Protein AF-A0A7Y8M3U6-F1 (afdb_monomer)

Foldseek 3Di:
DVVVVVVVVVVVVPPPPLFDFQQDDADALQQEAEEFEPPDPQRVVLSVLLCVLRVRPPLSYDYFYDDQDCDQQWHQDLQLAEIEGAALRSVVCLCVGPQVRVLCSQQPTDDPRDGNLQRHAEYEYEPNHHFFYAHPPDDPPAQPFGGGFTSQLLSQQGPQPPPDHLSVQRVDPDDRRPFAFQLLACSPVLLLVRRFTGAPRRDDPSTGRGHQYAYQFAQDNVLSSLLSVLLSVFAAPLAAEAEAFQQCPFDLNVLLPLCVLVVLLPVQYHYDYDVVDPDLQDGPQDDPPDAAQEYEEQWCSSVHFQACLQPRRPHHHTRNREYDHVDFALPLDRNRDRDSHHHPNSNSVVSGHWYKGFNGGDPSLFDFNCSQLVSSQSLWQFNRSSRSNRGRGGRGRIHIYHDRSGGRHDDDAAEDPAADEDAADEACHEHAAAAPHEYEDEAPGEYEHGSLYEDAFQYEYEYYALYEAEDGRSYEYAYDPNYHYAYDHNYAYHYYRAYYYHYDDADDDDPPHRDDHHAAYEYEAAHEAEDEHADEDPHAEYAHCEAYEYEYPDEHEYAYQEYEAQYEYEYEALYEYEYEANAEYEYQEYYEAYANYEYAYEHQYEYEANYEYEYEALYEYEYYHNYAYEYLEEYYYEFQYEYYYPDAAAHRAEYANYEYYYHYDPVGAYEHDDDADYPHAENEYYLYAEAEAERHEYADYEHEPEDPPPHDHYAYYEHELYEYHEAHEHDHDDDDDDDFHAYAYENYEFEYADQQGERYEDEGHAEYHAYQYEGEYPYDAAYEPYEYYNYQEYEHENYEQEAYQERHEYDDDDDDDDDDAHHAEYYHYQYEQYYPAAVRQYESEEEADPAHNHAEYAAENYEAEGYQEYEEYEHQDEHEAEHENYEQEQHQAEPYAYYHYAEYEAEQYEFEHQDQRSAQHEYYEAANYAAYHAYQYEFYYPNYPHYHEPYEYANYEYEHENYEAEAHQEPYEYHNYHYHYDHYHFDHHPHYPYHD

Structure (mmCIF, N/CA/C/O backbone):
data_AF-A0A7Y8M3U6-F1
#
_entry.id   AF-A0A7Y8M3U6-F1
#
loop_
_atom_site.group_PDB
_atom_site.id
_atom_site.type_symbol
_atom_site.label_atom_id
_atom_site.label_alt_id
_atom_site.label_comp_id
_atom_site.label_asym_id
_atom_site.label_entity_id
_atom_site.label_seq_id
_atom_site.pdbx_PDB_ins_code
_atom_site.Cartn_x
_atom_site.Cartn_y
_atom_site.Cartn_z
_atom_site.occupancy
_atom_site.B_iso_or_equiv
_atom_site.auth_seq_id
_atom_site.auth_comp_id
_atom_site.auth_asym_id
_atom_site.auth_atom_id
_atom_site.pdbx_PDB_model_num
ATOM 1 N N . MET A 1 1 ? 11.222 24.320 -4.705 1.00 46.03 1 MET A N 1
ATOM 2 C CA . MET A 1 1 ? 10.775 25.024 -3.478 1.00 46.03 1 MET A CA 1
ATOM 3 C C . MET A 1 1 ? 9.264 25.284 -3.459 1.00 46.03 1 MET A C 1
ATOM 5 O O . MET A 1 1 ? 8.612 24.709 -2.606 1.00 46.03 1 MET A O 1
ATOM 9 N N . LYS A 1 2 ? 8.662 26.026 -4.411 1.00 33.84 2 LYS A N 1
ATOM 10 C CA . LYS A 1 2 ? 7.184 26.174 -4.485 1.00 33.84 2 LYS A CA 1
ATOM 11 C C . LYS A 1 2 ? 6.443 24.841 -4.673 1.00 33.84 2 LYS A C 1
ATOM 13 O O . LYS A 1 2 ? 5.460 24.603 -3.989 1.00 33.84 2 LYS A O 1
ATOM 18 N N . THR A 1 3 ? 6.953 23.941 -5.511 1.00 48.31 3 THR A N 1
ATOM 19 C CA . THR A 1 3 ? 6.348 22.613 -5.733 1.00 48.31 3 THR A CA 1
ATOM 20 C C . THR A 1 3 ? 6.445 21.713 -4.496 1.00 48.31 3 THR A C 1
ATOM 22 O O . THR A 1 3 ? 5.488 21.029 -4.166 1.00 48.31 3 THR A O 1
ATOM 25 N N . PHE A 1 4 ? 7.551 21.801 -3.750 1.00 57.81 4 PHE A N 1
ATOM 26 C CA . PHE A 1 4 ? 7.762 21.074 -2.491 1.00 57.81 4 PHE A CA 1
ATOM 27 C C . PHE A 1 4 ? 6.852 21.598 -1.369 1.00 57.81 4 PHE A C 1
ATOM 29 O O . PHE A 1 4 ? 6.241 20.819 -0.652 1.00 57.81 4 PHE A O 1
ATOM 36 N N . PHE A 1 5 ? 6.669 22.921 -1.289 1.00 59.12 5 PHE A N 1
ATOM 37 C CA . PHE A 1 5 ? 5.709 23.536 -0.369 1.00 59.12 5 PHE A CA 1
ATOM 38 C C . PHE A 1 5 ? 4.263 23.157 -0.719 1.00 59.12 5 PHE A C 1
ATOM 40 O O . PHE A 1 5 ? 3.448 22.987 0.174 1.00 59.12 5 PHE A O 1
ATOM 47 N N . THR A 1 6 ? 3.958 22.977 -2.010 1.00 60.31 6 THR A N 1
ATOM 48 C CA . THR A 1 6 ? 2.624 22.560 -2.478 1.00 60.31 6 THR A CA 1
ATOM 49 C C . THR A 1 6 ? 2.359 21.085 -2.162 1.00 60.31 6 THR A C 1
ATOM 51 O O . THR A 1 6 ? 1.259 20.756 -1.741 1.00 60.31 6 THR A O 1
ATOM 54 N N . LEU A 1 7 ? 3.365 20.211 -2.295 1.00 50.88 7 LEU A N 1
ATOM 55 C CA . LEU A 1 7 ? 3.257 18.784 -1.966 1.00 50.88 7 LEU A CA 1
ATOM 56 C C . LEU A 1 7 ? 3.192 18.544 -0.448 1.00 50.88 7 LEU A C 1
ATOM 58 O O . LEU A 1 7 ? 2.396 17.731 0.003 1.00 50.88 7 LEU A O 1
ATOM 62 N N . ALA A 1 8 ? 3.962 19.300 0.344 1.00 53.16 8 ALA A N 1
ATOM 63 C CA . ALA A 1 8 ? 3.887 19.272 1.805 1.00 53.16 8 ALA A CA 1
ATOM 64 C C . ALA A 1 8 ? 2.530 19.783 2.316 1.00 53.16 8 ALA A C 1
ATOM 66 O O . ALA A 1 8 ? 1.955 19.177 3.217 1.00 53.16 8 ALA A O 1
ATOM 67 N N . LEU A 1 9 ? 1.973 20.836 1.696 1.00 50.66 9 LEU A N 1
ATOM 68 C CA . LEU A 1 9 ? 0.597 21.261 1.965 1.00 50.66 9 LEU A CA 1
ATOM 69 C C . LEU A 1 9 ? -0.397 20.157 1.583 1.00 50.66 9 LEU A C 1
ATOM 71 O O . LEU A 1 9 ? -1.299 19.872 2.355 1.00 50.66 9 LEU A O 1
ATOM 75 N N . PHE A 1 10 ? -0.218 19.502 0.430 1.00 48.12 10 PHE A N 1
ATOM 76 C CA . PHE A 1 10 ? -1.108 18.435 -0.036 1.00 48.12 10 PHE A CA 1
ATOM 77 C C . PHE A 1 10 ? -1.084 17.203 0.884 1.00 48.12 10 PHE A C 1
ATOM 79 O O . PHE A 1 10 ? -2.138 16.653 1.176 1.00 48.12 10 PHE A O 1
ATOM 86 N N . CYS A 1 11 ? 0.076 16.816 1.426 1.00 42.03 11 CYS A N 1
ATOM 87 C CA . CYS A 1 11 ? 0.176 15.749 2.430 1.00 42.03 11 CYS A CA 1
ATOM 88 C C . CYS A 1 11 ? -0.441 16.148 3.783 1.00 42.03 11 CYS A C 1
ATOM 90 O O . CYS A 1 11 ? -1.073 15.312 4.420 1.00 42.03 11 CYS A O 1
ATOM 92 N N . LEU A 1 12 ? -0.341 17.422 4.185 1.00 44.06 12 LEU A N 1
ATOM 93 C CA . LEU A 1 12 ? -1.067 17.976 5.341 1.00 44.06 12 LEU A CA 1
ATOM 94 C C . LEU A 1 12 ? -2.590 18.050 5.115 1.00 44.06 12 LEU A C 1
ATOM 96 O O . LEU A 1 12 ? -3.346 18.031 6.079 1.00 44.06 12 LEU A O 1
ATOM 100 N N . PHE A 1 13 ? -3.050 18.099 3.859 1.00 44.06 13 PHE A N 1
ATOM 101 C CA . PHE A 1 13 ? -4.472 18.033 3.497 1.00 44.06 13 PHE A CA 1
ATOM 102 C C . PHE A 1 13 ? -5.002 16.598 3.315 1.00 44.06 13 PHE A C 1
ATOM 104 O O . PHE A 1 13 ? -6.216 16.417 3.262 1.00 44.06 13 PHE A O 1
ATOM 111 N N . LEU A 1 14 ? -4.131 15.582 3.234 1.00 34.09 14 LEU A N 1
ATOM 112 C CA . LEU A 1 14 ? -4.512 14.169 3.072 1.00 34.09 14 LEU A CA 1
ATOM 113 C C . LEU A 1 14 ? -4.554 13.378 4.386 1.00 34.09 14 LEU A C 1
ATOM 115 O O . LEU A 1 14 ? -5.048 12.250 4.399 1.00 34.09 14 LEU A O 1
ATOM 119 N N . THR A 1 15 ? -4.096 13.944 5.504 1.00 38.88 15 THR A N 1
ATOM 120 C CA . THR A 1 15 ? -4.469 13.409 6.813 1.00 38.88 15 THR A CA 1
ATOM 121 C C . THR A 1 15 ? -5.924 13.792 7.048 1.00 38.88 15 THR A C 1
ATOM 123 O O . THR A 1 15 ? -6.203 14.945 7.380 1.00 38.88 15 THR A O 1
ATOM 126 N N . ASN A 1 16 ? -6.859 12.851 6.864 1.00 42.19 16 ASN A N 1
ATOM 127 C CA . ASN A 1 16 ? -8.171 12.961 7.504 1.00 42.19 16 ASN A CA 1
ATOM 128 C C . ASN A 1 16 ? -7.894 13.396 8.941 1.00 42.19 16 ASN A C 1
ATOM 130 O O . ASN A 1 16 ? -7.129 12.724 9.632 1.00 42.19 16 ASN A O 1
ATOM 134 N N . SER A 1 17 ? -8.401 14.559 9.346 1.00 48.41 17 SER A N 1
ATOM 135 C CA . SER A 1 17 ? -8.204 15.074 10.693 1.00 48.41 17 SER A CA 1
ATOM 136 C C . SER A 1 17 ? -8.783 14.044 11.654 1.00 48.41 17 SER A C 1
ATOM 138 O O . SER A 1 17 ? -10.000 13.995 11.834 1.00 48.41 17 SER A O 1
ATOM 140 N N . ILE A 1 18 ? -7.927 13.177 12.198 1.00 60.69 18 ILE A N 1
ATOM 141 C CA . ILE A 1 18 ? -8.301 12.235 13.246 1.00 60.69 18 ILE A CA 1
ATOM 142 C C . ILE A 1 18 ? -8.859 13.119 14.351 1.00 60.69 18 ILE A C 1
ATOM 144 O O . ILE A 1 18 ? -8.148 13.981 14.875 1.00 60.69 18 ILE A O 1
ATOM 148 N N . GLN A 1 19 ? -10.159 12.998 14.616 1.00 75.88 19 GLN A N 1
ATOM 149 C CA . GLN A 1 19 ? -10.757 13.785 15.680 1.00 75.88 19 GLN A CA 1
ATOM 150 C C . GLN A 1 19 ? -10.090 13.373 16.991 1.00 75.88 19 GLN A C 1
ATOM 152 O O . GLN A 1 19 ? -9.712 12.214 17.177 1.00 75.88 19 GLN A O 1
ATOM 157 N N . ALA A 1 20 ? -9.871 14.347 17.869 1.00 81.25 20 ALA A N 1
ATOM 158 C CA . ALA A 1 20 ? -9.211 14.082 19.134 1.00 81.25 20 ALA A CA 1
ATOM 159 C C . ALA A 1 20 ? -10.030 13.078 19.962 1.00 81.25 20 ALA A C 1
ATOM 161 O O . ALA A 1 20 ? -11.256 13.041 19.886 1.00 81.25 20 ALA A O 1
ATOM 162 N N . GLN A 1 21 ? -9.347 12.267 20.760 1.00 84.69 21 GLN A N 1
ATOM 163 C CA . GLN A 1 21 ? -9.998 11.428 21.761 1.00 84.69 21 GLN A CA 1
ATOM 164 C C . GLN A 1 21 ? -10.698 12.318 22.793 1.00 84.69 21 GLN A C 1
ATOM 166 O O . GLN A 1 21 ? -10.170 13.365 23.175 1.00 84.69 21 GLN A O 1
ATOM 171 N N . THR A 1 22 ? -11.888 11.917 23.237 1.00 88.38 22 THR A N 1
ATOM 172 C CA . THR A 1 22 ? -12.649 12.678 24.238 1.00 88.38 22 THR A CA 1
ATOM 173 C C . THR A 1 22 ? -12.206 12.347 25.652 1.00 88.38 22 THR A C 1
ATOM 175 O O . THR A 1 22 ? -12.307 13.200 26.530 1.00 88.38 22 THR A O 1
ATOM 178 N N . PHE A 1 23 ? -11.741 11.110 25.875 1.00 85.62 23 PHE A N 1
ATOM 179 C CA . PHE A 1 23 ? -11.489 10.542 27.204 1.00 85.62 23 PHE A CA 1
ATOM 180 C C . PHE A 1 23 ? -12.684 10.699 28.152 1.00 85.62 23 PHE A C 1
ATOM 182 O O . PHE A 1 23 ? -12.517 10.772 29.367 1.00 85.62 23 PHE A O 1
ATOM 189 N N . ALA A 1 24 ? -13.894 10.799 27.599 1.00 88.69 24 ALA A N 1
ATOM 190 C CA . ALA A 1 24 ? -15.075 11.023 28.402 1.00 88.69 24 ALA A CA 1
ATOM 191 C C . ALA A 1 24 ? -15.404 9.770 29.221 1.00 88.69 24 ALA A C 1
ATOM 193 O O . ALA A 1 24 ? -15.373 8.639 28.718 1.00 88.69 24 ALA A O 1
ATOM 194 N N . GLU A 1 25 ? -15.756 9.998 30.484 1.00 89.56 25 GLU A N 1
ATOM 195 C CA . GLU A 1 25 ? -16.308 8.961 31.349 1.00 89.56 25 GLU A CA 1
ATOM 196 C C . GLU A 1 25 ? -17.619 8.412 30.770 1.00 89.56 25 GLU A C 1
ATOM 198 O O . GLU A 1 25 ? -18.310 9.131 30.020 1.00 89.56 25 GLU A O 1
ATOM 203 N N . PRO A 1 26 ? -17.977 7.160 31.111 1.00 90.81 26 PRO A N 1
ATOM 204 C CA . PRO A 1 26 ? -19.283 6.616 30.789 1.00 90.81 26 PRO A CA 1
ATOM 205 C C . PRO A 1 26 ? -20.411 7.582 31.205 1.00 90.81 26 PRO A C 1
ATOM 207 O O . PRO A 1 26 ? -20.362 8.145 32.298 1.00 90.81 26 PRO A O 1
ATOM 210 N N . PRO A 1 27 ? -21.406 7.805 30.336 1.00 95.06 27 PRO A N 1
ATOM 211 C CA . PRO A 1 27 ? -22.560 8.664 30.602 1.00 95.06 27 PRO A CA 1
ATOM 212 C C . PRO A 1 27 ? -23.406 8.145 31.778 1.00 95.06 27 PRO A C 1
ATOM 214 O O . PRO A 1 27 ? -23.587 6.934 31.937 1.00 95.06 27 PRO A O 1
ATOM 217 N N . GLY A 1 28 ? -23.968 9.067 32.560 1.00 96.69 28 GLY A N 1
ATOM 218 C CA . GLY A 1 28 ? -24.940 8.783 33.621 1.00 96.69 28 GLY A CA 1
ATOM 219 C C . GLY A 1 28 ? -26.346 9.334 33.328 1.00 96.69 28 GLY A C 1
ATOM 220 O O . GLY A 1 28 ? -26.565 9.952 32.277 1.00 96.69 28 GLY A O 1
ATOM 221 N N . PRO A 1 29 ? -27.311 9.148 34.253 1.00 98.06 29 PRO A N 1
ATOM 222 C CA . PRO A 1 29 ? -28.660 9.732 34.186 1.00 98.06 29 PRO A CA 1
ATOM 223 C C . PRO A 1 29 ? -28.670 11.247 33.938 1.00 98.06 29 PRO A C 1
ATOM 225 O O . PRO A 1 29 ? -29.543 11.788 33.259 1.00 98.06 29 PRO A O 1
ATOM 228 N N . GLU A 1 30 ? -27.663 11.955 34.443 1.00 98.06 30 GLU A N 1
ATOM 229 C CA . GLU A 1 30 ? -27.479 13.388 34.250 1.00 98.06 30 GLU A CA 1
ATOM 230 C C . GLU A 1 30 ? -27.155 13.782 32.800 1.00 98.06 30 GLU A C 1
ATOM 232 O O . GLU A 1 30 ? -27.274 14.951 32.444 1.00 98.06 30 GLU A O 1
ATOM 237 N N . ASN A 1 31 ? -26.765 12.838 31.942 1.00 98.50 31 ASN A N 1
ATOM 238 C CA . ASN A 1 31 ? -26.454 13.104 30.538 1.00 98.50 31 ASN A CA 1
ATOM 239 C C . ASN A 1 31 ? -27.618 12.792 29.586 1.00 98.50 31 ASN A C 1
ATOM 241 O O . ASN A 1 31 ? -27.441 12.894 28.369 1.00 98.50 31 ASN A O 1
ATOM 245 N N . VAL A 1 32 ? -28.790 12.425 30.108 1.00 98.75 32 VAL A N 1
ATOM 246 C CA . VAL A 1 32 ? -29.951 11.993 29.320 1.00 98.75 32 VAL A CA 1
ATOM 247 C C . VAL A 1 32 ? -31.093 12.993 29.442 1.00 98.75 32 VAL A C 1
ATOM 249 O O . VAL A 1 32 ? -31.480 13.341 30.552 1.00 98.75 32 VAL A O 1
ATOM 252 N N . LEU A 1 33 ? -31.654 13.424 28.308 1.00 98.81 33 LEU A N 1
ATOM 253 C CA . LEU A 1 33 ? -32.905 14.178 28.222 1.00 98.81 33 LEU A CA 1
ATOM 254 C C . LEU A 1 33 ? -34.031 13.253 27.754 1.00 98.81 33 LEU A C 1
ATOM 256 O O . LEU A 1 33 ? -33.953 12.692 26.664 1.00 98.81 33 LEU A O 1
ATOM 260 N N . VAL A 1 34 ? -35.107 13.151 28.530 1.00 98.88 34 VAL A N 1
ATOM 261 C CA . VAL A 1 34 ? -36.298 12.365 28.180 1.00 98.88 34 VAL A CA 1
ATOM 262 C C . VAL A 1 34 ? -37.369 13.278 27.591 1.00 98.88 34 VAL A C 1
ATOM 264 O O . VAL A 1 34 ? -37.754 14.281 28.199 1.00 98.88 34 VAL A O 1
ATOM 267 N N . VAL A 1 35 ? -37.874 12.919 26.413 1.00 98.81 35 VAL A N 1
ATOM 268 C CA . VAL A 1 35 ? -38.903 13.661 25.683 1.00 98.81 35 VAL A CA 1
ATOM 269 C C . VAL A 1 35 ? -40.118 12.768 25.476 1.00 98.81 35 VAL A C 1
ATOM 271 O O . VAL A 1 35 ? -40.023 11.696 24.881 1.00 98.81 35 VAL A O 1
ATOM 274 N N . TYR A 1 36 ? -41.283 13.228 25.928 1.00 98.62 36 TYR A N 1
ATOM 275 C CA . TYR A 1 36 ? -42.548 12.511 25.749 1.00 98.62 36 TYR A CA 1
ATOM 276 C C . TYR A 1 36 ? -43.593 13.363 25.024 1.00 98.62 36 TYR A C 1
ATOM 278 O O . TYR A 1 36 ? -43.543 14.596 25.028 1.00 98.62 36 TYR A O 1
ATOM 286 N N . ARG A 1 37 ? -44.580 12.711 24.406 1.00 97.56 37 ARG A N 1
ATOM 287 C CA . ARG A 1 37 ? -45.733 13.395 23.812 1.00 97.56 37 ARG A CA 1
ATOM 288 C C . ARG A 1 37 ? -46.795 13.640 24.870 1.00 97.56 37 ARG A C 1
ATOM 290 O O . ARG A 1 37 ? -47.386 12.702 25.411 1.00 97.56 37 ARG A O 1
ATOM 297 N N . ASN A 1 38 ? -47.085 14.909 25.124 1.00 97.00 38 ASN A N 1
ATOM 298 C CA . ASN A 1 38 ? -48.180 15.279 26.003 1.00 97.00 38 ASN A CA 1
ATOM 299 C C . ASN A 1 38 ? -49.527 14.877 25.376 1.00 97.00 38 ASN A C 1
ATOM 301 O O . ASN A 1 38 ? -49.775 15.142 24.201 1.00 97.00 38 ASN A O 1
ATOM 305 N N . GLY A 1 39 ? -50.392 14.233 26.160 1.00 92.94 39 GLY A N 1
ATOM 306 C CA . GLY A 1 39 ? -51.709 13.764 25.716 1.00 92.94 39 GLY A CA 1
ATOM 307 C C . GLY A 1 39 ? -51.743 12.393 25.024 1.00 92.94 39 GLY A C 1
ATOM 308 O O . GLY A 1 39 ? -52.836 11.873 24.827 1.00 92.94 39 GLY A O 1
ATOM 309 N N . HIS A 1 40 ? -50.599 11.770 24.712 1.00 94.94 40 HIS A N 1
ATOM 310 C CA . HIS A 1 40 ? -50.569 10.401 24.173 1.00 94.94 40 HIS A CA 1
ATOM 311 C C . HIS A 1 40 ? -50.758 9.355 25.282 1.00 94.94 40 HIS A C 1
ATOM 313 O O . HIS A 1 40 ? -50.174 9.478 26.361 1.00 94.94 40 HIS A O 1
ATOM 319 N N . THR A 1 41 ? -51.531 8.298 25.005 1.00 94.19 41 THR A N 1
ATOM 320 C CA . THR A 1 41 ? -51.969 7.300 25.999 1.00 94.19 41 THR A CA 1
ATOM 321 C C . THR A 1 41 ? -50.815 6.627 26.743 1.00 94.19 41 THR A C 1
ATOM 323 O O . THR A 1 41 ? -50.919 6.403 27.947 1.00 94.19 41 THR A O 1
ATOM 326 N N . TYR A 1 42 ? -49.714 6.327 26.049 1.00 95.81 42 TYR A N 1
ATOM 327 C CA . TYR A 1 42 ? -48.594 5.573 26.626 1.00 95.81 42 TYR A CA 1
ATOM 328 C C . TYR A 1 42 ? -47.345 6.411 26.901 1.00 95.81 42 TYR A C 1
ATOM 330 O O . TYR A 1 42 ? -46.540 6.028 27.745 1.00 95.81 42 TYR A O 1
ATOM 338 N N . SER A 1 43 ? -47.178 7.560 26.236 1.00 97.56 43 SER A N 1
ATOM 339 C CA . SER A 1 43 ? -45.896 8.289 26.243 1.00 97.56 43 SER A CA 1
ATOM 340 C C . SER A 1 43 ? -45.522 8.768 27.648 1.00 97.56 43 SER A C 1
ATOM 342 O O . SER A 1 43 ? -44.393 8.587 28.093 1.00 97.56 43 SER A O 1
ATOM 344 N N . GLY A 1 44 ? -46.503 9.307 28.384 1.00 98.12 44 GLY A N 1
ATOM 345 C CA . GLY A 1 44 ? -46.315 9.726 29.772 1.00 98.12 44 GLY A CA 1
ATOM 346 C C . GLY A 1 44 ? -45.996 8.559 30.711 1.00 98.12 44 GLY A C 1
ATOM 347 O O . GLY A 1 44 ? -45.086 8.678 31.519 1.00 98.12 44 GLY A O 1
ATOM 348 N N . LEU A 1 45 ? -46.680 7.420 30.559 1.00 98.44 45 LEU A N 1
ATOM 349 C CA . LEU A 1 45 ? -46.459 6.237 31.401 1.00 98.44 45 LEU A CA 1
ATOM 350 C C . LEU A 1 45 ? -45.065 5.632 31.190 1.00 98.44 45 LEU A C 1
ATOM 352 O O . LEU A 1 45 ? -44.415 5.237 32.151 1.00 98.44 45 LEU A O 1
ATOM 356 N N . ILE A 1 46 ? -44.604 5.581 29.939 1.00 98.62 46 ILE A N 1
ATOM 357 C CA . ILE A 1 46 ? -43.259 5.105 29.588 1.00 98.62 46 ILE A CA 1
ATOM 358 C C . ILE A 1 46 ? -42.199 6.048 30.153 1.00 98.62 46 ILE A C 1
ATOM 360 O O . ILE A 1 46 ? -41.235 5.587 30.757 1.00 98.62 46 ILE A O 1
ATOM 364 N N . LYS A 1 47 ? -42.395 7.366 30.004 1.00 98.44 47 LYS A N 1
ATOM 365 C CA . LYS A 1 47 ? -41.502 8.368 30.594 1.00 98.44 47 LYS A CA 1
ATOM 366 C C . LYS A 1 47 ? -41.425 8.230 32.110 1.00 98.44 47 LYS A C 1
ATOM 368 O O . LYS A 1 47 ? -40.322 8.280 32.630 1.00 98.44 47 LYS A O 1
ATOM 373 N N . ASP A 1 48 ? -42.550 8.053 32.805 1.00 98.56 48 ASP A N 1
ATOM 374 C CA . ASP A 1 48 ? -42.549 7.894 34.268 1.00 98.56 48 ASP A CA 1
ATOM 375 C C . ASP A 1 48 ? -41.755 6.653 34.684 1.00 98.56 48 ASP A C 1
ATOM 377 O O . ASP A 1 48 ? -40.840 6.764 35.493 1.00 98.56 48 ASP A O 1
ATOM 381 N N . HIS A 1 49 ? -42.010 5.507 34.045 1.00 98.62 49 HIS A N 1
ATOM 382 C CA . HIS A 1 49 ? -41.257 4.280 34.321 1.00 98.62 49 HIS A CA 1
ATOM 383 C C . HIS A 1 49 ? -39.755 4.442 34.069 1.00 98.62 49 HIS A C 1
ATOM 385 O O . HIS A 1 49 ? -38.944 4.098 34.921 1.00 98.62 49 HIS A O 1
ATOM 391 N N . TYR A 1 50 ? -39.370 5.003 32.920 1.00 98.62 50 TYR A N 1
ATOM 392 C CA . TYR A 1 50 ? -37.960 5.185 32.575 1.00 98.62 50 TYR A CA 1
ATOM 393 C C . TYR A 1 50 ? -37.242 6.155 33.521 1.00 98.62 50 TYR A C 1
ATOM 395 O O . TYR A 1 50 ? -36.128 5.878 33.962 1.00 98.62 50 TYR A O 1
ATOM 403 N N . VAL A 1 51 ? -37.885 7.280 33.853 1.00 98.62 51 VAL A N 1
ATOM 404 C CA . VAL A 1 51 ? -37.356 8.277 34.793 1.00 98.62 51 VAL A CA 1
ATOM 405 C C . VAL A 1 51 ? -37.155 7.666 36.175 1.00 98.62 51 VAL A C 1
ATOM 407 O O . VAL A 1 51 ? -36.109 7.898 36.778 1.00 98.62 51 VAL A O 1
ATOM 410 N N . ASP A 1 52 ? -38.112 6.865 36.644 1.00 98.38 52 ASP A N 1
ATOM 411 C CA . ASP A 1 52 ? -38.042 6.207 37.947 1.00 98.38 52 ASP A CA 1
ATOM 412 C C . ASP A 1 52 ? -36.939 5.137 37.982 1.00 98.38 52 ASP A C 1
ATOM 414 O O . ASP A 1 52 ? -36.141 5.114 38.917 1.00 98.38 52 ASP A O 1
ATOM 418 N N . VAL A 1 53 ? -36.848 4.286 36.953 1.00 97.81 53 VAL A N 1
ATOM 419 C CA . VAL A 1 53 ? -35.845 3.208 36.870 1.00 97.81 53 VAL A CA 1
ATOM 420 C C . VAL A 1 53 ? -34.421 3.757 36.756 1.00 97.81 53 VAL A C 1
ATOM 422 O O . VAL A 1 53 ? -33.510 3.257 37.411 1.00 97.81 53 VAL A O 1
ATOM 425 N N . ARG A 1 54 ? -34.204 4.789 35.932 1.00 97.81 54 ARG A N 1
ATOM 426 C CA . ARG A 1 54 ? -32.869 5.368 35.699 1.00 97.81 54 ARG A CA 1
ATOM 427 C C . ARG A 1 54 ? -32.522 6.535 36.611 1.00 97.81 54 ARG A C 1
ATOM 429 O O . ARG A 1 54 ? -31.424 7.066 36.482 1.00 97.81 54 ARG A O 1
ATOM 436 N N . GLU A 1 55 ? -33.423 6.940 37.499 1.00 98.19 55 GLU A N 1
ATOM 437 C CA . GLU A 1 55 ? -33.258 8.122 38.352 1.00 98.19 55 GLU A CA 1
ATOM 438 C C . GLU A 1 55 ? -32.944 9.394 37.536 1.00 98.19 55 GLU A C 1
ATOM 440 O O . GLU A 1 55 ? -32.102 10.217 37.907 1.00 98.19 55 GLU A O 1
ATOM 445 N N . ILE A 1 56 ? -33.616 9.563 36.390 1.00 98.56 56 ILE A N 1
ATOM 446 C CA . ILE A 1 56 ? -33.405 10.728 35.522 1.00 98.56 56 ILE A CA 1
ATOM 447 C C . ILE A 1 56 ? -33.820 12.000 36.280 1.00 98.56 56 ILE A C 1
ATOM 449 O O . ILE A 1 56 ? -34.942 12.074 36.795 1.00 98.56 56 ILE A O 1
ATOM 453 N N . PRO A 1 57 ? -32.976 13.048 36.333 1.00 98.56 57 PRO A N 1
ATOM 454 C CA . PRO A 1 57 ? -33.355 14.299 36.974 1.00 98.56 57 PRO A CA 1
ATOM 455 C C . PRO A 1 57 ? -34.637 14.875 36.367 1.00 98.56 57 PRO A C 1
ATOM 457 O O . PRO A 1 57 ? -34.774 14.963 35.150 1.00 98.56 57 PRO A O 1
ATOM 460 N N . SER A 1 58 ? -35.560 15.360 37.199 1.00 98.00 58 SER A N 1
ATOM 461 C CA . SER A 1 58 ? -36.828 15.932 36.716 1.00 98.00 58 SER A CA 1
ATOM 462 C C . SER A 1 58 ? -36.642 17.160 35.814 1.00 98.00 58 SER A C 1
ATOM 464 O O . SER A 1 58 ? -37.489 17.442 34.970 1.00 98.00 58 SER A O 1
ATOM 466 N N . THR A 1 59 ? -35.517 17.870 35.944 1.00 98.25 59 THR A N 1
ATOM 467 C CA . THR A 1 59 ? -35.106 18.948 35.030 1.00 98.25 59 THR A CA 1
ATOM 468 C C . THR A 1 59 ? -34.758 18.439 33.632 1.00 98.25 59 THR A C 1
ATOM 470 O O . THR A 1 59 ? -34.799 19.212 32.679 1.00 98.25 59 THR A O 1
ATOM 473 N N . HIS A 1 60 ? -34.422 17.157 33.486 1.00 98.50 60 HIS A N 1
ATOM 474 C CA . HIS A 1 60 ? -34.064 16.510 32.223 1.00 98.50 60 HIS A CA 1
ATOM 475 C C . HIS A 1 60 ? -35.262 15.802 31.581 1.00 98.50 60 HIS A C 1
ATOM 477 O O . HIS A 1 60 ? -35.106 14.868 30.799 1.00 98.50 60 HIS A O 1
ATOM 483 N N . VAL A 1 61 ? -36.472 16.253 31.897 1.00 98.75 61 VAL A N 1
ATOM 484 C CA . VAL A 1 61 ? -37.704 15.756 31.297 1.00 98.75 61 VAL A CA 1
ATOM 485 C C . VAL A 1 61 ? -38.419 16.927 30.642 1.00 98.75 61 VAL A C 1
ATOM 487 O O . VAL A 1 61 ? -38.670 17.948 31.282 1.00 98.75 61 VAL A O 1
ATOM 490 N N . THR A 1 62 ? -38.770 16.778 29.370 1.00 98.62 62 THR A N 1
ATOM 491 C CA . THR A 1 62 ? -39.568 17.763 28.634 1.00 98.62 62 THR A CA 1
ATOM 492 C C . THR A 1 62 ? -40.637 17.077 27.791 1.00 98.62 62 THR A C 1
ATOM 494 O O . THR A 1 62 ? -40.666 15.851 27.666 1.00 98.62 62 THR A O 1
ATOM 497 N N . PHE A 1 63 ? -41.563 17.858 27.245 1.00 98.38 63 PHE A N 1
ATOM 498 C CA . PHE A 1 63 ? -42.651 17.345 26.428 1.00 98.38 63 PHE A CA 1
ATOM 499 C C . PHE A 1 63 ? -42.817 18.123 25.134 1.00 98.38 63 PHE A C 1
ATOM 501 O O . PHE A 1 63 ? -42.550 19.321 25.060 1.00 98.38 63 PHE A O 1
ATOM 508 N N . VAL A 1 64 ? -43.359 17.436 24.135 1.00 97.88 64 VAL A N 1
ATOM 509 C CA . VAL A 1 64 ? -43.843 18.041 22.894 1.00 97.88 64 VAL A CA 1
ATOM 510 C C . VAL A 1 64 ? -45.362 17.928 22.829 1.00 97.88 64 VAL A C 1
ATOM 512 O O . VAL A 1 64 ? -45.963 17.006 23.388 1.00 97.88 64 VAL A O 1
ATOM 515 N N . THR A 1 65 ? -46.005 18.889 22.167 1.00 95.31 65 THR A N 1
ATOM 516 C CA . THR A 1 65 ? -47.454 18.869 21.926 1.00 95.31 65 THR A CA 1
ATOM 517 C C . THR A 1 65 ? -47.696 18.795 20.429 1.00 95.31 65 THR A C 1
ATOM 519 O O . THR A 1 65 ? -47.429 19.756 19.705 1.00 95.31 65 THR A O 1
ATOM 522 N N . LEU A 1 66 ? -48.207 17.652 19.982 1.00 92.88 66 LEU A N 1
ATOM 523 C CA . LEU A 1 66 ? -48.528 17.398 18.584 1.00 92.88 66 LEU A CA 1
ATOM 524 C C . LEU A 1 66 ? -50.045 17.439 18.428 1.00 92.88 66 LEU A C 1
ATOM 526 O O . LEU A 1 66 ? -50.758 16.661 19.059 1.00 92.88 66 LEU A O 1
ATOM 530 N N . ASN A 1 67 ? -50.536 18.384 17.629 1.00 83.00 67 ASN A N 1
ATOM 531 C CA . ASN A 1 67 ? -51.957 18.476 17.310 1.00 83.00 67 ASN A CA 1
ATOM 532 C C . ASN A 1 67 ? -52.231 17.631 16.061 1.00 83.00 67 ASN A C 1
ATOM 534 O O . ASN A 1 67 ? -51.536 17.798 15.062 1.00 83.00 67 ASN A O 1
ATOM 538 N N . GLU A 1 68 ? -53.275 16.804 16.104 1.00 69.00 68 GLU A N 1
ATOM 539 C CA . GLU A 1 68 ? -53.714 15.942 14.988 1.00 69.00 68 GLU A CA 1
ATOM 540 C C . GLU A 1 68 ? -54.388 16.726 13.844 1.00 69.00 68 GLU A C 1
ATOM 542 O O . GLU A 1 68 ? -54.679 16.186 12.784 1.00 69.00 68 GLU A O 1
ATOM 547 N N . THR A 1 69 ? -54.688 18.013 14.044 1.00 63.34 69 THR A N 1
ATOM 548 C CA . THR A 1 69 ? -55.351 18.833 13.022 1.00 63.34 69 THR A CA 1
ATOM 549 C C . THR A 1 69 ? -54.345 19.314 11.982 1.00 63.34 69 THR A C 1
ATOM 551 O O . THR A 1 69 ? -53.327 19.889 12.366 1.00 63.34 69 THR A O 1
ATOM 554 N N . ILE A 1 70 ? -54.687 19.165 10.693 1.00 63.28 70 ILE A N 1
ATOM 555 C CA . ILE A 1 70 ? -53.911 19.629 9.531 1.00 63.28 70 ILE A CA 1
ATOM 556 C C . ILE A 1 70 ? -53.569 21.114 9.697 1.00 63.28 70 ILE A C 1
ATOM 558 O O . ILE A 1 70 ? -54.350 22.010 9.366 1.00 63.28 70 ILE A O 1
ATOM 562 N N . GLN A 1 71 ? -52.389 21.386 10.238 1.00 62.09 71 GLN A N 1
ATOM 563 C CA . GLN A 1 71 ? -51.796 22.708 10.290 1.00 62.09 71 GLN A CA 1
ATOM 564 C C . GLN A 1 71 ? -50.667 22.667 9.264 1.00 62.09 71 GLN A C 1
ATOM 566 O O . GLN A 1 71 ? -49.804 21.803 9.351 1.00 62.09 71 GLN A O 1
ATOM 571 N N . TYR A 1 72 ? -50.691 23.571 8.280 1.00 64.81 72 TYR A N 1
ATOM 572 C CA . TYR A 1 72 ? -49.706 23.632 7.186 1.00 64.81 72 TYR A CA 1
ATOM 573 C C . TYR A 1 72 ? -49.789 22.517 6.130 1.00 64.81 72 TYR A C 1
ATOM 575 O O . TYR A 1 72 ? -48.802 22.292 5.451 1.00 64.81 72 TYR A O 1
ATOM 583 N N . GLY A 1 73 ? -50.923 21.825 5.965 1.00 82.62 73 GLY A N 1
ATOM 584 C CA . GLY A 1 73 ? -50.994 20.716 4.995 1.00 82.62 73 GLY A CA 1
ATOM 585 C C . GLY A 1 73 ? -50.178 19.487 5.414 1.00 82.62 73 GLY A C 1
ATOM 586 O O . GLY A 1 73 ? -49.846 18.666 4.569 1.00 82.62 73 GLY A O 1
ATOM 587 N N . VAL A 1 74 ? -49.852 19.387 6.708 1.00 90.75 74 VAL A N 1
ATOM 588 C CA . VAL A 1 74 ? -49.140 18.262 7.322 1.00 90.75 74 VAL A CA 1
ATOM 589 C C . VAL A 1 74 ? -50.117 17.435 8.155 1.00 90.75 74 VAL A C 1
ATOM 591 O O . VAL A 1 74 ? -50.933 18.003 8.886 1.00 90.75 74 VAL A O 1
ATOM 594 N N . GLU A 1 75 ? -50.019 16.113 8.070 1.00 92.62 75 GLU A N 1
ATOM 595 C CA . GLU A 1 75 ? -50.811 15.142 8.826 1.00 92.62 75 GLU A CA 1
ATOM 596 C C . GLU A 1 75 ? -49.889 14.185 9.597 1.00 92.62 75 GLU A C 1
ATOM 598 O O . GLU A 1 75 ? -48.790 13.863 9.149 1.00 92.62 75 GLU A O 1
ATOM 603 N N . ILE A 1 76 ? -50.335 13.739 10.773 1.00 92.06 76 ILE A N 1
ATOM 604 C CA . ILE A 1 76 ? -49.716 12.624 11.492 1.00 92.06 76 ILE A CA 1
ATOM 605 C C . ILE A 1 76 ? -50.570 11.387 11.211 1.00 92.06 76 ILE A C 1
ATOM 607 O O . ILE A 1 76 ? -51.738 11.345 11.593 1.00 92.06 76 ILE A O 1
ATOM 611 N N . VAL A 1 77 ? -49.991 10.401 10.534 1.00 90.94 77 VAL A N 1
ATOM 612 C CA . VAL A 1 77 ? -50.663 9.186 10.057 1.00 90.94 77 VAL A CA 1
ATOM 613 C C . VAL A 1 77 ? -50.030 7.936 10.671 1.00 90.94 77 VAL A C 1
ATOM 615 O O . VAL A 1 77 ? -49.107 8.018 11.483 1.00 90.94 77 VAL A O 1
ATOM 618 N N . ASP A 1 78 ? -50.543 6.767 10.284 1.00 86.25 78 ASP A N 1
ATOM 619 C CA . ASP A 1 78 ? -49.996 5.461 10.661 1.00 86.25 78 ASP A CA 1
ATOM 620 C C . ASP A 1 78 ? -49.925 5.249 12.179 1.00 86.25 78 ASP A C 1
ATOM 622 O O . ASP A 1 78 ? -48.915 4.813 12.720 1.00 86.25 78 ASP A O 1
ATOM 626 N N . ASN A 1 79 ? -51.015 5.599 12.874 1.00 85.81 79 ASN A N 1
ATOM 627 C CA . ASN A 1 79 ? -51.127 5.514 14.334 1.00 85.81 79 ASN A CA 1
ATOM 628 C C . ASN A 1 79 ? -49.984 6.246 15.057 1.00 85.81 79 ASN A C 1
ATOM 630 O O . ASN A 1 79 ? -49.313 5.687 15.921 1.00 85.81 79 ASN A O 1
ATOM 634 N N . ASP A 1 80 ? -49.793 7.514 14.688 1.00 89.12 80 ASP A N 1
ATOM 635 C CA . ASP A 1 80 ? -48.794 8.413 15.263 1.00 89.12 80 ASP A CA 1
ATOM 636 C C . ASP A 1 80 ? -47.328 8.097 14.915 1.00 89.12 80 ASP A C 1
ATOM 638 O O . ASP A 1 80 ? -46.429 8.630 15.561 1.00 89.12 80 ASP A O 1
ATOM 642 N N . GLU A 1 81 ? -47.055 7.282 13.892 1.00 92.00 81 GLU A N 1
ATOM 643 C CA . GLU A 1 81 ? -45.682 6.904 13.520 1.00 92.00 81 GLU A CA 1
ATOM 644 C C . GLU A 1 81 ? -45.072 7.772 12.409 1.00 92.00 81 GLU A C 1
ATOM 646 O O . GLU A 1 81 ? -43.847 7.931 12.360 1.00 92.00 81 GLU A O 1
ATOM 651 N N . ARG A 1 82 ? -45.890 8.369 11.531 1.00 93.25 82 ARG A N 1
ATOM 652 C CA . ARG A 1 82 ? -45.397 9.094 10.347 1.00 93.25 82 ARG A CA 1
ATOM 653 C C . ARG A 1 82 ? -46.001 10.492 10.216 1.00 93.25 82 ARG A C 1
ATOM 655 O O . ARG A 1 82 ? -47.198 10.678 10.396 1.00 93.25 82 ARG A O 1
ATOM 662 N N . ILE A 1 83 ? -45.164 11.472 9.885 1.00 94.50 83 ILE A N 1
ATOM 663 C CA . ILE A 1 83 ? -45.532 12.858 9.574 1.00 94.50 83 ILE A CA 1
ATOM 664 C C . ILE A 1 83 ? -45.461 13.023 8.057 1.00 94.50 83 ILE A C 1
ATOM 666 O O . ILE A 1 83 ? -44.382 12.890 7.489 1.00 94.50 83 ILE A O 1
ATOM 670 N N . VAL A 1 84 ? -46.584 13.326 7.410 1.00 92.56 84 VAL A N 1
ATOM 671 C CA . VAL A 1 84 ? -46.680 13.464 5.947 1.00 92.56 84 VAL A CA 1
ATOM 672 C C . VAL A 1 84 ? -47.123 14.869 5.559 1.00 92.56 84 VAL A C 1
ATOM 674 O O . VAL A 1 84 ? -47.924 15.477 6.266 1.00 92.56 84 VAL A O 1
ATOM 677 N N . GLY A 1 85 ? -46.640 15.398 4.440 1.00 90.69 85 GLY A N 1
ATOM 678 C CA . GLY A 1 85 ? -47.144 16.644 3.856 1.00 90.69 85 GLY A CA 1
ATOM 679 C C . GLY A 1 85 ? -46.432 17.014 2.558 1.00 90.69 85 GLY A C 1
ATOM 680 O O . GLY A 1 85 ? -45.439 16.392 2.211 1.00 90.69 85 GLY A O 1
ATOM 681 N N . GLU A 1 86 ? -46.923 18.039 1.863 1.00 87.38 86 GLU A N 1
ATOM 682 C CA . GLU A 1 86 ? -46.372 18.485 0.573 1.00 87.38 86 GLU A CA 1
ATOM 683 C C . GLU A 1 86 ? -45.036 19.240 0.746 1.00 87.38 86 GLU A C 1
ATOM 685 O O . GLU A 1 86 ? -44.929 20.226 1.492 1.00 87.38 86 GLU A O 1
ATOM 690 N N . GLY A 1 87 ? -44.001 18.803 0.028 1.00 85.31 87 GLY A N 1
ATOM 691 C CA . GLY A 1 87 ? -42.701 19.458 -0.038 1.00 85.31 87 GLY A CA 1
ATOM 692 C C . GLY A 1 87 ? -41.979 19.517 1.312 1.00 85.31 87 GLY A C 1
ATOM 693 O O . GLY A 1 87 ? -41.868 18.548 2.047 1.00 85.31 87 GLY A O 1
ATOM 694 N N . ILE A 1 88 ? -41.461 20.697 1.677 1.00 87.56 88 ILE A N 1
ATOM 695 C CA . ILE A 1 88 ? -40.668 20.903 2.909 1.00 87.56 88 ILE A CA 1
ATOM 696 C C . ILE A 1 88 ? -41.522 21.030 4.190 1.00 87.56 88 ILE A C 1
ATOM 698 O O . ILE A 1 88 ? -40.991 21.105 5.301 1.00 87.56 88 ILE A O 1
ATOM 702 N N . LEU A 1 89 ? -42.848 21.101 4.058 1.00 90.75 89 LEU A N 1
ATOM 703 C CA . LEU A 1 89 ? -43.773 21.373 5.163 1.00 90.75 89 LEU A CA 1
ATOM 704 C C . LEU A 1 89 ? -43.668 20.378 6.337 1.00 90.75 89 LEU A C 1
ATOM 706 O O . LEU A 1 89 ? -43.620 20.854 7.477 1.00 90.75 89 LEU A O 1
ATOM 710 N N . PRO A 1 90 ? -43.568 19.049 6.137 1.00 92.12 90 PRO A N 1
ATOM 711 C CA . PRO A 1 90 ? -43.431 18.111 7.252 1.00 92.12 90 PRO A CA 1
ATOM 712 C C . PRO A 1 90 ? -42.104 18.279 8.021 1.00 92.12 90 PRO A C 1
ATOM 714 O O . PRO A 1 90 ? -42.102 18.193 9.249 1.00 92.12 90 PRO A O 1
ATOM 717 N N . TRP A 1 91 ? -40.997 18.661 7.372 1.00 92.62 91 TRP A N 1
ATOM 718 C CA . TRP A 1 91 ? -39.748 19.016 8.073 1.00 92.62 91 TRP A CA 1
ATOM 719 C C . TRP A 1 91 ? -39.877 20.302 8.889 1.00 92.62 91 TRP A C 1
ATOM 721 O O . TRP A 1 91 ? -39.392 20.364 10.020 1.00 92.62 91 TRP A O 1
ATOM 731 N N . ILE A 1 92 ? -40.553 21.324 8.352 1.00 92.50 92 ILE A N 1
ATOM 732 C CA . ILE A 1 92 ? -40.851 22.556 9.100 1.00 92.50 92 ILE A CA 1
ATOM 733 C C . ILE A 1 92 ? -41.715 22.231 10.320 1.00 92.50 92 ILE A C 1
ATOM 735 O O . ILE A 1 92 ? -41.476 22.768 11.402 1.00 92.50 92 ILE A O 1
ATOM 739 N N . TYR A 1 93 ? -42.694 21.335 10.172 1.00 94.25 93 TYR A N 1
ATOM 740 C CA . TYR A 1 93 ? -43.504 20.868 11.292 1.00 94.25 93 TYR A CA 1
ATOM 741 C C . TYR A 1 93 ? -42.629 20.221 12.368 1.00 94.25 93 TYR A C 1
ATOM 743 O O . TYR A 1 93 ? -42.736 20.598 13.532 1.00 94.25 93 TYR A O 1
ATOM 751 N N . VAL A 1 94 ? -41.719 19.315 11.995 1.00 95.19 94 VAL A N 1
ATOM 752 C CA . VAL A 1 94 ? -40.770 18.696 12.936 1.00 95.19 94 VAL A CA 1
ATOM 753 C C . VAL A 1 94 ? -39.896 19.743 13.617 1.00 95.19 94 VAL A C 1
ATOM 755 O O . VAL A 1 94 ? -39.762 19.707 14.840 1.00 95.19 94 VAL A O 1
ATOM 758 N N . LYS A 1 95 ? -39.363 20.720 12.873 1.00 95.31 95 LYS A N 1
ATOM 759 C CA . LYS A 1 95 ? -38.570 21.813 13.451 1.00 95.31 95 LYS A CA 1
ATOM 760 C C . LYS A 1 95 ? -39.371 22.575 14.506 1.00 95.31 95 LYS A C 1
ATOM 762 O O . LYS A 1 95 ? -38.972 22.615 15.660 1.00 95.31 95 LYS A O 1
ATOM 767 N N . VAL A 1 96 ? -40.551 23.070 14.148 1.00 94.75 96 VAL A N 1
ATOM 768 C CA . VAL A 1 96 ? -41.350 23.954 15.012 1.00 94.75 96 VAL A CA 1
ATOM 769 C C . VAL A 1 96 ? -42.025 23.218 16.173 1.00 94.75 96 VAL A C 1
ATOM 771 O O . VAL A 1 96 ? -42.210 23.786 17.248 1.00 94.75 96 VAL A O 1
ATOM 774 N N . LYS A 1 97 ? -42.479 21.978 15.966 1.00 95.69 97 LYS A N 1
ATOM 775 C CA . LYS A 1 97 ? -43.311 21.247 16.940 1.00 95.69 97 LYS A CA 1
ATOM 776 C C . LYS A 1 97 ? -42.538 20.253 17.790 1.00 95.69 97 LYS A C 1
ATOM 778 O O . LYS A 1 97 ? -43.036 19.886 18.854 1.00 95.69 97 LYS A O 1
ATOM 783 N N . ILE A 1 98 ? -41.362 19.826 17.337 1.00 97.50 98 ILE A N 1
ATOM 784 C CA . ILE A 1 98 ? -40.543 18.833 18.033 1.00 97.50 98 ILE A CA 1
ATOM 785 C C . ILE A 1 98 ? -39.188 19.431 18.402 1.00 97.50 98 ILE A C 1
ATOM 787 O O . ILE A 1 98 ? -38.881 19.521 19.586 1.00 97.50 98 ILE A O 1
ATOM 791 N N . ALA A 1 99 ? -38.394 19.871 17.425 1.00 98.00 99 ALA A N 1
ATOM 792 C CA . ALA A 1 99 ? -37.016 20.286 17.678 1.00 98.00 99 ALA A CA 1
ATOM 793 C C . ALA A 1 99 ? -36.908 21.596 18.476 1.00 98.00 99 ALA A C 1
ATOM 795 O O . ALA A 1 99 ? -36.190 21.619 19.468 1.00 98.00 99 ALA A O 1
ATOM 796 N N . ASP A 1 100 ? -37.635 22.655 18.107 1.00 97.25 100 ASP A N 1
ATOM 797 C CA . ASP A 1 100 ? -37.574 23.963 18.780 1.00 97.25 100 ASP A CA 1
ATOM 798 C C . ASP A 1 100 ? -37.949 23.872 20.270 1.00 97.25 100 ASP A C 1
ATOM 800 O O . ASP A 1 100 ? -37.175 24.354 21.094 1.00 97.25 100 ASP A O 1
ATOM 804 N N . PRO A 1 101 ? -39.044 23.192 20.682 1.00 98.44 101 PRO A N 1
ATOM 805 C CA . PRO A 1 101 ? -39.333 22.994 22.105 1.00 98.44 101 PRO A CA 1
ATOM 806 C C . PRO A 1 101 ? -38.220 22.265 22.872 1.00 98.44 101 PRO A C 1
ATOM 808 O O . PRO A 1 101 ? -37.974 22.561 24.044 1.00 98.44 101 PRO A O 1
ATOM 811 N N . ILE A 1 102 ? -37.544 21.310 22.225 1.00 98.62 102 ILE A N 1
ATOM 812 C CA . ILE A 1 102 ? -36.420 20.575 22.816 1.00 98.62 102 ILE A CA 1
ATOM 813 C C . ILE A 1 102 ? -35.188 21.485 22.923 1.00 98.62 102 ILE A C 1
ATOM 815 O O . ILE A 1 102 ? -34.570 21.546 23.987 1.00 98.62 102 ILE A O 1
ATOM 819 N N . GLU A 1 103 ? -34.844 22.219 21.860 1.00 97.94 103 GLU A N 1
ATOM 820 C CA . GLU A 1 103 ? -33.753 23.202 21.847 1.00 97.94 103 GLU A CA 1
ATOM 821 C C . GLU A 1 103 ? -33.966 24.277 22.915 1.00 97.94 103 GLU A C 1
ATOM 823 O O . GLU A 1 103 ? -33.051 24.564 23.686 1.00 97.94 103 GLU A O 1
ATOM 828 N N . ASP A 1 104 ? -35.171 24.837 23.008 1.00 98.25 104 ASP A N 1
ATOM 829 C CA . ASP A 1 104 ? -35.530 25.839 24.008 1.00 98.25 104 ASP A CA 1
ATOM 830 C C . ASP A 1 104 ? -35.323 25.294 25.422 1.00 98.25 104 ASP A C 1
ATOM 832 O O . ASP A 1 104 ? -34.690 25.953 26.254 1.00 98.25 104 ASP A O 1
ATOM 836 N N . HIS A 1 105 ? -35.773 24.066 25.699 1.00 98.62 105 HIS A N 1
ATOM 837 C CA . HIS A 1 105 ? -35.562 23.425 26.999 1.00 98.62 105 HIS A CA 1
ATOM 838 C C . HIS A 1 105 ? -34.074 23.228 27.309 1.00 98.62 105 HIS A C 1
ATOM 840 O O . HIS A 1 105 ? -33.623 23.568 28.406 1.00 98.62 105 HIS A O 1
ATOM 846 N N . LEU A 1 106 ? -33.295 22.745 26.336 1.00 98.50 106 LEU A N 1
ATOM 847 C CA . LEU A 1 106 ? -31.845 22.550 26.454 1.00 98.50 106 LEU A CA 1
ATOM 848 C C . LEU A 1 106 ? -31.094 23.870 26.702 1.00 98.50 106 LEU A C 1
ATOM 850 O O . LEU A 1 106 ? -30.126 23.908 27.465 1.00 98.50 106 LEU A O 1
ATOM 854 N N . ASN A 1 107 ? -31.534 24.952 26.059 1.00 97.88 107 ASN A N 1
ATOM 855 C CA . ASN A 1 107 ? -30.884 26.262 26.096 1.00 97.88 107 ASN A CA 1
ATOM 856 C C . ASN A 1 107 ? -31.279 27.125 27.299 1.00 97.88 107 ASN A C 1
ATOM 858 O O . ASN A 1 107 ? -30.580 28.098 27.588 1.00 97.88 107 ASN A O 1
ATOM 862 N N . THR A 1 108 ? -32.380 26.806 27.982 1.00 98.38 108 THR A N 1
ATOM 863 C CA . THR A 1 108 ? -32.924 27.642 29.068 1.00 98.38 108 THR A CA 1
ATOM 864 C C . THR A 1 108 ? -32.955 26.958 30.432 1.00 98.38 108 THR A C 1
ATOM 866 O O . THR A 1 108 ? -33.063 27.644 31.451 1.00 98.38 108 THR A O 1
ATOM 869 N N . THR A 1 109 ? -32.808 25.633 30.483 1.00 98.50 109 THR A N 1
ATOM 870 C CA . THR A 1 109 ? -32.829 24.866 31.733 1.00 98.50 109 THR A CA 1
ATOM 871 C C . THR A 1 109 ? -31.421 24.648 32.277 1.00 98.50 109 THR A C 1
ATOM 873 O O . THR A 1 109 ? -30.485 24.349 31.534 1.00 98.50 109 THR A O 1
ATOM 876 N N . TYR A 1 110 ? -31.277 24.776 33.599 1.00 98.12 110 TYR A N 1
ATOM 877 C CA . TYR A 1 110 ? -30.022 24.563 34.313 1.00 98.12 110 TYR A CA 1
ATOM 878 C C . TYR A 1 110 ? -30.092 23.325 35.207 1.00 98.12 110 TYR A C 1
ATOM 880 O O . TYR A 1 110 ? -31.086 23.113 35.902 1.00 98.12 110 TYR A O 1
ATOM 888 N N . TYR A 1 111 ? -28.992 22.580 35.270 1.00 97.69 111 TYR A N 1
ATOM 889 C CA . TYR A 1 111 ? -28.755 21.521 36.247 1.00 97.69 111 TYR A CA 1
ATOM 890 C C . TYR A 1 111 ? -27.373 21.728 36.870 1.00 97.69 111 TYR A C 1
ATOM 892 O O . TYR A 1 111 ? -26.388 21.938 36.168 1.00 97.69 111 TYR A O 1
ATOM 900 N N . ASN A 1 112 ? -27.307 21.779 38.204 1.00 96.50 112 ASN A N 1
ATOM 901 C CA . ASN A 1 112 ? -26.075 22.051 38.960 1.00 96.50 112 ASN A CA 1
ATOM 902 C C . ASN A 1 112 ? -25.267 23.278 38.471 1.00 96.50 112 ASN A C 1
ATOM 904 O O . ASN A 1 112 ? -24.041 23.300 38.525 1.00 96.50 112 ASN A O 1
ATOM 908 N N . GLY A 1 113 ? -25.962 24.329 38.018 1.00 96.25 113 GLY A N 1
ATOM 909 C CA . GLY A 1 113 ? -25.351 25.586 37.568 1.00 96.25 113 GLY A CA 1
ATOM 910 C C . GLY A 1 113 ? -24.840 25.589 36.121 1.00 96.25 113 GLY A C 1
ATOM 911 O O . GLY A 1 113 ? -24.330 26.615 35.676 1.00 96.25 113 GLY A O 1
ATOM 912 N N . GLN A 1 114 ? -25.009 24.494 35.378 1.00 97.50 114 GLN A N 1
ATOM 913 C CA . GLN A 1 114 ? -24.682 24.381 33.954 1.00 97.50 114 GLN A CA 1
ATOM 914 C C . GLN A 1 114 ? -25.964 24.279 33.117 1.00 97.50 114 GLN A C 1
ATOM 916 O O . GLN A 1 114 ? -26.983 23.792 33.606 1.00 97.50 114 GLN A O 1
ATOM 921 N N . LEU A 1 115 ? -25.936 24.773 31.876 1.00 97.75 115 LEU A N 1
ATOM 922 C CA . LEU A 1 115 ? -27.062 24.630 30.948 1.00 97.75 115 LEU A CA 1
ATOM 923 C C . LEU A 1 115 ? -27.154 23.189 30.455 1.00 97.75 115 LEU A C 1
ATOM 925 O O . LEU A 1 115 ? -26.129 22.568 30.180 1.00 97.75 115 LEU A O 1
ATOM 929 N N . LEU A 1 116 ? -28.371 22.681 30.260 1.00 98.19 116 LEU A N 1
ATOM 930 C CA . LEU A 1 116 ? -28.560 21.309 29.784 1.00 98.19 116 LEU A CA 1
ATOM 931 C C . LEU A 1 116 ? -27.878 21.048 28.440 1.00 98.19 116 LEU A C 1
ATOM 933 O O . LEU A 1 116 ? -27.312 19.977 28.259 1.00 98.19 116 LEU A O 1
ATOM 937 N N . LYS A 1 117 ? -27.843 22.020 27.523 1.00 97.00 117 LYS A N 1
ATOM 938 C CA . LYS A 1 117 ? -27.142 21.867 26.237 1.00 97.00 117 LYS A CA 1
ATOM 939 C C . LYS A 1 117 ? -25.658 21.477 26.365 1.00 97.00 117 LYS A C 1
ATOM 941 O O . LYS A 1 117 ? -25.126 20.897 25.423 1.00 97.00 117 LYS A O 1
ATOM 946 N N . ASP A 1 118 ? -25.027 21.804 27.499 1.00 95.62 118 ASP A N 1
ATOM 947 C CA . ASP A 1 118 ? -23.611 21.554 27.793 1.00 95.62 118 ASP A CA 1
ATOM 948 C C . ASP A 1 118 ? -23.396 20.254 28.604 1.00 95.62 118 ASP A C 1
ATOM 950 O O . ASP A 1 118 ? -22.258 19.827 28.789 1.00 95.62 118 ASP A O 1
AT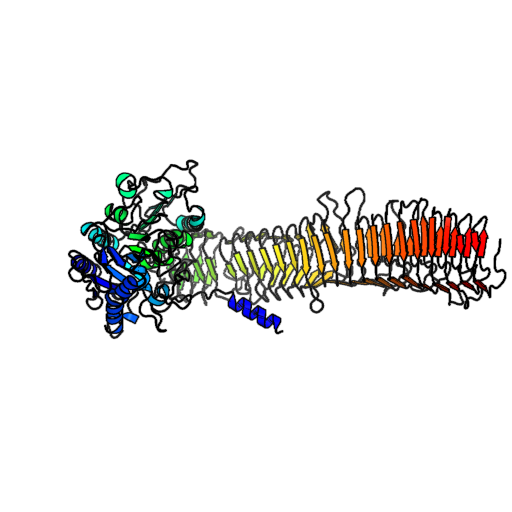OM 954 N N . ILE A 1 119 ? -24.473 19.625 29.096 1.00 96.62 119 ILE A N 1
ATOM 955 C CA . ILE A 1 119 ? -24.439 18.421 29.951 1.00 96.62 119 ILE A CA 1
ATOM 956 C C . ILE A 1 119 ? -25.027 17.209 29.222 1.00 96.62 119 ILE A C 1
ATOM 958 O O . ILE A 1 119 ? -24.505 16.095 29.322 1.00 96.62 119 ILE A O 1
ATOM 962 N N . ILE A 1 120 ? -26.138 17.421 28.515 1.00 98.44 120 ILE A N 1
ATOM 963 C CA . ILE A 1 120 ? -26.882 16.374 27.830 1.00 98.44 120 ILE A CA 1
ATOM 964 C C . ILE A 1 120 ? -26.055 15.850 26.661 1.00 98.44 120 ILE A C 1
ATOM 966 O O . ILE A 1 120 ? -25.572 16.603 25.815 1.00 98.44 120 ILE A O 1
ATOM 970 N N . ARG A 1 121 ? -25.922 14.527 26.631 1.00 98.19 121 ARG A N 1
ATOM 971 C CA . ARG A 1 121 ? -25.289 13.755 25.563 1.00 98.19 121 ARG A CA 1
ATOM 972 C C . ARG A 1 121 ? -26.349 13.038 24.736 1.00 98.19 121 ARG A C 1
ATOM 974 O O . ARG A 1 121 ? -26.227 12.991 23.514 1.00 98.19 121 ARG A O 1
ATOM 981 N N . TYR A 1 122 ? -27.393 12.527 25.395 1.00 98.69 122 TYR A N 1
ATOM 982 C CA . TYR A 1 122 ? -28.417 11.702 24.759 1.00 98.69 122 TYR A CA 1
ATOM 983 C C . TYR A 1 122 ? -29.815 12.282 24.896 1.00 98.69 122 TYR A C 1
ATOM 985 O O . TYR A 1 122 ? -30.190 12.783 25.955 1.00 98.69 122 TYR A O 1
ATOM 993 N N . ILE A 1 123 ? -30.601 12.151 23.832 1.00 98.88 123 ILE A N 1
ATOM 994 C CA . ILE A 1 123 ? -32.034 12.445 23.835 1.00 98.88 123 ILE A CA 1
ATOM 995 C C . ILE A 1 123 ? -32.787 11.125 23.664 1.00 98.88 123 ILE A C 1
ATOM 997 O O . ILE A 1 123 ? -32.473 10.328 22.780 1.00 98.88 123 ILE A O 1
ATOM 1001 N N . VAL A 1 124 ? -33.780 10.901 24.518 1.00 98.81 124 VAL A N 1
ATOM 1002 C CA . VAL A 1 124 ? -34.611 9.697 24.541 1.00 98.81 124 VAL A CA 1
ATOM 1003 C C . VAL A 1 124 ? -36.043 10.075 24.216 1.00 98.81 124 VAL A C 1
ATOM 1005 O O . VAL A 1 124 ? -36.674 10.822 24.964 1.00 98.81 124 VAL A O 1
ATOM 1008 N N . LEU A 1 125 ? -36.564 9.556 23.109 1.00 98.81 125 LEU A N 1
ATOM 1009 C CA . LEU A 1 125 ? -37.947 9.765 22.691 1.00 98.81 125 LEU A CA 1
ATOM 1010 C C . LEU A 1 125 ? -38.834 8.636 23.221 1.00 98.81 125 LEU A C 1
ATOM 1012 O O . LEU A 1 125 ? -38.563 7.464 22.980 1.00 98.81 125 LEU A O 1
ATOM 1016 N N . CYS A 1 126 ? -39.918 8.958 23.920 1.00 98.50 126 CYS A N 1
ATOM 1017 C CA . CYS A 1 126 ? -40.897 7.954 24.339 1.00 98.50 126 CYS A CA 1
ATOM 1018 C C . CYS A 1 126 ? -41.929 7.682 23.235 1.00 98.50 126 CYS A C 1
ATOM 1020 O O . CYS A 1 126 ? -42.365 8.615 22.551 1.00 98.50 126 CYS A O 1
ATOM 1022 N N . LYS A 1 127 ? -42.400 6.428 23.132 1.00 96.06 127 LYS A N 1
ATOM 1023 C CA . LYS A 1 127 ? -43.475 6.005 22.216 1.00 96.06 127 LYS A CA 1
ATOM 1024 C C . LYS A 1 127 ? -44.615 7.025 22.110 1.00 96.06 127 LYS A C 1
ATOM 1026 O O . LYS A 1 127 ? -45.124 7.530 23.120 1.00 96.06 127 LYS A O 1
ATOM 1031 N N . GLY A 1 128 ? -45.051 7.277 20.878 1.00 94.25 128 GLY A N 1
ATOM 1032 C CA . GLY A 1 128 ? -46.097 8.244 20.523 1.00 94.25 128 GLY A CA 1
ATOM 1033 C C . GLY A 1 128 ? -45.566 9.543 19.915 1.00 94.25 128 GLY A C 1
ATOM 1034 O O . GLY A 1 128 ? -46.358 10.364 19.453 1.00 94.25 128 GLY A O 1
ATOM 1035 N N . ILE A 1 129 ? -44.245 9.745 19.907 1.00 97.25 129 ILE A N 1
ATOM 1036 C CA . ILE A 1 129 ? -43.596 10.731 19.038 1.00 97.25 129 ILE A CA 1
ATOM 1037 C C . ILE A 1 129 ? -43.350 10.055 17.676 1.00 97.25 129 ILE A C 1
ATOM 1039 O O . ILE A 1 129 ? -42.654 9.033 17.654 1.00 97.25 129 ILE A O 1
ATOM 1043 N N . PRO A 1 130 ? -43.878 10.606 16.563 1.00 95.94 130 PRO A N 1
ATOM 1044 C CA . PRO A 1 130 ? -43.648 10.057 15.232 1.00 95.94 130 PRO A CA 1
ATOM 1045 C C . PRO A 1 130 ? -42.163 9.906 14.926 1.00 95.94 130 PRO A C 1
ATOM 1047 O O . PRO A 1 130 ? -41.348 10.736 15.339 1.00 95.94 130 PRO A O 1
ATOM 1050 N N . HIS A 1 131 ? -41.802 8.847 14.208 1.00 94.88 131 HIS A N 1
ATOM 1051 C CA . HIS A 1 131 ? -40.411 8.569 13.860 1.00 94.88 131 HIS A CA 1
ATOM 1052 C C . HIS A 1 131 ? -40.078 8.881 12.423 1.00 94.88 131 HIS A C 1
ATOM 1054 O O . HIS A 1 131 ? -38.914 9.154 12.165 1.00 94.88 131 HIS A O 1
ATOM 1060 N N . ARG A 1 132 ? -41.062 8.888 11.520 1.00 94.00 132 ARG A N 1
ATOM 1061 C CA . ARG A 1 132 ? -40.854 9.084 10.080 1.00 94.00 132 ARG A CA 1
ATOM 1062 C C . ARG A 1 132 ? -41.423 10.404 9.597 1.00 94.00 132 ARG A C 1
ATOM 1064 O O . ARG A 1 132 ? -42.434 10.884 10.108 1.00 94.00 132 ARG A O 1
ATOM 1071 N N . ILE A 1 133 ? -40.772 10.962 8.591 1.00 93.31 133 ILE A N 1
ATOM 1072 C CA . ILE A 1 133 ? -41.121 12.212 7.927 1.00 93.31 133 ILE A CA 1
ATOM 1073 C C . ILE A 1 133 ? -41.134 11.921 6.435 1.00 93.31 133 ILE A C 1
ATOM 1075 O O . ILE A 1 133 ? -40.151 11.394 5.920 1.00 93.31 133 ILE A O 1
ATOM 1079 N N . ASP A 1 134 ? -42.222 12.249 5.755 1.00 90.00 134 ASP A N 1
ATOM 1080 C CA . ASP A 1 134 ? -42.427 11.864 4.363 1.00 90.00 134 ASP A CA 1
ATOM 1081 C C . ASP A 1 134 ? -43.069 12.994 3.550 1.00 90.00 134 ASP A C 1
ATOM 1083 O O . ASP A 1 134 ? -43.874 13.770 4.075 1.00 90.00 134 ASP A O 1
ATOM 1087 N N . ASP A 1 135 ? -42.700 13.079 2.273 1.00 85.94 135 ASP A N 1
ATOM 1088 C CA . ASP A 1 135 ? -43.216 14.071 1.325 1.00 85.94 135 ASP A CA 1
ATOM 1089 C C . ASP A 1 135 ? -44.287 13.424 0.443 1.00 85.94 135 ASP A C 1
ATOM 1091 O O . ASP A 1 135 ? -44.014 12.455 -0.265 1.00 85.94 135 ASP A O 1
ATOM 1095 N N . THR A 1 136 ? -45.506 13.963 0.454 1.00 83.38 136 THR A N 1
ATOM 1096 C CA . THR A 1 136 ? -46.614 13.423 -0.351 1.00 83.38 136 THR A CA 1
ATOM 1097 C C . THR A 1 136 ? -46.455 13.650 -1.853 1.00 83.38 136 THR A C 1
ATOM 1099 O O . THR A 1 136 ? -47.144 12.993 -2.633 1.00 83.38 136 THR A O 1
ATOM 1102 N N . ASP A 1 137 ? -45.572 14.564 -2.260 1.00 73.00 137 ASP A N 1
ATOM 1103 C CA . ASP A 1 137 ? -45.405 15.003 -3.651 1.00 73.00 137 ASP A CA 1
ATOM 1104 C C . ASP A 1 137 ? -44.233 14.309 -4.368 1.00 73.00 137 ASP A C 1
ATOM 1106 O O . ASP A 1 137 ? -43.973 14.543 -5.553 1.00 73.00 137 ASP A O 1
ATOM 1110 N N . CYS A 1 138 ? -43.525 13.427 -3.665 1.00 65.69 138 CYS A N 1
ATOM 1111 C CA . CYS A 1 138 ? -42.444 12.616 -4.204 1.00 65.69 138 CYS A CA 1
ATOM 1112 C C . CYS A 1 138 ? -43.012 11.478 -5.081 1.00 65.69 138 CYS A C 1
ATOM 1114 O O . CYS A 1 138 ? -43.414 10.431 -4.577 1.00 65.69 138 CYS A O 1
ATOM 1116 N N . ASP A 1 139 ? -43.013 11.650 -6.410 1.00 58.22 139 ASP A N 1
ATOM 1117 C CA . ASP A 1 139 ? -43.242 10.542 -7.352 1.00 58.22 139 ASP A CA 1
ATOM 1118 C C . ASP A 1 139 ? -42.175 9.440 -7.140 1.00 58.22 139 ASP A C 1
ATOM 1120 O O . ASP A 1 139 ? -40.972 9.733 -7.118 1.00 58.22 139 ASP A O 1
ATOM 1124 N N . ASP A 1 140 ? -42.610 8.170 -7.080 1.00 56.91 140 ASP A N 1
ATOM 1125 C CA . ASP A 1 140 ? -41.825 6.940 -6.804 1.00 56.91 140 ASP A CA 1
ATOM 1126 C C . ASP A 1 140 ? -40.471 6.818 -7.540 1.00 56.91 140 ASP A C 1
ATOM 1128 O O . ASP A 1 140 ? -39.612 6.021 -7.161 1.00 56.91 140 ASP A O 1
ATOM 1132 N N . LEU A 1 141 ? -40.270 7.563 -8.630 1.00 52.91 141 LEU A N 1
ATOM 1133 C CA . LEU A 1 141 ? -39.136 7.412 -9.539 1.00 52.91 141 LEU A CA 1
ATOM 1134 C C . LEU A 1 141 ? -38.002 8.430 -9.336 1.00 52.91 141 LEU A C 1
ATOM 1136 O O . LEU A 1 141 ? -36.932 8.224 -9.919 1.00 52.91 141 LEU A O 1
ATOM 1140 N N . HIS A 1 142 ? -38.182 9.515 -8.565 1.00 47.75 142 HIS A N 1
ATOM 1141 C CA . HIS A 1 142 ? -37.200 10.616 -8.566 1.00 47.75 142 HIS A CA 1
ATOM 1142 C C . HIS A 1 142 ? -36.689 11.155 -7.221 1.00 47.75 142 HIS A C 1
ATOM 1144 O O . HIS A 1 142 ? -35.657 11.826 -7.245 1.00 47.75 142 HIS A O 1
ATOM 1150 N N . GLU A 1 143 ? -37.246 10.800 -6.057 1.00 55.34 143 GLU A N 1
ATOM 1151 C CA . GLU A 1 143 ? -36.755 11.354 -4.777 1.00 55.34 143 GLU A CA 1
ATOM 1152 C C . GLU A 1 143 ? -36.583 10.329 -3.639 1.00 55.34 143 GLU A C 1
ATOM 1154 O O . GLU A 1 143 ? -36.891 10.610 -2.481 1.00 55.34 143 GLU A O 1
ATOM 1159 N N . HIS A 1 144 ? -35.929 9.187 -3.911 1.00 61.88 144 HIS A N 1
ATOM 1160 C CA . HIS A 1 144 ? -35.465 8.227 -2.882 1.00 61.88 144 HIS A CA 1
ATOM 1161 C C . HIS A 1 144 ? -34.621 8.839 -1.746 1.00 61.88 144 HIS A C 1
ATOM 1163 O O . HIS A 1 144 ? -34.239 8.124 -0.825 1.00 61.88 144 HIS A O 1
ATOM 1169 N N . TRP A 1 145 ? -34.309 10.128 -1.791 1.00 66.56 145 TRP A N 1
ATOM 1170 C CA . TRP A 1 145 ? -33.513 10.831 -0.800 1.00 66.56 145 TRP A CA 1
ATOM 1171 C C . TRP A 1 145 ? -34.366 11.544 0.261 1.00 66.56 145 TRP A C 1
ATOM 1173 O O . TRP A 1 145 ? -33.875 11.711 1.372 1.00 66.56 145 TRP A O 1
ATOM 1183 N N . ARG A 1 146 ? -35.618 11.941 -0.043 1.00 70.75 146 ARG A N 1
ATOM 1184 C CA . ARG A 1 146 ? -36.486 12.714 0.877 1.00 70.75 146 ARG A CA 1
ATOM 1185 C C . ARG A 1 146 ? -37.467 11.867 1.679 1.00 70.75 146 ARG A C 1
ATOM 1187 O O . ARG A 1 146 ? -37.792 12.254 2.791 1.00 70.75 146 ARG A O 1
ATOM 1194 N N . GLY A 1 147 ? -37.916 10.731 1.154 1.00 75.88 147 GLY A N 1
ATOM 1195 C CA . GLY A 1 147 ? -38.921 9.912 1.842 1.00 75.88 147 GLY A CA 1
ATOM 1196 C C . GLY A 1 147 ? -38.408 9.268 3.136 1.00 75.88 147 GLY A C 1
ATOM 1197 O O . GLY A 1 147 ? -37.260 8.806 3.193 1.00 75.88 147 GLY A O 1
ATOM 1198 N N . ASP A 1 148 ? -39.274 9.216 4.147 1.00 84.56 148 ASP A N 1
ATOM 1199 C CA . ASP A 1 148 ? -39.093 8.527 5.435 1.00 84.56 148 ASP A CA 1
ATOM 1200 C C . ASP A 1 148 ? -37.795 8.874 6.197 1.00 84.56 148 ASP A C 1
ATOM 1202 O O . ASP A 1 148 ? -37.146 8.018 6.809 1.00 84.56 148 ASP A O 1
ATOM 1206 N N . VAL A 1 149 ? -37.405 10.151 6.185 1.00 91.12 149 VAL A N 1
ATOM 1207 C CA . VAL A 1 149 ? -36.346 10.670 7.070 1.00 91.12 149 VAL A CA 1
ATOM 1208 C C . VAL A 1 149 ? -36.794 10.538 8.520 1.00 91.12 149 VAL A C 1
ATOM 1210 O O . VAL A 1 149 ? -37.970 10.738 8.827 1.00 91.12 149 VAL A O 1
ATOM 1213 N N . THR A 1 150 ? -35.873 10.231 9.433 1.00 94.50 150 THR A N 1
ATOM 1214 C CA . THR A 1 150 ? -36.238 10.010 10.830 1.00 94.50 150 THR A CA 1
ATOM 1215 C C . THR A 1 150 ? -36.124 11.261 11.684 1.00 94.50 150 THR A C 1
ATOM 1217 O O . THR A 1 150 ? -35.155 12.019 11.596 1.00 94.50 150 THR A O 1
ATOM 1220 N N . VAL A 1 151 ? -37.100 11.455 12.575 1.00 97.06 151 VAL A N 1
ATOM 1221 C CA . VAL A 1 151 ? -37.042 12.504 13.607 1.00 97.06 151 VAL A CA 1
ATOM 1222 C C . VAL A 1 151 ? -35.787 12.322 14.464 1.00 97.06 151 VAL A C 1
ATOM 1224 O O . VAL A 1 151 ? -35.088 13.292 14.751 1.00 97.06 151 VAL A O 1
ATOM 1227 N N . ASP A 1 152 ? -35.454 11.077 14.800 1.00 96.00 152 ASP A N 1
ATOM 1228 C CA . ASP A 1 152 ? -34.282 10.684 15.580 1.00 96.00 152 ASP A CA 1
ATOM 1229 C C . ASP A 1 152 ? -32.987 11.236 14.965 1.00 96.00 152 ASP A C 1
ATOM 1231 O O . ASP A 1 152 ? -32.218 11.927 15.633 1.00 96.00 152 ASP A O 1
ATOM 1235 N N . ALA A 1 153 ? -32.772 11.010 13.665 1.00 94.25 153 ALA A N 1
ATOM 1236 C CA . ALA A 1 153 ? -31.555 11.436 12.988 1.00 94.25 153 ALA A CA 1
ATOM 1237 C C . ALA A 1 153 ? -31.469 12.961 12.796 1.00 94.25 153 ALA A C 1
ATOM 1239 O O . ALA A 1 153 ? -30.361 13.498 12.745 1.00 94.25 153 ALA A O 1
ATOM 1240 N N . LEU A 1 154 ? -32.602 13.670 12.701 1.00 95.31 154 LEU A N 1
ATOM 1241 C CA . LEU A 1 154 ? -32.625 15.139 12.659 1.00 95.31 154 LEU A CA 1
ATOM 1242 C C . LEU A 1 154 ? -32.355 15.760 14.032 1.00 95.31 154 LEU A C 1
ATOM 1244 O O . LEU A 1 154 ? -31.663 16.774 14.120 1.00 95.31 154 LEU A O 1
ATOM 1248 N N . LEU A 1 155 ? -32.847 15.144 15.109 1.00 97.56 155 LEU A N 1
ATOM 1249 C CA . LEU A 1 155 ? -32.605 15.620 16.471 1.00 97.56 155 LEU A CA 1
ATOM 1250 C C . LEU A 1 155 ? -31.130 15.498 16.890 1.00 97.56 155 LEU A C 1
ATOM 1252 O O . LEU A 1 155 ? -30.674 16.273 17.727 1.00 97.56 155 LEU A O 1
ATOM 1256 N N . CYS A 1 156 ? -30.343 14.636 16.242 1.00 96.94 156 CYS A N 1
ATOM 1257 C CA . CYS A 1 156 ? -28.883 14.624 16.381 1.00 96.94 156 CYS A CA 1
ATOM 1258 C C . CYS A 1 156 ? -28.209 15.948 15.941 1.00 96.94 156 CYS A C 1
ATOM 1260 O O . CYS A 1 156 ? -27.082 16.247 16.351 1.00 96.94 156 CYS A O 1
ATOM 1262 N N . LEU A 1 157 ? -28.893 16.739 15.101 1.00 95.19 157 LEU A N 1
ATOM 1263 C CA . LEU A 1 157 ? -28.384 17.941 14.433 1.00 95.19 157 LEU A CA 1
ATOM 1264 C C . LEU A 1 157 ? -28.952 19.260 14.980 1.00 95.19 157 LEU A C 1
ATOM 1266 O O . LEU A 1 157 ? -28.646 20.315 14.429 1.00 95.19 157 LEU A O 1
ATOM 1270 N N . ILE A 1 158 ? -29.750 19.252 16.045 1.00 96.25 158 ILE A N 1
ATOM 1271 C CA . ILE A 1 158 ? -30.296 20.488 16.642 1.00 96.25 158 ILE A CA 1
ATOM 1272 C C . ILE A 1 158 ? -29.208 21.302 17.365 1.00 96.25 158 ILE A C 1
ATOM 1274 O O . ILE A 1 158 ? -28.117 20.795 17.602 1.00 96.25 158 ILE A O 1
ATOM 1278 N N . ASN A 1 159 ? -29.478 22.556 17.741 1.00 94.44 159 ASN A N 1
ATOM 1279 C CA . ASN A 1 159 ? -28.534 23.436 18.461 1.00 94.44 159 ASN A CA 1
ATOM 1280 C C . ASN A 1 159 ? -27.200 23.710 17.726 1.00 94.44 159 ASN A C 1
ATOM 1282 O O . ASN A 1 159 ? -26.139 23.809 18.350 1.00 94.44 159 ASN A O 1
ATOM 1286 N N . GLN A 1 160 ? -27.197 23.856 16.399 1.00 92.88 160 GLN A N 1
ATOM 1287 C CA . GLN A 1 160 ? -25.966 24.215 15.677 1.00 92.88 160 GLN A CA 1
ATOM 1288 C C . GLN A 1 160 ? -25.512 25.653 16.001 1.00 92.88 160 GLN A C 1
ATOM 1290 O O . GLN A 1 160 ? -26.303 26.592 16.044 1.00 92.88 160 GLN A O 1
ATOM 1295 N N . GLY A 1 161 ? -24.204 25.857 16.195 1.00 82.31 161 GLY A N 1
ATOM 1296 C CA . GLY A 1 161 ? -23.646 27.156 16.610 1.00 82.31 161 GLY A CA 1
ATOM 1297 C C . GLY A 1 161 ? -23.413 28.181 15.489 1.00 82.31 161 GLY A C 1
ATOM 1298 O O . GLY A 1 161 ? -23.093 29.332 15.773 1.00 82.31 161 GLY A O 1
ATOM 1299 N N . ASN A 1 162 ? -23.530 27.785 14.221 1.00 78.62 162 ASN A N 1
ATOM 1300 C CA . ASN A 1 162 ? -23.219 28.607 13.039 1.00 78.62 162 ASN A CA 1
ATOM 1301 C C . ASN A 1 162 ? -24.466 29.125 12.299 1.00 78.62 162 ASN A C 1
ATOM 1303 O O . ASN A 1 162 ? -24.343 29.639 11.190 1.00 78.62 162 ASN A O 1
ATOM 1307 N N . GLY A 1 163 ? -25.652 28.993 12.899 1.00 78.81 163 GLY A N 1
ATOM 1308 C CA . GLY A 1 163 ? -26.919 29.309 12.239 1.00 78.81 163 GLY A CA 1
ATOM 1309 C C . GLY A 1 163 ? -27.361 28.260 11.215 1.00 78.81 163 GLY A C 1
ATOM 1310 O O . GLY A 1 163 ? -28.329 28.505 10.501 1.00 78.81 163 GLY A O 1
ATOM 1311 N N . ASN A 1 164 ? -26.677 27.110 11.137 1.00 83.75 164 ASN A N 1
ATOM 1312 C CA . ASN A 1 164 ? -27.190 25.963 10.399 1.00 83.75 164 ASN A CA 1
ATOM 1313 C C . ASN A 1 164 ? -28.449 25.425 11.085 1.00 83.75 164 ASN A C 1
ATOM 1315 O O . ASN A 1 164 ? -28.567 25.414 12.306 1.00 83.75 164 ASN A O 1
ATOM 1319 N N . ASP A 1 165 ? -29.364 24.926 10.275 1.00 88.12 165 ASP A N 1
ATOM 1320 C CA . ASP A 1 165 ? -30.573 24.228 10.696 1.00 88.12 165 ASP A CA 1
ATOM 1321 C C . ASP A 1 165 ? -30.708 23.019 9.777 1.00 88.12 165 ASP A C 1
ATOM 1323 O O . ASP A 1 165 ? -30.470 23.164 8.573 1.00 88.12 165 ASP A O 1
ATOM 1327 N N . PHE A 1 166 ? -31.078 21.846 10.303 1.00 90.62 166 PHE A N 1
ATOM 1328 C CA . PHE A 1 166 ? -31.309 20.648 9.496 1.00 90.62 166 PHE A CA 1
ATOM 1329 C C . PHE A 1 166 ? -32.292 20.896 8.341 1.00 90.62 166 PHE A C 1
ATOM 1331 O O . PHE A 1 166 ? -32.189 20.221 7.322 1.00 90.62 166 PHE A O 1
ATOM 1338 N N . LEU A 1 167 ? -33.171 21.907 8.419 1.00 90.56 167 LEU A N 1
ATOM 1339 C CA . LEU A 1 167 ? -33.998 22.347 7.286 1.00 90.56 167 LEU A CA 1
ATOM 1340 C C . LEU A 1 167 ? -33.176 22.689 6.031 1.00 90.56 167 LEU A C 1
ATOM 1342 O O . LEU A 1 167 ? -33.639 22.483 4.911 1.00 90.56 167 LEU A O 1
ATOM 1346 N N . SER A 1 168 ? -31.941 23.172 6.190 1.00 87.12 168 SER A N 1
ATOM 1347 C CA . SER A 1 168 ? -31.030 23.470 5.075 1.00 87.12 168 SER A CA 1
ATOM 1348 C C . SER A 1 168 ? -30.604 22.233 4.279 1.00 87.12 168 SER A C 1
ATOM 1350 O O . SER A 1 168 ? -30.281 22.370 3.100 1.00 87.12 168 SER A O 1
ATOM 1352 N N . LEU A 1 169 ? -30.673 21.034 4.873 1.00 83.56 169 LEU A N 1
ATOM 1353 C CA . LEU A 1 169 ? -30.441 19.768 4.167 1.00 83.56 169 LEU A CA 1
ATOM 1354 C C . LEU A 1 169 ? -31.566 19.464 3.164 1.00 83.56 169 LEU A C 1
ATOM 1356 O O . LEU A 1 169 ? -31.334 18.805 2.155 1.00 83.56 169 LEU A O 1
ATOM 1360 N N . TYR A 1 170 ? -32.768 19.990 3.412 1.00 79.25 170 TYR A N 1
ATOM 1361 C CA . TYR A 1 170 ? -33.990 19.643 2.681 1.00 79.25 170 TYR A CA 1
ATOM 1362 C C . TYR A 1 170 ? -34.577 20.817 1.872 1.00 79.25 170 TYR A C 1
ATOM 1364 O O . TYR A 1 170 ? -35.400 20.614 0.985 1.00 79.25 170 TYR A O 1
ATOM 1372 N N . GLY A 1 171 ? -34.118 22.050 2.114 1.00 66.44 171 GLY A N 1
ATOM 1373 C CA . GLY A 1 171 ? -34.714 23.282 1.580 1.00 66.44 171 GLY A CA 1
ATOM 1374 C C . GLY A 1 171 ? -34.351 23.693 0.143 1.00 66.44 171 GLY A C 1
ATOM 1375 O O . GLY A 1 171 ? -34.828 24.735 -0.304 1.00 66.44 171 GLY A O 1
ATOM 1376 N N . SER A 1 172 ? -33.525 22.941 -0.603 1.00 59.34 172 SER A N 1
ATOM 1377 C CA . SER A 1 172 ? -33.148 23.294 -1.989 1.00 59.34 172 SER A CA 1
ATOM 1378 C C . SER A 1 172 ? -33.398 22.154 -2.989 1.00 59.34 172 SER A C 1
ATOM 1380 O O . SER A 1 172 ? -32.599 21.239 -3.149 1.00 59.34 172 SER A O 1
ATOM 1382 N N . ALA A 1 173 ? -34.535 22.197 -3.691 1.00 54.53 173 ALA A N 1
ATOM 1383 C CA . ALA A 1 173 ? -34.758 21.377 -4.889 1.00 54.53 173 ALA A CA 1
ATOM 1384 C C . ALA A 1 173 ? -33.998 21.979 -6.098 1.00 54.53 173 ALA A C 1
ATOM 1386 O O . ALA A 1 173 ? -33.940 23.209 -6.197 1.00 54.53 173 ALA A O 1
ATOM 1387 N N . PRO A 1 174 ? -33.420 21.184 -7.028 1.00 52.50 174 PRO A N 1
ATOM 1388 C CA . PRO A 1 174 ? -33.530 19.731 -7.197 1.00 52.50 174 PRO A CA 1
ATOM 1389 C C . PRO A 1 174 ? -32.201 18.988 -6.932 1.00 52.50 174 PRO A C 1
ATOM 1391 O O . PRO A 1 174 ? -31.919 17.973 -7.567 1.00 52.50 174 PRO A O 1
ATOM 1394 N N . SER A 1 175 ? -31.317 19.518 -6.078 1.00 50.88 175 SER A N 1
ATOM 1395 C CA . SER A 1 175 ? -30.030 18.854 -5.836 1.00 50.88 175 SER A CA 1
ATOM 1396 C C . SER A 1 175 ? -30.251 17.577 -5.016 1.00 50.88 175 SER A C 1
ATOM 1398 O O . SER A 1 175 ? -31.031 17.630 -4.061 1.00 50.88 175 SER A O 1
ATOM 1400 N N . PRO A 1 176 ? -29.578 16.450 -5.335 1.00 54.72 176 PRO A N 1
ATOM 1401 C CA . PRO A 1 176 ? -29.579 15.282 -4.461 1.00 54.72 176 PRO A CA 1
ATOM 1402 C C . PRO A 1 176 ? -29.189 15.738 -3.058 1.00 54.72 176 PRO A C 1
ATOM 1404 O O . PRO A 1 176 ? -28.221 16.489 -2.897 1.00 54.72 176 PRO A O 1
ATOM 1407 N N . ILE A 1 177 ? -29.996 15.351 -2.072 1.00 58.00 177 ILE A N 1
ATOM 1408 C CA . ILE A 1 177 ? -29.793 15.739 -0.679 1.00 58.00 177 ILE A CA 1
ATOM 1409 C C . ILE A 1 177 ? -28.386 15.328 -0.280 1.00 58.00 177 ILE A C 1
ATOM 1411 O O . ILE A 1 177 ? -28.004 14.163 -0.401 1.00 58.00 177 ILE A O 1
ATOM 1415 N N . SER A 1 178 ? -27.602 16.290 0.193 1.00 59.78 178 SER A N 1
ATOM 1416 C CA . SER A 1 178 ? -26.352 15.976 0.862 1.00 59.78 178 SER A CA 1
ATOM 1417 C C . SER A 1 178 ? -26.706 15.433 2.243 1.00 59.78 178 SER A C 1
ATOM 1419 O O . SER A 1 178 ? -26.908 16.215 3.170 1.00 59.78 178 SER A O 1
ATOM 1421 N N . ASN A 1 179 ? -26.829 14.114 2.392 1.00 70.69 179 ASN A N 1
ATOM 1422 C CA . ASN A 1 179 ? -26.884 13.512 3.723 1.00 70.69 179 ASN A CA 1
ATOM 1423 C C . ASN A 1 179 ? -25.647 13.984 4.505 1.00 70.69 179 ASN A C 1
ATOM 1425 O O . ASN A 1 179 ? -24.538 13.990 3.962 1.00 70.69 179 ASN A O 1
ATOM 1429 N N . ALA A 1 180 ? -25.820 14.398 5.759 1.00 83.62 180 ALA A N 1
ATOM 1430 C CA . ALA A 1 180 ? -24.684 14.792 6.579 1.00 83.62 180 ALA A CA 1
ATOM 1431 C C . ALA A 1 180 ? -23.902 13.530 6.962 1.00 83.62 180 ALA A C 1
ATOM 1433 O O . ALA A 1 180 ? -24.461 12.585 7.524 1.00 83.62 180 ALA A O 1
ATOM 1434 N N . SER A 1 181 ? -22.606 13.490 6.646 1.00 90.69 181 SER A N 1
ATOM 1435 C CA . SER A 1 181 ? -21.740 12.412 7.121 1.00 90.69 181 SER A CA 1
ATOM 1436 C C . SER A 1 181 ? -21.787 12.372 8.644 1.00 90.69 181 SER A C 1
ATOM 1438 O O . SER A 1 181 ? -21.610 13.406 9.290 1.00 90.69 181 SER A O 1
ATOM 1440 N N . ASN A 1 182 ? -21.953 11.190 9.229 1.00 93.50 182 ASN A N 1
ATOM 1441 C CA . ASN A 1 182 ? -21.853 11.046 10.670 1.00 93.50 182 ASN A CA 1
ATOM 1442 C C . ASN A 1 182 ? -20.382 11.227 11.089 1.00 93.50 182 ASN A C 1
ATOM 1444 O O . ASN A 1 182 ? -19.544 10.404 10.707 1.00 93.50 182 ASN A O 1
ATOM 1448 N N . PRO A 1 183 ? -20.019 12.267 11.866 1.00 94.44 183 PRO A N 1
ATOM 1449 C CA . PRO A 1 183 ? -18.648 12.425 12.343 1.00 94.44 183 PRO A CA 1
ATOM 1450 C C . PRO A 1 183 ? -18.253 11.355 13.371 1.00 94.44 183 PRO A C 1
ATOM 1452 O O . PRO A 1 183 ? -17.071 11.210 13.654 1.00 94.44 183 PRO A O 1
ATOM 1455 N N . TYR A 1 184 ? -19.227 10.621 13.915 1.00 95.31 184 TYR A N 1
ATOM 1456 C CA . TYR A 1 184 ? -19.030 9.563 14.901 1.00 95.31 184 TYR A CA 1
ATOM 1457 C C . TYR A 1 184 ? -18.883 8.170 14.281 1.00 95.31 184 TYR A C 1
ATOM 1459 O O . TYR A 1 184 ? -18.538 7.214 14.973 1.00 95.31 184 TYR A O 1
ATOM 1467 N N . PHE A 1 185 ? -19.120 8.044 12.972 1.00 94.19 185 PHE A N 1
ATOM 1468 C CA . PHE A 1 185 ? -18.983 6.779 12.267 1.00 94.19 185 PHE A CA 1
ATOM 1469 C C . PHE A 1 185 ? -17.551 6.253 12.333 1.00 94.19 185 PHE A C 1
ATOM 1471 O O . PHE A 1 185 ? -16.618 6.954 11.936 1.00 94.19 185 PHE A O 1
ATOM 1478 N N . TYR A 1 186 ? -17.398 5.001 12.769 1.00 91.25 186 TYR A N 1
ATOM 1479 C CA . TYR A 1 186 ? -16.111 4.303 12.839 1.00 91.25 186 TYR A CA 1
ATOM 1480 C C . TYR A 1 186 ? -15.012 5.102 13.556 1.00 91.25 186 TYR A C 1
ATOM 1482 O O . TYR A 1 186 ? -13.844 5.069 13.169 1.00 91.25 186 TYR A O 1
ATOM 1490 N N . LEU A 1 187 ? -15.397 5.873 14.577 1.00 90.88 187 LEU A N 1
ATOM 1491 C CA . LEU A 1 187 ? -14.498 6.848 15.180 1.00 90.88 187 LEU A CA 1
ATOM 1492 C C . LEU A 1 187 ? -13.407 6.215 16.057 1.00 90.88 187 LEU A C 1
ATOM 1494 O O . LEU A 1 187 ? -12.325 6.783 16.187 1.00 90.88 187 LEU A O 1
ATOM 1498 N N . ASP A 1 188 ? -13.672 5.031 16.609 1.00 86.75 188 ASP A N 1
ATOM 1499 C CA . ASP A 1 188 ? -12.721 4.258 17.410 1.00 86.75 188 ASP A CA 1
ATOM 1500 C C . ASP A 1 188 ? -12.336 2.941 16.714 1.00 86.75 188 ASP A C 1
ATOM 1502 O O . ASP A 1 188 ? -12.687 1.858 17.181 1.00 86.75 188 ASP A O 1
ATOM 1506 N N . PRO A 1 189 ? -11.619 2.989 15.575 1.00 82.00 189 PRO A N 1
ATOM 1507 C CA . PRO A 1 189 ? -11.269 1.789 14.810 1.00 82.00 189 PRO A CA 1
ATOM 1508 C C . PRO A 1 189 ? -10.340 0.835 15.577 1.00 82.00 189 PRO A C 1
ATOM 1510 O O . PRO A 1 189 ? -10.244 -0.343 15.237 1.00 82.00 189 PRO A O 1
ATOM 1513 N N . SER A 1 190 ? -9.660 1.351 16.605 1.00 72.31 190 SER A N 1
ATOM 1514 C CA . SER A 1 190 ? -8.787 0.598 17.508 1.00 72.31 190 SER A CA 1
ATOM 1515 C C . SER A 1 190 ? -9.504 0.131 18.779 1.00 72.31 190 SER A C 1
ATOM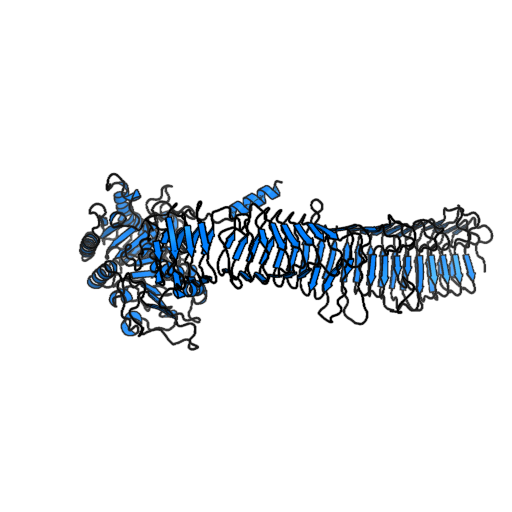 1517 O O . SER A 1 190 ? -8.873 -0.511 19.610 1.00 72.31 190 SER A O 1
ATOM 1519 N N . ASN A 1 191 ? -10.792 0.453 18.932 1.00 74.69 191 ASN A N 1
ATOM 1520 C CA . ASN A 1 191 ? -11.640 0.125 20.076 1.00 74.69 191 ASN A CA 1
ATOM 1521 C C . ASN A 1 191 ? -11.069 0.506 21.455 1.00 74.69 191 ASN A C 1
ATOM 1523 O O . ASN A 1 191 ? -11.256 -0.197 22.438 1.00 74.69 191 ASN A O 1
ATOM 1527 N N . THR A 1 192 ? -10.388 1.639 21.554 1.00 77.44 192 THR A N 1
ATOM 1528 C CA . THR A 1 192 ? -9.764 2.153 22.782 1.00 77.44 192 THR A CA 1
ATOM 1529 C C . THR A 1 192 ? -10.735 2.542 23.905 1.00 77.44 192 THR A C 1
ATOM 1531 O O . THR A 1 192 ? -10.284 2.781 25.026 1.00 77.44 192 THR A O 1
ATOM 1534 N N . LEU A 1 193 ? -12.039 2.669 23.623 1.00 8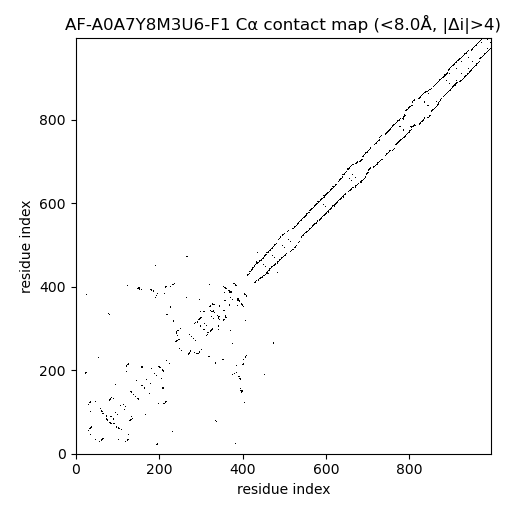5.31 193 LEU A N 1
ATOM 1535 C CA . LEU A 1 193 ? -13.071 3.235 24.508 1.00 85.31 193 LEU A CA 1
ATOM 1536 C C . LEU A 1 193 ? -12.864 4.728 24.839 1.00 85.31 193 LEU A C 1
ATOM 1538 O O . LEU A 1 193 ? -13.522 5.274 25.728 1.00 85.31 193 LEU A O 1
ATOM 1542 N N . GLN A 1 194 ? -11.959 5.419 24.136 1.00 87.81 194 GLN A N 1
ATOM 1543 C CA . GLN A 1 194 ? -11.570 6.812 24.426 1.00 87.81 194 GLN A CA 1
ATOM 1544 C C . GLN A 1 194 ? -12.360 7.853 23.627 1.00 87.81 194 GLN A C 1
ATOM 1546 O O . GLN A 1 194 ? -12.120 9.053 23.760 1.00 87.81 194 GLN A O 1
ATOM 1551 N N . TYR A 1 195 ? -13.313 7.402 22.816 1.00 93.25 195 TYR A N 1
ATOM 1552 C CA . TYR A 1 195 ? -14.142 8.248 21.957 1.00 93.25 195 TYR A CA 1
ATOM 1553 C C . TYR A 1 195 ? -15.601 8.308 22.412 1.00 93.25 195 TYR A C 1
ATOM 1555 O O . TYR A 1 195 ? -16.481 8.530 21.588 1.00 93.25 195 TYR A O 1
ATOM 1563 N N . ARG A 1 196 ? -15.905 8.075 23.697 1.00 94.75 196 ARG A N 1
ATOM 1564 C CA . ARG A 1 196 ? -17.287 8.199 24.202 1.00 94.75 196 ARG A CA 1
ATOM 1565 C C . ARG A 1 196 ? -17.873 9.560 23.862 1.00 94.75 196 ARG A C 1
ATOM 1567 O O . ARG A 1 196 ? -17.162 10.573 23.899 1.00 94.75 196 ARG A O 1
ATOM 1574 N N . PHE A 1 197 ? -19.149 9.562 23.503 1.00 97.25 197 PHE A N 1
ATOM 1575 C CA . PHE A 1 197 ? -19.774 10.729 22.931 1.00 97.25 197 PHE A CA 1
ATOM 1576 C C . PHE A 1 197 ? -19.841 11.886 23.934 1.00 97.25 197 PHE A C 1
ATOM 1578 O O . PHE A 1 197 ? -20.194 11.704 25.100 1.00 97.25 197 PHE A O 1
ATOM 1585 N N . ILE A 1 198 ? -19.531 13.093 23.464 1.00 95.25 198 ILE A N 1
ATOM 1586 C CA . ILE A 1 198 ? -19.791 14.353 24.158 1.00 95.25 198 ILE A CA 1
ATOM 1587 C C . ILE A 1 198 ? -20.355 15.355 23.149 1.00 95.25 198 ILE A C 1
ATOM 1589 O O . ILE A 1 198 ? -19.936 15.392 21.989 1.00 95.25 198 ILE A O 1
ATOM 1593 N N . SER A 1 199 ? -21.302 16.170 23.608 1.00 92.50 199 SER A N 1
ATOM 1594 C CA . SER A 1 199 ? -21.925 17.216 22.796 1.00 92.50 199 SER A CA 1
ATOM 1595 C C . SER A 1 199 ? -20.890 18.230 22.287 1.00 92.50 199 SER A C 1
ATOM 1597 O O . SER A 1 199 ? -19.868 18.482 22.932 1.00 92.50 199 SER A O 1
ATOM 1599 N N . ASN A 1 200 ? -21.160 18.833 21.124 1.00 89.69 200 ASN A N 1
ATOM 1600 C CA . ASN A 1 200 ? -20.399 19.944 20.540 1.00 89.69 200 ASN A CA 1
ATOM 1601 C C . ASN A 1 200 ? -18.921 19.656 20.208 1.00 89.69 200 ASN A C 1
ATOM 1603 O O . ASN A 1 200 ? -18.140 20.594 20.008 1.00 89.69 200 ASN A O 1
ATOM 1607 N N . PHE A 1 201 ? -18.538 18.381 20.102 1.00 93.56 201 PHE A N 1
ATOM 1608 C CA . PHE A 1 201 ? -17.151 17.972 19.872 1.00 93.56 201 PHE A CA 1
ATOM 1609 C C . PHE A 1 201 ? -16.909 17.398 18.472 1.00 93.56 201 PHE A C 1
ATOM 1611 O O . PHE A 1 201 ? -16.022 17.873 17.762 1.00 93.56 201 PHE A O 1
ATOM 1618 N N . PHE A 1 202 ? -17.705 16.419 18.038 1.00 94.31 202 PHE A N 1
ATOM 1619 C CA . PHE A 1 202 ? -17.504 15.768 16.742 1.00 94.31 202 PHE A CA 1
ATOM 1620 C C . PHE A 1 202 ? -18.166 16.573 15.618 1.00 94.31 202 PHE A C 1
ATOM 1622 O O . PHE A 1 202 ? -19.353 16.906 15.679 1.00 94.31 202 PHE A O 1
ATOM 1629 N N . GLN A 1 203 ? -17.399 16.885 14.573 1.00 92.62 203 GLN A N 1
ATOM 1630 C CA . GLN A 1 203 ? -17.852 17.698 13.445 1.00 92.62 203 GLN A CA 1
ATOM 1631 C C . GLN A 1 203 ? -17.302 17.179 12.118 1.00 92.62 203 GLN A C 1
ATOM 1633 O O . GLN A 1 203 ? -16.106 16.915 11.990 1.00 92.62 203 GLN A O 1
ATOM 1638 N N . LYS A 1 204 ? -18.159 17.103 11.102 1.00 90.12 204 LYS A N 1
ATOM 1639 C CA . LYS A 1 204 ? -17.769 16.761 9.731 1.00 90.12 204 LYS A CA 1
ATOM 1640 C C . LYS A 1 204 ? -18.674 17.499 8.749 1.00 90.12 204 LYS A C 1
ATOM 1642 O O . LYS A 1 204 ? -19.831 17.758 9.053 1.00 90.12 204 LYS A O 1
ATOM 1647 N N . ASP A 1 205 ? -18.121 17.923 7.617 1.00 86.38 205 ASP A N 1
ATOM 1648 C CA . ASP A 1 205 ? -18.860 18.600 6.539 1.00 86.38 205 ASP A CA 1
ATOM 1649 C C . ASP A 1 205 ? -19.687 19.823 6.996 1.00 86.38 205 ASP A C 1
ATOM 1651 O O . ASP A 1 205 ? -20.760 20.111 6.478 1.00 86.38 205 ASP A O 1
ATOM 1655 N N . GLY A 1 206 ? -19.188 20.560 7.997 1.00 85.81 206 GLY A N 1
ATOM 1656 C CA . GLY A 1 206 ? -19.868 21.743 8.540 1.00 85.81 206 GLY A CA 1
ATOM 1657 C C . GLY A 1 206 ? -20.991 21.451 9.545 1.00 85.81 206 GLY A C 1
ATOM 1658 O O . GLY A 1 206 ? -21.542 22.401 10.099 1.00 85.81 206 GLY A O 1
ATOM 1659 N N . TRP A 1 207 ? -21.271 20.178 9.833 1.00 88.94 207 TRP A N 1
ATOM 1660 C CA . TRP A 1 207 ? -22.282 19.729 10.790 1.00 88.94 207 TRP A CA 1
ATOM 1661 C C . TRP A 1 207 ? -21.650 19.190 12.062 1.00 88.94 207 TRP A C 1
ATOM 1663 O O . TRP A 1 207 ? -20.754 18.344 12.010 1.00 88.94 207 TRP A O 1
ATOM 1673 N N . LYS A 1 208 ? -22.124 19.676 13.212 1.00 92.44 208 LYS A N 1
ATOM 1674 C CA . LYS A 1 208 ? -21.780 19.103 14.512 1.00 92.44 208 LYS A CA 1
ATOM 1675 C C . LYS A 1 208 ? -22.800 18.049 14.894 1.00 92.44 208 LYS A C 1
ATOM 1677 O O . LYS A 1 208 ? -24.002 18.305 14.813 1.00 92.44 208 LYS A O 1
ATOM 1682 N N . LEU A 1 209 ? -22.313 16.911 15.373 1.00 94.44 209 LEU A N 1
ATOM 1683 C CA . LEU A 1 209 ? -23.156 15.951 16.064 1.00 94.44 209 LEU A CA 1
ATOM 1684 C C . LEU A 1 209 ? -23.325 16.429 17.505 1.00 94.44 209 LEU A C 1
ATOM 1686 O O . LEU A 1 209 ? -22.375 16.395 18.286 1.00 94.44 209 LEU A O 1
ATOM 1690 N N . GLN A 1 210 ? -24.505 16.959 17.815 1.00 95.38 210 GLN A N 1
ATOM 1691 C CA . GLN A 1 210 ? -24.754 17.638 19.088 1.00 95.38 210 GLN A CA 1
ATOM 1692 C C . GLN A 1 210 ? -25.291 16.680 20.143 1.00 95.38 210 GLN A C 1
ATOM 1694 O O . GLN A 1 210 ? -24.872 16.736 21.295 1.00 95.38 210 GLN A O 1
ATOM 1699 N N . TYR A 1 211 ? -26.144 15.748 19.732 1.00 98.06 211 TYR A N 1
ATOM 1700 C CA . TYR A 1 211 ? -26.715 14.732 20.607 1.00 98.06 211 TYR A CA 1
ATOM 1701 C C . TYR A 1 211 ? -26.762 13.397 19.875 1.00 98.06 211 TYR A C 1
ATOM 1703 O O . TYR A 1 211 ? -26.859 13.375 18.648 1.00 98.06 211 TYR A O 1
ATOM 1711 N N . LEU A 1 212 ? -26.729 12.294 20.620 1.00 98.31 212 LEU A N 1
ATOM 1712 C CA . LEU A 1 212 ? -27.158 11.005 20.084 1.00 98.31 212 LEU A CA 1
ATOM 1713 C C . LEU A 1 212 ? -28.594 10.736 20.514 1.00 98.31 212 LEU A C 1
ATOM 1715 O O . LEU A 1 212 ? -28.959 10.961 21.669 1.00 98.31 212 LEU A O 1
ATOM 1719 N N . VAL A 1 213 ? -29.417 10.264 19.587 1.00 98.56 213 VAL A N 1
ATOM 1720 C CA . VAL A 1 213 ? -30.850 10.084 19.827 1.00 98.56 213 VAL A CA 1
ATOM 1721 C C . VAL A 1 213 ? -31.192 8.602 19.822 1.00 98.56 213 VAL A C 1
ATOM 1723 O O . VAL A 1 213 ? -30.655 7.834 19.022 1.00 98.56 213 VAL A O 1
ATOM 1726 N N . SER A 1 214 ? -32.068 8.213 20.740 1.00 98.50 214 SER A N 1
ATOM 1727 C CA . SER A 1 214 ? -32.648 6.874 20.845 1.00 98.50 214 SER A CA 1
ATOM 1728 C C . SER A 1 214 ? -34.132 6.979 21.190 1.00 98.50 214 SER A C 1
ATOM 1730 O O . SER A 1 214 ? -34.601 8.038 21.623 1.00 98.50 214 SER A O 1
ATOM 1732 N N . ARG A 1 215 ? -34.875 5.886 21.028 1.00 98.00 215 ARG A N 1
ATOM 1733 C CA . ARG A 1 215 ? -36.293 5.818 21.393 1.00 98.00 215 ARG A CA 1
ATOM 1734 C C . ARG A 1 215 ? -36.632 4.621 22.269 1.00 98.00 215 ARG A C 1
ATOM 1736 O O . ARG A 1 215 ? -36.072 3.538 22.121 1.00 98.00 215 ARG A O 1
ATOM 1743 N N . LEU A 1 216 ? -37.609 4.830 23.146 1.00 98.56 216 LEU A N 1
ATOM 1744 C CA . LEU A 1 216 ? -38.279 3.800 23.930 1.00 98.56 216 LEU A CA 1
ATOM 1745 C C . LEU A 1 216 ? -39.585 3.443 23.224 1.00 98.56 216 LEU A C 1
ATOM 1747 O O . LEU A 1 216 ? -40.623 4.067 23.470 1.00 98.56 216 LEU A O 1
ATOM 1751 N N . ASP A 1 217 ? -39.496 2.486 22.301 1.00 97.31 217 ASP A N 1
ATOM 1752 C CA . ASP A 1 217 ? -40.579 2.104 21.395 1.00 97.31 217 ASP A CA 1
ATOM 1753 C C . ASP A 1 217 ? -40.619 0.588 21.159 1.00 97.31 217 ASP A C 1
ATOM 1755 O O . ASP A 1 217 ? -39.672 -0.129 21.471 1.00 97.31 217 ASP A O 1
ATOM 1759 N N . GLY A 1 218 ? -41.751 0.102 20.663 1.00 96.19 218 GLY A N 1
ATOM 1760 C CA . GLY A 1 218 ? -42.070 -1.319 20.511 1.00 96.19 218 GLY A CA 1
ATOM 1761 C C . GLY A 1 218 ? -43.556 -1.510 20.219 1.00 96.19 218 GLY A C 1
ATOM 1762 O O . GLY A 1 218 ? -44.325 -0.555 20.352 1.00 96.19 218 GLY A O 1
ATOM 1763 N N . ASP A 1 219 ? -43.973 -2.724 19.844 1.00 95.00 219 ASP A N 1
ATOM 1764 C CA . ASP A 1 219 ? -45.331 -2.989 19.335 1.00 95.00 219 ASP A CA 1
ATOM 1765 C C . ASP A 1 219 ? -46.434 -2.534 20.303 1.00 95.00 219 ASP A C 1
ATOM 1767 O O . ASP A 1 219 ? -47.490 -2.043 19.896 1.00 95.00 219 ASP A O 1
ATOM 1771 N N . ASN A 1 220 ? -46.193 -2.655 21.609 1.00 95.38 220 ASN A N 1
ATOM 1772 C CA . ASN A 1 220 ? -47.127 -2.215 22.635 1.00 95.38 220 ASN A CA 1
ATOM 1773 C C . ASN A 1 220 ? -46.409 -1.714 23.901 1.00 95.38 220 ASN A C 1
ATOM 1775 O O . ASN A 1 220 ? -45.193 -1.804 24.038 1.00 95.38 220 ASN A O 1
ATOM 1779 N N . TYR A 1 221 ? -47.178 -1.183 24.855 1.00 96.62 221 TYR A N 1
ATOM 1780 C CA . TYR A 1 221 ? -46.649 -0.649 26.115 1.00 96.62 221 TYR A CA 1
ATOM 1781 C C . TYR A 1 221 ? -45.812 -1.665 26.913 1.00 96.62 221 TYR A C 1
ATOM 1783 O O . TYR A 1 221 ? -44.768 -1.292 27.434 1.00 96.62 221 TYR A O 1
ATOM 1791 N N . GLN A 1 222 ? -46.240 -2.930 27.005 1.00 98.06 222 GLN A N 1
ATOM 1792 C CA . GLN A 1 222 ? -45.516 -3.950 27.775 1.00 98.06 222 GLN A CA 1
ATOM 1793 C C . GLN A 1 222 ? -44.166 -4.278 27.148 1.00 98.06 222 GLN A C 1
ATOM 1795 O O . GLN A 1 222 ? -43.191 -4.446 27.873 1.00 98.06 222 GLN A O 1
ATOM 1800 N N . ASP A 1 223 ? -44.098 -4.293 25.818 1.00 98.25 223 ASP A N 1
ATOM 1801 C CA . ASP A 1 223 ? -42.845 -4.516 25.102 1.00 98.25 223 ASP A CA 1
ATOM 1802 C C . ASP A 1 223 ? -41.841 -3.404 25.433 1.00 98.25 223 ASP A C 1
ATOM 1804 O O . ASP A 1 223 ? -40.694 -3.701 25.753 1.00 98.25 223 ASP A O 1
ATOM 1808 N N . VAL A 1 224 ? -42.287 -2.140 25.474 1.00 98.50 224 VAL A N 1
ATOM 1809 C CA . VAL A 1 224 ? -41.434 -0.993 25.842 1.00 98.50 224 VAL A CA 1
ATOM 1810 C C . VAL A 1 224 ? -40.973 -1.055 27.300 1.00 98.50 224 VAL A C 1
ATOM 1812 O O . VAL A 1 224 ? -39.808 -0.787 27.581 1.00 98.50 224 VAL A O 1
ATOM 1815 N N . ILE A 1 225 ? -41.855 -1.406 28.238 1.00 98.56 225 ILE A N 1
ATOM 1816 C CA . ILE A 1 225 ? -41.475 -1.549 29.653 1.00 98.56 225 ILE A CA 1
ATOM 1817 C C . ILE A 1 225 ? -40.478 -2.696 29.829 1.00 98.56 225 ILE A C 1
ATOM 1819 O O . ILE A 1 225 ? -39.421 -2.501 30.421 1.00 98.56 225 ILE A O 1
ATOM 1823 N N . GLY A 1 226 ? -40.760 -3.859 29.239 1.00 98.38 226 GLY A N 1
ATOM 1824 C CA . GLY A 1 226 ? -39.847 -4.996 29.278 1.00 98.38 226 GLY A CA 1
ATOM 1825 C C . GLY A 1 226 ? -38.496 -4.673 28.640 1.00 98.38 226 GLY A C 1
ATOM 1826 O O . GLY A 1 226 ? -37.464 -5.092 29.154 1.00 98.38 226 GLY A O 1
ATOM 1827 N N . MET A 1 227 ? -38.491 -3.895 27.556 1.00 98.62 227 MET A N 1
ATOM 1828 C CA . MET A 1 227 ? -37.277 -3.384 26.927 1.00 98.62 227 MET A CA 1
ATOM 1829 C C . MET A 1 227 ? -36.451 -2.541 27.908 1.00 98.62 227 MET A C 1
ATOM 1831 O O . MET A 1 227 ? -35.265 -2.806 28.074 1.00 98.62 227 MET A O 1
ATOM 1835 N N . ILE A 1 228 ? -37.076 -1.578 28.600 1.00 98.69 228 ILE A N 1
ATOM 1836 C CA . ILE A 1 228 ? -36.421 -0.726 29.609 1.00 98.69 228 ILE A CA 1
ATOM 1837 C C . ILE A 1 228 ? -35.844 -1.565 30.754 1.00 98.69 228 ILE A C 1
ATOM 1839 O O . ILE A 1 228 ? -34.698 -1.353 31.146 1.00 98.69 228 ILE A O 1
ATOM 1843 N N . ASP A 1 229 ? -36.601 -2.536 31.262 1.00 98.56 229 ASP A N 1
ATOM 1844 C CA . ASP A 1 229 ? -36.180 -3.363 32.397 1.00 98.56 229 ASP A CA 1
ATOM 1845 C C . ASP A 1 229 ? -34.970 -4.238 32.034 1.00 98.56 229 ASP A C 1
ATOM 1847 O O . ASP A 1 229 ? -33.968 -4.255 32.752 1.00 98.56 229 ASP A O 1
ATOM 1851 N N . ARG A 1 230 ? -35.001 -4.889 30.861 1.00 98.44 230 ARG A N 1
ATOM 1852 C CA . ARG A 1 230 ? -33.852 -5.651 30.334 1.00 98.44 230 ARG A CA 1
ATOM 1853 C C . ARG A 1 230 ? -32.646 -4.757 30.046 1.00 98.44 230 ARG A C 1
ATOM 1855 O O . ARG A 1 230 ? -31.503 -5.189 30.164 1.00 98.44 230 ARG A O 1
ATOM 1862 N N . SER A 1 231 ? -32.893 -3.507 29.674 1.00 97.81 231 SER A N 1
ATOM 1863 C CA . SER A 1 231 ? -31.871 -2.486 29.470 1.00 97.81 231 SER A CA 1
ATOM 1864 C C . SER A 1 231 ? -31.223 -2.000 30.772 1.00 97.81 231 SER A C 1
ATOM 1866 O O . SER A 1 231 ? -30.046 -1.611 30.756 1.00 97.81 231 SER A O 1
ATOM 1868 N N . PHE A 1 232 ? -31.983 -1.972 31.870 1.00 97.25 232 PHE A N 1
ATOM 1869 C CA . PHE A 1 232 ? -31.545 -1.539 33.198 1.00 97.25 232 PHE A CA 1
ATOM 1870 C C . PHE A 1 232 ? -30.754 -2.617 33.937 1.00 97.25 232 PHE A C 1
ATOM 1872 O O . PHE A 1 232 ? -29.745 -2.293 34.565 1.00 97.25 232 PHE A O 1
ATOM 1879 N N . GLU A 1 233 ? -31.152 -3.881 33.782 1.00 96.50 233 GLU A N 1
ATOM 1880 C CA . GLU A 1 233 ? -30.453 -5.051 34.326 1.00 96.50 233 GLU A CA 1
ATOM 1881 C C . GLU A 1 233 ? -29.794 -5.893 33.216 1.00 96.50 233 GLU A C 1
ATOM 1883 O O . GLU A 1 233 ? -30.129 -7.074 33.070 1.00 96.50 233 GLU A O 1
ATOM 1888 N N . PRO A 1 234 ? -28.884 -5.320 32.400 1.00 95.62 234 PRO A N 1
ATOM 1889 C CA . PRO A 1 234 ? -28.243 -6.054 31.322 1.00 95.62 234 PRO A CA 1
ATOM 1890 C C . PRO A 1 234 ? -27.324 -7.141 31.880 1.00 95.62 234 PRO A C 1
ATOM 1892 O O . PRO A 1 234 ? -26.785 -7.032 32.986 1.00 95.62 234 PRO A O 1
ATOM 1895 N N . ASP A 1 235 ? -27.089 -8.180 31.087 1.00 94.38 235 ASP A N 1
ATOM 1896 C CA . ASP A 1 235 ? -26.053 -9.145 31.403 1.00 94.38 235 ASP A CA 1
ATOM 1897 C C . ASP A 1 235 ? -24.672 -8.522 31.157 1.00 94.38 235 ASP A C 1
ATOM 1899 O O . ASP A 1 235 ? -24.300 -8.210 30.027 1.00 94.38 235 ASP A O 1
ATOM 1903 N N . MET A 1 236 ? -23.924 -8.333 32.245 1.00 90.44 236 MET A N 1
ATOM 1904 C CA . MET A 1 236 ? -22.615 -7.673 32.249 1.00 90.44 236 MET A CA 1
ATOM 1905 C C . MET A 1 236 ? -21.437 -8.647 32.125 1.00 90.44 236 MET A C 1
ATOM 1907 O O . MET A 1 236 ? -20.284 -8.226 32.221 1.00 90.44 236 MET A O 1
ATOM 1911 N N . THR A 1 237 ? -21.699 -9.950 31.971 1.00 85.00 237 THR A N 1
ATOM 1912 C CA . THR A 1 237 ? -20.638 -10.972 31.960 1.00 85.00 237 THR A CA 1
ATOM 1913 C C . THR A 1 237 ? -19.796 -10.904 30.691 1.00 85.00 237 THR A C 1
ATOM 1915 O O . THR A 1 237 ? -18.632 -11.292 30.697 1.00 85.00 237 THR A O 1
ATOM 1918 N N . GLY A 1 238 ? -20.391 -10.436 29.589 1.00 79.81 238 GLY A N 1
ATOM 1919 C CA . GLY A 1 238 ? -19.820 -10.496 28.243 1.00 79.81 238 GLY A CA 1
ATOM 1920 C C . GLY A 1 238 ? -19.646 -11.921 27.689 1.00 79.81 238 GLY A C 1
ATOM 1921 O O . GLY A 1 238 ? -19.101 -12.082 26.601 1.00 79.81 238 GLY A O 1
ATOM 1922 N N . ASP A 1 239 ? -20.132 -12.951 28.391 1.00 83.19 239 ASP A N 1
ATOM 1923 C CA . ASP A 1 239 ? -19.960 -14.371 28.032 1.00 83.19 239 ASP A CA 1
ATOM 1924 C C . ASP A 1 239 ? -21.112 -14.925 27.178 1.00 83.19 239 ASP A C 1
ATOM 1926 O O . ASP A 1 239 ? -21.210 -16.127 26.923 1.00 83.19 239 ASP A O 1
ATOM 1930 N N . LYS A 1 240 ? -22.032 -14.066 26.751 1.00 90.94 240 LYS A N 1
ATOM 1931 C CA . LYS A 1 240 ? -23.202 -14.458 25.963 1.00 90.94 240 LYS A CA 1
ATOM 1932 C C . LYS A 1 240 ? -22.875 -14.587 24.482 1.00 90.94 240 LYS A C 1
ATOM 1934 O O . LYS A 1 240 ? -21.837 -14.122 24.013 1.00 90.94 240 LYS A O 1
ATOM 1939 N N . TRP A 1 241 ? -23.772 -15.241 23.748 1.00 91.19 241 TRP A N 1
ATOM 1940 C CA . TRP A 1 241 ? -23.522 -15.595 22.359 1.00 91.19 241 TRP A CA 1
ATOM 1941 C C . TRP A 1 241 ? -23.897 -14.479 21.394 1.00 91.19 241 TRP A C 1
ATOM 1943 O O . TRP A 1 241 ? -25.003 -13.936 21.432 1.00 91.19 241 TRP A O 1
ATOM 1953 N N . TRP A 1 242 ? -22.977 -14.195 20.484 1.00 89.69 242 TRP A N 1
ATOM 1954 C CA . TRP A 1 242 ? -23.221 -13.415 19.284 1.00 89.69 242 TRP A CA 1
ATOM 1955 C C . TRP A 1 242 ? -23.564 -14.373 18.148 1.00 89.69 242 TRP A C 1
ATOM 1957 O O . TRP A 1 242 ? -22.816 -15.311 17.868 1.00 89.69 242 TRP A O 1
ATOM 1967 N N . ILE A 1 243 ? -24.699 -14.144 17.501 1.00 89.75 243 ILE A N 1
ATOM 1968 C CA . ILE A 1 243 ? -25.158 -14.898 16.342 1.00 89.75 243 ILE A CA 1
ATOM 1969 C C . ILE A 1 243 ? -25.005 -14.013 15.109 1.00 89.75 243 ILE A C 1
ATOM 1971 O O . ILE A 1 243 ? -25.606 -12.939 15.016 1.00 89.75 243 ILE A O 1
ATOM 1975 N N . LEU A 1 244 ? -24.197 -14.471 14.161 1.00 87.06 244 LEU A N 1
ATOM 1976 C CA . LEU A 1 244 ? -23.962 -13.798 12.891 1.00 87.06 244 LEU A CA 1
ATOM 1977 C C . LEU A 1 244 ? -24.391 -14.730 11.753 1.00 87.06 244 LEU A C 1
ATOM 1979 O O . LEU A 1 244 ? -23.611 -15.558 11.280 1.00 87.06 244 LEU A O 1
ATOM 1983 N N . ASP A 1 245 ? -25.639 -14.585 11.329 1.00 85.94 245 ASP A N 1
ATOM 1984 C CA . ASP A 1 245 ? -26.239 -15.357 10.244 1.00 85.94 245 ASP A CA 1
ATOM 1985 C C . ASP A 1 245 ? -25.976 -14.648 8.904 1.00 85.94 245 ASP A C 1
ATOM 1987 O O . ASP A 1 245 ? -26.704 -13.747 8.477 1.00 85.94 245 ASP A O 1
ATOM 1991 N N . HIS A 1 246 ? -24.834 -14.966 8.289 1.00 78.50 246 HIS A N 1
ATOM 1992 C CA . HIS A 1 246 ? -24.366 -14.291 7.084 1.00 78.50 246 HIS A CA 1
ATOM 1993 C C . HIS A 1 246 ? -24.469 -15.176 5.841 1.00 78.50 246 HIS A C 1
ATOM 1995 O O . HIS A 1 246 ? -23.588 -15.990 5.577 1.00 78.50 246 HIS A O 1
ATOM 2001 N N . ASP A 1 247 ? -25.464 -14.897 5.002 1.00 76.25 247 ASP A N 1
ATOM 2002 C CA . ASP A 1 247 ? -25.532 -15.428 3.642 1.00 76.25 247 ASP A CA 1
ATOM 2003 C C . ASP A 1 247 ? -24.634 -14.618 2.681 1.00 76.25 247 ASP A C 1
ATOM 2005 O O . ASP A 1 247 ? -24.838 -13.420 2.439 1.00 76.25 247 ASP A O 1
ATOM 2009 N N . LEU A 1 248 ? -23.626 -15.288 2.111 1.00 68.69 248 LEU A N 1
ATOM 2010 C CA . LEU A 1 248 ? -22.690 -14.728 1.125 1.00 68.69 248 LEU A CA 1
ATOM 2011 C C . LEU A 1 248 ? -23.348 -14.429 -0.235 1.00 68.69 248 LEU A C 1
ATOM 2013 O O . LEU A 1 248 ? -22.804 -13.647 -1.021 1.00 68.69 248 LEU A O 1
ATOM 2017 N N . ASN A 1 249 ? -24.503 -15.031 -0.524 1.00 70.94 249 ASN A N 1
ATOM 2018 C CA . ASN A 1 249 ? -25.238 -14.848 -1.775 1.00 70.94 249 ASN A CA 1
ATOM 2019 C C . ASN A 1 249 ? -26.418 -13.878 -1.658 1.00 70.94 249 ASN A C 1
ATOM 2021 O O . ASN A 1 249 ? -27.004 -13.525 -2.686 1.00 70.94 249 ASN A O 1
ATOM 2025 N N . ALA A 1 250 ? -26.749 -13.426 -0.448 1.00 67.62 250 ALA A N 1
ATOM 2026 C CA . ALA A 1 250 ? -27.805 -12.449 -0.235 1.00 67.62 250 ALA A CA 1
ATOM 2027 C C . ALA A 1 250 ? -27.486 -11.103 -0.908 1.00 67.62 250 ALA A C 1
ATOM 2029 O O . ALA A 1 250 ? -26.328 -10.697 -1.076 1.00 67.62 250 ALA A O 1
ATOM 2030 N N . ILE A 1 251 ? -28.542 -10.376 -1.283 1.00 63.47 251 ILE A N 1
ATOM 2031 C CA . ILE A 1 251 ? -28.425 -9.001 -1.780 1.00 63.47 251 ILE A CA 1
ATOM 2032 C C . ILE A 1 251 ? -27.735 -8.164 -0.698 1.00 63.47 251 ILE A C 1
ATOM 2034 O O . ILE A 1 251 ? -28.158 -8.147 0.449 1.00 63.47 251 ILE A O 1
ATOM 2038 N N . GLY A 1 252 ? -26.656 -7.473 -1.066 1.00 59.84 252 GLY A N 1
ATOM 2039 C CA . GLY A 1 252 ? -25.867 -6.690 -0.115 1.00 59.84 252 GLY A CA 1
ATOM 2040 C C . GLY A 1 252 ? -24.686 -7.435 0.521 1.00 59.84 252 GLY A C 1
ATOM 2041 O O . GLY A 1 252 ? -23.971 -6.836 1.321 1.00 59.84 252 GLY A O 1
ATOM 2042 N N . SER A 1 253 ? -24.400 -8.687 0.140 1.00 57.47 253 SER A N 1
ATOM 2043 C CA . SER A 1 253 ? -23.295 -9.484 0.706 1.00 57.47 253 SER A CA 1
ATOM 2044 C C . SER A 1 253 ? -21.914 -8.811 0.638 1.00 57.47 253 SER A C 1
ATOM 2046 O O . SER A 1 253 ? -21.143 -8.883 1.595 1.00 57.47 253 SER A O 1
ATOM 2048 N N . GLY A 1 254 ? -21.619 -8.048 -0.423 1.00 54.69 254 GLY A N 1
ATOM 2049 C CA . GLY A 1 254 ? -20.372 -7.274 -0.544 1.00 54.69 254 GLY A CA 1
ATOM 2050 C C . GLY A 1 254 ? -20.211 -6.153 0.497 1.00 54.69 254 GLY A C 1
ATOM 2051 O O . GLY A 1 254 ? -19.088 -5.766 0.825 1.00 54.69 254 GLY A O 1
ATOM 2052 N N . LEU A 1 255 ? -21.312 -5.658 1.066 1.00 54.75 255 LEU A N 1
ATOM 2053 C CA . LEU A 1 255 ? -21.333 -4.569 2.058 1.00 54.75 255 LEU A CA 1
ATOM 2054 C C . LEU A 1 255 ? -21.158 -5.071 3.488 1.00 54.75 255 LEU A C 1
ATOM 2056 O O . LEU A 1 255 ? -20.895 -4.295 4.409 1.00 54.75 255 LEU A O 1
ATOM 2060 N N . VAL A 1 256 ? -21.253 -6.387 3.636 1.00 52.50 256 VAL A N 1
ATOM 2061 C CA . VAL A 1 256 ? -20.971 -7.135 4.846 1.00 52.50 256 VAL A CA 1
ATOM 2062 C C . VAL A 1 256 ? -19.512 -7.595 4.851 1.00 52.50 256 VAL A C 1
ATOM 2064 O O . VAL A 1 256 ? -19.094 -8.234 5.794 1.00 52.50 256 VAL A O 1
ATOM 2067 N N . SER A 1 257 ? -18.665 -7.198 3.895 1.00 45.44 257 SER A N 1
ATOM 2068 C CA . SER A 1 257 ? -17.207 -7.423 3.964 1.00 45.44 257 SER A CA 1
ATOM 2069 C C . SER A 1 257 ? -16.547 -6.812 5.221 1.00 45.44 257 SER A C 1
ATOM 2071 O O . SER A 1 257 ? -15.498 -7.285 5.655 1.00 45.44 257 SER A O 1
ATOM 2073 N N . GLY A 1 258 ? -17.210 -5.860 5.898 1.00 48.38 258 GLY A N 1
ATOM 2074 C CA . GLY A 1 258 ? -16.882 -5.425 7.266 1.00 48.38 258 GLY A CA 1
ATOM 2075 C C . GLY A 1 258 ? -17.147 -6.465 8.376 1.00 48.38 258 GLY A C 1
ATOM 2076 O O . GLY A 1 258 ? -16.677 -6.292 9.498 1.00 48.38 258 GLY A O 1
ATOM 2077 N N . THR A 1 259 ? -17.841 -7.575 8.102 1.00 50.09 259 THR A N 1
ATOM 2078 C CA . THR A 1 259 ? -17.919 -8.737 9.013 1.00 50.09 259 THR A CA 1
ATOM 2079 C C . THR A 1 259 ? -16.596 -9.478 9.134 1.00 50.09 259 THR A C 1
ATOM 2081 O O . THR A 1 259 ? -16.374 -10.110 10.157 1.00 50.09 259 THR A O 1
ATOM 2084 N N . TYR A 1 260 ? -15.652 -9.350 8.198 1.00 50.88 260 TYR A N 1
ATOM 2085 C CA . TYR A 1 260 ? -14.317 -9.922 8.409 1.00 50.88 260 TYR A CA 1
ATOM 2086 C C . TYR A 1 260 ? -13.547 -9.194 9.524 1.00 50.88 260 TYR A C 1
ATOM 2088 O O . TYR A 1 260 ? -12.801 -9.826 10.270 1.00 50.88 260 TYR A O 1
ATOM 2096 N N . SER A 1 261 ? -13.780 -7.889 9.724 1.00 47.97 261 SER A N 1
ATOM 2097 C CA . SER A 1 261 ? -13.345 -7.201 10.952 1.00 47.97 261 SER A CA 1
ATOM 2098 C C . SER A 1 261 ? -14.098 -7.700 12.190 1.00 47.97 261 SER A C 1
ATOM 2100 O O . SER A 1 261 ? -13.484 -7.801 13.245 1.00 47.97 261 SER A O 1
ATOM 2102 N N . ILE A 1 262 ? -15.374 -8.094 12.058 1.00 52.66 262 ILE A N 1
ATOM 2103 C CA . ILE A 1 262 ? -16.147 -8.715 13.148 1.00 52.66 262 ILE A CA 1
ATOM 2104 C C . ILE A 1 262 ? -15.553 -10.046 13.567 1.00 52.66 262 ILE A C 1
ATOM 2106 O O . ILE A 1 262 ? -15.391 -10.258 14.755 1.00 52.66 262 ILE A O 1
ATOM 2110 N N . MET A 1 263 ? -15.206 -10.927 12.630 1.00 53.97 263 MET A N 1
ATOM 2111 C CA . MET A 1 263 ? -14.590 -12.215 12.964 1.00 53.97 263 MET A CA 1
ATOM 2112 C C . MET A 1 263 ? -13.340 -12.029 13.817 1.00 53.97 263 MET A C 1
ATOM 2114 O O . MET A 1 263 ? -13.181 -12.699 14.829 1.00 53.97 263 MET A O 1
ATOM 2118 N N . ASN A 1 264 ? -12.507 -11.050 13.463 1.00 52.19 264 ASN A N 1
ATOM 2119 C CA . ASN A 1 264 ? -11.293 -10.748 14.213 1.00 52.19 264 ASN A CA 1
ATOM 2120 C C . ASN A 1 264 ? -11.562 -10.081 15.580 1.00 52.19 264 ASN A C 1
ATOM 2122 O O . ASN A 1 264 ? -10.769 -10.249 16.503 1.00 52.19 264 ASN A O 1
ATOM 2126 N N . LEU A 1 265 ? -12.656 -9.318 15.712 1.00 54.88 265 LEU A N 1
ATOM 2127 C CA . LEU A 1 265 ? -13.135 -8.714 16.969 1.00 54.88 265 LEU A CA 1
ATOM 2128 C C . LEU A 1 265 ? -13.827 -9.722 17.886 1.00 54.88 265 LEU A C 1
ATOM 2130 O O . LEU A 1 265 ? -13.748 -9.604 19.106 1.00 54.88 265 LEU A O 1
ATOM 2134 N N . ILE A 1 266 ? -14.482 -10.719 17.297 1.00 54.72 266 ILE A N 1
ATOM 2135 C CA . ILE A 1 266 ? -15.368 -11.651 17.978 1.00 54.72 266 ILE A CA 1
ATOM 2136 C C . ILE A 1 266 ? -14.694 -12.988 18.319 1.00 54.72 266 ILE A C 1
ATOM 2138 O O . ILE A 1 266 ? -15.215 -13.721 19.147 1.00 54.72 266 ILE A O 1
ATOM 2142 N N . GLU A 1 267 ? -13.465 -13.261 17.873 1.00 53.47 267 GLU A N 1
ATOM 2143 C CA . GLU A 1 267 ? -12.645 -14.311 18.509 1.00 53.47 267 GLU A CA 1
ATOM 2144 C C . GLU A 1 267 ? -12.462 -14.098 20.035 1.00 53.47 267 GLU A C 1
ATOM 2146 O O . GLU A 1 267 ? -12.130 -15.042 20.747 1.00 53.47 267 GLU A O 1
ATOM 2151 N N . ALA A 1 268 ? -12.715 -12.886 20.558 1.00 56.97 268 ALA A N 1
ATOM 2152 C CA . ALA A 1 268 ? -12.746 -12.580 21.995 1.00 56.97 268 ALA A CA 1
ATOM 2153 C C . ALA A 1 268 ? -14.106 -12.834 22.693 1.00 56.97 268 ALA A C 1
ATOM 2155 O O . ALA A 1 268 ? -14.196 -12.700 23.918 1.00 56.97 268 ALA A O 1
ATOM 2156 N N . PHE A 1 269 ? -15.161 -13.171 21.945 1.00 71.81 269 PHE A N 1
ATOM 2157 C CA . PHE A 1 269 ? -16.511 -13.423 22.458 1.00 71.81 269 PHE A CA 1
ATOM 2158 C C . PHE A 1 269 ? -17.035 -14.792 21.998 1.00 71.81 269 PHE A C 1
ATOM 2160 O O . PHE A 1 269 ? -16.511 -15.416 21.079 1.00 71.81 269 PHE A O 1
ATOM 2167 N N . ASN A 1 270 ? -18.105 -15.275 22.628 1.00 79.44 270 ASN A N 1
ATOM 2168 C CA . ASN A 1 270 ? -18.740 -16.522 22.208 1.00 79.44 270 ASN A CA 1
ATOM 2169 C C . ASN A 1 270 ? -19.534 -16.291 20.912 1.00 79.44 270 ASN A C 1
ATOM 2171 O O . ASN A 1 270 ? -20.523 -15.558 20.915 1.00 79.44 270 ASN A O 1
ATOM 2175 N N . LEU A 1 271 ? -19.098 -16.894 19.801 1.00 82.00 271 LEU A N 1
ATOM 2176 C CA . LEU A 1 271 ? -19.653 -16.660 18.462 1.00 82.00 271 LEU A CA 1
ATOM 2177 C C . LEU A 1 271 ? -20.214 -17.914 17.818 1.00 82.00 271 LEU A C 1
ATOM 2179 O O . LEU A 1 271 ? -19.525 -18.925 17.698 1.00 82.00 271 LEU A O 1
ATOM 2183 N N . ASN A 1 272 ? -21.426 -17.785 17.292 1.00 81.75 272 ASN A N 1
ATOM 2184 C CA . ASN A 1 272 ? -22.001 -18.720 16.340 1.00 81.75 272 ASN A CA 1
ATOM 2185 C C . ASN A 1 272 ? -22.128 -18.018 14.977 1.00 81.75 272 ASN A C 1
ATOM 2187 O O . ASN A 1 272 ? -22.821 -17.005 14.858 1.00 81.75 272 ASN A O 1
ATOM 2191 N N . TYR A 1 273 ? -21.409 -18.519 13.972 1.00 80.56 273 TYR A N 1
ATOM 2192 C CA . TYR A 1 273 ? -21.295 -17.901 12.650 1.00 80.56 273 TYR A CA 1
ATOM 2193 C C . TYR A 1 273 ? -21.384 -18.942 11.531 1.00 80.56 273 TYR A C 1
ATOM 2195 O O . TYR A 1 273 ? -20.715 -19.975 11.591 1.00 80.56 273 TYR A O 1
ATOM 2203 N N . ASP A 1 274 ? -22.161 -18.628 10.493 1.00 70.94 274 ASP A N 1
ATOM 2204 C CA . ASP A 1 274 ? -22.538 -19.569 9.427 1.00 70.94 274 ASP A CA 1
ATOM 2205 C C . ASP A 1 274 ? -21.539 -19.678 8.248 1.00 70.94 274 ASP A C 1
ATOM 2207 O O . ASP A 1 274 ? -21.550 -20.632 7.478 1.00 70.94 274 ASP A O 1
ATOM 2211 N N . GLY A 1 275 ? -20.582 -18.763 8.083 1.00 58.09 275 GLY A N 1
ATOM 2212 C CA . GLY A 1 275 ? -19.794 -18.665 6.834 1.00 58.09 275 GLY A CA 1
ATOM 2213 C C . GLY A 1 275 ? -18.748 -19.758 6.554 1.00 58.09 275 GLY A C 1
ATOM 2214 O O . GLY A 1 275 ? -17.845 -19.531 5.752 1.00 58.09 275 GLY A O 1
ATOM 2215 N N . ASN A 1 276 ? -18.859 -20.936 7.176 1.00 48.25 276 ASN A N 1
ATOM 2216 C CA . ASN A 1 276 ? -18.158 -22.165 6.783 1.00 48.25 276 ASN A CA 1
ATOM 2217 C C . ASN A 1 276 ? -19.102 -23.305 6.347 1.00 48.25 276 ASN A C 1
ATOM 2219 O O . AS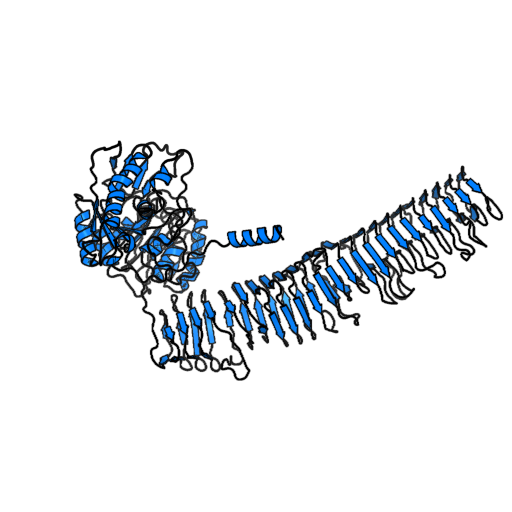N A 1 276 ? -18.603 -24.371 5.968 1.00 48.25 276 ASN A O 1
ATOM 2223 N N . LEU A 1 277 ? -20.430 -23.136 6.386 1.00 48.50 277 LEU A N 1
ATOM 2224 C CA . LEU A 1 277 ? -21.338 -24.169 5.895 1.00 48.50 277 LEU A CA 1
ATOM 2225 C C . LEU A 1 277 ? -21.434 -24.112 4.356 1.00 48.50 277 LEU A C 1
ATOM 2227 O O . LEU A 1 277 ? -21.702 -23.063 3.778 1.00 48.50 277 LEU A O 1
ATOM 2231 N N . PRO A 1 278 ? -21.231 -25.237 3.638 1.00 44.47 278 PRO A N 1
ATOM 2232 C CA . PRO A 1 278 ? -21.340 -25.284 2.176 1.00 44.47 278 PRO A CA 1
ATOM 2233 C C . PRO A 1 278 ? -22.770 -25.101 1.635 1.00 44.47 278 PRO A C 1
ATOM 2235 O O . PRO A 1 278 ? -22.981 -25.273 0.433 1.00 44.47 278 PRO A O 1
ATOM 2238 N N . ASN A 1 279 ? -23.754 -24.825 2.496 1.00 48.47 279 ASN A N 1
ATOM 2239 C CA . ASN A 1 279 ? -25.167 -24.765 2.153 1.00 48.47 279 ASN A CA 1
ATOM 2240 C C . ASN A 1 279 ? -25.731 -23.375 2.427 1.00 48.47 279 ASN A C 1
ATOM 2242 O O . ASN A 1 279 ? -25.958 -22.974 3.556 1.00 48.47 279 ASN A O 1
ATOM 2246 N N . VAL A 1 280 ? -26.044 -22.693 1.338 1.00 52.66 280 VAL A N 1
ATOM 2247 C CA . VAL A 1 280 ? -26.600 -21.338 1.239 1.00 52.66 280 VAL A CA 1
ATOM 2248 C C . VAL A 1 280 ? -28.070 -21.229 1.683 1.00 52.66 280 VAL A C 1
ATOM 2250 O O . VAL A 1 280 ? -28.799 -20.402 1.160 1.00 52.66 280 VAL A O 1
ATOM 2253 N N . ASN A 1 281 ? -28.526 -22.102 2.590 1.00 55.53 281 ASN A N 1
ATOM 2254 C CA . ASN A 1 281 ? -29.908 -22.152 3.092 1.00 55.53 281 ASN A CA 1
ATOM 2255 C C . ASN A 1 281 ? -30.012 -22.494 4.599 1.00 55.53 281 ASN A C 1
ATOM 2257 O O . ASN A 1 281 ? -31.127 -22.677 5.086 1.00 55.53 281 ASN A O 1
ATOM 2261 N N . ASP A 1 282 ? -28.899 -22.646 5.327 1.00 70.69 282 ASP A N 1
ATOM 2262 C CA . ASP A 1 282 ? -28.926 -23.068 6.736 1.00 70.69 282 ASP A CA 1
ATOM 2263 C C . ASP A 1 282 ? -28.930 -21.841 7.668 1.00 70.69 282 ASP A C 1
ATOM 2265 O O . ASP A 1 282 ? -27.916 -21.468 8.241 1.00 70.69 282 ASP A O 1
ATOM 2269 N N . TRP A 1 283 ? -30.095 -21.211 7.837 1.00 84.88 283 TRP A N 1
ATOM 2270 C CA . TRP A 1 283 ? -30.281 -20.118 8.800 1.00 84.88 283 TRP A CA 1
ATOM 2271 C C . TRP A 1 283 ? -29.960 -20.551 10.237 1.00 84.88 283 TRP A C 1
ATOM 2273 O O . TRP A 1 283 ? -30.417 -21.607 10.700 1.00 84.88 283 TRP A O 1
ATOM 2283 N N . ILE A 1 284 ? -29.284 -19.692 11.003 1.00 87.12 284 ILE A N 1
ATOM 2284 C CA . ILE A 1 284 ? -29.094 -19.915 12.438 1.00 87.12 284 ILE A CA 1
ATOM 2285 C C . ILE A 1 284 ? -30.382 -19.507 13.145 1.00 87.12 284 ILE A C 1
ATOM 2287 O O . ILE A 1 284 ? -30.616 -18.344 13.450 1.00 87.12 284 ILE A O 1
ATOM 2291 N N . THR A 1 285 ? -31.226 -20.494 13.415 1.00 88.56 285 THR A N 1
ATOM 2292 C CA . THR A 1 285 ? -32.548 -20.299 14.031 1.00 88.56 285 THR A CA 1
ATOM 2293 C C . THR A 1 285 ? -32.602 -20.749 15.484 1.00 88.56 285 THR A C 1
ATOM 2295 O O . THR A 1 285 ? -33.542 -20.418 16.190 1.00 88.56 285 THR A O 1
ATOM 2298 N N . ILE A 1 286 ? -31.588 -21.480 15.953 1.00 85.31 286 ILE A N 1
ATOM 2299 C CA . ILE A 1 286 ? -31.494 -21.998 17.321 1.00 85.31 286 ILE A CA 1
ATOM 2300 C C . ILE A 1 286 ? -30.074 -21.763 17.823 1.00 85.31 286 ILE A C 1
ATOM 2302 O O . ILE A 1 286 ? -29.109 -22.039 17.106 1.00 85.31 286 ILE A O 1
ATOM 2306 N N . ASN A 1 287 ? -29.928 -21.317 19.072 1.00 83.44 287 ASN A N 1
ATOM 2307 C CA . ASN A 1 287 ? -28.631 -21.288 19.743 1.00 83.44 287 ASN A CA 1
ATOM 2308 C C . ASN A 1 287 ? -28.601 -22.262 20.931 1.00 83.44 287 ASN A C 1
ATOM 2310 O O . ASN A 1 287 ? -28.912 -21.877 22.058 1.00 83.44 287 ASN A O 1
ATOM 2314 N N . PRO A 1 288 ? -28.201 -23.529 20.727 1.00 70.38 288 PRO A N 1
ATOM 2315 C CA . PRO A 1 288 ? -28.225 -24.527 21.796 1.00 70.38 288 PRO A CA 1
ATOM 2316 C C . PRO A 1 288 ? -27.168 -24.277 22.884 1.00 70.38 288 PRO A C 1
ATOM 2318 O O . PRO A 1 288 ? -27.202 -24.920 23.932 1.00 70.38 288 PRO A O 1
ATOM 2321 N N . ALA A 1 289 ? -26.208 -23.383 22.634 1.00 77.81 289 ALA A N 1
ATOM 2322 C CA . ALA A 1 289 ? -25.055 -23.158 23.495 1.00 77.81 289 ALA A CA 1
ATOM 2323 C C . ALA A 1 289 ? -25.280 -22.101 24.595 1.00 77.81 289 ALA A C 1
ATOM 2325 O O . ALA A 1 289 ? -24.425 -21.950 25.468 1.00 77.81 289 ALA A O 1
ATOM 2326 N N . GLY A 1 290 ? -26.410 -21.385 24.584 1.00 88.31 290 GLY A N 1
ATOM 2327 C CA . GLY A 1 290 ? -26.759 -20.423 25.630 1.00 88.31 290 GLY A CA 1
ATOM 2328 C C . GLY A 1 290 ? -27.588 -19.244 25.132 1.00 88.31 290 GLY A C 1
ATOM 2329 O O . GLY A 1 290 ? -28.093 -19.236 24.011 1.00 88.31 290 GLY A O 1
ATOM 2330 N N . GLU A 1 291 ? -27.715 -18.233 25.985 1.00 95.81 291 GLU A N 1
ATOM 2331 C CA . GLU A 1 291 ? -28.472 -17.021 25.669 1.00 95.81 291 GLU A CA 1
ATOM 2332 C C . GLU A 1 291 ? -27.738 -16.145 24.643 1.00 95.81 291 GLU A C 1
ATOM 2334 O O . GLU A 1 291 ? -26.502 -16.082 24.618 1.00 95.81 291 GLU A O 1
ATOM 2339 N N . VAL A 1 292 ? -28.516 -15.460 23.808 1.00 95.25 292 VAL A N 1
ATOM 2340 C CA . VAL A 1 292 ? -28.043 -14.598 22.721 1.00 95.25 292 VAL A CA 1
ATOM 2341 C C . VAL A 1 292 ? -28.012 -13.142 23.183 1.00 95.25 292 VAL A C 1
ATOM 2343 O O . VAL A 1 292 ? -29.018 -12.635 23.675 1.00 95.25 292 VAL A O 1
ATOM 2346 N N . ILE A 1 293 ? -26.875 -12.463 23.004 1.00 95.38 293 ILE A N 1
ATOM 2347 C CA . ILE A 1 293 ? -26.701 -11.027 23.303 1.00 95.38 293 ILE A CA 1
ATOM 2348 C C . ILE A 1 293 ? -26.607 -10.160 22.048 1.00 95.38 293 ILE A C 1
ATOM 2350 O O . ILE A 1 293 ? -26.790 -8.949 22.109 1.00 95.38 293 ILE A O 1
ATOM 2354 N N . GLY A 1 294 ? -26.362 -10.758 20.888 1.00 93.94 294 GLY A N 1
ATOM 2355 C CA . GLY A 1 294 ? -26.380 -10.028 19.631 1.00 93.94 294 GLY A CA 1
ATOM 2356 C C . GLY A 1 294 ? -26.796 -10.920 18.485 1.00 93.94 294 GLY A C 1
ATOM 2357 O O . GLY A 1 294 ? -26.294 -12.034 18.371 1.00 93.94 294 GLY A O 1
ATOM 2358 N N . TYR A 1 295 ? -27.697 -10.435 17.639 1.00 94.06 295 TYR A N 1
ATOM 2359 C CA . TYR A 1 295 ? -28.143 -11.154 16.452 1.00 94.06 295 TYR A CA 1
ATOM 2360 C C . TYR A 1 295 ? -28.078 -10.259 15.215 1.00 94.06 295 TYR A C 1
ATOM 2362 O O . TYR A 1 295 ? -28.623 -9.153 15.200 1.00 94.06 295 TYR A O 1
ATOM 2370 N N . PHE A 1 296 ? -27.392 -10.748 14.185 1.00 91.31 296 PHE A N 1
ATOM 2371 C CA . PHE A 1 296 ? -27.310 -10.135 12.866 1.00 91.31 296 PHE A CA 1
ATOM 2372 C C . PHE A 1 296 ? -27.734 -11.136 11.793 1.00 91.31 296 PHE A C 1
ATOM 2374 O O . PHE A 1 296 ? -27.284 -12.280 11.823 1.00 91.31 296 PHE A O 1
ATOM 2381 N N . SER A 1 297 ? -28.535 -10.681 10.827 1.00 88.94 297 SER A N 1
ATOM 2382 C CA . SER A 1 297 ? -28.912 -11.466 9.649 1.00 88.94 297 SER A CA 1
ATOM 2383 C C . SER A 1 297 ? -29.182 -10.585 8.425 1.00 88.94 297 SER A C 1
ATOM 2385 O O . SER A 1 297 ? -29.401 -9.381 8.544 1.00 88.94 297 SER A O 1
ATOM 2387 N N . HIS A 1 298 ? -29.212 -11.172 7.230 1.00 87.56 298 HIS A N 1
ATOM 2388 C CA . HIS A 1 298 ? -29.827 -10.529 6.056 1.00 87.56 298 HIS A CA 1
ATOM 2389 C C . HIS A 1 298 ? -31.354 -10.694 6.018 1.00 87.56 298 HIS A C 1
ATOM 2391 O O . HIS A 1 298 ? -32.003 -10.169 5.113 1.00 87.56 298 HIS A O 1
ATOM 2397 N N . GLY A 1 299 ? -31.929 -11.420 6.983 1.00 90.62 299 GLY A N 1
ATOM 2398 C CA . GLY A 1 299 ? -33.370 -11.601 7.123 1.00 90.62 299 GLY A CA 1
ATOM 2399 C C . GLY A 1 299 ? -33.989 -12.137 5.836 1.00 90.62 299 GLY A C 1
ATOM 2400 O O . GLY A 1 299 ? -33.482 -13.081 5.217 1.00 90.62 299 GLY A O 1
ATOM 2401 N N . LYS A 1 300 ? -35.056 -11.485 5.368 1.00 89.81 300 LYS A N 1
ATOM 2402 C CA . LYS A 1 300 ? -35.729 -11.854 4.117 1.00 89.81 300 LYS A CA 1
ATOM 2403 C C . LYS A 1 300 ? -34.817 -11.834 2.885 1.00 89.81 300 LYS A C 1
ATOM 2405 O O . LYS A 1 300 ? -35.050 -12.597 1.946 1.00 89.81 300 LYS A O 1
ATOM 2410 N N . HIS A 1 301 ? -33.762 -11.015 2.860 1.00 87.38 301 HIS A N 1
ATOM 2411 C CA . HIS A 1 301 ? -32.831 -10.980 1.724 1.00 87.38 301 HIS A CA 1
ATOM 2412 C C . HIS A 1 301 ? -31.938 -12.229 1.625 1.00 87.38 301 HIS A C 1
ATOM 2414 O O . HIS A 1 301 ? -31.373 -12.464 0.557 1.00 87.38 301 HIS A O 1
ATOM 2420 N N . ALA A 1 302 ? -31.878 -13.050 2.682 1.00 84.94 302 ALA A N 1
ATOM 2421 C CA . ALA A 1 302 ? -31.329 -14.413 2.684 1.00 84.94 302 ALA A CA 1
ATOM 2422 C C . ALA A 1 302 ? -32.417 -15.501 2.534 1.00 84.94 302 ALA A C 1
ATOM 2424 O O . ALA A 1 302 ? -32.202 -16.674 2.840 1.00 84.94 302 ALA A O 1
ATOM 2425 N N . GLY A 1 303 ? -33.622 -15.123 2.095 1.00 88.31 303 GLY A N 1
ATOM 2426 C CA . GLY A 1 303 ? -34.733 -16.044 1.861 1.00 88.31 303 GLY A CA 1
ATOM 2427 C C . GLY A 1 303 ? -35.542 -16.430 3.102 1.00 88.31 303 GLY A C 1
ATOM 2428 O O . GLY A 1 303 ? -36.428 -17.277 2.971 1.00 88.31 303 GLY A O 1
ATOM 2429 N N . MET A 1 304 ? -35.278 -15.835 4.274 1.00 90.44 304 MET A N 1
ATOM 2430 C CA . MET A 1 304 ? -36.076 -16.084 5.482 1.00 90.44 304 MET A CA 1
ATOM 2431 C C . MET A 1 304 ? -37.549 -15.672 5.290 1.00 90.44 304 MET A C 1
ATOM 2433 O O . MET A 1 304 ? -37.835 -14.750 4.517 1.00 90.44 304 MET A O 1
ATOM 2437 N N . PRO A 1 305 ? -38.497 -16.317 6.000 1.00 91.56 305 PRO A N 1
ATOM 2438 C CA . PRO A 1 305 ? -39.885 -15.869 6.059 1.00 91.56 305 PRO A CA 1
ATOM 2439 C C . PRO A 1 305 ? -39.996 -14.423 6.552 1.00 91.56 305 PRO A C 1
ATOM 2441 O O . PRO A 1 305 ? -39.167 -13.952 7.319 1.00 91.56 305 PRO A O 1
ATOM 2444 N N . GLU A 1 306 ? -41.054 -13.721 6.159 1.00 90.31 306 GLU A N 1
ATOM 2445 C CA . GLU A 1 306 ? -41.265 -12.304 6.512 1.00 90.31 306 GLU A CA 1
ATOM 2446 C C . GLU A 1 306 ? -41.353 -12.077 8.026 1.00 90.31 306 GLU A C 1
ATOM 2448 O O . GLU A 1 306 ? -40.938 -11.044 8.529 1.00 90.31 306 GLU A O 1
ATOM 2453 N N . ASN A 1 307 ? -41.843 -13.072 8.758 1.00 91.50 307 ASN A N 1
ATOM 2454 C CA . ASN A 1 307 ? -42.071 -13.056 10.197 1.00 91.50 307 ASN A CA 1
ATOM 2455 C C . ASN A 1 307 ? -41.053 -13.904 10.980 1.00 91.50 307 ASN A C 1
ATOM 2457 O O . ASN A 1 307 ? -41.341 -14.292 12.114 1.00 91.50 307 ASN A O 1
ATOM 2461 N N . TYR A 1 308 ? -39.877 -14.173 10.397 1.00 94.50 308 TYR A N 1
ATOM 2462 C CA . TYR A 1 308 ? -38.901 -15.133 10.922 1.00 94.50 308 TYR A CA 1
ATOM 2463 C C . TYR A 1 308 ? -38.506 -14.892 12.385 1.00 94.50 308 TYR A C 1
ATOM 2465 O O . TYR A 1 308 ? -38.257 -15.844 13.120 1.00 94.50 308 TYR A O 1
ATOM 2473 N N . ILE A 1 309 ? -38.476 -13.636 12.838 1.00 95.69 309 ILE A N 1
ATOM 2474 C CA . ILE A 1 309 ? -38.139 -13.298 14.227 1.00 95.69 309 ILE A CA 1
ATOM 2475 C C . ILE A 1 309 ? -39.145 -13.904 15.215 1.00 95.69 309 ILE A C 1
ATOM 2477 O O . ILE A 1 309 ? -38.765 -14.305 16.308 1.00 95.69 309 ILE A O 1
ATOM 2481 N N . LEU A 1 310 ? -40.416 -13.994 14.830 1.00 94.69 310 LEU A N 1
ATOM 2482 C CA . LEU A 1 310 ? -41.507 -14.404 15.713 1.00 94.69 310 LEU A CA 1
ATOM 2483 C C . LEU A 1 310 ? -41.784 -15.901 15.684 1.00 94.69 310 LEU A C 1
ATOM 2485 O O . LEU A 1 310 ? -42.278 -16.448 16.667 1.00 94.69 310 LEU A O 1
ATOM 2489 N N . ASP A 1 311 ? -41.567 -16.541 14.535 1.00 93.88 311 ASP A N 1
ATOM 2490 C CA . ASP A 1 311 ? -42.003 -17.920 14.303 1.00 93.88 311 ASP A CA 1
ATOM 2491 C C . ASP A 1 311 ? -40.874 -18.892 13.954 1.00 93.88 311 ASP A C 1
ATOM 2493 O O . ASP A 1 311 ? -41.089 -20.105 14.000 1.00 93.88 311 ASP A O 1
ATOM 2497 N N . THR A 1 312 ? -39.692 -18.374 13.616 1.00 94.38 312 THR A N 1
ATOM 2498 C CA . THR A 1 312 ? -38.563 -19.171 13.132 1.00 94.38 312 THR A CA 1
ATOM 2499 C C . THR A 1 312 ? -37.379 -19.111 14.098 1.00 94.38 312 THR A C 1
ATOM 2501 O O . THR A 1 312 ? -36.758 -20.143 14.337 1.00 94.38 312 THR A O 1
ATOM 2504 N N . LEU A 1 313 ? -37.070 -17.950 14.686 1.00 94.31 313 LEU A N 1
ATOM 2505 C CA . LEU A 1 313 ? -36.012 -17.832 15.693 1.00 94.31 313 LEU A CA 1
ATOM 2506 C C . LEU A 1 313 ? -36.468 -18.388 17.047 1.00 94.31 313 LEU A C 1
ATOM 2508 O O . LEU A 1 313 ? -37.369 -17.854 17.687 1.00 94.31 313 LEU A O 1
ATOM 2512 N N . ASP A 1 314 ? -35.782 -19.426 17.508 1.00 94.25 314 ASP A N 1
ATOM 2513 C CA . ASP A 1 314 ? -35.925 -20.032 18.830 1.00 94.25 314 ASP A CA 1
ATOM 2514 C C . ASP A 1 314 ? -34.682 -19.702 19.668 1.00 94.25 314 ASP A C 1
ATOM 2516 O O . ASP A 1 314 ? -33.797 -20.526 19.929 1.00 94.25 314 ASP A O 1
ATOM 2520 N N . PHE A 1 315 ? -34.575 -18.421 20.021 1.00 95.31 315 PHE A N 1
ATOM 2521 C CA . PHE A 1 315 ? -33.509 -17.892 20.860 1.00 95.31 315 PHE A CA 1
ATOM 2522 C C . PHE A 1 315 ? -34.040 -17.504 22.235 1.00 95.31 315 PHE A C 1
ATOM 2524 O O . PHE A 1 315 ? -35.069 -16.846 22.363 1.00 95.31 315 PHE A O 1
ATOM 2531 N N . THR A 1 316 ? -33.261 -17.815 23.268 1.00 96.06 316 THR A N 1
ATOM 2532 C CA . THR A 1 316 ? -33.383 -17.141 24.562 1.00 96.06 316 THR A CA 1
ATOM 2533 C C . THR A 1 316 ? -32.468 -15.926 24.545 1.00 96.06 316 THR A C 1
ATOM 2535 O O . THR A 1 316 ? -31.250 -16.073 24.424 1.00 96.06 316 THR A O 1
ATOM 2538 N N . TYR A 1 317 ? -33.029 -14.727 24.657 1.00 97.38 317 TYR A N 1
ATOM 2539 C CA . TYR A 1 317 ? -32.243 -13.495 24.676 1.00 97.38 317 TYR A CA 1
ATOM 2540 C C . TYR A 1 317 ? -31.759 -13.164 26.085 1.00 97.38 317 TYR A C 1
ATOM 2542 O O . TYR A 1 317 ? -32.515 -13.256 27.050 1.00 97.38 317 TYR A O 1
ATOM 2550 N N . ALA A 1 318 ? -30.499 -12.750 26.191 1.00 97.38 318 ALA A N 1
ATOM 2551 C CA . ALA A 1 318 ? -29.976 -12.166 27.416 1.00 97.38 318 ALA A CA 1
ATOM 2552 C C . ALA A 1 318 ? -30.496 -10.728 27.585 1.00 97.38 318 ALA A C 1
ATOM 2554 O O . ALA A 1 318 ? -30.776 -10.021 26.611 1.00 97.38 318 ALA A O 1
ATOM 2555 N N . ASN A 1 319 ? -30.577 -10.255 28.826 1.00 98.25 319 ASN A N 1
ATOM 2556 C CA . ASN A 1 319 ? -30.820 -8.839 29.077 1.00 98.25 319 ASN A CA 1
ATOM 2557 C C . ASN A 1 319 ? -29.682 -8.006 28.464 1.00 98.25 319 ASN A C 1
ATOM 2559 O O . ASN A 1 319 ? -28.509 -8.338 28.628 1.00 98.25 319 ASN A O 1
ATOM 2563 N N . GLY A 1 320 ? -30.016 -6.938 27.742 1.00 97.50 320 GLY A N 1
ATOM 2564 C CA . GLY A 1 320 ? -29.053 -6.181 26.938 1.00 97.50 320 GLY A CA 1
ATOM 2565 C C . GLY A 1 320 ? -28.876 -6.701 25.507 1.00 97.50 320 GLY A C 1
ATOM 2566 O O . GLY A 1 320 ? -28.067 -6.146 24.773 1.00 97.50 320 GLY A O 1
ATOM 2567 N N . ALA A 1 321 ? -29.620 -7.728 25.074 1.00 97.94 321 ALA A N 1
ATOM 2568 C CA . ALA A 1 321 ? -29.483 -8.265 23.721 1.00 97.94 321 ALA A CA 1
ATOM 2569 C C . ALA A 1 321 ? -29.820 -7.243 22.623 1.00 97.94 321 ALA A C 1
ATOM 2571 O O . ALA A 1 321 ? -30.877 -6.605 22.676 1.00 97.94 321 ALA A O 1
ATOM 2572 N N . ILE A 1 322 ? -28.965 -7.148 21.599 1.00 97.38 322 ILE A N 1
ATOM 2573 C CA . ILE A 1 322 ? -29.139 -6.227 20.469 1.00 97.38 322 ILE A CA 1
ATOM 2574 C C . ILE A 1 322 ? -29.382 -6.926 19.129 1.00 97.38 322 ILE A C 1
ATOM 2576 O O . ILE A 1 322 ? -28.882 -8.022 18.876 1.00 97.38 322 ILE A O 1
ATOM 2580 N N . PHE A 1 323 ? -30.115 -6.256 18.242 1.00 95.62 323 PHE A N 1
ATOM 2581 C CA . PHE A 1 323 ? -30.458 -6.759 16.914 1.00 95.62 323 PHE A CA 1
ATOM 2582 C C . PHE A 1 323 ? -30.061 -5.802 15.786 1.00 95.62 323 PHE A C 1
ATOM 2584 O O . PHE A 1 323 ? -30.066 -4.576 15.941 1.00 95.62 323 PHE A O 1
ATOM 2591 N N . ASN A 1 324 ? -29.734 -6.393 14.637 1.00 92.81 324 ASN A N 1
ATOM 2592 C CA . ASN A 1 324 ? -29.731 -5.742 13.334 1.00 92.81 324 ASN A CA 1
ATOM 2593 C C . ASN A 1 324 ? -30.136 -6.734 12.239 1.00 92.81 324 ASN A C 1
ATOM 2595 O O . ASN A 1 324 ? -29.768 -7.908 12.303 1.00 92.81 324 ASN A O 1
ATOM 2599 N N . SER A 1 325 ? -30.729 -6.228 11.163 1.00 91.56 325 SER A N 1
ATOM 2600 C CA . SER A 1 325 ? -30.768 -6.937 9.889 1.00 91.56 325 SER A CA 1
ATOM 2601 C C . SER A 1 325 ? -30.405 -6.042 8.704 1.00 91.56 325 SER A C 1
ATOM 2603 O O . SER A 1 325 ? -30.578 -4.822 8.737 1.00 91.56 325 SER A O 1
ATOM 2605 N N . VAL A 1 326 ? -29.892 -6.651 7.632 1.00 88.00 326 VAL A N 1
ATOM 2606 C CA . VAL A 1 326 ? -29.675 -5.987 6.331 1.00 88.00 326 VAL A CA 1
ATOM 2607 C C . VAL A 1 326 ? -30.988 -5.976 5.551 1.00 88.00 326 VAL A C 1
ATOM 2609 O O . VAL A 1 326 ? -31.078 -6.500 4.451 1.00 88.00 326 VAL A O 1
ATOM 2612 N N . GLU A 1 327 ? -32.026 -5.417 6.160 1.00 88.00 327 GLU A N 1
ATOM 2613 C CA . GLU A 1 327 ? -33.361 -5.306 5.585 1.00 88.00 327 GLU A CA 1
ATOM 2614 C C . GLU A 1 327 ? -33.730 -3.837 5.402 1.00 88.00 327 GLU A C 1
ATOM 2616 O O . GLU A 1 327 ? -33.409 -2.972 6.225 1.00 88.00 327 GLU A O 1
ATOM 2621 N N . SER A 1 328 ? -34.389 -3.567 4.282 1.00 85.19 328 SER A N 1
ATOM 2622 C CA . SER A 1 328 ? -34.749 -2.236 3.813 1.00 85.19 328 SER A CA 1
ATOM 2623 C C . SER A 1 328 ? -35.518 -1.390 4.822 1.00 85.19 328 SER A C 1
ATOM 2625 O O . SER A 1 328 ? -35.304 -0.187 4.901 1.00 85.19 328 SER A O 1
ATOM 2627 N N . TYR A 1 329 ? -36.431 -1.987 5.580 1.00 89.25 329 TYR A N 1
ATOM 2628 C CA . TYR A 1 329 ? -37.353 -1.255 6.449 1.00 89.25 329 TYR A CA 1
ATOM 2629 C C . TYR A 1 329 ? -37.638 -2.026 7.742 1.00 89.25 329 TYR A C 1
ATOM 2631 O O . TYR A 1 329 ? -38.758 -2.052 8.247 1.00 89.25 329 TYR A O 1
ATOM 2639 N N . ASN A 1 330 ? -36.596 -2.613 8.335 1.00 92.94 330 ASN A N 1
ATOM 2640 C CA . ASN A 1 330 ? -36.670 -3.298 9.634 1.00 92.94 330 ASN A CA 1
ATOM 2641 C C . ASN A 1 330 ? -37.017 -2.381 10.831 1.00 92.94 330 ASN A C 1
ATOM 2643 O O . ASN A 1 330 ? -37.132 -2.850 11.964 1.00 92.94 330 ASN A O 1
ATOM 2647 N N . GLY A 1 331 ? -37.183 -1.076 10.596 1.00 94.19 331 GLY A N 1
ATOM 2648 C CA . GLY A 1 331 ? -37.673 -0.067 11.538 1.00 94.19 331 GLY A CA 1
ATOM 2649 C C . GLY A 1 331 ? -38.856 0.745 11.005 1.00 94.19 331 GLY A C 1
ATOM 2650 O O . GLY A 1 331 ? -39.091 1.859 11.475 1.00 94.19 331 GLY A O 1
ATOM 2651 N N . ALA A 1 332 ? -39.584 0.246 9.999 1.00 92.44 332 ALA A N 1
ATOM 2652 C CA . ALA A 1 332 ? -40.709 0.968 9.396 1.00 92.44 332 ALA A CA 1
ATOM 2653 C C . ALA A 1 332 ? -41.862 1.235 10.371 1.00 92.44 332 ALA A C 1
ATOM 2655 O O . ALA A 1 332 ? -42.583 2.220 10.206 1.00 92.44 332 ALA A O 1
ATOM 2656 N N . SER A 1 333 ? -42.047 0.371 11.370 1.00 93.56 333 SER A N 1
ATOM 2657 C CA . SER A 1 333 ? -43.134 0.481 12.338 1.00 93.56 333 SER A CA 1
ATOM 2658 C C . SER A 1 333 ? -42.748 -0.087 13.695 1.00 93.56 333 SER A C 1
ATOM 2660 O O . SER A 1 333 ? -41.887 -0.960 13.789 1.00 93.56 333 SER A O 1
ATOM 2662 N N . PHE A 1 334 ? -43.426 0.394 14.734 1.00 94.44 334 PHE A N 1
ATOM 2663 C CA . PHE A 1 334 ? -43.335 -0.099 16.102 1.00 94.44 334 PHE A CA 1
ATOM 2664 C C . PHE A 1 334 ? -44.747 -0.396 16.626 1.00 94.44 334 PHE A C 1
ATOM 2666 O O . PHE A 1 334 ? -45.140 0.067 17.696 1.00 94.44 334 PHE A O 1
ATOM 2673 N N . GLY A 1 335 ? -45.530 -1.159 15.857 1.00 86.12 335 GLY A N 1
ATOM 2674 C CA . GLY A 1 335 ? -46.828 -1.692 16.285 1.00 86.12 335 GLY A CA 1
ATOM 2675 C C . GLY A 1 335 ? -48.044 -1.259 15.469 1.00 86.12 335 GLY A C 1
ATOM 2676 O O . GLY A 1 335 ? -49.150 -1.696 15.786 1.00 86.12 335 GLY A O 1
ATOM 2677 N N . PHE A 1 336 ? -47.885 -0.430 14.431 1.00 83.38 336 PHE A N 1
ATOM 2678 C CA . PHE A 1 336 ? -48.995 -0.066 13.542 1.00 83.38 336 PHE A CA 1
ATOM 2679 C C . PHE A 1 336 ? -49.187 -1.051 12.387 1.00 83.38 336 PHE A C 1
ATOM 2681 O O . PHE A 1 336 ? -50.278 -1.600 12.211 1.00 83.38 336 PHE A O 1
ATOM 2688 N N . TYR A 1 337 ? -48.147 -1.259 11.581 1.00 84.50 337 TYR A N 1
ATOM 2689 C CA . TYR A 1 337 ? -48.212 -2.119 10.404 1.00 84.50 337 TYR A CA 1
ATOM 2690 C C . TYR A 1 337 ? -46.958 -2.967 10.292 1.00 84.50 337 TYR A C 1
ATOM 2692 O O . TYR A 1 337 ? -45.874 -2.567 10.702 1.00 84.50 337 TYR A O 1
ATOM 2700 N N . ARG A 1 338 ? -47.112 -4.159 9.728 1.00 84.00 338 ARG A N 1
ATOM 2701 C CA . ARG A 1 338 ? -46.000 -5.075 9.522 1.00 84.00 338 ARG A CA 1
ATOM 2702 C C . ARG A 1 338 ? -45.704 -5.138 8.040 1.00 84.00 338 ARG A C 1
ATOM 2704 O O . ARG A 1 338 ? -46.566 -5.605 7.294 1.00 84.00 338 ARG A O 1
ATOM 2711 N N . PRO A 1 339 ? -44.559 -4.603 7.604 1.00 83.38 339 PRO A N 1
ATOM 2712 C CA . PRO A 1 339 ? -44.128 -4.788 6.244 1.00 83.38 339 PRO A CA 1
ATOM 2713 C C . PRO A 1 339 ? -43.644 -6.230 6.073 1.00 83.38 339 PRO A C 1
ATOM 2715 O O . PRO A 1 339 ? -43.462 -6.974 7.037 1.00 83.38 339 PRO A O 1
ATOM 2718 N N . ASP A 1 340 ? -43.409 -6.616 4.831 1.00 88.00 340 ASP A N 1
ATOM 2719 C CA . ASP A 1 340 ? -43.015 -7.972 4.488 1.00 88.00 340 ASP A CA 1
ATOM 2720 C C . ASP A 1 340 ? -41.519 -8.240 4.809 1.00 88.00 340 ASP A C 1
ATOM 2722 O O . ASP A 1 340 ? -40.789 -8.617 3.896 1.00 88.00 340 ASP A O 1
ATOM 2726 N N . GLN A 1 341 ? -41.027 -7.973 6.030 1.00 91.75 341 GLN A N 1
ATOM 2727 C CA . GLN A 1 341 ? -39.633 -8.126 6.515 1.00 91.75 341 GLN A CA 1
ATOM 2728 C C . GLN A 1 341 ? -39.597 -8.249 8.054 1.00 91.75 341 GLN A C 1
ATOM 2730 O O . GLN A 1 341 ? -40.543 -7.831 8.722 1.00 91.75 341 GLN A O 1
ATOM 2735 N N . GLY A 1 342 ? -38.492 -8.751 8.620 1.00 93.50 342 GLY A N 1
ATOM 2736 C CA . GLY A 1 342 ? -38.314 -8.805 10.076 1.00 93.50 342 GLY A CA 1
ATOM 2737 C C . GLY A 1 342 ? -38.133 -7.416 10.695 1.00 93.50 342 GLY A C 1
ATOM 2738 O O . GLY A 1 342 ? -37.364 -6.597 10.188 1.00 93.50 342 GLY A O 1
ATOM 2739 N N . LEU A 1 343 ? -38.826 -7.137 11.805 1.00 95.56 343 LEU A N 1
ATOM 2740 C CA . LEU A 1 343 ? -38.751 -5.843 12.488 1.00 95.56 343 LEU A CA 1
ATOM 2741 C C . LEU A 1 343 ? -37.929 -5.889 13.780 1.00 95.56 343 LEU A C 1
ATOM 2743 O O . LEU A 1 343 ? -37.978 -6.847 14.551 1.00 95.56 343 LEU A O 1
ATOM 2747 N N . LEU A 1 344 ? -37.256 -4.783 14.107 1.00 96.81 344 LEU A N 1
ATOM 2748 C CA . LEU A 1 344 ? -36.671 -4.600 15.439 1.00 96.81 344 LEU A CA 1
ATOM 2749 C C . LEU A 1 344 ? -37.747 -4.625 16.542 1.00 96.81 344 LEU A C 1
ATOM 2751 O O . LEU A 1 344 ? -37.473 -5.071 17.656 1.00 96.81 344 LEU A O 1
ATOM 2755 N N . SER A 1 345 ? -38.977 -4.199 16.240 1.00 97.00 345 SER A N 1
ATOM 2756 C CA . SER A 1 345 ? -40.091 -4.306 17.185 1.00 97.00 345 SER A CA 1
ATOM 2757 C C . SER A 1 345 ? -40.477 -5.763 17.470 1.00 97.00 345 SER A C 1
ATOM 2759 O O . SER A 1 345 ? -40.744 -6.088 18.625 1.00 97.00 345 SER A O 1
ATOM 2761 N N . ASP A 1 346 ? -40.391 -6.655 16.474 1.00 97.00 346 ASP A N 1
ATOM 2762 C CA . ASP A 1 346 ? -40.587 -8.098 16.655 1.00 97.00 346 ASP A CA 1
ATOM 2763 C C . ASP A 1 346 ? -39.507 -8.692 17.561 1.00 97.00 346 ASP A C 1
ATOM 2765 O O . ASP A 1 346 ? -39.798 -9.498 18.442 1.00 97.00 346 ASP A O 1
ATOM 2769 N N . PHE A 1 347 ? -38.255 -8.257 17.401 1.00 97.56 347 PHE A N 1
ATOM 2770 C CA . PHE A 1 347 ? -37.164 -8.703 18.267 1.00 97.56 347 PHE A CA 1
ATOM 2771 C C . PHE A 1 347 ? -37.402 -8.293 19.726 1.00 97.56 347 PHE A C 1
ATOM 2773 O O . PHE A 1 347 ? -37.236 -9.107 20.634 1.00 97.56 347 PHE A O 1
ATOM 2780 N N . ILE A 1 348 ? -37.849 -7.055 19.961 1.00 98.31 348 ILE A N 1
ATOM 2781 C CA . ILE A 1 348 ? -38.205 -6.569 21.302 1.00 98.31 348 ILE A CA 1
ATOM 2782 C C . ILE A 1 348 ? -39.401 -7.350 21.866 1.00 98.31 348 ILE A C 1
ATOM 2784 O O . ILE A 1 348 ? -39.383 -7.727 23.043 1.00 98.31 348 ILE A O 1
ATOM 2788 N N . HIS A 1 349 ? -40.404 -7.632 21.031 1.00 97.50 349 HIS A N 1
ATOM 2789 C CA . HIS A 1 349 ? -41.574 -8.433 21.391 1.00 97.50 349 HIS A CA 1
ATOM 2790 C C . HIS A 1 349 ? -41.185 -9.847 21.850 1.00 97.50 349 HIS A C 1
ATOM 2792 O O . HIS A 1 349 ? -41.715 -10.351 22.839 1.00 97.50 349 HIS A O 1
ATOM 2798 N N . MET A 1 350 ? -40.191 -10.454 21.195 1.00 97.56 350 MET A N 1
ATOM 2799 C CA . MET A 1 350 ? -39.660 -11.778 21.544 1.00 97.56 350 MET A CA 1
ATOM 2800 C C . MET A 1 350 ? -38.717 -11.776 22.758 1.00 97.56 350 MET A C 1
ATOM 2802 O O . MET A 1 350 ? -38.160 -12.812 23.111 1.00 97.56 350 MET A O 1
ATOM 2806 N N . GLY A 1 351 ? -38.544 -10.636 23.434 1.00 97.12 351 GLY A N 1
ATOM 2807 C CA . GLY A 1 351 ? -37.706 -10.514 24.630 1.00 97.12 351 GLY A CA 1
ATOM 2808 C C . GLY A 1 351 ? -36.296 -9.985 24.368 1.00 97.12 351 GLY A C 1
ATOM 2809 O O . GLY A 1 351 ? -35.496 -9.910 25.298 1.00 97.12 351 GLY A O 1
ATOM 2810 N N . GLY A 1 352 ? -35.982 -9.567 23.142 1.00 97.75 352 GLY A N 1
ATOM 2811 C CA . GLY A 1 352 ? -34.779 -8.798 22.830 1.00 97.75 352 GLY A CA 1
ATOM 2812 C C . GLY A 1 352 ? -34.783 -7.418 23.502 1.00 97.75 352 GLY A C 1
ATOM 2813 O O . GLY A 1 352 ? -35.817 -6.947 23.971 1.00 97.75 352 GLY A O 1
ATOM 2814 N N . THR A 1 353 ? -33.632 -6.752 23.612 1.00 98.50 353 THR A N 1
ATOM 2815 C CA . THR A 1 353 ? -33.525 -5.499 24.389 1.00 98.50 353 THR A CA 1
ATOM 2816 C C . THR A 1 353 ? -33.439 -4.248 23.526 1.00 98.50 353 THR A C 1
ATOM 2818 O O . THR A 1 353 ? -34.022 -3.239 23.888 1.00 98.50 353 THR A O 1
ATOM 2821 N N . ALA A 1 354 ? -32.707 -4.256 22.415 1.00 98.19 354 ALA A N 1
ATOM 2822 C CA . ALA A 1 354 ? -32.458 -3.025 21.664 1.00 98.19 354 ALA A CA 1
ATOM 2823 C C . ALA A 1 354 ? -31.938 -3.287 20.244 1.00 98.19 354 ALA A C 1
ATOM 2825 O O . ALA A 1 354 ? -31.730 -4.430 19.843 1.00 98.19 354 ALA A O 1
ATOM 2826 N N . GLY A 1 355 ? -31.688 -2.230 19.472 1.00 97.25 355 GLY A N 1
ATOM 2827 C CA . GLY A 1 355 ? -31.003 -2.355 18.189 1.00 97.25 355 GLY A CA 1
ATOM 2828 C C . GLY A 1 355 ? -30.960 -1.077 17.362 1.00 97.25 355 GLY A C 1
ATOM 2829 O O . GLY A 1 355 ? -31.470 -0.024 17.752 1.00 97.25 355 GLY A O 1
ATOM 2830 N N . GLY A 1 356 ? -30.337 -1.198 16.192 1.00 95.81 356 GLY A N 1
ATOM 2831 C CA . GLY A 1 356 ? -30.392 -0.201 15.128 1.00 95.81 356 GLY A CA 1
ATOM 2832 C C . GLY A 1 356 ? -31.252 -0.722 13.981 1.00 95.81 356 GLY A C 1
ATOM 2833 O O . GLY A 1 356 ? -31.179 -1.902 13.647 1.00 95.81 356 GLY A O 1
ATOM 2834 N N . CYS A 1 357 ? -32.072 0.141 13.390 1.00 95.12 357 CYS A N 1
ATOM 2835 C CA . CYS A 1 357 ? -32.909 -0.196 12.241 1.00 95.12 357 CYS A CA 1
ATOM 2836 C C . CYS A 1 357 ? -33.097 1.005 11.301 1.00 95.12 357 CYS A C 1
ATOM 2838 O O . CYS A 1 357 ? -32.747 2.141 11.638 1.00 95.12 357 CYS A O 1
ATOM 2840 N N . ASN A 1 358 ? -33.654 0.755 10.117 1.00 93.19 358 ASN A N 1
ATOM 2841 C CA . ASN A 1 358 ? -33.954 1.786 9.128 1.00 93.19 358 ASN A CA 1
ATOM 2842 C C . ASN A 1 358 ? -35.467 1.947 8.965 1.00 93.19 358 ASN A C 1
ATOM 2844 O O . ASN A 1 358 ? -36.197 0.968 8.822 1.00 93.19 358 ASN A O 1
ATOM 2848 N N . ALA A 1 359 ? -35.931 3.194 8.959 1.00 92.75 359 ALA A N 1
ATOM 2849 C CA . ALA A 1 359 ? -37.339 3.524 8.756 1.00 92.75 359 ALA A CA 1
ATOM 2850 C C . ALA A 1 359 ? -37.854 3.187 7.345 1.00 92.75 359 ALA A C 1
ATOM 2852 O O . ALA A 1 359 ? -39.046 2.941 7.172 1.00 92.75 359 ALA A O 1
ATOM 2853 N N . TRP A 1 360 ? -36.964 3.197 6.348 1.00 91.00 360 TRP A N 1
ATOM 2854 C CA . TRP A 1 360 ? -37.255 2.941 4.936 1.00 91.00 360 TRP A CA 1
ATOM 2855 C C . TRP A 1 360 ? -35.979 2.581 4.171 1.00 91.00 360 TRP A C 1
ATOM 2857 O O . TRP A 1 360 ? -34.896 2.770 4.721 1.00 91.00 360 TRP A O 1
ATOM 2867 N N . GLU A 1 361 ? -36.112 2.149 2.907 1.00 86.12 361 GLU A N 1
ATOM 2868 C CA . GLU A 1 361 ? -35.063 1.621 2.012 1.00 86.12 361 GLU A CA 1
ATOM 2869 C C . GLU A 1 361 ? -33.778 2.469 2.016 1.00 86.12 361 GLU A C 1
ATOM 2871 O O . GLU A 1 361 ? -33.663 3.423 1.247 1.00 86.12 361 GLU A O 1
ATOM 2876 N N . PRO A 1 362 ? -32.770 2.180 2.848 1.00 79.06 362 PRO A N 1
ATOM 2877 C CA . PRO A 1 362 ? -31.519 2.916 2.803 1.00 79.06 362 PRO A CA 1
ATOM 2878 C C . PRO A 1 362 ? -30.730 2.492 1.560 1.00 79.06 362 PRO A C 1
ATOM 2880 O O . PRO A 1 362 ? -30.853 1.364 1.087 1.00 79.06 362 PRO A O 1
ATOM 2883 N N . THR A 1 363 ? -29.827 3.339 1.055 1.00 78.44 363 THR A N 1
ATOM 2884 C CA . THR A 1 363 ? -28.769 2.756 0.220 1.00 78.44 363 THR A CA 1
ATOM 2885 C C . THR A 1 363 ? -27.912 1.868 1.114 1.00 78.44 363 THR A C 1
ATOM 2887 O O . THR A 1 363 ? -27.705 2.145 2.300 1.00 78.44 363 THR A O 1
ATOM 2890 N N . THR A 1 364 ? -27.378 0.799 0.545 1.00 75.44 364 THR A N 1
ATOM 2891 C CA . THR A 1 364 ? -26.561 -0.164 1.282 1.00 75.44 364 THR A CA 1
ATOM 2892 C C . THR A 1 364 ? -25.337 0.465 1.961 1.00 75.44 364 THR A C 1
ATOM 2894 O O . THR A 1 364 ? -24.817 -0.058 2.950 1.00 75.44 364 THR A O 1
ATOM 2897 N N . ASP A 1 365 ? -24.872 1.608 1.460 1.00 77.94 365 ASP A N 1
ATOM 2898 C CA . ASP A 1 365 ? -23.757 2.355 2.037 1.00 77.94 365 ASP A CA 1
ATOM 2899 C C . ASP A 1 365 ? -24.128 3.066 3.339 1.00 77.94 365 ASP A C 1
ATOM 2901 O O . ASP A 1 365 ? -23.232 3.336 4.127 1.00 77.94 365 ASP A O 1
ATOM 2905 N N . TYR A 1 366 ? -25.414 3.310 3.609 1.00 83.12 366 TYR A N 1
ATOM 2906 C CA . TYR A 1 366 ? -25.891 4.086 4.762 1.00 83.12 366 TYR A CA 1
ATOM 2907 C C . TYR A 1 366 ? -26.568 3.249 5.852 1.00 83.12 366 TYR A C 1
ATOM 2909 O O . TYR A 1 366 ? -27.048 3.805 6.843 1.00 83.12 366 TYR A O 1
ATOM 2917 N N . ILE A 1 367 ? -26.585 1.924 5.694 1.00 84.94 367 ILE A N 1
ATOM 2918 C CA . ILE A 1 367 ? -27.137 1.008 6.697 1.00 84.94 367 ILE A CA 1
ATOM 2919 C C . ILE A 1 367 ? -26.260 0.910 7.937 1.00 84.94 367 ILE A C 1
ATOM 2921 O O . ILE A 1 367 ? -25.044 1.121 7.894 1.00 84.94 367 ILE A O 1
ATOM 2925 N N . TYR A 1 368 ? -26.903 0.474 9.013 1.00 85.06 368 TYR A N 1
ATOM 2926 C CA . TYR A 1 368 ? -26.290 0.098 10.272 1.00 85.06 368 TYR A CA 1
ATOM 2927 C C . TYR A 1 368 ? -25.183 -0.953 10.070 1.00 85.06 368 TYR A C 1
ATOM 2929 O O . TYR A 1 368 ? -25.443 -2.099 9.694 1.00 85.06 368 TYR A O 1
ATOM 2937 N N . LYS A 1 369 ? -23.924 -0.571 10.309 1.00 87.94 369 LYS A N 1
ATOM 2938 C CA . LYS A 1 369 ? -22.767 -1.468 10.212 1.00 87.94 369 LYS A CA 1
ATOM 2939 C C . LYS A 1 369 ? -22.586 -2.221 11.530 1.00 87.94 369 LYS A C 1
ATOM 2941 O O . LYS A 1 369 ? -21.830 -1.785 12.401 1.00 87.94 369 LYS A O 1
ATOM 2946 N N . SER A 1 370 ? -23.224 -3.392 11.642 1.00 86.75 370 SER A N 1
ATOM 2947 C CA . SER A 1 370 ? -23.111 -4.269 12.822 1.00 86.75 370 SER A CA 1
ATOM 2948 C C . SER A 1 370 ? -21.675 -4.513 13.250 1.00 86.75 370 SER A C 1
ATOM 2950 O O . SER A 1 370 ? -21.420 -4.643 14.437 1.00 86.75 370 SER A O 1
ATOM 2952 N N . GLY A 1 371 ? -20.718 -4.525 12.318 1.00 80.44 371 GLY A N 1
ATOM 2953 C CA . GLY A 1 371 ? -19.341 -4.814 12.686 1.00 80.44 371 GLY A CA 1
ATOM 2954 C C . GLY A 1 371 ? -18.576 -3.766 13.444 1.00 80.44 371 GLY A C 1
ATOM 2955 O O . GLY A 1 371 ? -17.585 -4.087 14.089 1.00 80.44 371 GLY A O 1
ATOM 2956 N N . ILE A 1 372 ? -19.073 -2.542 13.411 1.00 87.38 372 ILE A N 1
ATOM 2957 C CA . ILE A 1 372 ? -18.543 -1.461 14.224 1.00 87.38 372 ILE A CA 1
ATOM 2958 C C . ILE A 1 372 ? -19.303 -1.441 15.546 1.00 87.38 372 ILE A C 1
ATOM 2960 O O . ILE A 1 372 ? -18.707 -1.410 16.615 1.00 87.38 372 ILE A O 1
ATOM 2964 N N . ALA A 1 373 ? -20.626 -1.531 15.477 1.00 91.00 373 ALA A N 1
ATOM 2965 C CA . ALA A 1 373 ? -21.466 -1.363 16.647 1.00 91.00 373 ALA A CA 1
ATOM 2966 C C . ALA A 1 373 ? -21.483 -2.558 17.596 1.00 91.00 373 ALA A C 1
ATOM 2968 O O . ALA A 1 373 ? -21.397 -2.363 18.800 1.00 91.00 373 ALA A O 1
ATOM 2969 N N . PHE A 1 374 ? -21.557 -3.793 17.097 1.00 90.38 374 PHE A N 1
ATOM 2970 C CA . PHE A 1 374 ? -21.525 -4.981 17.959 1.00 90.38 374 PHE A CA 1
ATOM 2971 C C . PHE A 1 374 ? -20.184 -5.068 18.684 1.00 90.38 374 PHE A C 1
ATOM 2973 O O . PHE A 1 374 ? -20.146 -5.332 19.881 1.00 90.38 374 PHE A O 1
ATOM 2980 N N . ALA A 1 375 ? -19.097 -4.754 17.977 1.00 85.62 375 ALA A N 1
ATOM 2981 C CA . ALA A 1 375 ? -17.767 -4.652 18.553 1.00 85.62 375 ALA A CA 1
ATOM 2982 C C . ALA A 1 375 ? -17.686 -3.562 19.634 1.00 85.62 375 ALA A C 1
ATOM 2984 O O . ALA A 1 375 ? -17.303 -3.854 20.764 1.00 85.62 375 ALA A O 1
ATOM 2985 N N . ALA A 1 376 ? -18.110 -2.333 19.325 1.00 89.62 376 ALA A N 1
ATOM 2986 C CA . ALA A 1 376 ? -18.131 -1.239 20.291 1.00 89.62 376 ALA A CA 1
ATOM 2987 C C . ALA A 1 376 ? -18.977 -1.590 21.532 1.00 89.62 376 ALA A C 1
ATOM 2989 O O . ALA A 1 376 ? -18.526 -1.402 22.663 1.00 89.62 376 ALA A O 1
ATOM 2990 N N . TYR A 1 377 ? -20.172 -2.153 21.333 1.00 92.69 377 TYR A N 1
ATOM 2991 C CA . TYR A 1 377 ? -21.089 -2.530 22.410 1.00 92.69 377 TYR A CA 1
ATOM 2992 C C . TYR A 1 377 ? -20.531 -3.659 23.284 1.00 92.69 377 TYR A C 1
ATOM 2994 O O . TYR A 1 377 ? -20.532 -3.547 24.509 1.00 92.69 377 TYR A O 1
ATOM 3002 N N . GLY A 1 378 ? -19.986 -4.710 22.662 1.00 89.00 378 GLY A N 1
ATOM 3003 C CA . GLY A 1 378 ? -19.348 -5.833 23.353 1.00 89.00 378 GLY A CA 1
ATOM 3004 C C . GLY A 1 378 ? -18.118 -5.430 24.166 1.00 89.00 378 GLY A C 1
ATOM 3005 O O . GLY A 1 378 ? -17.820 -6.058 25.177 1.00 89.00 378 GLY A O 1
ATOM 3006 N N . LEU A 1 379 ? -17.435 -4.355 23.768 1.00 84.88 379 LEU A N 1
ATOM 3007 C CA . LEU A 1 379 ? -16.287 -3.801 24.489 1.00 84.88 379 LEU A CA 1
ATOM 3008 C C . LEU A 1 379 ? -16.674 -2.787 25.575 1.00 84.88 379 LEU A C 1
ATOM 3010 O O . LEU A 1 379 ? -15.811 -2.343 26.330 1.00 84.88 379 LEU A O 1
ATOM 3014 N N . GLY A 1 380 ? -17.958 -2.445 25.706 1.00 89.88 380 GLY A N 1
ATOM 3015 C CA . GLY A 1 380 ? -18.466 -1.613 26.799 1.00 89.88 380 GLY A CA 1
ATOM 3016 C C . GLY A 1 380 ? -18.754 -0.155 26.438 1.00 89.88 380 GLY A C 1
ATOM 3017 O O . GLY A 1 380 ? -18.903 0.674 27.341 1.00 89.88 380 GLY A O 1
ATOM 3018 N N . TYR A 1 381 ? -18.864 0.188 25.149 1.00 93.69 381 TYR A N 1
ATOM 3019 C CA . TYR A 1 381 ? -19.628 1.381 24.773 1.00 93.69 381 TYR A CA 1
ATOM 3020 C C . TYR A 1 381 ? -21.099 1.198 25.151 1.00 93.69 381 TYR A C 1
ATOM 3022 O O . TYR A 1 381 ? -21.643 0.095 25.096 1.00 93.69 381 TYR A O 1
ATOM 3030 N N . ASN A 1 382 ? -21.760 2.295 25.511 1.00 96.31 382 ASN A N 1
ATOM 3031 C CA . ASN A 1 382 ? -23.203 2.285 25.687 1.00 96.31 382 ASN A CA 1
ATOM 3032 C C . ASN A 1 382 ? -23.906 2.024 24.344 1.00 96.31 382 ASN A C 1
ATOM 3034 O O . ASN A 1 382 ? -23.348 2.292 23.277 1.00 96.31 382 ASN A O 1
ATOM 3038 N N . LEU A 1 383 ? -25.140 1.520 24.401 1.00 97.44 383 LEU A N 1
ATOM 3039 C CA . LEU A 1 383 ? -25.937 1.131 23.236 1.00 97.44 383 LEU A CA 1
ATOM 3040 C C . LEU A 1 383 ? -25.951 2.231 22.173 1.00 97.44 383 LEU A C 1
ATOM 3042 O O . LEU A 1 383 ? -25.686 1.974 21.001 1.00 97.44 383 LEU A O 1
ATOM 3046 N N . VAL A 1 384 ? -26.262 3.459 22.588 1.00 97.69 384 VAL A N 1
ATOM 3047 C CA . VAL A 1 384 ? -26.443 4.569 21.656 1.00 97.69 384 VAL A CA 1
ATOM 3048 C C . VAL A 1 384 ? -25.124 4.972 20.994 1.00 97.69 384 VAL A C 1
ATOM 3050 O O . VAL A 1 384 ? -25.105 5.173 19.781 1.00 97.69 384 VAL A O 1
ATOM 3053 N N . ASP A 1 385 ? -24.011 5.010 21.737 1.00 97.69 385 ASP A N 1
ATOM 3054 C CA . ASP A 1 385 ? -22.686 5.260 21.165 1.00 97.69 385 ASP A CA 1
ATOM 3055 C C . ASP A 1 385 ? -22.349 4.197 20.122 1.00 97.69 385 ASP A C 1
ATOM 3057 O O . ASP A 1 385 ? -22.029 4.523 18.981 1.00 97.69 385 ASP A O 1
ATOM 3061 N N . ALA A 1 386 ? -22.477 2.927 20.502 1.00 95.56 386 ALA A N 1
ATOM 3062 C CA . ALA A 1 386 ? -22.137 1.803 19.650 1.00 95.56 386 ALA A CA 1
ATOM 3063 C C . ALA A 1 386 ? -22.946 1.811 18.344 1.00 95.56 386 ALA A C 1
ATOM 3065 O O . ALA A 1 386 ? -22.371 1.731 17.256 1.00 95.56 386 ALA A O 1
ATOM 3066 N N . VAL A 1 387 ? -24.271 1.965 18.430 1.00 96.69 387 VAL A N 1
ATOM 3067 C CA . VAL A 1 387 ? -25.143 1.950 17.250 1.00 96.69 387 VAL A CA 1
ATOM 3068 C C . VAL A 1 387 ? -24.868 3.150 16.339 1.00 96.69 387 VAL A C 1
ATOM 3070 O O . VAL A 1 387 ? -24.725 2.965 15.128 1.00 96.69 387 VAL A O 1
ATOM 3073 N N . TRP A 1 388 ? -24.705 4.361 16.886 1.00 97.12 388 TRP A N 1
ATOM 3074 C CA . TRP A 1 388 ? -24.368 5.534 16.072 1.00 97.12 388 TRP A CA 1
ATOM 3075 C C . TRP A 1 388 ? -22.962 5.463 15.476 1.00 97.12 388 TRP A C 1
ATOM 3077 O O . TRP A 1 388 ? -22.793 5.889 14.336 1.00 97.12 388 TRP A O 1
ATOM 3087 N N . MET A 1 389 ? -21.970 4.865 16.145 1.00 95.31 389 MET A N 1
ATOM 3088 C CA . MET A 1 389 ? -20.674 4.575 15.509 1.00 95.31 389 MET A CA 1
ATOM 3089 C C . MET A 1 389 ? -20.815 3.650 14.296 1.00 95.31 389 MET A C 1
ATOM 3091 O O . MET A 1 389 ? -19.994 3.707 13.380 1.00 95.31 389 MET A O 1
ATOM 3095 N N . GLY A 1 390 ? -21.858 2.817 14.272 1.00 93.12 390 GLY A N 1
ATOM 3096 C CA . GLY A 1 390 ? -22.197 1.948 13.153 1.00 93.12 390 GLY A CA 1
ATOM 3097 C C . GLY A 1 390 ? -22.919 2.638 11.996 1.00 93.12 390 GLY A C 1
ATOM 3098 O O . GLY A 1 390 ? -23.000 2.037 10.928 1.00 93.12 390 GLY A O 1
ATOM 3099 N N . TYR A 1 391 ? -23.428 3.864 12.150 1.00 93.81 391 TYR A N 1
ATOM 3100 C CA . TYR A 1 391 ? -24.142 4.569 11.081 1.00 93.81 391 TYR A CA 1
ATOM 3101 C C . TYR A 1 391 ? -23.234 5.535 10.316 1.00 93.81 391 TYR A C 1
ATOM 3103 O O . TYR A 1 391 ? -22.743 6.488 10.916 1.00 93.81 391 TYR A O 1
ATOM 3111 N N . PRO A 1 392 ? -23.042 5.366 8.995 1.00 92.06 392 PRO A N 1
ATOM 3112 C CA . PRO A 1 392 ? -22.187 6.252 8.196 1.00 92.06 392 PRO A CA 1
ATOM 3113 C C . PRO A 1 392 ? -22.700 7.689 8.071 1.00 92.06 392 PRO A C 1
ATOM 3115 O O . PRO A 1 392 ? -21.907 8.622 7.916 1.00 92.06 392 PRO A O 1
ATOM 3118 N N . ASN A 1 393 ? -24.017 7.877 8.169 1.00 89.44 393 ASN A N 1
ATOM 3119 C CA . ASN A 1 393 ? -24.687 9.151 7.942 1.00 89.44 393 ASN A CA 1
ATOM 3120 C C . ASN A 1 393 ? -25.613 9.510 9.109 1.00 89.44 393 ASN A C 1
ATOM 3122 O O . ASN A 1 393 ? -26.068 8.644 9.852 1.00 89.44 393 ASN A O 1
ATOM 3126 N N . ILE A 1 394 ? -25.888 10.806 9.239 1.00 89.38 394 ILE A N 1
ATOM 3127 C CA . ILE A 1 394 ? -26.891 11.393 10.130 1.00 89.38 394 ILE A CA 1
ATOM 3128 C C . ILE A 1 394 ? -27.874 12.235 9.314 1.00 89.38 394 ILE A C 1
ATOM 3130 O O . ILE A 1 394 ? -27.597 12.622 8.177 1.00 89.38 394 ILE A O 1
ATOM 3134 N N . GLY A 1 395 ? -29.044 12.498 9.896 1.00 86.56 395 GLY A N 1
ATOM 3135 C CA . GLY A 1 395 ? -30.152 13.144 9.201 1.00 86.56 395 GLY A CA 1
ATOM 3136 C C . GLY A 1 395 ? -30.649 12.343 7.997 1.00 86.56 395 GLY A C 1
ATOM 3137 O O . GLY A 1 395 ? -30.872 12.945 6.958 1.00 86.56 395 GLY A O 1
ATOM 3138 N N . PHE A 1 396 ? -30.769 11.015 8.109 1.00 88.69 396 PHE A N 1
ATOM 3139 C CA . PHE A 1 396 ? -31.341 10.139 7.076 1.00 88.69 396 PHE A CA 1
ATOM 3140 C C . PHE A 1 396 ? -32.399 9.206 7.698 1.00 88.69 396 PHE A C 1
ATOM 3142 O O . PHE A 1 396 ? -33.221 9.673 8.478 1.00 88.69 396 PHE A O 1
ATOM 3149 N N . ARG A 1 397 ? -32.404 7.907 7.372 1.00 91.69 397 ARG A N 1
ATOM 3150 C CA . ARG A 1 397 ? -33.444 6.927 7.751 1.00 91.69 397 ARG A CA 1
ATOM 3151 C C . ARG A 1 397 ? -33.127 6.127 9.018 1.00 91.69 397 ARG A C 1
ATOM 3153 O O . ARG A 1 397 ? -33.742 5.097 9.275 1.00 91.69 397 ARG A O 1
ATOM 3160 N N . ASN A 1 398 ? -32.124 6.559 9.773 1.00 92.69 398 ASN A N 1
ATOM 3161 C CA . ASN A 1 398 ? -31.512 5.780 10.845 1.00 92.69 398 ASN A CA 1
ATOM 3162 C C . ASN A 1 398 ? -32.317 5.900 12.144 1.00 92.69 398 ASN A C 1
ATOM 3164 O O . ASN A 1 398 ? -32.671 7.007 12.555 1.00 92.69 398 ASN A O 1
ATOM 3168 N N . VAL A 1 399 ? -32.576 4.773 12.805 1.00 95.81 399 VAL A N 1
ATOM 3169 C CA . VAL A 1 399 ? -33.268 4.712 14.099 1.00 95.81 399 VAL A CA 1
ATOM 3170 C C . VAL A 1 399 ? -32.450 3.862 15.071 1.00 95.81 399 VAL A C 1
ATOM 3172 O O . VAL A 1 399 ? -31.869 2.842 14.686 1.00 95.81 399 VAL A O 1
ATOM 3175 N N . VAL A 1 400 ? -32.417 4.285 16.336 1.00 97.81 400 VAL A N 1
ATOM 3176 C CA . VAL A 1 400 ? -31.859 3.522 17.462 1.00 97.81 400 VAL A CA 1
ATOM 3177 C C . VAL A 1 400 ? -32.964 3.311 18.486 1.00 97.81 400 VAL A C 1
ATOM 3179 O O . VAL A 1 400 ? -33.514 4.285 18.995 1.00 97.81 400 VAL A O 1
ATOM 3182 N N . VAL A 1 401 ? -33.286 2.059 18.801 1.00 98.38 401 VAL A N 1
ATOM 3183 C CA . VAL A 1 401 ? -34.324 1.720 19.787 1.00 98.38 401 VAL A CA 1
ATOM 3184 C C . VAL A 1 401 ? -33.693 1.017 20.974 1.00 98.38 401 VAL A C 1
ATOM 3186 O O . VAL A 1 401 ? -32.875 0.114 20.797 1.00 98.38 401 VAL A O 1
ATOM 3189 N N . GLY A 1 402 ? -34.067 1.453 22.171 1.00 98.31 402 GLY A N 1
ATOM 3190 C CA . GLY A 1 402 ? -33.514 0.983 23.432 1.00 98.31 402 GLY A CA 1
ATOM 3191 C C . GLY A 1 402 ? -33.100 2.130 24.344 1.00 98.31 402 GLY A C 1
ATOM 3192 O O . GLY A 1 402 ? -33.073 3.299 23.958 1.00 98.31 402 GLY A O 1
ATOM 3193 N N . ASP A 1 403 ? -32.765 1.777 25.577 1.00 98.44 403 ASP A N 1
ATOM 3194 C CA . ASP A 1 403 ? -32.203 2.709 26.544 1.00 98.44 403 ASP A CA 1
ATOM 3195 C C . ASP A 1 403 ? -30.764 3.096 26.159 1.00 98.44 403 ASP A C 1
ATOM 3197 O O . ASP A 1 403 ? -29.895 2.218 26.079 1.00 98.44 403 ASP A O 1
ATOM 3201 N N . PRO A 1 404 ? -30.455 4.392 25.975 1.00 98.25 404 PRO A N 1
ATOM 3202 C CA . PRO A 1 404 ? -29.124 4.815 25.563 1.00 98.25 404 PRO A CA 1
ATOM 3203 C C . PRO A 1 404 ? -28.038 4.470 26.577 1.00 98.25 404 PRO A C 1
ATOM 3205 O O . PRO A 1 404 ? -26.880 4.386 26.185 1.00 98.25 404 PRO A O 1
ATOM 3208 N N . LEU A 1 405 ? -28.377 4.273 27.857 1.00 98.00 405 LEU A N 1
ATOM 3209 C CA . LEU A 1 405 ? -27.418 3.962 28.915 1.00 98.00 405 LEU A CA 1
ATOM 3210 C C . LEU A 1 405 ? -27.116 2.466 29.041 1.00 98.00 405 LEU A C 1
ATOM 3212 O O . LEU A 1 405 ? -26.199 2.106 29.782 1.00 98.00 405 LEU A O 1
ATOM 3216 N N . SER A 1 406 ? -27.823 1.591 28.321 1.00 97.62 406 SER A N 1
ATOM 3217 C CA . SER A 1 406 ? -27.530 0.157 28.343 1.00 97.62 406 SER A CA 1
ATOM 3218 C C . SER A 1 406 ? -26.108 -0.138 27.891 1.00 97.62 406 SER A C 1
ATOM 3220 O O . SER A 1 406 ? -25.609 0.452 26.939 1.00 97.62 406 SER A O 1
ATOM 3222 N N . LYS A 1 407 ? -25.479 -1.100 28.556 1.00 93.88 407 LYS A N 1
ATOM 3223 C CA . LYS A 1 407 ? -24.163 -1.662 28.243 1.00 93.88 407 LYS A CA 1
ATOM 3224 C C . LYS A 1 407 ? -24.163 -3.114 28.703 1.00 93.88 407 LYS A C 1
ATOM 3226 O O . LYS A 1 407 ? -24.895 -3.436 29.627 1.00 93.88 407 LYS A O 1
ATOM 3231 N N . ILE A 1 408 ? -23.355 -3.956 28.078 1.00 92.25 408 ILE A N 1
ATOM 3232 C CA . ILE A 1 408 ? -23.261 -5.400 28.391 1.00 92.25 408 ILE A CA 1
ATOM 3233 C C . ILE A 1 408 ? -21.882 -5.791 28.915 1.00 92.25 408 ILE A C 1
ATOM 3235 O O . ILE A 1 408 ? -21.578 -6.956 29.150 1.00 92.25 408 ILE A O 1
ATOM 3239 N N . TYR A 1 409 ? -21.020 -4.792 29.063 1.00 87.69 409 TYR A N 1
ATOM 3240 C CA . TYR A 1 409 ? -19.685 -4.963 29.574 1.00 87.69 409 TYR A CA 1
ATOM 3241 C C . TYR A 1 409 ? -19.249 -3.686 30.283 1.00 87.69 409 TYR A C 1
ATOM 3243 O O . TYR A 1 409 ? -19.430 -2.571 29.788 1.00 87.69 409 TYR A O 1
ATOM 3251 N N . GLN A 1 410 ? -18.707 -3.846 31.481 1.00 84.56 410 GLN A N 1
ATOM 3252 C CA . GLN A 1 410 ? -18.007 -2.797 32.200 1.00 84.56 410 GLN A CA 1
ATOM 3253 C C . GLN A 1 410 ? -16.909 -3.477 32.985 1.00 84.56 410 GLN A C 1
ATOM 3255 O O . GLN A 1 410 ? -17.170 -4.369 33.788 1.00 84.56 410 GLN A O 1
ATOM 3260 N N . CYS A 1 411 ? -15.701 -2.979 32.793 1.00 79.12 411 CYS A N 1
ATOM 3261 C CA . CYS A 1 411 ? -14.603 -3.294 33.663 1.00 79.12 411 CYS A CA 1
ATOM 3262 C C . CYS A 1 411 ? -14.040 -2.003 34.265 1.00 79.12 411 CYS A C 1
ATOM 3264 O O . CYS A 1 411 ? -13.749 -1.048 33.543 1.00 79.12 411 CYS A O 1
ATOM 3266 N N . ASP A 1 412 ? -13.835 -2.015 35.580 1.00 81.56 412 ASP A N 1
ATOM 3267 C CA . ASP A 1 412 ? -13.070 -0.989 36.272 1.00 81.56 412 ASP A CA 1
ATOM 3268 C C . ASP A 1 412 ? -11.586 -1.382 36.292 1.00 81.56 412 ASP A C 1
ATOM 3270 O O . ASP A 1 412 ? -11.222 -2.498 36.671 1.00 81.56 412 ASP A O 1
ATOM 3274 N N . ALA A 1 413 ? -10.712 -0.456 35.894 1.00 85.44 413 ALA A N 1
ATOM 3275 C CA . ALA A 1 413 ? -9.276 -0.707 35.858 1.00 85.44 413 ALA A CA 1
ATOM 3276 C C . ALA A 1 413 ? -8.729 -1.090 37.248 1.00 85.44 413 ALA A C 1
ATOM 3278 O O . ALA A 1 413 ? -8.919 -0.379 38.239 1.00 85.44 413 ALA A O 1
ATOM 3279 N N . MET A 1 414 ? -7.970 -2.182 37.313 1.00 91.06 414 MET A N 1
ATOM 3280 C CA . MET A 1 414 ? -7.250 -2.613 38.503 1.00 91.06 414 MET A CA 1
ATOM 3281 C C . MET A 1 414 ? -5.995 -1.753 38.693 1.00 91.06 414 MET A C 1
ATOM 3283 O O . MET A 1 414 ? -4.953 -1.989 38.081 1.00 91.06 414 MET A O 1
ATOM 3287 N N . VAL A 1 415 ? -6.068 -0.759 39.578 1.00 93.12 415 VAL A N 1
ATOM 3288 C CA . VAL A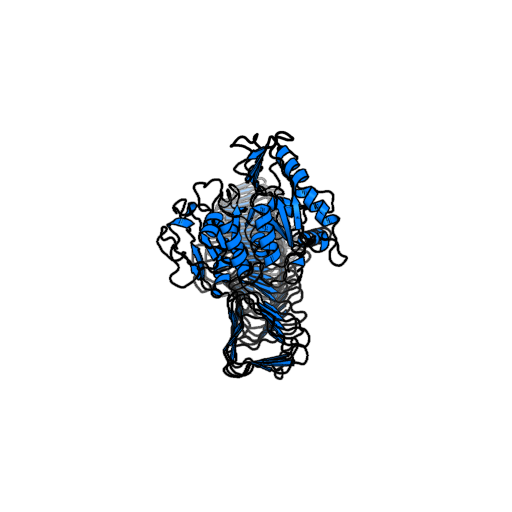 1 415 ? -4.903 0.058 39.948 1.00 93.12 415 VAL A CA 1
ATOM 3289 C C . VAL A 1 415 ? -4.099 -0.630 41.054 1.00 93.12 415 VAL A C 1
ATOM 3291 O O . VAL A 1 415 ? -4.576 -0.820 42.176 1.00 93.12 415 VAL A O 1
ATOM 3294 N N . ILE A 1 416 ? -2.852 -0.991 40.753 1.00 95.19 416 ILE A N 1
ATOM 3295 C CA . ILE A 1 416 ? -1.932 -1.639 41.689 1.00 95.19 416 ILE A CA 1
ATOM 3296 C C . ILE A 1 416 ? -1.327 -0.582 42.622 1.00 95.19 416 ILE A C 1
ATOM 3298 O O . ILE A 1 416 ? -0.400 0.130 42.261 1.00 95.19 416 ILE A O 1
ATOM 3302 N N . ASN A 1 417 ? -1.842 -0.476 43.849 1.00 94.62 417 ASN A N 1
ATOM 3303 C CA . ASN A 1 417 ? -1.439 0.580 44.797 1.00 94.62 417 ASN A CA 1
ATOM 3304 C C . ASN A 1 417 ? -0.242 0.217 45.700 1.00 94.62 417 ASN A C 1
ATOM 3306 O O . ASN A 1 417 ? 0.192 1.026 46.517 1.00 94.62 417 ASN A O 1
ATOM 3310 N N . GLN A 1 418 ? 0.272 -1.008 45.599 1.00 95.88 418 GLN A N 1
ATOM 3311 C CA . GLN A 1 418 ? 1.413 -1.508 46.369 1.00 95.88 418 GLN A CA 1
ATOM 3312 C C . GLN A 1 418 ? 2.112 -2.621 45.589 1.00 95.88 418 GLN A C 1
ATOM 3314 O O . GLN A 1 418 ? 1.491 -3.238 44.723 1.00 95.88 418 GLN A O 1
ATOM 3319 N N . ASN A 1 419 ? 3.367 -2.931 45.923 1.00 97.19 419 ASN A N 1
ATOM 3320 C CA . ASN A 1 419 ? 4.082 -4.035 45.281 1.00 97.19 419 ASN A CA 1
ATOM 3321 C C . ASN A 1 419 ? 3.261 -5.329 45.365 1.00 97.19 419 ASN A C 1
ATOM 3323 O O . ASN A 1 419 ? 2.892 -5.765 46.457 1.00 97.19 419 ASN A O 1
ATOM 3327 N N . THR A 1 420 ? 2.958 -5.918 44.212 1.00 97.12 420 THR A N 1
ATOM 3328 C CA . THR A 1 420 ? 1.968 -6.995 44.083 1.00 97.12 420 THR A CA 1
ATOM 3329 C C . THR A 1 420 ? 2.530 -8.120 43.233 1.00 97.12 420 THR A C 1
ATOM 3331 O O . THR A 1 420 ? 3.264 -7.880 42.281 1.00 97.12 420 THR A O 1
ATOM 3334 N N . THR A 1 421 ? 2.200 -9.366 43.579 1.00 97.06 421 THR A N 1
ATOM 3335 C CA . THR A 1 421 ? 2.469 -10.531 42.730 1.00 97.06 421 THR A CA 1
ATOM 3336 C C . THR A 1 421 ? 1.153 -11.116 42.231 1.00 97.06 421 THR A C 1
ATOM 3338 O O . THR A 1 421 ? 0.287 -11.415 43.053 1.00 97.06 421 THR A O 1
ATOM 3341 N N . ILE A 1 422 ? 1.013 -11.287 40.916 1.00 95.88 422 ILE A N 1
ATOM 3342 C CA . ILE A 1 422 ? -0.122 -11.962 40.276 1.00 95.88 422 ILE A CA 1
ATOM 3343 C C . ILE A 1 422 ? 0.290 -13.349 39.767 1.00 95.88 422 ILE A C 1
ATOM 3345 O O . ILE A 1 422 ? 1.458 -13.593 39.457 1.00 95.88 422 ILE A O 1
ATOM 3349 N N . TYR A 1 423 ? -0.676 -14.262 39.724 1.00 96.06 423 TYR A N 1
ATOM 3350 C CA . TYR A 1 423 ? -0.532 -15.655 39.287 1.00 96.06 423 TYR A CA 1
ATOM 3351 C C . TYR A 1 423 ? -1.413 -15.897 38.059 1.00 96.06 423 TYR A C 1
ATOM 3353 O O . TYR A 1 423 ? -2.143 -14.991 37.664 1.00 96.06 423 TYR A O 1
ATOM 3361 N N . SER A 1 424 ? -1.363 -17.104 37.483 1.00 95.00 424 SER A N 1
ATOM 3362 C CA . SER A 1 424 ? -2.170 -17.482 36.315 1.00 95.00 424 SER A CA 1
ATOM 3363 C C . SER A 1 424 ? -3.631 -17.047 36.423 1.00 95.00 424 SER A C 1
ATOM 3365 O O . SER A 1 424 ? -4.267 -17.268 37.456 1.00 95.00 424 SER A O 1
ATOM 3367 N N . GLY A 1 425 ? -4.160 -16.489 35.341 1.00 91.81 425 GLY A N 1
ATOM 3368 C CA . GLY A 1 425 ? -5.532 -16.009 35.277 1.00 91.81 425 GLY A CA 1
ATOM 3369 C C . GLY A 1 425 ? -5.821 -15.223 34.005 1.00 91.81 425 GLY A C 1
ATOM 3370 O O . GLY A 1 425 ? -4.903 -14.805 33.293 1.00 91.81 425 GLY A O 1
ATOM 3371 N N . ASP A 1 426 ? -7.112 -15.025 33.767 1.00 88.94 426 ASP A N 1
ATOM 3372 C CA . ASP A 1 426 ? -7.637 -14.197 32.692 1.00 88.94 426 ASP A CA 1
ATOM 3373 C C . ASP A 1 426 ? -7.962 -12.803 33.246 1.00 88.94 426 ASP A C 1
ATOM 3375 O O . ASP A 1 426 ? -8.534 -12.661 34.330 1.00 88.94 426 ASP A O 1
ATOM 3379 N N . PHE A 1 427 ? -7.549 -11.775 32.518 1.00 89.12 427 PHE A N 1
ATOM 3380 C CA . PHE A 1 427 ? -7.739 -10.373 32.843 1.00 89.12 427 PHE A CA 1
ATOM 3381 C C . PHE A 1 427 ? -8.455 -9.717 31.673 1.00 89.12 427 PHE A C 1
ATOM 3383 O O . PHE A 1 427 ? -7.848 -9.350 30.670 1.00 89.12 427 PHE A O 1
ATOM 3390 N N . ASP A 1 428 ? -9.756 -9.522 31.832 1.00 84.50 428 ASP A N 1
ATOM 3391 C CA . ASP A 1 428 ? -10.577 -8.797 30.855 1.00 84.50 428 ASP A CA 1
ATOM 3392 C C . ASP A 1 428 ? -10.540 -7.274 31.113 1.00 84.50 428 ASP A C 1
ATOM 3394 O O . ASP A 1 428 ? -11.214 -6.468 30.475 1.00 84.50 428 ASP A O 1
ATOM 3398 N N . CYS A 1 429 ? -9.690 -6.874 32.059 1.00 86.38 429 CYS A N 1
ATOM 3399 C CA . CYS A 1 429 ? -9.623 -5.565 32.664 1.00 86.38 429 CYS A CA 1
ATOM 3400 C C . CYS A 1 429 ? -8.239 -4.947 32.584 1.00 86.38 429 CYS A C 1
ATOM 3402 O O . CYS A 1 429 ? -7.228 -5.636 32.734 1.00 86.38 429 CYS A O 1
ATOM 3404 N N . ASP A 1 430 ? -8.201 -3.621 32.462 1.00 90.00 430 ASP A N 1
ATOM 3405 C CA . ASP A 1 430 ? -6.960 -2.869 32.575 1.00 90.00 430 ASP A CA 1
ATOM 3406 C C . ASP A 1 430 ? -6.269 -3.149 33.913 1.00 90.00 430 ASP A C 1
ATOM 3408 O O . ASP A 1 430 ? -6.892 -3.084 34.970 1.00 90.00 430 ASP A O 1
ATOM 3412 N N . ILE A 1 431 ? -4.959 -3.376 33.878 1.00 93.75 431 ILE A N 1
ATOM 3413 C CA . ILE A 1 431 ? -4.093 -3.340 35.053 1.00 93.75 431 ILE A CA 1
ATOM 3414 C C . ILE A 1 431 ? -3.208 -2.111 34.928 1.00 93.75 431 ILE A C 1
ATOM 3416 O O . ILE A 1 431 ? -2.428 -1.987 33.986 1.00 93.75 431 ILE A O 1
ATOM 3420 N N . ILE A 1 432 ? -3.293 -1.212 35.900 1.00 93.75 432 ILE A N 1
ATOM 3421 C CA . ILE A 1 432 ? -2.482 0.001 35.952 1.00 93.75 432 ILE A CA 1
ATOM 3422 C C . ILE A 1 432 ? -1.437 -0.170 37.050 1.00 93.75 432 ILE A C 1
ATOM 3424 O O . ILE A 1 432 ? -1.785 -0.343 38.216 1.00 93.75 432 ILE A O 1
ATOM 3428 N N . VAL A 1 433 ? -0.158 -0.090 36.690 1.00 95.31 433 VAL A N 1
ATOM 3429 C CA . VAL A 1 433 ? 0.993 -0.137 37.602 1.00 95.31 433 VAL A CA 1
ATOM 3430 C C . VAL A 1 433 ? 1.588 1.272 37.701 1.00 95.31 433 VAL A C 1
ATOM 3432 O O . VAL A 1 433 ? 2.309 1.677 36.791 1.00 95.31 433 VAL A O 1
ATOM 3435 N N . PRO A 1 434 ? 1.288 2.055 38.751 1.00 95.06 434 PRO A N 1
ATOM 3436 C CA . PRO A 1 434 ? 1.797 3.416 38.921 1.00 95.06 434 PRO A CA 1
ATOM 3437 C C . PRO A 1 434 ? 3.319 3.480 39.111 1.00 95.06 434 PRO A C 1
ATOM 3439 O O . PRO A 1 434 ? 3.975 2.475 39.383 1.00 95.06 434 PRO A O 1
ATOM 3442 N N . GLU A 1 435 ? 3.876 4.688 39.009 1.00 93.50 435 GLU A N 1
ATOM 3443 C CA . GLU A 1 435 ? 5.295 4.952 39.265 1.00 93.50 435 GLU A CA 1
ATOM 3444 C C . GLU A 1 435 ? 5.699 4.498 40.681 1.00 93.50 435 GLU A C 1
ATOM 3446 O O . GLU A 1 435 ? 4.953 4.676 41.647 1.00 93.50 435 GLU A O 1
ATOM 3451 N N . GLY A 1 436 ? 6.882 3.888 40.809 1.00 92.19 436 GLY A N 1
ATOM 3452 C CA . GLY A 1 436 ? 7.413 3.390 42.085 1.00 92.19 436 GLY A CA 1
ATOM 3453 C C . GLY A 1 436 ? 6.788 2.085 42.599 1.00 92.19 436 GLY A C 1
ATOM 3454 O O . GLY A 1 436 ? 7.194 1.602 43.658 1.00 92.19 436 GLY A O 1
ATOM 3455 N N . ILE A 1 437 ? 5.834 1.498 41.869 1.00 97.62 437 ILE A N 1
ATOM 3456 C CA . ILE A 1 437 ? 5.188 0.228 42.219 1.00 97.62 437 ILE A CA 1
ATOM 3457 C C . ILE A 1 437 ? 5.760 -0.922 41.391 1.00 97.62 437 ILE A C 1
ATOM 3459 O O . ILE A 1 437 ? 5.957 -0.788 40.188 1.00 97.62 437 ILE A O 1
ATOM 3463 N N . ILE A 1 438 ? 5.985 -2.073 42.029 1.00 95.62 438 ILE A N 1
ATOM 3464 C CA . ILE A 1 438 ? 6.432 -3.305 41.368 1.00 95.62 438 ILE A CA 1
ATOM 3465 C C . ILE A 1 438 ? 5.254 -4.275 41.201 1.00 95.62 438 ILE A C 1
ATOM 3467 O O . ILE A 1 438 ? 4.690 -4.746 42.192 1.00 95.62 438 ILE A O 1
ATOM 3471 N N . LEU A 1 439 ? 4.917 -4.627 39.963 1.00 96.88 439 LEU A N 1
ATOM 3472 C CA . LEU A 1 439 ? 4.053 -5.757 39.632 1.00 96.88 439 LEU A CA 1
ATOM 3473 C C . LEU A 1 439 ? 4.914 -6.956 39.228 1.00 96.88 439 LEU A C 1
ATOM 3475 O O . LEU A 1 439 ? 5.634 -6.893 38.241 1.00 96.88 439 LEU A O 1
ATOM 3479 N N . THR A 1 440 ? 4.809 -8.067 39.945 1.00 96.25 440 THR A N 1
ATOM 3480 C CA . THR A 1 440 ? 5.476 -9.329 39.600 1.00 96.25 440 THR A CA 1
ATOM 3481 C C . THR A 1 440 ? 4.456 -10.337 39.081 1.00 96.25 440 THR A C 1
ATOM 3483 O O . THR A 1 440 ? 3.483 -10.638 39.759 1.00 96.25 440 THR A O 1
ATOM 3486 N N . ILE A 1 441 ? 4.683 -10.927 37.918 1.00 95.81 441 ILE A N 1
ATOM 3487 C CA . ILE A 1 441 ? 3.981 -12.117 37.446 1.00 95.81 441 ILE A CA 1
ATOM 3488 C C . ILE A 1 441 ? 4.787 -13.328 37.913 1.00 95.81 441 ILE A C 1
ATOM 3490 O O . ILE A 1 441 ? 5.961 -13.469 37.567 1.00 95.81 441 ILE A O 1
ATOM 3494 N N . ALA A 1 442 ? 4.190 -14.184 38.741 1.00 95.75 442 ALA A N 1
ATOM 3495 C CA . ALA A 1 442 ? 4.890 -15.314 39.345 1.00 95.75 442 ALA A CA 1
ATOM 3496 C C . ALA A 1 442 ? 5.437 -16.292 38.278 1.00 95.75 442 ALA A C 1
ATOM 3498 O O . ALA A 1 442 ? 4.804 -16.448 37.231 1.00 95.75 442 ALA A O 1
ATOM 3499 N N . PRO A 1 443 ? 6.571 -16.980 38.523 1.00 92.50 443 PRO A N 1
ATOM 3500 C CA . PRO A 1 443 ? 7.084 -18.025 37.632 1.00 92.50 443 PRO A CA 1
ATOM 3501 C C . PRO A 1 443 ? 6.046 -19.113 37.324 1.00 92.50 443 PRO A C 1
ATOM 3503 O O . PRO A 1 443 ? 5.244 -19.447 38.196 1.00 92.50 443 PRO A O 1
ATOM 3506 N N . TYR A 1 444 ? 6.118 -19.712 36.132 1.00 92.12 444 TYR A N 1
ATOM 3507 C CA . TYR A 1 444 ? 5.186 -20.741 35.639 1.00 92.12 444 TYR A CA 1
ATOM 3508 C C . TYR A 1 444 ? 3.724 -20.280 35.536 1.00 92.12 444 TYR A C 1
ATOM 3510 O O . TYR A 1 444 ? 2.816 -21.114 35.537 1.00 92.12 444 TYR A O 1
ATOM 3518 N N . SER A 1 445 ? 3.483 -18.967 35.477 1.00 95.25 445 SER A N 1
ATOM 3519 C CA . SER A 1 445 ? 2.126 -18.443 35.311 1.00 95.25 445 SER A CA 1
ATOM 3520 C C . SER A 1 445 ? 1.733 -18.374 33.839 1.00 95.25 445 SER A C 1
ATOM 3522 O O . SER A 1 445 ? 2.584 -18.178 32.978 1.00 95.25 445 SER A O 1
ATOM 3524 N N . VAL A 1 446 ? 0.437 -18.483 33.560 1.00 92.94 446 VAL A N 1
ATOM 3525 C CA . VAL A 1 446 ? -0.148 -18.146 32.256 1.00 92.94 446 VAL A CA 1
ATOM 3526 C C . VAL A 1 446 ? -1.155 -17.032 32.488 1.00 92.94 446 VAL A C 1
ATOM 3528 O O . VAL A 1 446 ? -2.175 -17.248 33.141 1.00 92.94 446 VAL A O 1
ATOM 3531 N N . ILE A 1 447 ? -0.823 -15.836 32.021 1.00 94.81 447 ILE A N 1
ATOM 3532 C CA . ILE A 1 447 ? -1.659 -14.643 32.120 1.00 94.81 447 ILE A CA 1
ATOM 3533 C C . ILE A 1 447 ? -2.276 -14.400 30.755 1.00 94.81 447 ILE A C 1
ATOM 3535 O O . ILE A 1 447 ? -1.537 -14.306 29.779 1.00 94.81 447 ILE A O 1
ATOM 3539 N N . ASN A 1 448 ? -3.593 -14.262 30.680 1.00 89.62 448 ASN A N 1
ATOM 3540 C CA . ASN A 1 448 ? -4.266 -13.878 29.446 1.00 89.62 448 ASN A CA 1
ATOM 3541 C C . ASN A 1 448 ? -4.960 -12.538 29.651 1.00 89.62 448 ASN A C 1
ATOM 3543 O O . ASN A 1 448 ? -5.847 -12.427 30.484 1.00 89.62 448 ASN A O 1
ATOM 3547 N N . PHE A 1 449 ? -4.573 -11.528 28.890 1.00 88.38 449 PHE A N 1
ATOM 3548 C CA . PHE A 1 449 ? -5.370 -10.326 28.716 1.00 88.38 449 PHE A CA 1
ATOM 3549 C C . PHE A 1 449 ? -6.349 -10.574 27.569 1.00 88.38 449 PHE A C 1
ATOM 3551 O O . PHE A 1 449 ? -5.916 -11.003 26.495 1.00 88.38 449 PHE A O 1
ATOM 3558 N N . ASN A 1 450 ? -7.638 -10.285 27.772 1.00 83.19 450 ASN A N 1
ATOM 3559 C CA . ASN A 1 450 ? -8.675 -10.379 26.733 1.00 83.19 450 ASN A CA 1
ATOM 3560 C C . ASN A 1 450 ? -9.533 -9.101 26.690 1.00 83.19 450 ASN A C 1
ATOM 3562 O O . ASN A 1 450 ? -9.358 -8.201 27.507 1.00 83.19 450 ASN A O 1
ATOM 3566 N N . ARG A 1 451 ? -10.468 -9.018 25.731 1.00 75.00 451 ARG A N 1
ATOM 3567 C CA . ARG A 1 451 ? -11.529 -7.987 25.664 1.00 75.00 451 ARG A CA 1
ATOM 3568 C C . ARG A 1 451 ? -11.028 -6.550 25.847 1.00 75.00 451 ARG A C 1
ATOM 3570 O O . ARG A 1 451 ? -11.599 -5.781 26.613 1.00 75.00 451 ARG A O 1
ATOM 3577 N N . ASN A 1 452 ? -9.967 -6.190 25.119 1.00 74.81 452 ASN A N 1
ATOM 3578 C CA . ASN A 1 452 ? -9.372 -4.847 25.139 1.00 74.81 452 ASN A CA 1
ATOM 3579 C C . ASN A 1 452 ? -8.729 -4.426 26.479 1.00 74.81 452 ASN A C 1
ATOM 3581 O O . ASN A 1 452 ? -8.427 -3.254 26.691 1.00 74.81 452 ASN A O 1
ATOM 3585 N N . ALA A 1 453 ? -8.460 -5.379 27.375 1.00 85.12 453 ALA A N 1
ATOM 3586 C CA . ALA A 1 453 ? -7.671 -5.135 28.573 1.00 85.12 453 ALA A CA 1
ATOM 3587 C C . ALA A 1 453 ? -6.264 -4.610 28.250 1.00 85.12 453 ALA A C 1
ATOM 3589 O O . ALA A 1 453 ? -5.569 -5.111 27.358 1.00 85.12 453 ALA A O 1
ATOM 3590 N N . ALA A 1 454 ? -5.804 -3.637 29.029 1.00 87.06 454 ALA A N 1
ATOM 3591 C CA . ALA A 1 454 ? -4.466 -3.086 28.921 1.00 87.06 454 ALA A CA 1
ATOM 3592 C C . ALA A 1 454 ? -3.637 -3.289 30.195 1.00 87.06 454 ALA A C 1
ATOM 3594 O O . ALA A 1 454 ? -4.031 -2.878 31.282 1.00 87.06 454 ALA A O 1
ATOM 3595 N N . LEU A 1 455 ? -2.416 -3.804 30.061 1.00 93.44 455 LEU A N 1
ATOM 3596 C CA . LEU A 1 455 ? -1.389 -3.692 31.092 1.00 93.44 455 LEU A CA 1
ATOM 3597 C C . LEU A 1 455 ? -0.640 -2.369 30.902 1.00 93.44 455 LEU A C 1
ATOM 3599 O O . LEU A 1 455 ? 0.209 -2.239 30.023 1.00 93.44 455 LEU A O 1
ATOM 3603 N N . LYS A 1 456 ? -0.976 -1.365 31.711 1.00 91.56 456 LYS A N 1
ATOM 3604 C CA . LYS A 1 456 ? -0.400 -0.016 31.683 1.00 91.56 456 LYS A CA 1
ATOM 3605 C C . LYS A 1 456 ? 0.632 0.120 32.795 1.00 91.56 456 LYS A C 1
ATOM 3607 O O . LYS A 1 456 ? 0.272 0.210 33.965 1.00 91.56 456 LYS A O 1
ATOM 3612 N N . VAL A 1 457 ? 1.910 0.159 32.448 1.00 91.88 457 VAL A N 1
ATOM 3613 C CA . VAL A 1 457 ? 3.023 0.224 33.397 1.00 91.88 457 VAL A CA 1
ATOM 3614 C C . VAL A 1 457 ? 3.644 1.616 33.374 1.00 91.88 457 VAL A C 1
ATOM 3616 O O . VAL A 1 457 ? 3.924 2.148 32.307 1.00 91.88 457 VAL A O 1
ATOM 3619 N N . LYS A 1 458 ? 3.814 2.193 34.567 1.00 89.19 458 LYS A N 1
ATOM 3620 C CA . LYS A 1 458 ? 4.651 3.358 34.907 1.00 89.19 458 LYS A CA 1
ATOM 3621 C C . LYS A 1 458 ? 5.736 3.004 35.934 1.00 89.19 458 LYS A C 1
ATOM 3623 O O . LYS A 1 458 ? 6.700 3.740 36.090 1.00 89.19 458 LYS A O 1
ATOM 3628 N N . GLY A 1 459 ? 5.535 1.924 36.695 1.00 91.81 459 GLY A N 1
ATOM 3629 C CA . GLY A 1 459 ? 6.486 1.379 37.669 1.00 91.81 459 GLY A CA 1
ATOM 3630 C C . GLY A 1 459 ? 7.329 0.234 37.099 1.00 91.81 459 GLY A C 1
ATOM 3631 O O . GLY A 1 459 ? 7.711 0.260 35.935 1.00 91.81 459 GLY A O 1
ATOM 3632 N N . THR A 1 460 ? 7.597 -0.798 37.900 1.00 90.81 460 THR A N 1
ATOM 3633 C CA . THR A 1 460 ? 8.368 -1.981 37.478 1.00 90.81 460 THR A CA 1
ATOM 3634 C C . THR A 1 460 ? 7.443 -3.177 37.213 1.00 90.81 460 THR A C 1
ATOM 3636 O O . THR A 1 460 ? 6.643 -3.535 38.072 1.00 90.81 460 THR A O 1
ATOM 3639 N N . LEU A 1 461 ? 7.574 -3.855 36.072 1.00 93.44 461 LEU A N 1
ATOM 3640 C CA . LEU A 1 461 ? 6.908 -5.124 35.752 1.00 93.44 461 LEU A CA 1
ATOM 3641 C C . LEU A 1 461 ? 7.928 -6.273 35.724 1.00 93.44 461 LEU A C 1
ATOM 3643 O O . LEU A 1 461 ? 8.819 -6.287 34.891 1.00 93.44 461 LEU A O 1
ATOM 3647 N N . ILE A 1 462 ? 7.803 -7.280 36.580 1.00 91.50 462 ILE A N 1
ATOM 3648 C CA . ILE A 1 462 ? 8.685 -8.456 36.599 1.00 91.50 462 ILE A CA 1
ATOM 3649 C C . ILE A 1 462 ? 7.913 -9.668 36.078 1.00 91.50 462 ILE A C 1
ATOM 3651 O O . ILE A 1 462 ? 6.952 -10.079 36.710 1.00 91.50 462 ILE A O 1
ATOM 3655 N N . ILE A 1 463 ? 8.334 -10.288 34.977 1.00 91.38 463 ILE A N 1
ATOM 3656 C CA . ILE A 1 463 ? 7.750 -11.526 34.444 1.00 91.38 463 ILE A CA 1
ATOM 3657 C C . ILE A 1 463 ? 8.628 -12.710 34.861 1.00 91.38 463 ILE A C 1
ATOM 3659 O O . ILE A 1 463 ? 9.775 -12.818 34.433 1.00 91.38 463 ILE A O 1
ATOM 3663 N N . GLY A 1 464 ? 8.107 -13.576 35.732 1.00 87.06 464 GLY A N 1
ATOM 3664 C CA . GLY A 1 464 ? 8.829 -14.709 36.313 1.00 87.06 464 GLY A CA 1
ATOM 3665 C C . GLY A 1 464 ? 9.262 -15.784 35.307 1.00 87.06 464 GLY A C 1
ATOM 3666 O O . GLY A 1 464 ? 8.778 -15.833 34.185 1.00 87.06 464 GLY A O 1
ATOM 3667 N N . ASN A 1 465 ? 10.184 -16.670 35.703 1.00 79.44 465 ASN A N 1
ATOM 3668 C CA . ASN A 1 465 ? 10.686 -17.738 34.820 1.00 79.44 465 ASN A CA 1
ATOM 3669 C C . ASN A 1 465 ? 9.569 -18.662 34.291 1.00 79.44 465 ASN A C 1
ATOM 3671 O O . ASN A 1 465 ? 8.715 -19.088 35.068 1.00 79.44 465 ASN A O 1
ATOM 3675 N N . ASN A 1 466 ? 9.664 -19.094 33.028 1.00 83.31 466 ASN A N 1
ATOM 3676 C CA . ASN A 1 466 ? 8.712 -20.007 32.367 1.00 83.31 466 ASN A CA 1
ATOM 3677 C C . ASN A 1 466 ? 7.249 -19.516 32.399 1.00 83.31 466 ASN A C 1
ATOM 3679 O O . ASN A 1 466 ? 6.329 -20.324 32.506 1.00 83.31 466 ASN A O 1
ATOM 3683 N N . THR A 1 467 ? 7.044 -18.201 32.399 1.00 87.00 467 THR A N 1
ATOM 3684 C CA . THR A 1 467 ? 5.721 -17.570 32.424 1.00 87.00 467 THR A CA 1
ATOM 3685 C C . THR A 1 467 ? 5.306 -17.151 31.024 1.00 87.00 467 THR A C 1
ATOM 3687 O O . THR A 1 467 ? 6.120 -16.594 30.300 1.00 87.00 467 THR A O 1
ATOM 3690 N N . GLU A 1 468 ? 4.036 -17.338 30.683 1.00 86.00 468 GLU A N 1
ATOM 3691 C CA . GLU A 1 468 ? 3.450 -16.837 29.442 1.00 86.00 468 GLU A CA 1
ATOM 3692 C C . GLU A 1 468 ? 2.499 -15.679 29.736 1.00 86.00 468 GLU A C 1
ATOM 3694 O O . GLU A 1 468 ? 1.613 -15.790 30.584 1.00 86.00 468 GLU A O 1
ATOM 3699 N N . VAL A 1 469 ? 2.682 -14.560 29.039 1.00 91.94 469 VAL A N 1
ATOM 3700 C CA . VAL A 1 469 ? 1.772 -13.413 29.083 1.00 91.94 469 VAL A CA 1
ATOM 3701 C C . VAL A 1 469 ? 1.176 -13.224 27.700 1.00 91.94 469 VAL A C 1
ATOM 3703 O O . VAL A 1 469 ? 1.843 -12.748 26.785 1.00 91.94 469 VAL A O 1
ATOM 3706 N N . ASN A 1 470 ? -0.079 -13.614 27.544 1.00 85.56 470 ASN A N 1
ATOM 3707 C CA . ASN A 1 470 ? -0.818 -13.550 26.298 1.00 85.56 470 ASN A CA 1
ATOM 3708 C C . ASN A 1 470 ? -1.678 -12.289 26.277 1.00 85.56 470 ASN A C 1
ATOM 3710 O O . ASN A 1 470 ? -2.526 -12.095 27.137 1.00 85.56 470 ASN A O 1
ATOM 3714 N N . PHE A 1 471 ? -1.478 -11.448 25.277 1.00 83.44 471 PHE A N 1
ATOM 3715 C CA . PHE A 1 471 ? -2.344 -10.335 24.930 1.00 83.44 471 PHE A CA 1
ATOM 3716 C C . PHE A 1 471 ? -3.202 -10.777 23.752 1.00 83.44 471 PHE A C 1
ATOM 3718 O O . PHE A 1 471 ? -2.731 -10.791 22.612 1.00 83.44 471 PHE A O 1
ATOM 3725 N N . ASN A 1 472 ? -4.446 -11.168 24.013 1.00 76.06 472 ASN A N 1
ATOM 3726 C CA . ASN A 1 472 ? -5.385 -11.635 23.000 1.00 76.06 472 ASN A CA 1
ATOM 3727 C C . ASN A 1 472 ? -6.304 -10.499 22.541 1.00 76.06 472 ASN A C 1
ATOM 3729 O O . ASN A 1 472 ? -6.849 -9.789 23.379 1.00 76.06 472 ASN A O 1
ATOM 3733 N N . SER A 1 473 ? -6.470 -10.354 21.225 1.00 66.69 473 SER A N 1
ATOM 3734 C CA . SER A 1 473 ? -7.487 -9.546 20.538 1.00 66.69 473 SER A CA 1
ATOM 3735 C C . SER A 1 473 ? -7.775 -8.170 21.157 1.00 66.69 473 SER A C 1
ATOM 3737 O O . SER A 1 473 ? -8.617 -8.030 22.043 1.00 66.69 473 SER A O 1
ATOM 3739 N N . TYR A 1 474 ? -7.132 -7.137 20.598 1.00 66.25 474 TYR A N 1
ATOM 3740 C CA . TYR A 1 474 ? -7.276 -5.719 20.977 1.00 66.25 474 TYR A CA 1
ATOM 3741 C C . TYR A 1 474 ? -6.719 -5.370 22.355 1.00 66.25 474 TYR A C 1
ATOM 3743 O O . TYR A 1 474 ? -6.918 -4.270 22.840 1.00 66.25 474 TYR A O 1
ATOM 3751 N N . THR A 1 475 ? -5.977 -6.265 22.998 1.00 77.69 475 THR A N 1
ATOM 3752 C CA . THR A 1 475 ? -5.361 -5.962 24.292 1.00 77.69 475 THR A CA 1
ATOM 3753 C C . THR A 1 475 ? -4.051 -5.211 24.123 1.00 77.69 475 THR A C 1
ATOM 3755 O O . THR A 1 475 ? -3.414 -5.229 23.062 1.00 77.69 475 THR A O 1
ATOM 3758 N N . HIS A 1 476 ? -3.642 -4.502 25.172 1.00 80.19 476 HIS A N 1
ATOM 3759 C CA . HIS A 1 476 ? -2.509 -3.591 25.087 1.00 80.19 476 HIS A CA 1
ATOM 3760 C C . HIS A 1 476 ? -1.482 -3.824 26.191 1.00 80.19 476 HIS A C 1
ATOM 3762 O O . HIS A 1 476 ? -1.829 -3.985 27.355 1.00 80.19 476 HIS A O 1
ATOM 3768 N N . LEU A 1 477 ? -0.200 -3.742 25.848 1.00 88.81 477 LEU A N 1
ATOM 3769 C CA . LEU A 1 477 ? 0.860 -3.486 26.823 1.00 88.81 477 LEU A CA 1
ATOM 3770 C C . LEU A 1 477 ? 1.370 -2.067 26.586 1.00 88.81 477 LEU A C 1
ATOM 3772 O O . LEU A 1 477 ? 1.888 -1.775 25.513 1.00 88.81 477 LEU A O 1
ATOM 3776 N N . LEU A 1 478 ? 1.207 -1.184 27.568 1.00 83.56 478 LEU A N 1
ATOM 3777 C CA . LEU A 1 478 ? 1.664 0.203 27.518 1.00 83.56 478 LEU A CA 1
ATOM 3778 C C . LEU A 1 478 ? 2.765 0.406 28.557 1.00 83.56 478 LEU A C 1
ATOM 3780 O O . LEU A 1 478 ? 2.509 0.243 29.746 1.00 83.56 478 LEU A O 1
ATOM 3784 N N . LEU A 1 479 ? 3.955 0.808 28.118 1.00 82.25 479 LEU A N 1
ATOM 3785 C CA . LEU A 1 479 ? 5.061 1.216 28.987 1.00 82.25 479 LEU A CA 1
ATOM 3786 C C . LEU A 1 479 ? 5.257 2.735 28.868 1.00 82.25 479 LEU A C 1
ATOM 3788 O O . LEU A 1 479 ? 5.593 3.231 27.788 1.00 82.25 479 LEU A O 1
ATOM 3792 N N . ASP A 1 480 ? 5.010 3.463 29.957 1.00 77.62 480 ASP A N 1
ATOM 3793 C CA . ASP A 1 480 ? 5.125 4.928 30.033 1.00 77.62 480 ASP A CA 1
ATOM 3794 C C . ASP A 1 480 ? 6.508 5.376 30.550 1.00 77.62 480 ASP A C 1
ATOM 3796 O O . ASP A 1 480 ? 7.336 4.548 30.950 1.00 77.62 480 ASP A O 1
ATOM 3800 N N . ASP A 1 481 ? 6.748 6.689 30.587 1.00 67.75 481 ASP A N 1
ATOM 3801 C CA . ASP A 1 481 ? 7.962 7.282 31.169 1.00 67.75 481 ASP A CA 1
ATOM 3802 C C . ASP A 1 481 ? 8.218 6.801 32.608 1.00 67.75 481 ASP A C 1
ATOM 3804 O O . ASP A 1 481 ? 7.335 6.855 33.464 1.00 67.75 481 ASP A O 1
ATOM 3808 N N . GLY A 1 482 ? 9.446 6.337 32.875 1.00 67.75 482 GLY A N 1
ATOM 3809 C CA . GLY A 1 482 ? 9.864 5.817 34.186 1.00 67.75 482 GLY A CA 1
ATOM 3810 C C . GLY A 1 482 ? 9.620 4.320 34.407 1.00 67.75 482 GLY A C 1
ATOM 3811 O O . GLY A 1 482 ? 10.020 3.796 35.447 1.00 67.75 482 GLY A O 1
ATOM 3812 N N . SER A 1 483 ? 9.030 3.622 33.431 1.00 78.88 483 SER A N 1
ATOM 3813 C CA . SER A 1 483 ? 8.761 2.186 33.545 1.00 78.88 483 SER A CA 1
ATOM 3814 C C . SER A 1 483 ? 10.022 1.329 33.470 1.00 78.88 483 SER A C 1
ATOM 3816 O O . SER A 1 483 ? 10.908 1.563 32.649 1.00 78.88 483 SER A O 1
ATOM 3818 N N . GLU A 1 484 ? 10.048 0.253 34.248 1.00 81.50 484 GLU A N 1
ATOM 3819 C CA . GLU A 1 484 ? 11.029 -0.827 34.154 1.00 81.50 484 GLU A CA 1
ATOM 3820 C C . GLU A 1 484 ? 10.290 -2.141 33.877 1.00 81.50 484 GLU A C 1
ATOM 3822 O O . GLU A 1 484 ? 9.217 -2.383 34.421 1.00 81.50 484 GLU A O 1
ATOM 3827 N N . ILE A 1 485 ? 10.834 -3.021 33.043 1.00 85.06 485 ILE A N 1
ATOM 3828 C CA . ILE A 1 485 ? 10.293 -4.375 32.885 1.00 85.06 485 ILE A CA 1
ATOM 3829 C C . ILE A 1 485 ? 11.441 -5.384 32.874 1.00 85.06 485 ILE A C 1
ATOM 3831 O O . ILE A 1 485 ? 12.469 -5.178 32.232 1.00 85.06 485 ILE A O 1
ATOM 3835 N N . ILE A 1 486 ? 11.267 -6.463 33.633 1.00 79.12 486 ILE A N 1
ATOM 3836 C CA . ILE A 1 486 ? 12.257 -7.505 33.883 1.00 79.12 486 ILE A CA 1
ATOM 3837 C C . ILE A 1 486 ? 11.651 -8.836 33.445 1.00 79.12 486 ILE A C 1
ATOM 3839 O O . ILE A 1 486 ? 10.789 -9.374 34.134 1.00 79.12 486 ILE A O 1
ATOM 3843 N N . VAL A 1 487 ? 12.095 -9.386 32.316 1.00 77.06 487 VAL A N 1
ATOM 3844 C CA . VAL A 1 487 ? 11.615 -10.684 31.808 1.00 77.06 487 VAL A CA 1
ATOM 3845 C C . VAL A 1 487 ? 12.634 -11.764 32.156 1.00 77.06 487 VAL A C 1
ATOM 3847 O O . VAL A 1 487 ? 13.795 -11.677 31.759 1.00 77.06 487 VAL A O 1
ATOM 3850 N N . GLN A 1 488 ? 12.226 -12.759 32.943 1.00 79.19 488 GLN A N 1
ATOM 3851 C CA . GLN A 1 488 ? 13.111 -13.828 33.401 1.00 79.19 488 GLN A CA 1
ATOM 3852 C C . GLN A 1 488 ? 13.177 -15.003 32.396 1.00 79.19 488 GLN A C 1
ATOM 3854 O O . GLN A 1 488 ? 12.529 -15.007 31.350 1.00 79.19 488 GLN A O 1
ATOM 3859 N N . GLN A 1 489 ? 14.006 -16.012 32.680 1.00 68.62 489 GLN A N 1
ATOM 3860 C CA . GLN A 1 489 ? 14.353 -17.084 31.742 1.00 68.62 489 GLN A CA 1
ATOM 3861 C C . GLN A 1 489 ? 13.123 -17.882 31.273 1.00 68.62 489 GLN A C 1
ATOM 3863 O O . GLN A 1 489 ? 12.294 -18.296 32.083 1.00 68.62 489 GLN A O 1
ATOM 3868 N N . ASN A 1 490 ? 13.053 -18.161 29.965 1.00 68.06 490 ASN A N 1
ATOM 3869 C CA . ASN A 1 490 ? 11.967 -18.897 29.298 1.00 68.06 490 ASN A CA 1
ATOM 3870 C C . ASN A 1 490 ? 10.568 -18.278 29.461 1.00 68.06 490 ASN A C 1
ATOM 3872 O O . ASN A 1 490 ? 9.586 -18.986 29.275 1.00 68.06 490 ASN A O 1
ATOM 3876 N N . ALA A 1 491 ? 10.454 -17.007 29.848 1.00 72.88 491 ALA A N 1
ATOM 3877 C CA . ALA A 1 491 ? 9.170 -16.327 29.812 1.00 72.88 491 ALA A CA 1
ATOM 3878 C C . ALA A 1 491 ? 8.852 -15.844 28.387 1.00 72.88 491 ALA A C 1
ATOM 3880 O O . ALA A 1 491 ? 9.745 -15.356 27.685 1.00 72.88 491 ALA A O 1
ATOM 3881 N N . GLY A 1 492 ? 7.595 -15.969 27.970 1.00 72.81 492 GLY A N 1
ATOM 3882 C CA . GLY A 1 492 ? 7.079 -15.459 26.708 1.00 72.81 492 GLY A CA 1
ATOM 3883 C C . GLY A 1 492 ? 6.056 -14.347 26.923 1.00 72.81 492 GLY A C 1
ATOM 3884 O O . GLY A 1 492 ? 5.297 -14.320 27.892 1.00 72.81 492 GLY A O 1
ATOM 3885 N N . VAL A 1 493 ? 6.067 -13.378 26.007 1.00 82.56 493 VAL A N 1
ATOM 3886 C CA . VAL A 1 493 ? 5.026 -12.354 25.888 1.00 82.56 493 VAL A CA 1
ATOM 3887 C C . VAL A 1 493 ? 4.477 -12.452 24.473 1.00 82.56 493 VAL A C 1
ATOM 3889 O O . VAL A 1 493 ? 5.196 -12.208 23.502 1.00 82.56 493 VAL A O 1
ATOM 3892 N N . HIS A 1 494 ? 3.221 -12.855 24.356 1.00 75.94 494 HIS A N 1
ATOM 3893 C CA . HIS A 1 494 ? 2.557 -13.152 23.096 1.00 75.94 494 HIS A CA 1
ATOM 3894 C C . HIS A 1 494 ? 1.522 -12.077 22.786 1.00 75.94 494 HIS A C 1
ATOM 3896 O O . HIS A 1 494 ? 0.694 -11.766 23.631 1.00 75.94 494 HIS A O 1
ATOM 3902 N N . PHE A 1 495 ? 1.533 -11.538 21.568 1.00 70.12 495 PHE A N 1
ATOM 3903 C CA . PHE A 1 495 ? 0.498 -10.629 21.075 1.00 70.12 495 PHE A CA 1
ATOM 3904 C C . PHE A 1 495 ? -0.292 -11.347 19.978 1.00 70.12 495 PHE A C 1
ATOM 3906 O O . PHE A 1 495 ? 0.179 -11.499 18.847 1.00 70.12 495 PHE A O 1
ATOM 3913 N N . ASN A 1 496 ? -1.477 -11.832 20.337 1.00 63.31 496 ASN A N 1
ATOM 3914 C CA . ASN A 1 496 ? -2.366 -12.610 19.483 1.00 63.31 496 ASN A CA 1
ATOM 3915 C C . ASN A 1 496 ? -3.503 -11.718 18.963 1.00 63.31 496 ASN A C 1
ATOM 3917 O O . ASN A 1 496 ? -4.043 -10.903 19.707 1.00 63.31 496 ASN A O 1
ATOM 3921 N N . GLY A 1 497 ? -3.889 -11.864 17.694 1.00 59.56 497 GLY A N 1
ATOM 3922 C CA . GLY A 1 497 ? -4.900 -10.996 17.079 1.00 59.56 497 GLY A CA 1
ATOM 3923 C C . GLY A 1 497 ? -4.427 -9.541 16.929 1.00 59.56 497 GLY A C 1
ATOM 3924 O O . GLY A 1 497 ? -3.264 -9.288 16.611 1.00 59.56 497 GLY A O 1
ATOM 3925 N N . TRP A 1 498 ? -5.331 -8.583 17.154 1.00 55.69 498 TRP A N 1
ATOM 3926 C CA . TRP A 1 498 ? -5.103 -7.132 17.003 1.00 55.69 498 TRP A CA 1
ATOM 3927 C C . TRP A 1 498 ? -4.496 -6.455 18.244 1.00 55.69 498 TRP A C 1
ATOM 3929 O O . TRP A 1 498 ? -4.729 -5.276 18.493 1.00 55.69 498 TRP A O 1
ATOM 3939 N N . SER A 1 499 ? -3.748 -7.195 19.057 1.00 60.06 499 SER A N 1
ATOM 3940 C CA . SER A 1 499 ? -3.121 -6.654 20.265 1.00 60.06 499 SER A CA 1
ATOM 3941 C C . SER A 1 499 ? -1.934 -5.741 19.941 1.00 60.06 499 SER A C 1
ATOM 3943 O O . SER A 1 499 ? -1.195 -5.977 18.980 1.00 60.06 499 SER A O 1
ATOM 3945 N N . THR A 1 500 ? -1.720 -4.717 20.771 1.00 59.19 500 THR A N 1
ATOM 3946 C CA . THR A 1 500 ? -0.735 -3.649 20.513 1.00 59.19 500 THR A CA 1
ATOM 3947 C C . THR A 1 500 ? 0.263 -3.508 21.658 1.00 59.19 500 THR A C 1
ATOM 3949 O O . THR A 1 500 ? -0.107 -3.543 22.831 1.00 59.19 500 THR A O 1
ATOM 3952 N N . PHE A 1 501 ? 1.535 -3.292 21.324 1.00 74.00 501 PHE A N 1
ATOM 3953 C CA . PHE A 1 501 ? 2.589 -2.971 22.286 1.00 74.00 501 PHE A CA 1
ATOM 3954 C C . PHE A 1 501 ? 3.045 -1.524 22.089 1.00 74.00 501 PHE A C 1
ATOM 3956 O O . PHE A 1 501 ? 3.573 -1.178 21.034 1.00 74.00 501 PHE A O 1
ATOM 3963 N N . PHE A 1 502 ? 2.837 -0.686 23.101 1.00 62.97 502 PHE A N 1
ATOM 3964 C CA . PHE A 1 502 ? 3.206 0.725 23.104 1.00 62.97 502 PHE A CA 1
ATOM 3965 C C . PHE A 1 502 ? 4.367 0.967 24.073 1.00 62.97 502 PHE A C 1
ATOM 3967 O O . PHE A 1 502 ? 4.253 0.676 25.265 1.00 62.97 502 PHE A O 1
ATOM 3974 N N . VAL A 1 503 ? 5.460 1.558 23.586 1.00 62.47 503 VAL A N 1
ATOM 3975 C CA . VAL A 1 503 ? 6.615 1.963 24.404 1.00 62.47 503 VAL A CA 1
ATOM 3976 C C . VAL A 1 503 ? 6.865 3.450 24.194 1.00 62.47 503 VAL A C 1
ATOM 3978 O O . VAL A 1 503 ? 7.089 3.877 23.064 1.00 62.47 503 VAL A O 1
ATOM 3981 N N . LYS A 1 504 ? 6.810 4.249 25.264 1.00 53.16 504 LYS A N 1
ATOM 3982 C CA . LYS A 1 504 ? 6.981 5.712 25.193 1.00 53.16 504 LYS A CA 1
ATOM 3983 C C . LYS A 1 504 ? 8.366 6.228 25.631 1.00 53.16 504 LYS A C 1
ATOM 3985 O O . LYS A 1 504 ? 8.531 7.436 25.710 1.00 53.16 504 LYS A O 1
ATOM 3990 N N . ILE A 1 505 ? 9.364 5.358 25.844 1.00 51.75 505 ILE A N 1
ATOM 3991 C CA . ILE A 1 505 ? 10.676 5.715 26.437 1.00 51.75 505 ILE A CA 1
ATOM 3992 C C . ILE A 1 505 ? 11.897 5.446 25.539 1.00 51.75 505 ILE A C 1
ATOM 3994 O O . ILE A 1 505 ? 11.897 4.501 24.753 1.00 51.75 505 ILE A O 1
ATOM 3998 N N . ASP A 1 506 ? 12.982 6.214 25.742 1.00 38.62 506 ASP A N 1
ATOM 3999 C CA . ASP A 1 506 ? 14.333 5.884 25.258 1.00 38.62 506 ASP A CA 1
ATOM 4000 C C . ASP A 1 506 ? 14.823 4.598 25.937 1.00 38.62 506 ASP A C 1
ATOM 4002 O O . ASP A 1 506 ? 15.110 4.551 27.134 1.00 38.62 506 ASP A O 1
ATOM 4006 N N . PHE A 1 507 ? 14.909 3.534 25.152 1.00 39.94 507 PHE A N 1
ATOM 4007 C CA . PHE A 1 507 ? 15.103 2.182 25.648 1.00 39.94 507 PHE A CA 1
ATOM 4008 C C . PHE A 1 507 ? 16.484 1.651 25.243 1.00 39.94 507 PHE A C 1
ATOM 4010 O O . PHE A 1 507 ? 16.774 1.606 24.053 1.00 39.94 507 PHE A O 1
ATOM 4017 N N . SER A 1 508 ? 17.337 1.258 26.202 1.00 32.38 508 SER A N 1
ATOM 4018 C CA . SER A 1 508 ? 18.698 0.739 25.958 1.00 32.38 508 SER A CA 1
ATOM 4019 C C . SER A 1 508 ? 18.876 -0.675 26.523 1.00 32.38 508 SER A C 1
ATOM 4021 O O . SER A 1 508 ? 18.797 -0.904 27.733 1.00 32.38 508 SER A O 1
ATOM 4023 N N . LEU A 1 509 ? 19.183 -1.621 25.634 1.00 44.19 509 LEU A N 1
ATOM 4024 C CA . LEU A 1 509 ? 19.497 -3.016 25.955 1.00 44.19 509 LEU A CA 1
ATOM 4025 C C . LEU A 1 509 ? 21.019 -3.200 26.049 1.00 44.19 509 LEU A C 1
ATOM 4027 O O . LEU A 1 509 ? 21.683 -3.525 25.071 1.00 44.19 509 LEU A O 1
ATOM 4031 N N . ASP A 1 510 ? 21.575 -2.934 27.226 1.00 33.56 510 ASP A N 1
ATOM 4032 C CA . ASP A 1 510 ? 22.943 -3.311 27.613 1.00 33.56 510 ASP A CA 1
ATOM 4033 C C . ASP A 1 510 ? 22.979 -4.808 28.004 1.00 33.56 510 ASP A C 1
ATOM 4035 O O . ASP A 1 510 ? 21.989 -5.367 28.466 1.00 33.56 510 ASP A O 1
ATOM 4039 N N . GLU A 1 511 ? 24.119 -5.471 27.822 1.00 30.75 511 GLU A N 1
ATOM 4040 C CA . GLU A 1 511 ? 24.429 -6.832 28.293 1.00 30.75 511 GLU A CA 1
ATOM 4041 C C . GLU A 1 511 ? 24.297 -7.029 29.829 1.00 30.75 511 GLU A C 1
ATOM 4043 O O . GLU A 1 511 ? 24.274 -8.160 30.314 1.00 30.75 511 GLU A O 1
ATOM 4048 N N . ASN A 1 512 ? 24.117 -5.940 30.581 1.00 35.12 512 ASN A N 1
ATOM 4049 C CA . ASN A 1 512 ? 23.767 -5.857 32.002 1.00 35.12 512 ASN A CA 1
ATOM 4050 C C . ASN A 1 512 ? 22.365 -5.250 32.259 1.00 35.12 512 ASN A C 1
ATOM 4052 O O . ASN A 1 512 ? 21.997 -5.031 33.414 1.00 35.12 512 ASN A O 1
ATOM 4056 N N . SER A 1 513 ? 21.592 -4.956 31.208 1.00 34.50 513 SER A N 1
ATOM 4057 C CA . SER A 1 513 ? 20.228 -4.407 31.271 1.00 34.50 513 SER A CA 1
ATOM 4058 C C . SER A 1 513 ? 19.197 -5.519 31.553 1.00 34.50 513 SER A C 1
ATOM 4060 O O . SER A 1 513 ? 19.369 -6.646 31.083 1.00 34.50 513 SER A O 1
ATOM 4062 N N . PRO A 1 514 ? 18.111 -5.247 32.304 1.00 31.95 514 PRO A N 1
ATOM 4063 C CA . PRO A 1 514 ? 17.153 -6.243 32.814 1.00 31.95 514 PRO A CA 1
ATOM 4064 C C . PRO A 1 514 ? 16.248 -6.949 31.776 1.00 31.95 514 PRO A C 1
ATOM 4066 O O . PRO A 1 514 ? 15.296 -7.636 32.149 1.00 31.95 514 PRO A O 1
ATOM 4069 N N . PHE A 1 515 ? 16.557 -6.863 30.484 1.00 38.09 515 PHE A N 1
ATOM 4070 C CA . PHE A 1 515 ? 15.886 -7.613 29.420 1.00 38.09 515 PHE A CA 1
ATOM 4071 C C . PHE A 1 515 ? 16.758 -8.778 28.955 1.00 38.09 515 PHE A C 1
ATOM 4073 O O . PHE A 1 515 ? 17.577 -8.648 28.046 1.00 38.09 515 PHE A O 1
ATOM 4080 N N . ASN A 1 516 ? 16.561 -9.945 29.567 1.00 33.66 516 ASN A N 1
ATOM 4081 C CA . ASN A 1 516 ? 17.219 -11.179 29.155 1.00 33.66 516 ASN A CA 1
ATOM 4082 C C . ASN A 1 516 ? 16.182 -12.117 28.531 1.00 33.66 516 ASN A C 1
ATOM 4084 O O . ASN A 1 516 ? 15.606 -12.987 29.182 1.00 33.66 516 ASN A O 1
ATOM 4088 N N . PHE A 1 517 ? 15.932 -11.915 27.242 1.00 38.88 517 PHE A N 1
ATOM 4089 C CA . PHE A 1 517 ? 15.229 -12.882 26.414 1.00 38.88 517 PHE A CA 1
ATOM 4090 C C . PHE A 1 517 ? 16.094 -14.146 26.336 1.00 38.88 517 PHE A C 1
ATOM 4092 O O . PHE A 1 517 ? 17.080 -14.200 25.604 1.00 38.88 517 PHE A O 1
ATOM 4099 N N . GLY A 1 518 ? 15.767 -15.160 27.144 1.00 31.94 518 GLY A N 1
ATOM 4100 C CA . GLY A 1 518 ? 16.496 -16.430 27.148 1.00 31.94 518 GLY A CA 1
ATOM 4101 C C . GLY A 1 518 ? 16.596 -17.037 25.740 1.00 31.94 518 GLY A C 1
ATOM 4102 O O . GLY A 1 518 ? 15.756 -16.768 24.876 1.00 31.94 518 GLY A O 1
ATOM 4103 N N . PHE A 1 519 ? 17.628 -17.858 25.500 1.00 30.17 519 PHE A N 1
ATOM 4104 C CA . PHE A 1 519 ? 17.786 -18.628 24.258 1.00 30.17 519 PHE A CA 1
ATOM 4105 C C . PHE A 1 519 ? 16.436 -19.240 23.820 1.00 30.17 519 PHE A C 1
ATOM 4107 O O . PHE A 1 519 ? 15.811 -19.938 24.610 1.00 30.17 519 PHE A O 1
ATOM 4114 N N . ALA A 1 520 ? 16.030 -18.997 22.563 1.00 31.97 520 ALA A N 1
ATOM 4115 C CA . ALA A 1 520 ? 14.773 -19.447 21.928 1.00 31.97 520 ALA A CA 1
ATOM 4116 C C . ALA A 1 520 ? 13.477 -18.649 22.210 1.00 31.97 520 ALA A C 1
ATOM 4118 O O . ALA A 1 520 ? 12.388 -19.123 21.901 1.00 31.97 520 ALA A O 1
ATOM 4119 N N . SER A 1 521 ? 13.569 -17.417 22.699 1.00 36.34 521 SER A N 1
ATOM 4120 C CA . SER A 1 521 ? 12.432 -16.481 22.742 1.00 36.34 521 SER A CA 1
ATOM 4121 C C . SER A 1 521 ? 12.120 -15.872 21.359 1.00 36.34 521 SER A C 1
ATOM 4123 O O . SER A 1 521 ? 13.017 -15.667 20.526 1.00 36.34 521 SER A O 1
ATOM 4125 N N . SER A 1 522 ? 10.833 -15.605 21.101 1.00 38.81 522 SER A N 1
ATOM 4126 C CA . SER A 1 522 ? 10.308 -15.042 19.847 1.00 38.81 522 SER A CA 1
ATOM 4127 C C . SER A 1 522 ? 9.324 -13.908 20.119 1.00 38.81 522 SER A C 1
ATOM 4129 O O . SER A 1 522 ? 8.425 -14.074 20.937 1.00 38.81 522 SER A O 1
ATOM 4131 N N . MET A 1 523 ? 9.436 -12.808 19.373 1.00 49.94 523 MET A N 1
ATOM 4132 C CA . MET A 1 523 ? 8.416 -11.760 19.312 1.00 49.94 523 MET A CA 1
ATOM 4133 C C . MET A 1 523 ? 7.679 -11.886 17.974 1.00 49.94 523 MET A C 1
ATOM 4135 O O . MET A 1 523 ? 8.283 -11.749 16.905 1.00 49.94 523 MET A O 1
ATOM 4139 N N . VAL A 1 524 ? 6.383 -12.189 18.030 1.00 44.03 524 VAL A N 1
ATOM 4140 C CA . VAL A 1 524 ? 5.496 -12.210 16.860 1.00 44.03 524 VAL A CA 1
ATOM 4141 C C . VAL A 1 524 ? 4.601 -10.986 16.960 1.00 44.03 524 VAL A C 1
ATOM 4143 O O . VAL A 1 524 ? 3.827 -10.870 17.905 1.00 44.03 524 VAL A O 1
ATOM 4146 N N . VAL A 1 525 ? 4.726 -10.066 16.004 1.00 46.91 525 VAL A N 1
ATOM 4147 C CA . VAL A 1 525 ? 3.874 -8.876 15.925 1.00 46.91 525 VAL A CA 1
ATOM 4148 C C . VAL A 1 525 ? 2.900 -9.070 14.776 1.00 46.91 525 VAL A C 1
ATOM 4150 O O . VAL A 1 525 ? 3.276 -9.031 13.601 1.00 46.91 525 VAL A O 1
ATOM 4153 N N . SER A 1 526 ? 1.639 -9.291 15.126 1.00 32.97 526 SER A N 1
ATOM 4154 C CA . SER A 1 526 ? 0.544 -9.409 14.159 1.00 32.97 526 SER A CA 1
ATOM 4155 C C . SER A 1 526 ? -0.170 -8.070 13.909 1.00 32.97 526 SER A C 1
ATOM 4157 O O . SER A 1 526 ? -0.792 -7.920 12.862 1.00 32.97 526 SER A O 1
ATOM 4159 N N . GLY A 1 527 ? -0.014 -7.091 14.814 1.00 39.44 527 GLY A N 1
ATOM 4160 C CA . GLY A 1 527 ? -0.550 -5.723 14.725 1.00 39.44 527 GLY A CA 1
ATOM 4161 C C . GLY A 1 527 ? 0.488 -4.658 14.334 1.00 39.44 527 GLY A C 1
ATOM 4162 O O . GLY A 1 527 ? 1.400 -4.930 13.549 1.00 39.44 527 GLY A O 1
ATOM 4163 N N . SER A 1 528 ? 0.348 -3.441 14.877 1.00 35.53 528 SER A N 1
ATOM 4164 C CA . SER A 1 528 ? 1.295 -2.334 14.680 1.00 35.53 528 SER A CA 1
ATOM 4165 C C . SER A 1 528 ? 2.347 -2.245 15.780 1.00 35.53 528 SER A C 1
ATOM 4167 O O . SER A 1 528 ? 2.013 -2.273 16.961 1.00 35.53 528 SER A O 1
ATOM 4169 N N . LEU A 1 529 ? 3.613 -2.098 15.388 1.00 48.84 529 LEU A N 1
ATOM 4170 C CA . LEU A 1 529 ? 4.743 -1.888 16.292 1.00 48.84 529 LEU A CA 1
ATOM 4171 C C . LEU A 1 529 ? 5.388 -0.540 15.970 1.00 48.84 529 LEU A C 1
ATOM 4173 O O . LEU A 1 529 ? 5.900 -0.376 14.862 1.00 48.84 529 LEU A O 1
ATOM 4177 N N . GLU A 1 530 ? 5.378 0.380 16.934 1.00 46.94 530 GLU A N 1
ATOM 4178 C CA . GLU A 1 530 ? 6.168 1.613 16.900 1.00 46.94 530 GLU A CA 1
ATOM 4179 C C . GLU A 1 530 ? 7.318 1.493 17.905 1.00 46.94 530 GLU A C 1
ATOM 4181 O O . GLU A 1 530 ? 7.100 1.305 19.100 1.00 46.94 530 GLU A O 1
ATOM 4186 N N . LEU A 1 531 ? 8.555 1.560 17.409 1.00 53.09 531 LEU A N 1
ATOM 4187 C CA . LEU A 1 531 ? 9.765 1.526 18.234 1.00 53.09 531 LEU A CA 1
ATOM 4188 C C . LEU A 1 531 ? 10.461 2.885 18.161 1.00 53.09 531 LEU A C 1
ATOM 4190 O O . LEU A 1 531 ? 10.910 3.285 17.083 1.00 53.09 531 LEU A O 1
ATOM 4194 N N . THR A 1 532 ? 10.584 3.559 19.302 1.00 43.00 532 THR A N 1
ATOM 4195 C CA . THR A 1 532 ? 11.333 4.809 19.482 1.00 43.00 532 THR A CA 1
ATOM 4196 C C . THR A 1 532 ? 12.534 4.555 20.416 1.00 43.00 532 THR A C 1
ATOM 4198 O O . THR A 1 532 ? 12.406 3.862 21.419 1.00 43.00 532 THR A O 1
ATOM 4201 N N . GLY A 1 533 ? 13.739 5.028 20.052 1.00 45.03 533 GLY A N 1
ATOM 4202 C CA . GLY A 1 533 ? 14.976 4.893 20.860 1.00 45.03 533 GLY A CA 1
ATOM 4203 C C . GLY A 1 533 ? 16.084 3.953 20.321 1.00 45.03 533 GLY A C 1
ATOM 4204 O O . GLY A 1 533 ? 15.985 3.411 19.217 1.00 45.03 533 GLY A O 1
ATOM 4205 N N . ASN A 1 534 ? 17.169 3.788 21.099 1.00 41.00 534 ASN A N 1
ATOM 4206 C CA . ASN A 1 534 ? 18.372 2.978 20.797 1.00 41.00 534 ASN A CA 1
ATOM 4207 C C . ASN A 1 534 ? 18.186 1.492 21.165 1.00 41.00 534 ASN A C 1
ATOM 4209 O O . ASN A 1 534 ? 18.687 1.004 22.177 1.00 41.00 534 ASN A O 1
ATOM 4213 N N . LEU A 1 535 ? 17.492 0.735 20.326 1.00 51.50 535 LEU A N 1
ATOM 4214 C CA . LEU A 1 535 ? 17.166 -0.658 20.628 1.00 51.50 535 LEU A CA 1
ATOM 4215 C C . LEU A 1 535 ? 18.239 -1.649 20.097 1.00 51.50 535 LEU A C 1
ATOM 4217 O O . LEU A 1 535 ? 18.681 -1.563 18.949 1.00 51.50 535 LEU A O 1
ATOM 4221 N N . ILE A 1 536 ? 18.653 -2.624 20.920 1.00 49.72 536 ILE A N 1
ATOM 4222 C CA . ILE A 1 536 ? 19.494 -3.768 20.501 1.00 49.72 536 ILE A CA 1
ATOM 4223 C C . ILE A 1 536 ? 18.703 -5.064 20.690 1.00 49.72 536 ILE A C 1
ATOM 4225 O O . ILE A 1 536 ? 18.672 -5.625 21.779 1.00 49.72 536 ILE A O 1
ATOM 4229 N N . LEU A 1 537 ? 18.065 -5.572 19.635 1.00 56.62 537 LEU A N 1
ATOM 4230 C CA . LEU A 1 537 ? 17.320 -6.834 19.720 1.00 56.62 537 LEU A CA 1
ATOM 4231 C C . LEU A 1 537 ? 18.263 -8.027 19.507 1.00 56.62 537 LEU A C 1
ATOM 4233 O O . LEU A 1 537 ? 18.626 -8.342 18.373 1.00 56.62 537 LEU A O 1
ATOM 4237 N N . ASN A 1 538 ? 18.623 -8.707 20.598 1.00 51.19 538 ASN A N 1
ATOM 4238 C CA . ASN A 1 538 ? 19.307 -10.005 20.591 1.00 51.19 538 ASN A CA 1
ATOM 4239 C C . ASN A 1 538 ? 18.275 -11.131 20.746 1.00 51.19 538 ASN A C 1
ATOM 4241 O O . ASN A 1 538 ? 18.091 -11.674 21.831 1.00 51.19 538 ASN A O 1
ATOM 4245 N N . MET A 1 539 ? 17.560 -11.457 19.667 1.00 59.91 539 MET A N 1
ATOM 4246 C CA . MET A 1 539 ? 16.514 -12.489 19.680 1.00 59.91 539 MET A CA 1
ATOM 4247 C C . MET A 1 539 ? 16.739 -13.520 18.573 1.00 59.91 539 MET A C 1
ATOM 4249 O O . MET A 1 539 ? 17.357 -13.237 17.547 1.00 59.91 539 MET A O 1
ATOM 4253 N N . SER A 1 540 ? 16.211 -14.731 18.764 1.00 55.62 540 SER A N 1
ATOM 4254 C CA . SER A 1 540 ? 16.358 -15.810 17.777 1.00 55.62 540 SER A CA 1
ATOM 4255 C C . SER A 1 540 ? 15.522 -15.570 16.511 1.00 55.62 540 SER A C 1
ATOM 4257 O O . SER A 1 540 ? 15.962 -15.890 15.403 1.00 55.62 540 SER A O 1
ATOM 4259 N N . ARG A 1 541 ? 14.331 -14.970 16.662 1.00 60.91 541 ARG A N 1
ATOM 4260 C CA . ARG A 1 541 ? 13.397 -14.716 15.562 1.00 60.91 541 ARG A CA 1
ATOM 4261 C C . ARG A 1 541 ? 12.488 -13.510 15.825 1.00 60.91 541 ARG A C 1
ATOM 4263 O O . ARG A 1 541 ? 11.911 -13.406 16.905 1.00 60.91 541 ARG A O 1
ATOM 4270 N N . ILE A 1 542 ? 12.304 -12.662 14.810 1.00 71.75 542 ILE A N 1
ATOM 4271 C CA . ILE A 1 542 ? 11.256 -11.626 14.750 1.00 71.75 542 ILE A CA 1
ATOM 4272 C C . ILE A 1 542 ? 10.396 -11.893 13.520 1.00 71.75 542 ILE A C 1
ATOM 4274 O O . ILE A 1 542 ? 10.936 -12.099 12.433 1.00 71.75 542 ILE A O 1
ATOM 4278 N N . VAL A 1 543 ? 9.073 -11.867 13.667 1.00 66.75 543 VAL A N 1
ATOM 4279 C CA . VAL A 1 543 ? 8.143 -11.934 12.530 1.00 66.75 543 VAL A CA 1
ATOM 4280 C C . VAL A 1 543 ? 7.147 -10.782 12.628 1.00 66.75 543 VAL A C 1
ATOM 4282 O O . VAL A 1 543 ? 6.423 -10.682 13.616 1.00 66.75 543 VAL A O 1
ATOM 4285 N N . ILE A 1 544 ? 7.102 -9.938 11.596 1.00 69.94 544 ILE A N 1
ATOM 4286 C CA . ILE A 1 544 ? 6.103 -8.877 11.418 1.00 69.94 544 ILE A CA 1
ATOM 4287 C C . ILE A 1 544 ? 5.073 -9.380 10.406 1.00 69.94 544 ILE A C 1
ATOM 4289 O O . ILE A 1 544 ? 5.352 -9.421 9.206 1.00 69.94 544 ILE A O 1
ATOM 4293 N N . ASN A 1 545 ? 3.896 -9.791 10.879 1.00 51.03 545 ASN A N 1
ATOM 4294 C CA . ASN A 1 545 ? 2.793 -10.211 10.008 1.00 51.03 545 ASN A CA 1
ATOM 4295 C C . ASN A 1 545 ? 1.918 -9.019 9.566 1.00 51.03 545 ASN A C 1
ATOM 4297 O O . ASN A 1 545 ? 1.374 -9.063 8.466 1.00 51.03 545 ASN A O 1
ATOM 4301 N N . GLY A 1 546 ? 1.820 -7.969 10.394 1.00 60.56 546 GLY A N 1
ATOM 4302 C CA . GLY A 1 546 ? 1.063 -6.735 10.134 1.00 60.56 546 GLY A CA 1
ATOM 4303 C C . GLY A 1 546 ? 1.918 -5.572 9.607 1.00 60.56 546 GLY A C 1
ATOM 4304 O O . GLY A 1 546 ? 2.926 -5.774 8.931 1.00 60.56 546 GLY A O 1
ATOM 4305 N N . SER A 1 547 ? 1.527 -4.336 9.910 1.00 50.72 547 SER A N 1
ATOM 4306 C CA . SER A 1 547 ? 2.273 -3.126 9.531 1.00 50.72 547 SER A CA 1
ATOM 4307 C C . SER A 1 547 ? 3.064 -2.583 10.713 1.00 50.72 547 SER A C 1
ATOM 4309 O O . SER A 1 547 ? 2.471 -2.163 11.693 1.00 50.72 547 SER A O 1
ATOM 4311 N N . ALA A 1 548 ? 4.387 -2.539 10.619 1.00 59.53 548 ALA A N 1
ATOM 4312 C CA . ALA A 1 548 ? 5.265 -1.950 11.620 1.00 59.53 548 ALA A CA 1
ATOM 4313 C C . ALA A 1 548 ? 5.892 -0.649 11.109 1.00 59.53 548 ALA A C 1
ATOM 4315 O O . ALA A 1 548 ? 6.286 -0.534 9.943 1.00 59.53 548 ALA A O 1
ATOM 4316 N N . GLU A 1 549 ? 6.049 0.314 12.007 1.00 59.66 549 GLU A N 1
ATOM 4317 C CA . GLU A 1 549 ? 6.752 1.559 11.736 1.00 59.66 549 GLU A CA 1
ATOM 4318 C C . GLU A 1 549 ? 7.914 1.708 12.719 1.00 59.66 549 GLU A C 1
ATOM 4320 O O . GLU A 1 549 ? 7.754 1.784 13.932 1.00 59.66 549 GLU A O 1
ATOM 4325 N N . LEU A 1 550 ? 9.128 1.727 12.189 1.00 63.03 550 LEU A N 1
ATOM 4326 C CA . LEU A 1 550 ? 10.344 1.940 12.946 1.00 63.03 550 LEU A CA 1
ATOM 4327 C C . LEU A 1 550 ? 10.667 3.438 12.966 1.00 63.03 550 LEU A C 1
ATOM 4329 O O . LEU A 1 550 ? 10.991 4.025 11.933 1.00 63.03 550 LEU A O 1
ATOM 4333 N N . SER A 1 551 ? 10.609 4.044 14.150 1.00 53.56 551 SER A N 1
ATOM 4334 C CA . SER A 1 551 ? 10.793 5.478 14.367 1.00 53.56 551 SER A CA 1
ATOM 4335 C C . SER A 1 551 ? 11.919 5.732 15.360 1.00 53.56 551 SER A C 1
ATOM 4337 O O . SER A 1 551 ? 11.687 6.212 16.467 1.00 53.56 551 SER A O 1
ATOM 4339 N N . THR A 1 552 ? 13.160 5.420 15.005 1.00 54.56 552 THR A N 1
ATOM 4340 C CA . THR A 1 552 ? 14.269 5.629 15.941 1.00 54.56 552 THR A CA 1
ATOM 4341 C C . THR A 1 552 ? 14.863 7.028 15.783 1.00 54.56 552 THR A C 1
ATOM 4343 O O . THR A 1 552 ? 15.166 7.464 14.673 1.00 54.56 552 THR A O 1
ATOM 4346 N N . SER A 1 553 ? 15.061 7.724 16.908 1.00 47.12 553 SER A N 1
ATOM 4347 C CA . SER A 1 553 ? 15.860 8.958 17.017 1.00 47.12 553 SER A CA 1
ATOM 4348 C C . SER A 1 553 ? 17.373 8.695 16.896 1.00 47.12 553 SER A C 1
ATOM 4350 O O . SER A 1 553 ? 18.178 9.624 16.900 1.00 47.12 553 SER A O 1
ATOM 4352 N N . SER A 1 554 ? 17.766 7.419 16.849 1.00 55.34 554 SER A N 1
ATOM 4353 C CA . SER A 1 554 ? 19.137 6.914 16.948 1.00 55.34 554 SER A CA 1
ATOM 4354 C C . SER A 1 554 ? 19.267 5.531 16.274 1.00 55.34 554 SER A C 1
ATOM 4356 O O . SER A 1 554 ? 18.330 5.068 15.622 1.00 55.34 554 SER A O 1
ATOM 4358 N N . SER A 1 555 ? 20.433 4.878 16.315 1.00 57.47 555 SER A N 1
ATOM 4359 C CA . SER A 1 555 ? 20.686 3.661 15.530 1.00 57.47 555 SER A CA 1
ATOM 4360 C C . SER A 1 555 ? 20.096 2.390 16.156 1.00 57.47 555 SER A C 1
ATOM 4362 O O . SER A 1 555 ? 20.556 1.963 17.210 1.00 57.47 555 SER A O 1
ATOM 4364 N N . LEU A 1 556 ? 19.164 1.719 15.470 1.00 65.50 556 LEU A N 1
ATOM 4365 C CA . LEU A 1 556 ? 18.731 0.352 15.780 1.00 65.50 556 LEU A CA 1
ATOM 4366 C C . LEU A 1 556 ? 19.819 -0.631 15.333 1.00 65.50 556 LEU A C 1
ATOM 4368 O O . LEU A 1 556 ? 20.198 -0.642 14.163 1.00 65.50 556 LEU A O 1
ATOM 4372 N N . SER A 1 557 ? 20.300 -1.498 16.223 1.00 67.12 557 SER A N 1
ATOM 4373 C CA . SER A 1 557 ? 21.171 -2.616 15.838 1.00 67.12 557 SER A CA 1
ATOM 4374 C C . SER A 1 557 ? 20.419 -3.932 15.994 1.00 67.12 557 SER A C 1
ATOM 4376 O O . SER A 1 557 ? 20.029 -4.309 17.095 1.00 67.12 557 SER A O 1
ATOM 4378 N N . LEU A 1 558 ? 20.233 -4.653 14.890 1.00 64.62 558 LEU A N 1
ATOM 4379 C CA . LEU A 1 558 ? 19.683 -6.002 14.886 1.00 64.62 558 LEU A CA 1
ATOM 4380 C C . LEU A 1 558 ? 20.821 -7.021 14.830 1.00 64.62 558 LEU A C 1
ATOM 4382 O O . LEU A 1 558 ? 21.598 -7.065 13.873 1.00 64.62 558 LEU A O 1
ATOM 4386 N N . ALA A 1 559 ? 20.868 -7.874 15.847 1.00 63.66 559 ALA A N 1
ATOM 4387 C CA . ALA A 1 559 ? 21.631 -9.116 15.853 1.00 63.66 559 ALA A CA 1
ATOM 4388 C C . ALA A 1 559 ? 20.634 -10.280 15.979 1.00 63.66 559 ALA A C 1
ATOM 4390 O O . ALA A 1 559 ? 20.598 -11.009 16.968 1.00 63.66 559 ALA A O 1
ATOM 4391 N N . VAL A 1 560 ? 19.762 -10.403 14.976 1.00 66.00 560 VAL A N 1
ATOM 4392 C CA . VAL A 1 560 ? 18.644 -11.357 14.967 1.00 66.00 560 VAL A CA 1
ATOM 4393 C C . VAL A 1 560 ? 18.941 -12.450 13.960 1.00 66.00 560 VAL A C 1
ATOM 4395 O O . VAL A 1 560 ? 19.187 -12.162 12.791 1.00 66.00 560 VAL A O 1
ATOM 4398 N N . THR A 1 561 ? 18.878 -13.715 14.379 1.00 75.19 561 THR A N 1
ATOM 4399 C CA . THR A 1 561 ? 19.206 -14.845 13.494 1.00 75.19 561 THR A CA 1
ATOM 4400 C C . THR A 1 561 ? 18.245 -14.941 12.303 1.00 75.19 561 THR A C 1
ATOM 4402 O O . THR A 1 561 ? 18.672 -15.300 11.210 1.00 75.19 561 THR A O 1
ATOM 4405 N N . ASN A 1 562 ? 16.965 -14.592 12.492 1.00 76.19 562 ASN A N 1
ATOM 4406 C CA . ASN A 1 562 ? 15.960 -14.531 11.426 1.00 76.19 562 ASN A CA 1
ATOM 4407 C C . ASN A 1 562 ? 14.891 -13.445 11.686 1.00 76.19 562 ASN A C 1
ATOM 4409 O O . ASN A 1 562 ? 14.101 -13.553 12.622 1.00 76.19 562 ASN A O 1
ATOM 4413 N N . PHE A 1 563 ? 14.837 -12.419 10.842 1.00 84.38 563 PHE A N 1
ATOM 4414 C CA . PHE A 1 563 ? 13.849 -11.344 10.850 1.00 84.38 563 PHE A CA 1
ATOM 4415 C C . PHE A 1 563 ? 12.984 -11.438 9.586 1.00 84.38 563 PHE A C 1
ATOM 4417 O O . PHE A 1 563 ? 13.485 -11.307 8.475 1.00 84.38 563 PHE A O 1
ATOM 4424 N N . GLU A 1 564 ? 11.686 -11.689 9.731 1.00 85.06 564 GLU A N 1
ATOM 4425 C CA . GLU A 1 564 ? 10.736 -11.796 8.621 1.00 85.06 564 GLU A CA 1
ATOM 4426 C C . GLU A 1 564 ? 9.767 -10.601 8.614 1.00 85.06 564 GLU A C 1
ATOM 4428 O O . GLU A 1 564 ? 9.073 -10.361 9.600 1.00 85.06 564 GLU A O 1
ATOM 4433 N N . VAL A 1 565 ? 9.668 -9.890 7.489 1.00 84.12 565 VAL A N 1
ATOM 4434 C CA . VAL A 1 565 ? 8.683 -8.826 7.234 1.00 84.12 565 VAL A CA 1
ATOM 4435 C C . VAL A 1 565 ? 7.656 -9.351 6.237 1.00 84.12 565 VAL A C 1
ATOM 4437 O O . VAL A 1 565 ? 7.912 -9.366 5.035 1.00 84.12 565 VAL A O 1
ATOM 4440 N N . LYS A 1 566 ? 6.502 -9.818 6.714 1.00 78.31 566 LYS A N 1
ATOM 4441 C CA . LYS A 1 566 ? 5.415 -10.321 5.858 1.00 78.31 566 LYS A CA 1
ATOM 4442 C C . LYS A 1 566 ? 4.375 -9.259 5.503 1.00 78.31 566 LYS A C 1
ATOM 4444 O O . LYS A 1 566 ? 3.845 -9.324 4.401 1.00 78.31 566 LYS A O 1
ATOM 4449 N N . GLY A 1 567 ? 4.123 -8.290 6.385 1.00 78.31 567 GLY A N 1
ATOM 4450 C CA . GLY A 1 567 ? 3.254 -7.141 6.106 1.00 78.31 567 GLY A CA 1
ATOM 4451 C C . GLY A 1 567 ? 4.045 -5.913 5.647 1.00 78.31 567 GLY A C 1
ATOM 4452 O O . GLY A 1 567 ? 4.612 -5.933 4.559 1.00 78.31 567 GLY A O 1
ATOM 4453 N N . SER A 1 568 ? 4.107 -4.837 6.435 1.00 76.56 568 SER A N 1
ATOM 4454 C CA . SER A 1 568 ? 4.925 -3.660 6.093 1.00 76.56 568 SER A CA 1
ATOM 4455 C C . SER A 1 568 ? 5.923 -3.272 7.190 1.00 76.56 568 SER A C 1
ATOM 4457 O O . SER A 1 568 ? 5.668 -3.499 8.366 1.00 76.56 568 SER A O 1
ATOM 4459 N N . LEU A 1 569 ? 7.078 -2.721 6.811 1.00 83.62 569 LEU A N 1
ATOM 4460 C CA . LEU A 1 569 ? 8.097 -2.158 7.698 1.00 83.62 569 LEU A CA 1
ATOM 4461 C C . LEU A 1 569 ? 8.563 -0.814 7.132 1.00 83.62 569 LEU A C 1
ATOM 4463 O O . LEU A 1 569 ? 9.270 -0.779 6.125 1.00 83.62 569 LEU A O 1
ATOM 4467 N N . THR A 1 570 ? 8.200 0.293 7.773 1.00 82.69 570 THR A N 1
ATOM 4468 C CA . THR A 1 570 ? 8.624 1.639 7.343 1.00 82.69 570 THR A CA 1
ATOM 4469 C C . THR A 1 570 ? 9.626 2.230 8.318 1.00 82.69 570 THR A C 1
ATOM 4471 O O . THR A 1 570 ? 9.417 2.170 9.517 1.00 82.69 570 THR A O 1
ATOM 4474 N N . PHE A 1 571 ? 10.705 2.817 7.816 1.00 84.06 571 PHE A N 1
ATOM 4475 C CA . PHE A 1 571 ? 11.708 3.529 8.592 1.00 84.06 571 PHE A CA 1
ATOM 4476 C C . PHE A 1 571 ? 11.372 5.011 8.493 1.00 84.06 571 PHE A C 1
ATOM 4478 O O . PHE A 1 571 ? 11.205 5.511 7.376 1.00 84.06 571 PHE A O 1
ATOM 4485 N N . LYS A 1 572 ? 11.270 5.716 9.620 1.00 82.19 572 LYS A N 1
ATOM 4486 C CA . LYS A 1 572 ? 11.076 7.169 9.602 1.00 82.19 572 LYS A CA 1
ATOM 4487 C C . LYS A 1 572 ? 12.347 7.898 9.165 1.00 82.19 572 LYS A C 1
ATOM 4489 O O . LYS A 1 572 ? 13.412 7.308 8.971 1.00 82.19 572 LYS A O 1
ATOM 4494 N N . GLU A 1 573 ? 12.194 9.198 8.944 1.00 82.44 573 GLU A N 1
ATOM 4495 C CA . GLU A 1 573 ? 13.289 10.064 8.529 1.00 82.44 573 GLU A CA 1
ATOM 4496 C C . GLU A 1 573 ? 14.448 10.032 9.538 1.00 82.44 573 GLU A C 1
ATOM 4498 O O . GLU A 1 573 ? 14.230 10.147 10.743 1.00 82.44 573 GLU A O 1
ATOM 4503 N N . GLY A 1 574 ? 15.676 9.845 9.046 1.00 79.81 574 GLY A N 1
ATOM 4504 C CA . GLY A 1 574 ? 16.891 9.802 9.871 1.00 79.81 574 GLY A CA 1
ATOM 4505 C C . GLY A 1 574 ? 17.096 8.522 10.694 1.00 79.81 574 GLY A C 1
ATOM 4506 O O . GLY A 1 574 ? 18.110 8.401 11.381 1.00 79.81 574 GLY A O 1
ATOM 4507 N N . SER A 1 575 ? 16.177 7.554 10.635 1.00 81.94 575 SER A N 1
ATOM 4508 C CA . SER A 1 575 ? 16.324 6.288 11.363 1.00 81.94 575 SER A CA 1
ATOM 4509 C C . SER A 1 575 ? 17.420 5.407 10.758 1.00 81.94 575 SER A C 1
ATOM 4511 O O . SER A 1 575 ? 17.651 5.412 9.553 1.00 81.94 575 SER A O 1
ATOM 4513 N N . GLN A 1 576 ? 18.077 4.587 11.576 1.00 84.88 576 GLN A N 1
ATOM 4514 C CA . GLN A 1 576 ? 19.147 3.692 11.126 1.00 84.88 576 GLN A CA 1
ATOM 4515 C C . GLN A 1 576 ? 18.901 2.267 11.594 1.00 84.88 576 GLN A C 1
ATOM 4517 O O . GLN A 1 576 ? 18.668 2.056 12.775 1.00 84.88 576 GLN A O 1
ATOM 4522 N N . LEU A 1 577 ? 19.043 1.294 10.695 1.00 87.62 577 LEU A N 1
ATOM 4523 C CA . LEU A 1 577 ? 19.125 -0.126 11.010 1.00 87.62 577 LEU A CA 1
ATOM 4524 C C . LEU A 1 577 ? 20.509 -0.671 10.676 1.00 87.62 577 LEU A C 1
ATOM 4526 O O . LEU A 1 577 ? 20.939 -0.638 9.528 1.00 87.62 577 LEU A O 1
ATOM 4530 N N . ASN A 1 578 ? 21.173 -1.252 11.665 1.00 87.88 578 ASN A N 1
ATOM 4531 C CA . ASN A 1 578 ? 22.417 -1.990 11.521 1.00 87.88 578 ASN A CA 1
ATOM 4532 C C . ASN A 1 578 ? 22.140 -3.486 11.689 1.00 87.88 578 ASN A C 1
ATOM 4534 O O . ASN A 1 578 ? 21.917 -3.948 12.801 1.00 87.88 578 ASN A O 1
ATOM 4538 N N . MET A 1 579 ? 22.175 -4.255 10.607 1.00 88.12 579 MET A N 1
ATOM 4539 C CA . MET A 1 579 ? 22.241 -5.712 10.670 1.00 88.12 579 MET A CA 1
ATOM 4540 C C . MET A 1 579 ? 23.688 -6.126 10.937 1.00 88.12 579 MET A C 1
ATOM 4542 O O . MET A 1 579 ? 24.595 -5.715 10.212 1.00 88.12 579 MET A O 1
ATOM 4546 N N . ASN A 1 580 ? 23.918 -6.922 11.978 1.00 84.19 580 ASN A N 1
ATOM 4547 C CA . ASN A 1 580 ? 25.247 -7.393 12.354 1.00 84.19 580 ASN A CA 1
ATOM 4548 C C . ASN A 1 580 ? 25.284 -8.922 12.484 1.00 84.19 580 ASN A C 1
ATOM 4550 O O . ASN A 1 580 ? 24.310 -9.561 12.880 1.00 84.19 580 ASN A O 1
ATOM 4554 N N . GLY A 1 581 ? 26.441 -9.512 12.187 1.00 82.88 581 GLY A N 1
ATOM 4555 C CA . GLY A 1 581 ? 26.664 -10.956 12.299 1.00 82.88 581 GLY A CA 1
ATOM 4556 C C . GLY A 1 581 ? 25.896 -11.746 11.239 1.00 82.88 581 GLY A C 1
ATOM 4557 O O . GLY A 1 581 ? 25.570 -11.221 10.179 1.00 82.88 581 GLY A O 1
ATOM 4558 N N . SER A 1 582 ? 25.571 -13.007 11.529 1.00 84.31 582 SER A N 1
ATOM 4559 C CA . SER A 1 582 ? 24.801 -13.889 10.633 1.00 84.31 582 SER A CA 1
ATOM 4560 C C . SER A 1 582 ? 23.297 -13.575 10.625 1.00 84.31 582 SER A C 1
ATOM 4562 O O . SER A 1 582 ? 22.474 -14.489 10.595 1.00 84.31 582 SER A O 1
ATOM 4564 N N . SER A 1 583 ? 22.937 -12.290 10.698 1.00 86.12 583 SER A N 1
ATOM 4565 C CA . SER A 1 583 ? 21.544 -11.853 10.696 1.00 86.12 583 SER A CA 1
ATOM 4566 C C . SER A 1 583 ? 20.906 -12.094 9.331 1.00 86.12 583 SER A C 1
ATOM 4568 O O . SER A 1 583 ? 21.486 -11.736 8.307 1.00 86.12 583 SER A O 1
ATOM 4570 N N . LEU A 1 584 ? 19.702 -12.660 9.307 1.00 88.81 584 LEU A N 1
ATOM 4571 C CA . LEU A 1 584 ? 18.918 -12.867 8.088 1.00 88.81 584 LEU A CA 1
ATOM 4572 C C . LEU A 1 584 ? 17.665 -11.986 8.131 1.00 88.81 584 LEU A C 1
ATOM 4574 O O . LEU A 1 584 ? 16.862 -12.150 9.037 1.00 88.81 584 LEU A O 1
ATOM 4578 N N . LEU A 1 585 ? 17.470 -11.095 7.158 1.00 92.56 585 LEU A N 1
ATOM 4579 C CA . LEU A 1 585 ? 16.243 -10.311 6.968 1.00 92.56 585 LEU A CA 1
ATOM 4580 C C . LEU A 1 585 ? 15.518 -10.784 5.706 1.00 92.56 585 LEU A C 1
ATOM 4582 O O . LEU A 1 585 ? 16.012 -10.581 4.603 1.00 92.56 585 LEU A O 1
ATOM 4586 N N . ASN A 1 586 ? 14.348 -11.398 5.852 1.00 91.69 586 ASN A N 1
ATOM 4587 C CA . ASN A 1 586 ? 13.476 -11.793 4.749 1.00 91.69 586 ASN A CA 1
ATOM 4588 C C . ASN A 1 586 ? 12.307 -10.804 4.631 1.00 91.69 586 ASN A C 1
ATOM 4590 O O . ASN A 1 586 ? 11.521 -10.676 5.563 1.00 91.69 586 ASN A O 1
ATOM 4594 N N . VAL A 1 587 ? 12.149 -10.144 3.488 1.00 92.00 587 VAL A N 1
ATOM 4595 C CA . VAL A 1 587 ? 11.049 -9.207 3.212 1.00 92.00 587 VAL A CA 1
ATOM 4596 C C . VAL A 1 587 ? 10.091 -9.850 2.218 1.00 92.00 587 VAL A C 1
ATOM 4598 O O . VAL A 1 587 ? 10.425 -9.966 1.049 1.00 92.00 587 VAL A O 1
ATOM 4601 N N . TYR A 1 588 ? 8.913 -10.280 2.657 1.00 87.50 588 TYR A N 1
ATOM 4602 C CA . TYR A 1 588 ? 7.847 -10.803 1.794 1.00 87.50 588 TYR A CA 1
ATOM 4603 C C . TYR A 1 588 ? 6.796 -9.740 1.441 1.00 87.50 588 TYR A C 1
ATOM 4605 O O . TYR A 1 588 ? 6.170 -9.844 0.391 1.00 87.50 588 TYR A O 1
ATOM 4613 N N . GLY A 1 589 ? 6.616 -8.728 2.296 1.00 89.50 589 GLY A N 1
ATOM 4614 C CA . GLY A 1 589 ? 5.708 -7.603 2.061 1.00 89.50 589 GLY A CA 1
ATOM 4615 C C . GLY A 1 589 ? 6.439 -6.319 1.649 1.00 89.50 589 GLY A C 1
ATOM 4616 O O . GLY A 1 589 ? 7.298 -6.358 0.773 1.00 89.50 589 GLY A O 1
ATOM 4617 N N . LEU A 1 590 ? 6.113 -5.174 2.253 1.00 88.31 590 LEU A N 1
ATOM 4618 C CA . LEU A 1 590 ? 6.735 -3.876 1.951 1.00 88.31 590 LEU A CA 1
ATOM 4619 C C . LEU A 1 590 ? 7.778 -3.491 3.008 1.00 88.31 590 LEU A C 1
ATOM 4621 O O . LEU A 1 590 ? 7.472 -3.433 4.188 1.00 88.31 590 LEU A O 1
ATOM 4625 N N . MET A 1 591 ? 8.982 -3.119 2.593 1.00 93.31 591 MET A N 1
ATOM 4626 C CA . MET A 1 591 ? 9.980 -2.450 3.422 1.00 93.31 591 MET A CA 1
ATOM 4627 C C . MET A 1 591 ? 10.299 -1.083 2.810 1.00 93.31 591 MET A C 1
ATOM 4629 O O . MET A 1 591 ? 10.794 -1.011 1.689 1.00 93.31 591 MET A O 1
ATOM 4633 N N . SER A 1 592 ? 10.031 0.003 3.530 1.00 91.69 592 SER A N 1
ATOM 4634 C CA . SER A 1 592 ? 10.286 1.375 3.077 1.00 91.69 592 SER A CA 1
ATOM 4635 C C . SER A 1 592 ? 11.342 2.039 3.957 1.00 91.69 592 SER A C 1
ATOM 4637 O O . SER A 1 592 ? 11.057 2.363 5.104 1.00 91.69 592 SER A O 1
ATOM 4639 N N . VAL A 1 593 ? 12.527 2.323 3.425 1.00 91.12 593 VAL A N 1
ATOM 4640 C CA . VAL A 1 593 ? 13.572 3.098 4.106 1.00 91.12 593 VAL A CA 1
ATOM 4641 C C . VAL A 1 593 ? 13.311 4.594 3.889 1.00 91.12 593 VAL A C 1
ATOM 4643 O O . VAL A 1 593 ? 13.311 5.060 2.753 1.00 91.12 593 VAL A O 1
ATOM 4646 N N . GLY A 1 594 ? 13.010 5.326 4.966 1.00 87.38 594 GLY A N 1
ATOM 4647 C CA . GLY A 1 594 ? 12.625 6.741 4.961 1.00 87.38 594 GLY A CA 1
ATOM 4648 C C . GLY A 1 594 ? 13.691 7.706 4.448 1.00 87.38 594 GLY A C 1
ATOM 4649 O O . GLY A 1 594 ? 14.814 7.317 4.145 1.00 87.38 594 GLY A O 1
ATOM 4650 N N . ILE A 1 595 ? 13.336 8.989 4.359 1.00 87.12 595 ILE A N 1
ATOM 4651 C CA . ILE A 1 595 ? 14.262 10.049 3.930 1.00 87.12 595 ILE A CA 1
ATOM 4652 C C . ILE A 1 595 ? 15.453 10.103 4.898 1.00 87.12 595 ILE A C 1
ATOM 4654 O O . ILE A 1 595 ? 15.258 9.952 6.099 1.00 87.12 595 ILE A O 1
ATOM 4658 N N . ASN A 1 596 ? 16.690 10.269 4.423 1.00 85.44 596 ASN A N 1
ATOM 4659 C CA . ASN A 1 596 ? 17.888 10.301 5.288 1.00 85.44 596 ASN A CA 1
ATOM 4660 C C . ASN A 1 596 ? 18.093 9.063 6.192 1.00 85.44 596 ASN A C 1
ATOM 4662 O O . ASN A 1 596 ? 18.934 9.090 7.088 1.00 85.44 596 ASN A O 1
ATOM 4666 N N . ALA A 1 597 ? 17.335 7.982 5.991 1.00 89.19 597 ALA A N 1
ATOM 4667 C CA . ALA A 1 597 ? 17.442 6.783 6.808 1.00 89.19 597 ALA A CA 1
ATOM 4668 C C . ALA A 1 597 ? 18.572 5.872 6.308 1.00 89.19 597 ALA A C 1
ATOM 4670 O O . ALA A 1 597 ? 18.981 5.928 5.146 1.00 89.19 597 ALA A O 1
ATOM 4671 N N . TRP A 1 598 ? 19.079 5.008 7.180 1.00 90.31 598 TRP A N 1
ATOM 4672 C CA . TRP A 1 598 ? 20.226 4.147 6.908 1.00 90.31 598 TRP A CA 1
ATOM 4673 C C . TRP A 1 598 ? 19.881 2.674 7.097 1.00 90.31 598 TRP A C 1
ATOM 4675 O O . TRP A 1 598 ? 19.349 2.277 8.128 1.00 90.31 598 TRP A O 1
ATOM 4685 N N . LEU A 1 599 ? 20.249 1.841 6.128 1.00 93.00 599 LEU A N 1
ATOM 4686 C CA . LEU A 1 599 ? 20.302 0.391 6.272 1.00 93.00 599 LEU A CA 1
ATOM 4687 C C . LEU A 1 599 ? 21.751 -0.059 6.105 1.00 93.00 599 LEU A C 1
ATOM 4689 O O . LEU A 1 599 ? 22.321 0.073 5.029 1.00 93.00 599 LEU A O 1
ATOM 4693 N N . ASN A 1 600 ? 22.357 -0.611 7.148 1.00 91.50 600 ASN A N 1
ATOM 4694 C CA . ASN A 1 600 ? 23.729 -1.102 7.117 1.00 91.50 600 ASN A CA 1
ATOM 4695 C C . ASN A 1 600 ? 23.744 -2.606 7.372 1.00 91.50 600 ASN A C 1
ATOM 4697 O O . ASN A 1 600 ? 23.265 -3.063 8.402 1.00 91.50 600 ASN A O 1
ATOM 4701 N N . MET A 1 601 ? 24.322 -3.378 6.459 1.00 91.44 601 MET A N 1
ATOM 4702 C CA . MET A 1 601 ? 24.517 -4.818 6.589 1.00 91.44 601 MET A CA 1
ATOM 4703 C C . MET A 1 601 ? 25.983 -5.118 6.877 1.00 91.44 601 MET A C 1
ATOM 4705 O O . MET A 1 601 ? 26.848 -4.773 6.077 1.00 91.44 601 MET A O 1
ATOM 4709 N N . ASN A 1 602 ? 26.275 -5.784 7.992 1.00 87.94 602 ASN A N 1
ATOM 4710 C CA . ASN A 1 602 ? 27.633 -6.081 8.432 1.00 87.94 602 ASN A CA 1
ATOM 4711 C C . ASN A 1 602 ? 27.808 -7.564 8.800 1.00 87.94 602 ASN A C 1
ATOM 4713 O O . ASN A 1 602 ? 26.923 -8.206 9.362 1.00 87.94 602 ASN A O 1
ATOM 4717 N N . ASN A 1 603 ? 29.026 -8.066 8.604 1.00 87.00 603 ASN A N 1
ATOM 4718 C CA . ASN A 1 603 ? 29.547 -9.327 9.149 1.00 87.00 603 ASN A CA 1
ATOM 4719 C C . ASN A 1 603 ? 28.755 -10.592 8.753 1.00 87.00 603 ASN A C 1
ATOM 4721 O O . ASN A 1 603 ? 28.417 -11.393 9.622 1.00 87.00 603 ASN A O 1
ATOM 4725 N N . ASN A 1 604 ? 28.563 -10.830 7.452 1.00 86.31 604 ASN A N 1
ATOM 4726 C CA . ASN A 1 604 ? 27.797 -11.945 6.868 1.00 86.31 604 ASN A CA 1
ATOM 4727 C C . ASN A 1 604 ? 26.276 -11.836 7.065 1.00 86.31 604 ASN A C 1
ATOM 4729 O O . ASN A 1 604 ? 25.585 -12.855 7.132 1.00 86.31 604 ASN A O 1
ATOM 4733 N N . SER A 1 605 ? 25.748 -10.612 7.146 1.00 88.69 605 SER A N 1
ATOM 4734 C CA . SER A 1 605 ? 24.302 -10.396 7.171 1.00 88.69 605 SER A CA 1
ATOM 4735 C C . SER A 1 605 ? 23.701 -10.678 5.792 1.00 88.69 605 SER A C 1
ATOM 4737 O O . SER A 1 605 ? 24.298 -10.360 4.763 1.00 88.69 605 SER A O 1
ATOM 4739 N N . ILE A 1 606 ? 22.501 -11.245 5.747 1.00 90.69 606 ILE A N 1
ATOM 4740 C CA . ILE A 1 606 ? 21.800 -11.573 4.505 1.00 90.69 606 ILE A CA 1
ATOM 4741 C C . ILE A 1 606 ? 20.455 -10.856 4.498 1.00 90.69 606 ILE A C 1
ATOM 4743 O O . ILE A 1 606 ? 19.675 -11.010 5.431 1.00 90.69 606 ILE A O 1
ATOM 4747 N N . LEU A 1 607 ? 20.154 -10.120 3.432 1.00 92.94 607 LEU A N 1
ATOM 4748 C CA . LEU A 1 607 ? 18.831 -9.547 3.189 1.00 92.94 607 LEU A CA 1
ATOM 4749 C C . LEU A 1 607 ? 18.246 -10.224 1.953 1.00 92.94 607 LEU A C 1
ATOM 4751 O O . LEU A 1 607 ? 18.872 -10.206 0.900 1.00 92.94 607 LEU A O 1
ATOM 4755 N N . LYS A 1 608 ? 17.072 -10.842 2.074 1.00 92.62 608 LYS A N 1
ATOM 4756 C CA . LYS A 1 608 ? 16.328 -11.459 0.973 1.00 92.62 608 LYS A CA 1
ATOM 4757 C C . LYS A 1 608 ? 15.015 -10.716 0.774 1.00 92.62 608 LYS A C 1
ATOM 4759 O O . LYS A 1 608 ? 14.160 -10.734 1.650 1.00 92.62 608 LYS A O 1
ATOM 4764 N N . ASN A 1 609 ? 14.839 -10.080 -0.372 1.00 92.38 609 ASN A N 1
ATOM 4765 C CA . ASN A 1 609 ? 13.612 -9.397 -0.750 1.00 92.38 609 ASN A CA 1
ATOM 4766 C C . ASN A 1 609 ? 12.782 -10.272 -1.692 1.00 92.38 609 ASN A C 1
ATOM 4768 O O . ASN A 1 609 ? 13.195 -10.525 -2.813 1.00 92.38 609 ASN A O 1
ATOM 4772 N N . PHE A 1 610 ? 11.607 -10.698 -1.260 1.00 89.94 610 PHE A N 1
ATOM 4773 C CA . PHE A 1 610 ? 10.577 -11.365 -2.056 1.00 89.94 610 PHE A CA 1
ATOM 4774 C C . PHE A 1 610 ? 9.364 -10.455 -2.340 1.00 89.94 610 PHE A C 1
ATOM 4776 O O . PHE A 1 610 ? 8.512 -10.836 -3.135 1.00 89.94 610 PHE A O 1
ATOM 4783 N N . GLY A 1 611 ? 9.283 -9.280 -1.702 1.00 91.62 611 GLY A N 1
ATOM 4784 C CA . GLY A 1 611 ? 8.182 -8.319 -1.810 1.00 91.62 611 GLY A CA 1
ATOM 4785 C C . GLY A 1 611 ? 8.609 -6.997 -2.454 1.00 91.62 611 GLY A C 1
ATOM 4786 O O . GLY A 1 611 ? 8.993 -6.962 -3.622 1.00 91.62 611 GLY A O 1
ATOM 4787 N N . ILE A 1 612 ? 8.522 -5.888 -1.720 1.00 89.38 612 ILE A N 1
ATOM 4788 C CA . ILE A 1 612 ? 8.937 -4.554 -2.175 1.00 89.38 612 ILE A CA 1
ATOM 4789 C C . ILE A 1 612 ? 9.917 -3.971 -1.162 1.00 89.38 612 ILE A C 1
ATOM 4791 O O . ILE A 1 612 ? 9.574 -3.818 0.003 1.00 89.38 612 ILE A O 1
ATOM 4795 N N . VAL A 1 613 ? 11.109 -3.580 -1.608 1.00 93.38 613 VAL A N 1
ATOM 4796 C CA . VAL A 1 613 ? 12.054 -2.770 -0.832 1.00 93.38 613 VAL A CA 1
ATOM 4797 C C . VAL A 1 613 ? 12.195 -1.418 -1.526 1.00 93.38 613 VAL A C 1
ATOM 4799 O O . VAL A 1 613 ? 12.594 -1.351 -2.688 1.00 93.38 613 VAL A O 1
ATOM 4802 N N . HIS A 1 614 ? 11.857 -0.334 -0.833 1.00 92.69 614 HIS A N 1
ATOM 4803 C CA . HIS A 1 614 ? 11.872 1.026 -1.370 1.00 92.69 614 HIS A CA 1
ATOM 4804 C C . HIS A 1 614 ? 12.738 1.934 -0.501 1.00 92.69 614 HIS A C 1
ATOM 4806 O O . HIS A 1 614 ? 12.462 2.107 0.679 1.00 92.69 614 HIS A O 1
ATOM 4812 N N . PHE A 1 615 ? 13.779 2.517 -1.084 1.00 92.06 615 PHE A N 1
ATOM 4813 C CA . PHE A 1 615 ? 14.612 3.542 -0.466 1.00 92.06 615 PHE A CA 1
ATOM 4814 C C . PHE A 1 615 ? 14.159 4.925 -0.933 1.00 92.06 615 PHE A C 1
ATOM 4816 O O . PHE A 1 615 ? 14.217 5.224 -2.128 1.00 92.06 615 PHE A O 1
ATOM 4823 N N . LYS A 1 616 ? 13.705 5.757 0.009 1.00 90.31 616 LYS A N 1
ATOM 4824 C CA . LYS A 1 616 ? 13.297 7.145 -0.241 1.00 90.31 616 LYS A CA 1
ATOM 4825 C C . LYS A 1 616 ? 14.509 8.071 -0.356 1.00 90.31 616 LYS A C 1
ATOM 4827 O O . LYS A 1 616 ? 15.644 7.662 -0.109 1.00 90.31 616 LYS A O 1
ATOM 4832 N N . GLN A 1 617 ? 14.256 9.324 -0.725 1.00 87.81 617 GLN A N 1
ATOM 4833 C CA . GLN A 1 617 ? 15.284 10.325 -1.003 1.00 87.81 617 GLN A CA 1
ATOM 4834 C C . GLN A 1 617 ? 16.387 10.402 0.070 1.00 87.81 617 GLN A C 1
ATOM 4836 O O . GLN A 1 617 ? 16.098 10.393 1.264 1.00 87.81 617 GLN A O 1
ATOM 4841 N N . GLU A 1 618 ? 17.650 10.498 -0.360 1.00 86.94 618 GLU A N 1
ATOM 4842 C CA . GLU A 1 618 ? 18.834 10.689 0.513 1.00 86.94 618 GLU A CA 1
ATOM 4843 C C . GLU A 1 618 ? 19.077 9.582 1.561 1.00 86.94 618 GLU A C 1
ATOM 4845 O O . GLU A 1 618 ? 19.940 9.700 2.434 1.00 86.94 618 GLU A O 1
ATOM 4850 N N . SER A 1 619 ? 18.357 8.463 1.477 1.00 90.62 619 SER A N 1
ATOM 4851 C CA . SER A 1 619 ? 18.643 7.294 2.307 1.00 90.62 619 SER A CA 1
ATOM 4852 C C . SER A 1 619 ? 19.949 6.606 1.894 1.00 90.62 619 SER A C 1
ATOM 4854 O O . SER A 1 619 ? 20.446 6.775 0.778 1.00 90.62 619 SER A O 1
ATOM 4856 N N . ASN A 1 620 ? 20.545 5.836 2.807 1.00 89.81 620 ASN A N 1
ATOM 4857 C CA . ASN A 1 620 ? 21.786 5.109 2.537 1.00 89.81 620 ASN A CA 1
ATOM 4858 C C . ASN A 1 620 ? 21.613 3.609 2.756 1.00 89.81 620 ASN A C 1
ATOM 4860 O O . ASN A 1 620 ? 21.017 3.171 3.740 1.00 89.81 620 ASN A O 1
AT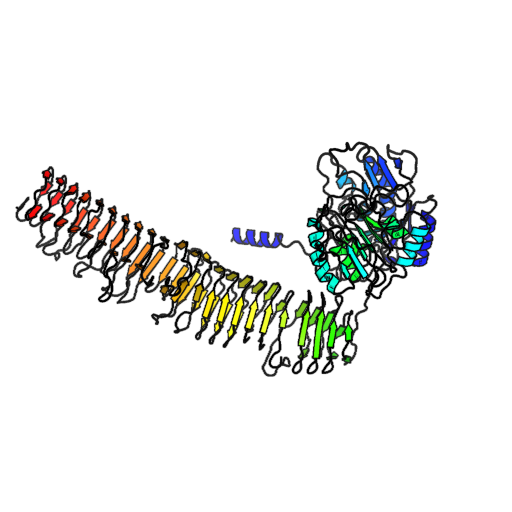OM 4864 N N . PHE A 1 621 ? 22.210 2.826 1.864 1.00 93.69 621 PHE A N 1
ATOM 4865 C CA . PHE A 1 621 ? 22.301 1.380 1.958 1.00 93.69 621 PHE A CA 1
ATOM 4866 C C . PHE A 1 621 ? 23.767 0.943 1.933 1.00 93.69 621 PHE A C 1
ATOM 4868 O O . PHE A 1 621 ? 24.430 1.027 0.902 1.00 93.69 621 PHE A O 1
ATOM 4875 N N . THR A 1 622 ? 24.289 0.465 3.058 1.00 89.44 622 THR A N 1
ATOM 4876 C CA . THR A 1 622 ? 25.686 0.028 3.162 1.00 89.44 622 THR A CA 1
ATOM 4877 C C . THR A 1 622 ? 25.776 -1.489 3.281 1.00 89.44 622 THR A C 1
ATOM 4879 O O . THR A 1 622 ? 25.123 -2.078 4.138 1.00 89.44 622 THR A O 1
ATOM 4882 N N . ILE A 1 623 ? 26.632 -2.130 2.482 1.00 87.81 623 ILE A N 1
ATOM 4883 C CA . ILE A 1 623 ? 26.898 -3.575 2.529 1.00 87.81 623 ILE A CA 1
ATOM 4884 C C . ILE A 1 623 ? 28.383 -3.812 2.842 1.00 87.81 623 ILE A C 1
ATOM 4886 O O . ILE A 1 623 ? 29.270 -3.536 2.030 1.00 87.81 623 ILE A O 1
ATOM 4890 N N . ASN A 1 624 ? 28.655 -4.358 4.027 1.00 84.56 624 ASN A N 1
ATOM 4891 C CA . ASN A 1 624 ? 29.988 -4.565 4.594 1.00 84.56 624 ASN A CA 1
ATOM 4892 C C . ASN A 1 624 ? 30.259 -6.047 4.909 1.00 84.56 624 ASN A C 1
ATOM 4894 O O . ASN A 1 624 ? 29.337 -6.833 5.133 1.00 84.56 624 ASN A O 1
ATOM 4898 N N . ASN A 1 625 ? 31.543 -6.417 4.998 1.00 80.81 625 ASN A N 1
ATOM 4899 C CA . ASN A 1 625 ? 32.050 -7.668 5.588 1.00 80.81 625 ASN A CA 1
ATOM 4900 C C . ASN A 1 625 ? 31.251 -8.933 5.214 1.00 80.81 625 ASN A C 1
ATOM 4902 O O . ASN A 1 625 ? 30.618 -9.551 6.062 1.00 80.81 625 ASN A O 1
ATOM 4906 N N . ALA A 1 626 ? 31.283 -9.304 3.936 1.00 79.62 626 ALA A N 1
ATOM 4907 C CA . ALA A 1 626 ? 30.678 -10.505 3.344 1.00 79.62 626 ALA A CA 1
ATOM 4908 C C . ALA A 1 626 ? 29.148 -10.609 3.462 1.00 79.62 626 ALA A C 1
ATOM 4910 O O . ALA A 1 626 ? 28.589 -11.690 3.314 1.00 79.62 626 ALA A O 1
ATOM 4911 N N . SER A 1 627 ? 28.470 -9.487 3.701 1.00 85.75 627 SER A N 1
ATOM 4912 C CA . SER A 1 627 ? 27.011 -9.428 3.652 1.00 85.75 627 SER A CA 1
ATOM 4913 C C . SER A 1 627 ? 26.489 -9.503 2.210 1.00 85.75 627 SER A C 1
ATOM 4915 O O . SER A 1 627 ? 27.167 -9.053 1.282 1.00 85.75 627 SER A O 1
ATOM 4917 N N . THR A 1 628 ? 25.282 -10.041 2.022 1.00 86.94 628 THR A N 1
ATOM 4918 C CA . THR A 1 628 ? 24.675 -10.222 0.692 1.00 86.94 628 THR A CA 1
ATOM 4919 C C . THR A 1 628 ? 23.213 -9.799 0.667 1.00 86.94 628 THR A C 1
ATOM 4921 O O . THR A 1 628 ? 22.417 -10.238 1.497 1.00 86.94 628 THR A O 1
ATOM 4924 N N . PHE A 1 629 ? 22.842 -9.003 -0.331 1.00 89.94 629 PHE A N 1
ATOM 4925 C CA . PHE A 1 629 ? 21.466 -8.653 -0.650 1.00 89.94 629 PHE A CA 1
ATOM 4926 C C . PHE A 1 629 ? 20.975 -9.454 -1.864 1.00 89.94 629 PHE A C 1
ATOM 4928 O O . PHE A 1 629 ? 21.534 -9.354 -2.954 1.00 89.94 629 PHE A O 1
ATOM 4935 N N . TYR A 1 630 ? 19.924 -10.242 -1.662 1.00 88.00 630 TYR A N 1
ATOM 4936 C CA . TYR A 1 630 ? 19.200 -10.992 -2.683 1.00 88.00 630 TYR A CA 1
ATOM 4937 C C . TYR A 1 630 ? 17.832 -10.349 -2.897 1.00 88.00 630 TYR A C 1
ATOM 4939 O O . TYR A 1 630 ? 17.119 -10.117 -1.925 1.00 88.00 630 TYR A O 1
ATOM 4947 N N . SER A 1 631 ? 17.419 -10.102 -4.136 1.00 86.81 631 SER A N 1
ATOM 4948 C CA . SER A 1 631 ? 16.096 -9.541 -4.422 1.00 86.81 631 SER A CA 1
ATOM 4949 C C . SER A 1 631 ? 15.383 -10.267 -5.548 1.00 86.81 631 SER A C 1
ATOM 4951 O O . SER A 1 631 ? 15.739 -10.106 -6.709 1.00 86.81 631 SER A O 1
ATOM 4953 N N . ASN A 1 632 ? 14.318 -10.977 -5.200 1.00 83.50 632 ASN A N 1
ATOM 4954 C CA . ASN A 1 632 ? 13.321 -11.535 -6.107 1.00 83.50 632 ASN A CA 1
ATOM 4955 C C . ASN A 1 632 ? 12.055 -10.673 -6.215 1.00 83.50 632 ASN A C 1
ATOM 4957 O O . ASN A 1 632 ? 11.162 -10.987 -6.991 1.00 83.50 632 ASN A O 1
ATOM 4961 N N . GLY A 1 633 ? 11.971 -9.601 -5.426 1.00 86.69 633 GLY A N 1
ATOM 4962 C CA . GLY A 1 633 ? 10.883 -8.631 -5.442 1.00 86.69 633 GLY A CA 1
ATOM 4963 C C . GLY A 1 633 ? 11.200 -7.347 -6.220 1.00 86.69 633 GLY A C 1
ATOM 4964 O O . GLY A 1 633 ? 12.120 -7.284 -7.039 1.00 86.69 633 GLY A O 1
ATOM 4965 N N . ILE A 1 634 ? 10.452 -6.283 -5.933 1.00 85.06 634 ILE A N 1
ATOM 4966 C CA . ILE A 1 634 ? 10.702 -4.930 -6.447 1.00 85.06 634 ILE A CA 1
ATOM 4967 C C . ILE A 1 634 ? 11.733 -4.241 -5.549 1.00 85.06 634 ILE A C 1
ATOM 4969 O O . ILE A 1 634 ? 11.576 -4.223 -4.329 1.00 85.06 634 ILE A O 1
ATOM 4973 N N . PHE A 1 635 ? 12.766 -3.651 -6.148 1.00 90.69 635 PHE A N 1
ATOM 4974 C CA . PHE A 1 635 ? 13.761 -2.830 -5.468 1.00 90.69 635 PHE A CA 1
ATOM 4975 C C . PHE A 1 635 ? 13.785 -1.424 -6.088 1.00 90.69 635 PHE A C 1
ATOM 4977 O O . PHE A 1 635 ? 14.225 -1.244 -7.226 1.00 90.69 635 PHE A O 1
ATOM 4984 N N . ASN A 1 636 ? 13.265 -0.438 -5.354 1.00 89.12 636 ASN A N 1
ATOM 4985 C CA . ASN A 1 636 ? 13.095 0.943 -5.813 1.00 89.12 636 ASN A CA 1
ATOM 4986 C C . ASN A 1 636 ? 14.028 1.894 -5.059 1.00 89.12 636 ASN A C 1
ATOM 4988 O O . ASN A 1 636 ? 14.099 1.838 -3.831 1.00 89.12 636 ASN A O 1
ATOM 4992 N N . LEU A 1 637 ? 14.673 2.801 -5.790 1.00 88.62 637 LEU A N 1
ATOM 4993 C CA . LEU A 1 637 ? 15.526 3.863 -5.262 1.00 88.62 637 LEU A CA 1
ATOM 4994 C C . LEU A 1 637 ? 15.041 5.224 -5.783 1.00 88.62 637 LEU A C 1
ATOM 4996 O O . LEU A 1 637 ? 14.977 5.435 -7.001 1.00 88.62 637 LEU A O 1
ATOM 5000 N N . ASP A 1 638 ? 14.738 6.137 -4.864 1.00 88.25 638 ASP A N 1
ATOM 5001 C CA . ASP A 1 638 ? 14.427 7.537 -5.167 1.00 88.25 638 ASP A CA 1
ATOM 5002 C C . ASP A 1 638 ? 15.709 8.385 -5.285 1.00 88.25 638 ASP A C 1
ATOM 5004 O O . ASP A 1 638 ? 16.828 7.916 -5.080 1.00 88.25 638 ASP A O 1
ATOM 5008 N N . GLU A 1 639 ? 15.561 9.661 -5.634 1.00 79.56 639 GLU A N 1
ATOM 5009 C CA . GLU A 1 639 ? 16.670 10.596 -5.832 1.00 79.56 639 GLU A CA 1
ATOM 5010 C C . GLU A 1 639 ? 17.626 10.721 -4.629 1.00 79.56 639 GLU A C 1
ATOM 5012 O O . GLU A 1 639 ? 17.221 10.720 -3.472 1.00 79.56 639 GLU A O 1
ATOM 5017 N N . GLY A 1 640 ? 18.931 10.823 -4.891 1.00 80.62 640 GLY A N 1
ATOM 5018 C CA . GLY A 1 640 ? 19.947 11.002 -3.844 1.00 80.62 640 GLY A CA 1
ATOM 5019 C C . GLY A 1 640 ? 20.274 9.786 -2.978 1.00 80.62 640 GLY A C 1
ATOM 5020 O O . GLY A 1 640 ? 21.101 9.909 -2.077 1.00 80.62 640 GLY A O 1
ATOM 5021 N N . VAL A 1 641 ? 19.673 8.616 -3.223 1.00 87.44 641 VAL A N 1
ATOM 5022 C CA . VAL A 1 641 ? 20.023 7.396 -2.478 1.00 87.44 641 VAL A CA 1
ATOM 5023 C C . VAL A 1 641 ? 21.492 7.020 -2.696 1.00 87.44 641 VAL A C 1
ATOM 5025 O O . VAL A 1 641 ? 21.982 7.011 -3.829 1.00 87.44 641 VAL A O 1
ATOM 5028 N N . LEU A 1 642 ? 22.193 6.664 -1.618 1.00 87.94 642 LEU A N 1
ATOM 5029 C CA . LEU A 1 642 ? 23.587 6.219 -1.646 1.00 87.94 642 LEU A CA 1
ATOM 5030 C C . LEU A 1 642 ? 23.698 4.730 -1.296 1.00 87.94 642 LEU A C 1
ATOM 5032 O O . LEU A 1 642 ? 23.417 4.327 -0.172 1.00 87.94 642 LEU A O 1
ATOM 5036 N N . ILE A 1 643 ? 24.173 3.915 -2.234 1.00 87.19 643 ILE A N 1
ATOM 5037 C CA . ILE A 1 643 ? 24.535 2.514 -2.012 1.00 87.19 643 ILE A CA 1
ATOM 5038 C C . ILE A 1 643 ? 26.058 2.407 -1.908 1.00 87.19 643 ILE A C 1
ATOM 5040 O O . ILE A 1 643 ? 26.773 2.672 -2.874 1.00 87.19 643 ILE A O 1
ATOM 5044 N N . ASN A 1 644 ? 26.560 1.982 -0.750 1.00 84.81 644 ASN A N 1
ATOM 5045 C CA . ASN A 1 644 ? 27.987 1.786 -0.504 1.00 84.81 644 ASN A CA 1
ATOM 5046 C C . ASN A 1 644 ? 28.302 0.311 -0.274 1.00 84.81 644 ASN A C 1
ATOM 5048 O O . ASN A 1 644 ? 27.844 -0.287 0.698 1.00 84.81 644 ASN A O 1
ATOM 5052 N N . GLN A 1 645 ? 29.157 -0.266 -1.112 1.00 80.19 645 GLN A N 1
ATOM 5053 C CA . GLN A 1 645 ? 29.737 -1.575 -0.855 1.00 80.19 645 GLN A CA 1
ATOM 5054 C C . GLN A 1 645 ? 31.202 -1.422 -0.448 1.00 80.19 645 GLN A C 1
ATOM 5056 O O . GLN A 1 645 ? 32.058 -1.124 -1.278 1.00 80.19 645 GLN A O 1
ATOM 5061 N N . ASN A 1 646 ? 31.520 -1.706 0.816 1.00 77.62 646 ASN A N 1
ATOM 5062 C CA . ASN A 1 646 ? 32.890 -1.557 1.325 1.00 77.62 646 ASN A CA 1
ATOM 5063 C C . ASN A 1 646 ? 33.679 -2.878 1.361 1.00 77.62 646 ASN A C 1
ATOM 5065 O O . ASN A 1 646 ? 34.710 -2.957 2.026 1.00 77.62 646 ASN A O 1
ATOM 5069 N N . ASN A 1 647 ? 33.202 -3.941 0.702 1.00 65.31 647 ASN A N 1
ATOM 5070 C CA . ASN A 1 647 ? 33.745 -5.291 0.874 1.00 65.31 647 ASN A CA 1
ATOM 5071 C C . ASN A 1 647 ? 34.332 -5.928 -0.400 1.00 65.31 647 ASN A C 1
ATOM 5073 O O . ASN A 1 647 ? 33.792 -5.758 -1.489 1.00 65.31 647 ASN A O 1
ATOM 5077 N N . PHE A 1 648 ? 35.378 -6.745 -0.221 1.00 61.00 648 PHE A N 1
ATOM 5078 C CA . PHE A 1 648 ? 36.177 -7.396 -1.273 1.00 61.00 648 PHE A CA 1
ATOM 5079 C C . PHE A 1 648 ? 35.668 -8.775 -1.743 1.00 61.00 648 PHE A C 1
ATOM 5081 O O . PHE A 1 648 ? 36.242 -9.338 -2.674 1.00 61.00 648 PHE A O 1
ATOM 5088 N N . ASN A 1 649 ? 34.623 -9.339 -1.126 1.00 58.97 649 ASN A N 1
ATOM 5089 C CA . ASN A 1 649 ? 34.117 -10.668 -1.503 1.00 58.97 649 ASN A CA 1
ATOM 5090 C C . ASN A 1 649 ? 33.081 -10.619 -2.642 1.00 58.97 649 ASN A C 1
ATOM 5092 O O . ASN A 1 649 ? 32.401 -9.617 -2.853 1.00 58.97 649 ASN A O 1
ATOM 5096 N N . ILE A 1 650 ? 32.988 -11.740 -3.359 1.00 57.62 650 ILE A N 1
ATOM 5097 C CA . ILE A 1 650 ? 32.218 -11.962 -4.590 1.00 57.62 650 ILE A CA 1
ATOM 5098 C C . ILE A 1 650 ? 30.695 -11.888 -4.307 1.00 57.62 650 ILE A C 1
ATOM 5100 O O . ILE A 1 650 ? 30.224 -12.544 -3.382 1.00 57.62 650 ILE A O 1
ATOM 5104 N N . ASN A 1 651 ? 29.939 -11.145 -5.131 1.00 55.00 651 ASN A N 1
ATOM 5105 C CA . ASN A 1 651 ? 28.457 -11.072 -5.193 1.00 55.00 651 ASN A CA 1
ATOM 5106 C C . ASN A 1 651 ? 27.713 -10.434 -3.994 1.00 55.00 651 ASN A C 1
ATOM 5108 O O . ASN A 1 651 ? 27.058 -11.118 -3.211 1.00 55.00 651 ASN A O 1
ATOM 5112 N N . SER A 1 652 ? 27.743 -9.109 -3.871 1.00 64.38 652 SER A N 1
ATOM 5113 C CA . SER A 1 652 ? 27.070 -8.361 -2.791 1.00 64.38 652 SER A CA 1
ATOM 5114 C C . SER A 1 652 ? 25.592 -8.048 -3.051 1.00 64.38 652 SER A C 1
ATOM 5116 O O . SER A 1 652 ? 24.814 -8.007 -2.100 1.00 64.38 652 SER A O 1
ATOM 5118 N N . ILE A 1 653 ? 25.208 -7.813 -4.310 1.00 79.69 653 ILE A N 1
ATOM 5119 C CA . ILE A 1 653 ? 23.844 -7.469 -4.724 1.00 79.69 653 ILE A CA 1
ATOM 5120 C C . ILE A 1 653 ? 23.459 -8.378 -5.887 1.00 79.69 653 ILE A C 1
ATOM 5122 O O . ILE A 1 653 ? 24.007 -8.272 -6.986 1.00 79.69 653 ILE A O 1
ATOM 5126 N N . ILE A 1 654 ? 22.514 -9.273 -5.624 1.00 79.31 654 ILE A N 1
ATOM 5127 C CA . ILE A 1 654 ? 21.989 -10.247 -6.575 1.00 79.31 654 ILE A CA 1
ATOM 5128 C C . ILE A 1 654 ? 20.495 -9.974 -6.729 1.00 79.31 654 ILE A C 1
ATOM 5130 O O . ILE A 1 654 ? 19.736 -10.108 -5.772 1.00 79.31 654 ILE A O 1
ATOM 5134 N N . ILE A 1 655 ? 20.050 -9.611 -7.928 1.00 77.69 655 ILE A N 1
ATOM 5135 C CA . ILE A 1 655 ? 18.624 -9.409 -8.215 1.00 77.69 655 ILE A CA 1
ATOM 5136 C C . ILE A 1 655 ? 18.171 -10.566 -9.118 1.00 77.69 655 ILE A C 1
ATOM 5138 O O . ILE A 1 655 ? 18.735 -10.743 -10.195 1.00 77.69 655 ILE A O 1
ATOM 5142 N N . GLN A 1 656 ? 17.205 -11.371 -8.664 1.00 75.62 656 GLN A N 1
ATOM 5143 C CA . GLN A 1 656 ? 16.740 -12.627 -9.267 1.00 75.62 656 GLN A CA 1
ATOM 5144 C C . GLN A 1 656 ? 15.216 -12.626 -9.504 1.00 75.62 656 GLN A C 1
ATOM 5146 O O . GLN A 1 656 ? 14.454 -12.965 -8.615 1.00 75.62 656 GLN A O 1
ATOM 5151 N N . SER A 1 657 ? 14.735 -12.357 -10.719 1.00 63.84 657 SER A N 1
ATOM 5152 C CA . SER A 1 657 ? 13.284 -12.353 -11.052 1.00 63.84 657 SER A CA 1
ATOM 5153 C C . SER A 1 657 ? 12.453 -11.216 -10.448 1.00 63.84 657 SER A C 1
ATOM 5155 O O . SER A 1 657 ? 11.292 -11.404 -10.104 1.00 63.84 657 SER A O 1
ATOM 5157 N N . GLY A 1 658 ? 13.049 -10.024 -10.353 1.00 70.38 658 GLY A N 1
ATOM 5158 C CA . GLY A 1 658 ? 12.410 -8.812 -9.841 1.00 70.38 658 GLY A CA 1
ATOM 5159 C C . GLY A 1 658 ? 12.516 -7.596 -10.770 1.00 70.38 658 GLY A C 1
ATOM 5160 O O . GLY A 1 658 ? 12.914 -7.692 -11.936 1.00 70.38 658 GLY A O 1
ATOM 5161 N N . VAL A 1 659 ? 12.183 -6.424 -10.225 1.00 76.69 659 VAL A N 1
ATOM 5162 C CA . VAL A 1 659 ? 12.289 -5.116 -10.894 1.00 76.69 659 VAL A CA 1
ATOM 5163 C C . VAL A 1 659 ? 13.267 -4.246 -10.116 1.00 76.69 659 VAL A C 1
ATOM 5165 O O . VAL A 1 659 ? 13.053 -4.023 -8.927 1.00 76.69 659 VAL A O 1
ATOM 5168 N N . PHE A 1 660 ? 14.300 -3.717 -10.777 1.00 83.62 660 PHE A N 1
ATOM 5169 C CA . PHE A 1 660 ? 15.214 -2.738 -10.180 1.00 83.62 660 PHE A CA 1
ATOM 5170 C C . PHE A 1 660 ? 15.033 -1.375 -10.845 1.00 83.62 660 PHE A C 1
ATOM 5172 O O . PHE A 1 660 ? 15.282 -1.224 -12.045 1.00 83.62 660 PHE A O 1
ATOM 5179 N N . LYS A 1 661 ? 14.565 -0.390 -10.073 1.00 83.75 661 LYS A N 1
ATOM 5180 C CA . LYS A 1 661 ? 14.277 0.965 -10.555 1.00 83.75 661 LYS A CA 1
ATOM 5181 C C . LYS A 1 661 ? 15.035 1.994 -9.732 1.00 83.75 661 LYS A C 1
ATOM 5183 O O . LYS A 1 661 ? 14.870 2.072 -8.521 1.00 83.75 661 LYS A O 1
ATOM 5188 N N . SER A 1 662 ? 15.809 2.811 -10.428 1.00 82.19 662 SER A N 1
ATOM 5189 C CA . SER A 1 662 ? 16.523 3.969 -9.906 1.00 82.19 662 SER A CA 1
ATOM 5190 C C . SER A 1 662 ? 16.029 5.203 -10.662 1.00 82.19 662 SER A C 1
ATOM 5192 O O . SER A 1 662 ? 16.211 5.303 -11.880 1.00 82.19 662 SER A O 1
ATOM 5194 N N . LEU A 1 663 ? 15.336 6.105 -9.960 1.00 79.88 663 LEU A N 1
ATOM 5195 C CA . LEU A 1 663 ? 14.691 7.294 -10.530 1.00 79.88 663 LEU A CA 1
ATOM 5196 C C . LEU A 1 663 ? 15.283 8.573 -9.922 1.00 79.88 663 LEU A C 1
ATOM 5198 O O . LEU A 1 663 ? 14.593 9.330 -9.244 1.00 79.88 663 LEU A O 1
ATOM 5202 N N . GLY A 1 664 ? 16.578 8.806 -10.153 1.00 73.06 664 GLY A N 1
ATOM 5203 C CA . GLY A 1 664 ? 17.241 10.031 -9.707 1.00 73.06 664 GLY A CA 1
ATOM 5204 C C . GLY A 1 664 ? 16.865 11.263 -10.536 1.00 73.06 664 GLY A C 1
ATOM 5205 O O . GLY A 1 664 ? 16.077 11.191 -11.481 1.00 73.06 664 GLY A O 1
ATOM 5206 N N . ASN A 1 665 ? 17.500 12.398 -10.234 1.00 82.25 665 ASN A N 1
ATOM 5207 C CA . ASN A 1 665 ? 17.424 13.607 -11.057 1.00 82.25 665 ASN A CA 1
ATOM 5208 C C . ASN A 1 665 ? 18.812 14.265 -11.227 1.00 82.25 665 ASN A C 1
ATOM 5210 O O . ASN A 1 665 ? 19.781 13.867 -10.582 1.00 82.25 665 ASN A O 1
ATOM 5214 N N . VAL A 1 666 ? 18.921 15.285 -12.092 1.00 72.06 666 VAL A N 1
ATOM 5215 C CA . VAL A 1 666 ? 20.193 15.985 -12.394 1.00 72.06 666 VAL A CA 1
ATOM 5216 C C . VAL A 1 666 ? 20.902 16.519 -11.144 1.00 72.06 666 VAL A C 1
ATOM 5218 O O . VAL A 1 666 ? 22.128 16.471 -11.078 1.00 72.06 666 VAL A O 1
ATOM 5221 N N . ASN A 1 667 ? 20.140 17.032 -10.177 1.00 76.25 667 ASN A N 1
ATOM 5222 C CA . ASN A 1 667 ? 20.658 17.678 -8.971 1.00 76.25 667 ASN A CA 1
ATOM 5223 C C . ASN A 1 667 ? 20.916 16.687 -7.830 1.00 76.25 667 ASN A C 1
ATOM 5225 O O . ASN A 1 667 ? 21.700 17.000 -6.941 1.00 76.25 667 ASN A O 1
ATOM 5229 N N . ASN A 1 668 ? 20.260 15.523 -7.841 1.00 78.19 668 ASN A N 1
ATOM 5230 C CA . ASN A 1 668 ? 20.331 14.538 -6.769 1.00 78.19 668 ASN A CA 1
ATOM 5231 C C . ASN A 1 668 ? 20.406 13.117 -7.346 1.00 78.19 668 ASN A C 1
ATOM 5233 O O . ASN A 1 668 ? 19.424 12.372 -7.436 1.00 78.19 668 ASN A O 1
ATOM 5237 N N . ARG A 1 669 ? 21.603 12.779 -7.829 1.00 84.88 669 ARG A N 1
ATOM 5238 C CA . ARG A 1 669 ? 21.894 11.503 -8.485 1.00 84.88 669 ARG A CA 1
ATOM 5239 C C . ARG A 1 669 ? 22.009 10.386 -7.454 1.00 84.88 669 ARG A C 1
ATOM 5241 O O . ARG A 1 669 ? 22.654 10.554 -6.422 1.00 84.88 669 ARG A O 1
ATOM 5248 N N . ILE A 1 670 ? 21.442 9.227 -7.769 1.00 84.38 670 ILE A N 1
ATOM 5249 C CA . ILE A 1 670 ? 21.624 8.009 -6.968 1.00 84.38 670 ILE A CA 1
ATOM 5250 C C . ILE A 1 670 ? 23.069 7.563 -7.130 1.00 84.38 670 ILE A C 1
ATOM 5252 O O . ILE A 1 670 ? 23.549 7.526 -8.253 1.00 84.38 670 ILE A O 1
ATOM 5256 N N . THR A 1 671 ? 23.781 7.235 -6.060 1.00 83.50 671 THR A N 1
ATOM 5257 C CA . THR A 1 671 ? 25.194 6.843 -6.151 1.00 83.50 671 THR A CA 1
ATOM 5258 C C . THR A 1 671 ? 25.379 5.397 -5.720 1.00 83.50 671 THR A C 1
ATOM 5260 O O . THR A 1 671 ? 24.942 5.019 -4.642 1.00 83.50 671 THR A O 1
ATOM 5263 N N . ILE A 1 672 ? 26.040 4.590 -6.547 1.00 84.50 672 ILE A N 1
ATOM 5264 C CA . ILE A 1 672 ? 26.413 3.205 -6.258 1.00 84.50 672 ILE A CA 1
ATOM 5265 C C . ILE A 1 672 ? 27.939 3.129 -6.277 1.00 84.50 672 ILE A C 1
ATOM 5267 O O . ILE A 1 672 ? 28.565 3.249 -7.332 1.00 84.50 672 ILE A O 1
ATOM 5271 N N . ASN A 1 673 ? 28.539 2.949 -5.103 1.00 82.62 673 ASN A N 1
ATOM 5272 C CA . ASN A 1 673 ? 29.982 2.848 -4.932 1.00 82.62 673 ASN A CA 1
ATOM 5273 C C . ASN A 1 673 ? 30.394 1.389 -4.747 1.00 82.62 673 ASN A C 1
ATOM 5275 O O . ASN A 1 673 ? 30.067 0.767 -3.732 1.00 82.62 673 ASN A O 1
ATOM 5279 N N . PHE A 1 674 ? 31.168 0.875 -5.697 1.00 78.75 674 PHE A N 1
ATOM 5280 C CA . PHE A 1 674 ? 31.871 -0.394 -5.565 1.00 78.75 674 PHE A CA 1
ATOM 5281 C C . PHE A 1 674 ? 33.323 -0.157 -5.104 1.00 78.75 674 PHE A C 1
ATOM 5283 O O . PHE A 1 674 ? 33.904 0.902 -5.378 1.00 78.75 674 PHE A O 1
ATOM 5290 N N . PRO A 1 675 ? 33.952 -1.130 -4.422 1.00 74.50 675 PRO A N 1
ATOM 5291 C CA . PRO A 1 675 ? 35.344 -1.012 -4.007 1.00 74.50 675 PRO A CA 1
ATOM 5292 C C . PRO A 1 675 ? 36.289 -1.019 -5.220 1.00 74.50 675 PRO A C 1
ATOM 5294 O O . PRO A 1 675 ? 36.126 -1.800 -6.155 1.00 74.50 675 PRO A O 1
ATOM 5297 N N . SER A 1 676 ? 37.316 -0.167 -5.189 1.00 63.22 676 SER A N 1
ATOM 5298 C CA . SER A 1 676 ? 38.188 0.146 -6.336 1.00 63.22 676 SER A CA 1
ATOM 5299 C C . SER A 1 676 ? 39.163 -0.961 -6.768 1.00 63.22 676 SER A C 1
ATOM 5301 O O . SER A 1 676 ? 39.817 -0.811 -7.796 1.00 63.22 676 SER A O 1
ATOM 5303 N N . VAL A 1 677 ? 39.300 -2.056 -6.008 1.00 58.12 677 VAL A N 1
ATOM 5304 C CA . VAL A 1 677 ? 40.457 -2.975 -6.120 1.00 58.12 677 VAL A CA 1
ATOM 5305 C C . VAL A 1 677 ? 40.110 -4.424 -6.493 1.00 58.12 677 VAL A C 1
ATOM 5307 O O . VAL A 1 677 ? 40.990 -5.279 -6.451 1.00 58.12 677 VAL A O 1
ATOM 5310 N N . ALA A 1 678 ? 38.866 -4.753 -6.859 1.00 52.25 678 ALA A N 1
ATOM 5311 C CA . ALA A 1 678 ? 38.493 -6.150 -7.101 1.00 52.25 678 ALA A CA 1
ATOM 5312 C C . ALA A 1 678 ? 37.639 -6.364 -8.356 1.00 52.25 678 ALA A C 1
ATOM 5314 O O . ALA A 1 678 ? 36.524 -5.865 -8.467 1.00 52.25 678 ALA A O 1
ATOM 5315 N N . ILE A 1 679 ? 38.119 -7.271 -9.210 1.00 56.19 679 ILE A N 1
ATOM 5316 C CA . ILE A 1 679 ? 37.426 -7.933 -10.336 1.00 56.19 679 ILE A CA 1
ATOM 5317 C C . ILE A 1 679 ? 36.110 -8.647 -9.931 1.00 56.19 679 ILE A C 1
ATOM 5319 O O . ILE A 1 679 ? 35.444 -9.242 -10.769 1.00 56.19 679 ILE A O 1
ATOM 5323 N N . ALA A 1 680 ? 35.753 -8.643 -8.641 1.00 58.28 680 ALA A N 1
ATOM 5324 C CA . ALA A 1 680 ? 34.709 -9.478 -8.048 1.00 58.28 680 ALA A CA 1
ATOM 5325 C C . ALA A 1 680 ? 33.454 -8.720 -7.583 1.00 58.28 680 ALA A C 1
ATOM 5327 O O . ALA A 1 680 ? 32.440 -9.354 -7.283 1.00 58.28 680 ALA A O 1
ATOM 5328 N N . SER A 1 681 ? 33.503 -7.386 -7.484 1.00 63.16 681 SER A N 1
ATOM 5329 C CA . SER A 1 681 ? 32.331 -6.607 -7.070 1.00 63.16 681 SER A CA 1
ATOM 5330 C C . SER A 1 681 ? 31.437 -6.342 -8.271 1.00 63.16 681 SER A C 1
ATOM 5332 O O . SER A 1 681 ? 31.771 -5.529 -9.134 1.00 63.16 681 SER A O 1
ATOM 5334 N N . LYS A 1 682 ? 30.314 -7.056 -8.325 1.00 71.94 682 LYS A N 1
ATOM 5335 C CA . LYS A 1 682 ? 29.346 -6.964 -9.411 1.00 71.94 682 LYS A CA 1
ATOM 5336 C C . LYS A 1 682 ? 27.928 -6.755 -8.894 1.00 71.94 682 LYS A C 1
ATOM 5338 O O . LYS A 1 682 ? 27.527 -7.393 -7.921 1.00 71.94 682 LYS A O 1
ATOM 5343 N N . LEU A 1 683 ? 27.174 -5.897 -9.577 1.00 77.50 683 LEU A N 1
ATOM 5344 C CA . LEU A 1 683 ? 25.716 -5.923 -9.565 1.00 77.50 683 LEU A CA 1
ATOM 5345 C C . LEU A 1 683 ? 25.294 -7.057 -10.497 1.00 77.50 683 LEU A C 1
ATOM 5347 O O . LEU A 1 683 ? 25.358 -6.899 -11.717 1.00 77.50 683 LEU A O 1
ATOM 5351 N N . GLN A 1 684 ? 24.934 -8.206 -9.924 1.00 76.00 684 GLN A N 1
ATOM 5352 C CA . GLN A 1 684 ? 24.529 -9.368 -10.706 1.00 76.00 684 GLN A CA 1
ATOM 5353 C C . GLN A 1 684 ? 23.014 -9.360 -10.910 1.00 76.00 684 GLN A C 1
ATOM 5355 O O . GLN A 1 684 ? 22.238 -9.334 -9.951 1.00 76.00 684 GLN A O 1
ATOM 5360 N N . LEU A 1 685 ? 22.601 -9.390 -12.172 1.00 70.81 685 LEU A N 1
ATOM 5361 C CA . LEU A 1 685 ? 21.209 -9.290 -12.582 1.00 70.81 685 LEU A CA 1
ATOM 5362 C C . LEU A 1 685 ? 20.794 -10.576 -13.290 1.00 70.81 685 LEU A C 1
ATOM 5364 O O . LEU A 1 685 ? 21.380 -10.960 -14.298 1.00 70.81 685 LEU A O 1
ATOM 5368 N N . GLY A 1 686 ? 19.759 -11.231 -12.776 1.00 63.19 686 GLY A N 1
ATOM 5369 C CA . GLY A 1 686 ? 19.274 -12.491 -13.303 1.00 63.19 686 GLY A CA 1
ATOM 5370 C C . GLY A 1 686 ? 17.778 -12.673 -13.162 1.00 63.19 686 GLY A C 1
ATOM 5371 O O . GLY A 1 686 ? 17.170 -12.081 -12.284 1.00 63.19 686 GLY A O 1
ATOM 5372 N N . GLY A 1 687 ? 17.125 -13.455 -14.022 1.00 60.50 687 GLY A N 1
ATOM 5373 C CA . GLY A 1 687 ? 15.684 -13.695 -13.865 1.00 60.50 687 GLY A CA 1
ATOM 5374 C C . GLY A 1 687 ? 14.774 -12.492 -14.163 1.00 60.50 687 GLY A C 1
ATOM 5375 O O . GLY A 1 687 ? 13.570 -12.676 -14.236 1.00 60.50 687 GLY A O 1
ATOM 5376 N N . LEU A 1 688 ? 15.322 -11.269 -14.244 1.00 56.00 688 LEU A N 1
ATOM 5377 C CA . LEU A 1 688 ? 14.594 -10.012 -14.021 1.00 56.00 688 LEU A CA 1
ATOM 5378 C C . LEU A 1 688 ? 13.484 -9.750 -15.029 1.00 56.00 688 LEU A C 1
ATOM 5380 O O . LEU A 1 688 ? 13.586 -10.116 -16.190 1.00 56.00 688 LEU A O 1
ATOM 5384 N N . ASP A 1 689 ? 12.485 -8.977 -14.620 1.00 58.69 689 ASP A N 1
ATOM 5385 C CA . ASP A 1 689 ? 11.531 -8.407 -15.567 1.00 58.69 689 ASP A CA 1
ATOM 5386 C C . ASP A 1 689 ? 12.050 -7.082 -16.143 1.00 58.69 689 ASP A C 1
ATOM 5388 O O . ASP A 1 689 ? 11.852 -6.799 -17.327 1.00 58.69 689 ASP A O 1
ATOM 5392 N N . THR A 1 690 ? 12.718 -6.234 -15.343 1.00 72.25 690 THR A N 1
ATOM 5393 C CA . THR A 1 690 ? 13.100 -4.870 -15.767 1.00 72.25 690 THR A CA 1
ATOM 5394 C C . THR A 1 690 ? 14.257 -4.262 -14.954 1.00 72.25 690 THR A C 1
ATOM 5396 O O . THR A 1 690 ? 14.199 -4.250 -13.723 1.00 72.25 690 THR A O 1
ATOM 5399 N N . LEU A 1 691 ? 15.251 -3.671 -15.638 1.00 81.19 691 LEU A N 1
ATOM 5400 C CA . LEU A 1 691 ? 16.264 -2.758 -15.079 1.00 81.19 691 LEU A CA 1
ATOM 5401 C C . LEU A 1 691 ? 16.063 -1.341 -15.634 1.00 81.19 691 LEU A C 1
ATOM 5403 O O . LEU A 1 691 ? 16.144 -1.132 -16.845 1.00 81.19 691 LEU A O 1
ATOM 5407 N N . ILE A 1 692 ? 15.878 -0.351 -14.762 1.00 81.25 692 ILE A N 1
ATOM 5408 C CA . ILE A 1 692 ? 15.861 1.068 -15.144 1.00 81.25 692 ILE A CA 1
ATOM 5409 C C . ILE A 1 692 ? 16.813 1.830 -14.227 1.00 81.25 692 ILE A C 1
ATOM 5411 O O . ILE A 1 692 ? 16.548 1.952 -13.032 1.00 81.25 692 ILE A O 1
ATOM 5415 N N . LEU A 1 693 ? 17.899 2.360 -14.790 1.00 83.31 693 LEU A N 1
ATOM 5416 C CA . LEU A 1 693 ? 18.835 3.245 -14.097 1.00 83.31 693 LEU A CA 1
ATOM 5417 C C . LEU A 1 693 ? 18.778 4.636 -14.725 1.00 83.31 693 LEU A C 1
ATOM 5419 O O . LEU A 1 693 ? 19.254 4.833 -15.839 1.00 83.31 693 LEU A O 1
ATOM 5423 N N . SER A 1 694 ? 18.210 5.606 -14.018 1.00 82.38 694 SER A N 1
ATOM 5424 C CA . SER A 1 694 ? 18.150 6.995 -14.472 1.00 82.38 694 SER A CA 1
ATOM 5425 C C . SER A 1 694 ? 18.868 7.900 -13.482 1.00 82.38 694 SER A C 1
ATOM 5427 O O . SER A 1 694 ? 18.668 7.776 -12.274 1.00 82.38 694 SER A O 1
ATOM 5429 N N . TYR A 1 695 ? 19.713 8.807 -13.985 1.00 84.00 695 TYR A N 1
ATOM 5430 C CA . TYR A 1 695 ? 20.480 9.750 -13.158 1.00 84.00 695 TYR A CA 1
ATOM 5431 C C . TYR A 1 695 ? 21.272 9.061 -12.033 1.00 84.00 695 TYR A C 1
ATOM 5433 O O . TYR A 1 695 ? 21.265 9.499 -10.883 1.00 84.00 695 TYR A O 1
ATOM 5441 N N . THR A 1 696 ? 21.948 7.959 -12.361 1.00 83.12 696 THR A N 1
ATOM 5442 C CA . THR A 1 696 ? 22.750 7.181 -11.408 1.00 83.12 696 THR A CA 1
ATOM 5443 C C . THR A 1 696 ? 24.243 7.473 -11.600 1.00 83.12 696 THR A C 1
ATOM 5445 O O . THR A 1 696 ? 24.715 7.581 -12.726 1.00 83.12 696 THR A O 1
ATOM 5448 N N . ASN A 1 697 ? 24.992 7.624 -10.515 1.00 83.81 697 ASN A N 1
ATOM 5449 C CA . ASN A 1 697 ? 26.447 7.626 -10.465 1.00 83.81 697 ASN A CA 1
ATOM 5450 C C . ASN A 1 697 ? 26.913 6.223 -10.096 1.00 83.81 697 ASN A C 1
ATOM 5452 O O . ASN A 1 697 ? 26.626 5.756 -8.997 1.00 83.81 697 ASN A O 1
ATOM 5456 N N . ILE A 1 698 ? 27.631 5.553 -10.983 1.00 83.25 698 ILE A N 1
ATOM 5457 C CA . ILE A 1 698 ? 28.199 4.232 -10.717 1.00 83.25 698 ILE A CA 1
ATOM 5458 C C . ILE A 1 698 ? 29.706 4.401 -10.659 1.00 83.25 698 ILE A C 1
ATOM 5460 O O . ILE A 1 698 ? 30.325 4.748 -11.661 1.00 83.25 698 ILE A O 1
ATOM 5464 N N . ASN A 1 699 ? 30.284 4.205 -9.479 1.00 79.38 699 ASN A N 1
ATOM 5465 C CA . ASN A 1 699 ? 31.712 4.379 -9.254 1.00 79.38 699 ASN A CA 1
ATOM 5466 C C . ASN A 1 699 ? 32.363 3.010 -9.031 1.00 79.38 699 ASN A C 1
ATOM 5468 O O . ASN A 1 699 ? 32.097 2.358 -8.017 1.00 79.38 699 ASN A O 1
ATOM 5472 N N . ASN A 1 700 ? 33.266 2.625 -9.939 1.00 68.19 700 ASN A N 1
ATOM 5473 C CA . ASN A 1 700 ? 33.941 1.321 -9.989 1.00 68.19 700 ASN A CA 1
ATOM 5474 C C . ASN A 1 700 ? 32.968 0.138 -10.207 1.00 68.19 700 ASN A C 1
ATOM 5476 O O . ASN A 1 700 ? 31.754 0.307 -10.206 1.00 68.19 700 ASN A O 1
ATOM 5480 N N . GLY A 1 701 ? 33.493 -1.083 -10.354 1.00 67.31 701 GLY A N 1
ATOM 5481 C CA . GLY A 1 701 ? 32.697 -2.320 -10.368 1.00 67.31 701 GLY A CA 1
ATOM 5482 C C . GLY A 1 701 ? 32.147 -2.749 -11.736 1.00 67.31 701 GLY A C 1
ATOM 5483 O O . GLY A 1 701 ? 32.494 -2.200 -12.778 1.00 67.31 701 GLY A O 1
ATOM 5484 N N . PHE A 1 702 ? 31.310 -3.790 -11.722 1.00 68.31 702 PHE A N 1
ATOM 5485 C CA . PHE A 1 702 ? 30.755 -4.441 -12.916 1.00 68.31 702 PHE A CA 1
ATOM 5486 C C . PHE A 1 702 ? 29.224 -4.511 -12.827 1.00 68.31 702 PHE A C 1
ATOM 5488 O O . PHE A 1 702 ? 28.683 -4.881 -11.785 1.00 68.31 702 PHE A O 1
ATOM 5495 N N . ILE A 1 703 ? 28.514 -4.219 -13.920 1.00 72.38 703 ILE A N 1
ATOM 5496 C CA . ILE A 1 703 ? 27.113 -4.639 -14.082 1.00 72.38 703 ILE A CA 1
ATOM 5497 C C . ILE A 1 703 ? 27.150 -5.912 -14.915 1.00 72.38 703 ILE A C 1
ATOM 5499 O O . ILE A 1 703 ? 27.518 -5.880 -16.089 1.00 72.38 703 ILE A O 1
ATOM 5503 N N . ASP A 1 704 ? 26.812 -7.028 -14.284 1.00 70.00 704 ASP A N 1
ATOM 5504 C CA . ASP A 1 704 ? 26.903 -8.352 -14.879 1.00 70.00 704 ASP A CA 1
ATOM 5505 C C . ASP A 1 704 ? 25.496 -8.913 -15.091 1.00 70.00 704 ASP A C 1
ATOM 5507 O O . ASP A 1 704 ? 24.763 -9.177 -14.135 1.00 70.00 704 ASP A O 1
ATOM 5511 N N . PHE A 1 705 ? 25.122 -9.092 -16.356 1.00 67.06 705 PHE A N 1
ATOM 5512 C CA . PHE A 1 705 ? 23.844 -9.694 -16.744 1.00 67.06 705 PHE A CA 1
ATOM 5513 C C . PHE A 1 705 ? 23.931 -11.227 -16.879 1.00 67.06 705 PHE A C 1
ATOM 5515 O O . PHE A 1 705 ? 22.971 -11.856 -17.325 1.00 67.06 705 PHE A O 1
ATOM 5522 N N . SER A 1 706 ? 25.066 -11.846 -16.519 1.00 57.34 706 SER A N 1
ATOM 5523 C CA . SER A 1 706 ? 25.250 -13.295 -16.621 1.00 57.34 706 SER A CA 1
ATOM 5524 C C . SER A 1 706 ? 24.552 -14.057 -15.486 1.00 57.34 706 SER A C 1
ATOM 5526 O O . SER A 1 706 ? 24.773 -13.836 -14.289 1.00 57.34 706 SER A O 1
ATOM 5528 N N . MET A 1 707 ? 23.709 -15.013 -15.874 1.00 54.84 707 MET A N 1
ATOM 5529 C CA . MET A 1 707 ? 23.177 -16.053 -14.994 1.00 54.84 707 MET A CA 1
ATOM 5530 C C . MET A 1 707 ? 23.610 -17.415 -15.516 1.00 54.84 707 MET A C 1
ATOM 5532 O O . MET A 1 707 ? 23.431 -17.712 -16.694 1.00 54.84 707 MET A O 1
ATOM 5536 N N . ASN A 1 708 ? 24.106 -18.260 -14.615 1.00 52.78 708 ASN A N 1
ATOM 5537 C CA . ASN A 1 708 ? 24.527 -19.630 -14.912 1.00 52.78 708 ASN A CA 1
ATOM 5538 C C . ASN A 1 708 ? 23.357 -20.642 -14.956 1.00 52.78 708 ASN A C 1
ATOM 5540 O O . ASN A 1 708 ? 23.579 -21.807 -15.274 1.00 52.78 708 ASN A O 1
ATOM 5544 N N . ASP A 1 709 ? 22.114 -20.232 -14.657 1.00 54.75 709 ASP A N 1
ATOM 5545 C CA . ASP A 1 709 ? 21.160 -21.171 -14.038 1.00 54.75 709 ASP A CA 1
ATOM 5546 C C . ASP A 1 709 ? 19.877 -21.463 -14.853 1.00 54.75 709 ASP A C 1
ATOM 5548 O O . ASP A 1 709 ? 18.954 -22.092 -14.344 1.00 54.75 709 ASP A O 1
ATOM 5552 N N . GLY A 1 710 ? 19.767 -21.038 -16.119 1.00 55.28 710 GLY A N 1
ATOM 5553 C CA . GLY A 1 710 ? 18.617 -21.400 -16.977 1.00 55.28 710 GLY A CA 1
ATOM 5554 C C . GLY A 1 710 ? 17.256 -20.790 -16.582 1.00 55.28 710 GLY A C 1
ATOM 5555 O O . GLY A 1 710 ? 16.219 -21.224 -17.084 1.00 55.28 710 GLY A O 1
ATOM 5556 N N . ILE A 1 711 ? 17.243 -19.785 -15.702 1.00 55.34 711 ILE A N 1
ATOM 5557 C CA . ILE A 1 711 ? 16.047 -19.036 -15.270 1.00 55.34 711 ILE A CA 1
ATOM 5558 C C . ILE A 1 711 ? 15.725 -17.917 -16.291 1.00 55.34 711 ILE A C 1
ATOM 5560 O O . ILE A 1 711 ? 16.620 -17.456 -16.999 1.00 55.34 711 ILE A O 1
ATOM 5564 N N . GLN A 1 712 ? 14.446 -17.515 -16.399 1.00 54.62 712 GLN A N 1
ATOM 5565 C CA . GLN A 1 712 ? 13.906 -16.556 -17.386 1.00 54.62 712 GLN A CA 1
ATOM 5566 C C . GLN A 1 712 ? 14.762 -15.280 -17.570 1.00 54.62 712 GLN A C 1
ATOM 5568 O O . GLN A 1 712 ? 15.408 -14.799 -16.647 1.00 54.62 712 GLN A O 1
ATOM 5573 N N . LYS A 1 713 ? 14.808 -14.737 -18.793 1.00 57.09 713 LYS A N 1
ATOM 5574 C CA . LYS A 1 713 ? 15.739 -13.660 -19.183 1.00 57.09 713 LYS A CA 1
ATOM 5575 C C . LYS A 1 713 ? 15.152 -12.249 -18.953 1.00 57.09 713 LYS A C 1
ATOM 5577 O O . LYS A 1 713 ? 13.946 -12.084 -19.138 1.00 57.09 713 LYS A O 1
ATOM 5582 N N . PRO A 1 714 ? 15.993 -11.226 -18.674 1.00 58.25 714 PRO A N 1
ATOM 5583 C CA . PRO A 1 714 ? 15.592 -9.815 -18.611 1.00 58.25 714 PRO A CA 1
ATOM 5584 C C . PRO A 1 714 ? 14.791 -9.342 -19.827 1.00 58.25 714 PRO A C 1
ATOM 5586 O O . PRO A 1 714 ? 15.261 -9.482 -20.954 1.00 58.25 714 PRO A O 1
ATOM 5589 N N . ARG A 1 715 ? 13.607 -8.743 -19.623 1.00 60.91 715 ARG A N 1
ATOM 5590 C CA . ARG A 1 715 ? 12.762 -8.253 -20.735 1.00 60.91 715 ARG A CA 1
ATOM 5591 C C . ARG A 1 715 ? 13.111 -6.838 -21.203 1.00 60.91 715 ARG A C 1
ATOM 5593 O O . ARG A 1 715 ? 13.004 -6.560 -22.396 1.00 60.91 715 ARG A O 1
ATOM 5600 N N . PHE A 1 716 ? 13.519 -5.941 -20.300 1.00 61.25 716 PHE A N 1
ATOM 5601 C CA . PHE A 1 716 ? 13.793 -4.537 -20.632 1.00 61.25 716 PHE A CA 1
ATOM 5602 C C . PHE A 1 716 ? 14.878 -3.920 -19.741 1.00 61.25 716 PHE A C 1
ATOM 5604 O O . PHE A 1 716 ? 14.715 -3.875 -18.522 1.00 61.25 716 PHE A O 1
ATOM 5611 N N . ASN A 1 717 ? 15.949 -3.399 -20.352 1.00 69.81 717 ASN A N 1
ATOM 5612 C CA . ASN A 1 717 ? 17.038 -2.721 -19.648 1.00 69.81 717 ASN A CA 1
ATOM 5613 C C . ASN A 1 717 ? 17.291 -1.332 -20.256 1.00 69.81 717 ASN A C 1
ATOM 5615 O O . ASN A 1 717 ? 17.621 -1.219 -21.438 1.00 69.81 717 ASN A O 1
ATOM 5619 N N . ALA A 1 718 ? 17.185 -0.279 -19.446 1.00 75.88 718 ALA A N 1
ATOM 5620 C CA . ALA A 1 718 ? 17.487 1.092 -19.854 1.00 75.88 718 ALA A CA 1
ATOM 5621 C C . ALA A 1 718 ? 18.392 1.785 -18.829 1.00 75.88 718 ALA A C 1
ATOM 5623 O O . ALA A 1 718 ? 18.112 1.758 -17.629 1.00 75.88 718 ALA A O 1
ATOM 5624 N N . ILE A 1 719 ? 19.459 2.428 -19.309 1.00 80.69 719 ILE A N 1
ATOM 5625 C CA . ILE A 1 719 ? 20.349 3.270 -18.502 1.00 80.69 719 ILE A CA 1
ATOM 5626 C C . ILE A 1 719 ? 20.383 4.658 -19.140 1.00 80.69 719 ILE A C 1
ATOM 5628 O O . ILE A 1 719 ? 20.825 4.808 -20.279 1.00 80.69 719 ILE A O 1
ATOM 5632 N N . SER A 1 720 ? 19.910 5.681 -18.434 1.00 77.44 720 SER A N 1
ATOM 5633 C CA . SER A 1 720 ? 19.836 7.036 -18.979 1.00 77.44 720 SER A CA 1
ATOM 5634 C C . SER A 1 720 ? 20.401 8.096 -18.044 1.00 77.44 720 SER A C 1
ATOM 5636 O O . SER A 1 720 ? 20.326 7.969 -16.818 1.00 77.44 720 SER A O 1
ATOM 5638 N N . ASN A 1 721 ? 20.940 9.171 -18.621 1.00 80.44 721 ASN A N 1
ATOM 5639 C CA . ASN A 1 721 ? 21.404 10.356 -17.901 1.00 80.44 721 ASN A CA 1
ATOM 5640 C C . ASN A 1 721 ? 22.390 10.052 -16.758 1.00 80.44 721 ASN A C 1
ATOM 5642 O O . ASN A 1 721 ? 22.446 10.805 -15.788 1.00 80.44 721 ASN A O 1
ATOM 5646 N N . SER A 1 722 ? 23.126 8.943 -16.802 1.00 81.06 722 SER A N 1
ATOM 5647 C CA . SER A 1 722 ? 23.947 8.421 -15.702 1.00 81.06 722 SER A CA 1
ATOM 5648 C C . SER A 1 722 ? 25.433 8.754 -15.894 1.00 81.06 722 SER A C 1
ATOM 5650 O O . SER A 1 722 ? 25.889 8.990 -17.010 1.00 81.06 722 SER A O 1
ATOM 5652 N N . ILE A 1 723 ? 26.190 8.825 -14.798 1.00 80.56 723 ILE A N 1
ATOM 5653 C CA . ILE A 1 723 ? 27.650 8.987 -14.821 1.00 80.56 723 ILE A CA 1
ATOM 5654 C C . ILE A 1 723 ? 28.254 7.665 -14.365 1.00 80.56 723 ILE A C 1
ATOM 5656 O O . ILE A 1 723 ? 27.892 7.132 -13.320 1.00 80.56 723 ILE A O 1
ATOM 5660 N N . ILE A 1 724 ? 29.163 7.122 -15.154 1.00 79.06 724 ILE A N 1
ATOM 5661 C CA . ILE A 1 724 ? 29.787 5.828 -14.927 1.00 79.06 724 ILE A CA 1
ATOM 5662 C C . ILE A 1 724 ? 31.293 6.078 -14.865 1.00 79.06 724 ILE A C 1
ATOM 5664 O O . ILE A 1 724 ? 31.935 6.325 -15.884 1.00 79.06 724 ILE A O 1
ATOM 5668 N N . ASN A 1 725 ? 31.850 6.058 -13.656 1.00 65.94 725 ASN A N 1
ATOM 5669 C CA . ASN A 1 725 ? 33.254 6.355 -13.403 1.00 65.94 725 ASN A CA 1
ATOM 5670 C C . ASN A 1 725 ? 34.038 5.073 -13.130 1.00 65.94 725 ASN A C 1
ATOM 5672 O O . ASN A 1 725 ? 33.638 4.272 -12.285 1.00 65.94 725 ASN A O 1
ATOM 5676 N N . ASN A 1 726 ? 35.205 4.959 -13.766 1.00 56.81 726 ASN A N 1
ATOM 5677 C CA . ASN A 1 726 ? 36.131 3.827 -13.708 1.00 56.81 726 ASN A CA 1
ATOM 5678 C C . ASN A 1 726 ? 35.561 2.535 -14.318 1.00 56.81 726 ASN A C 1
ATOM 5680 O O . ASN A 1 726 ? 34.750 1.854 -13.703 1.00 56.81 726 ASN A O 1
ATOM 5684 N N . SER A 1 727 ? 36.066 2.184 -15.509 1.00 53.00 727 SER A N 1
ATOM 5685 C CA . SER A 1 727 ? 35.971 0.877 -16.196 1.00 53.00 727 SER A CA 1
ATOM 5686 C C . SER A 1 727 ? 34.760 0.027 -15.827 1.00 53.00 727 SER A C 1
ATOM 5688 O O . SER A 1 727 ? 34.884 -0.991 -15.144 1.00 53.00 727 SER A O 1
ATOM 5690 N N . LEU A 1 728 ? 33.592 0.410 -16.331 1.00 50.84 728 LEU A N 1
ATOM 5691 C CA . LEU A 1 728 ? 32.443 -0.475 -16.302 1.00 50.84 728 LEU A CA 1
ATOM 5692 C C . LEU A 1 728 ? 32.589 -1.505 -17.423 1.00 50.84 728 LEU A C 1
ATOM 5694 O O . LEU A 1 728 ? 32.207 -1.266 -18.566 1.00 50.84 728 LEU A O 1
ATOM 5698 N N . SER A 1 729 ? 33.101 -2.688 -17.100 1.00 49.22 729 SER A N 1
ATOM 5699 C CA . SER A 1 729 ? 32.943 -3.813 -18.017 1.00 49.22 729 SER A CA 1
ATOM 5700 C C . SER A 1 729 ? 31.526 -4.364 -17.846 1.00 49.22 729 SER A C 1
ATOM 5702 O O . SER A 1 729 ? 31.229 -5.069 -16.881 1.00 49.22 729 SER A O 1
ATOM 5704 N N . ILE A 1 730 ? 30.627 -4.008 -18.765 1.00 51.34 730 ILE A N 1
ATOM 5705 C CA . ILE A 1 730 ? 29.303 -4.633 -18.863 1.00 51.34 730 ILE A CA 1
ATOM 5706 C C . ILE A 1 730 ? 29.497 -5.998 -19.526 1.00 51.34 730 ILE A C 1
ATOM 5708 O O . ILE A 1 730 ? 29.391 -6.157 -20.738 1.00 51.34 730 ILE A O 1
ATOM 5712 N N . ASN A 1 731 ? 29.869 -7.001 -18.740 1.00 39.44 731 ASN A N 1
ATOM 5713 C CA . ASN A 1 731 ? 30.024 -8.347 -19.268 1.00 39.44 731 ASN A CA 1
ATOM 5714 C C . ASN A 1 731 ? 28.663 -9.044 -19.291 1.00 39.44 731 ASN A C 1
ATOM 5716 O O . ASN A 1 731 ? 27.924 -9.057 -18.311 1.00 39.44 731 ASN A O 1
ATOM 5720 N N . ASN A 1 732 ? 28.350 -9.646 -20.431 1.00 36.72 732 ASN A N 1
ATOM 5721 C CA . ASN A 1 732 ? 27.314 -10.656 -20.547 1.00 36.72 732 ASN A CA 1
ATOM 5722 C C . ASN A 1 732 ? 28.053 -11.944 -20.928 1.00 36.72 732 ASN A C 1
ATOM 5724 O O . ASN A 1 732 ? 28.627 -12.035 -22.016 1.00 36.72 732 ASN A O 1
ATOM 5728 N N . PHE A 1 733 ? 28.179 -12.868 -19.980 1.00 29.23 733 PHE A N 1
ATOM 5729 C CA . PHE A 1 733 ? 29.019 -14.057 -20.116 1.00 29.23 733 PHE A CA 1
ATOM 5730 C C . PHE A 1 733 ? 28.161 -15.289 -20.473 1.00 29.23 733 PHE A C 1
ATOM 5732 O O . PHE A 1 733 ? 27.244 -15.633 -19.734 1.00 29.23 733 PHE A O 1
ATOM 5739 N N . PHE A 1 734 ? 28.534 -15.926 -21.595 1.00 40.47 734 PHE A N 1
ATOM 5740 C CA . PHE A 1 734 ? 28.093 -17.197 -22.217 1.00 40.47 734 PHE A CA 1
ATOM 5741 C C . PHE A 1 734 ? 26.743 -17.240 -22.971 1.00 40.47 734 PHE A C 1
ATOM 5743 O O . PHE A 1 734 ? 25.701 -16.853 -22.461 1.00 40.47 734 PHE A O 1
ATOM 5750 N N . VAL A 1 735 ? 26.739 -17.490 -24.296 1.00 31.75 735 VAL A N 1
ATOM 5751 C CA . VAL A 1 735 ? 26.963 -18.723 -25.109 1.00 31.75 735 VAL A CA 1
ATOM 5752 C C . VAL A 1 735 ? 25.704 -19.590 -25.211 1.00 31.75 735 VAL A C 1
ATOM 5754 O O . VAL A 1 735 ? 25.333 -20.304 -24.290 1.00 31.75 735 VAL A O 1
ATOM 5757 N N . ASN A 1 736 ? 25.120 -19.551 -26.413 1.00 31.20 736 ASN A N 1
ATOM 5758 C CA . ASN A 1 736 ? 24.029 -20.371 -26.950 1.00 31.20 736 ASN A CA 1
ATOM 5759 C C . ASN A 1 736 ? 22.570 -19.948 -26.645 1.00 31.20 736 ASN A C 1
ATOM 5761 O O . ASN A 1 736 ? 22.005 -20.209 -25.591 1.00 31.20 736 ASN A O 1
ATOM 5765 N N . ASN A 1 737 ? 21.939 -19.458 -27.722 1.00 36.56 737 ASN A N 1
ATOM 5766 C CA . ASN A 1 737 ? 20.528 -19.582 -28.122 1.00 36.56 737 ASN A CA 1
ATOM 5767 C C . ASN A 1 737 ? 19.432 -18.559 -27.687 1.00 36.56 737 ASN A C 1
ATOM 5769 O O . ASN A 1 737 ? 18.987 -18.448 -26.540 1.00 36.56 737 ASN A O 1
ATOM 5773 N N . THR A 1 738 ? 18.990 -17.848 -28.744 1.00 42.78 738 THR A N 1
ATOM 5774 C CA . THR A 1 738 ? 17.635 -17.670 -29.338 1.00 42.78 738 THR A CA 1
ATOM 5775 C C . THR A 1 738 ? 16.640 -16.613 -28.874 1.00 42.78 738 THR A C 1
ATOM 5777 O O . THR A 1 738 ? 15.779 -16.271 -29.677 1.00 42.78 738 THR A O 1
ATOM 5780 N N . GLU A 1 739 ? 16.762 -15.995 -27.704 1.00 50.31 739 GLU A N 1
ATOM 5781 C CA . GLU A 1 739 ? 15.888 -14.856 -27.344 1.00 50.31 739 GLU A CA 1
ATOM 5782 C C . GLU A 1 739 ? 16.707 -13.822 -26.570 1.00 50.31 739 GLU A C 1
ATOM 5784 O O . GLU A 1 739 ? 17.037 -14.043 -25.404 1.00 50.31 739 GLU A O 1
ATOM 5789 N N . GLY A 1 740 ? 17.168 -12.771 -27.255 1.00 60.09 740 GLY A N 1
ATOM 5790 C CA . GLY A 1 740 ? 18.089 -11.778 -26.699 1.00 60.09 740 GLY A CA 1
ATOM 5791 C C . GLY A 1 740 ? 17.407 -10.609 -25.982 1.00 60.09 740 GLY A C 1
ATOM 5792 O O . GLY A 1 740 ? 16.268 -10.229 -26.254 1.00 60.09 740 GLY A O 1
ATOM 5793 N N . VAL A 1 741 ? 18.161 -10.016 -25.066 1.00 69.38 741 VAL A N 1
ATOM 5794 C CA . VAL A 1 741 ? 17.786 -8.839 -24.279 1.00 69.38 741 VAL A CA 1
ATOM 5795 C C . VAL A 1 741 ? 18.039 -7.570 -25.101 1.00 69.38 741 VAL A C 1
ATOM 5797 O O . VAL A 1 741 ? 19.029 -7.505 -25.832 1.00 69.38 741 VAL A O 1
ATOM 5800 N N . ASN A 1 742 ? 17.174 -6.561 -24.984 1.00 78.81 742 ASN A N 1
ATOM 5801 C CA . ASN A 1 742 ? 17.412 -5.228 -25.549 1.00 78.81 742 ASN A CA 1
ATOM 5802 C C . ASN A 1 742 ? 18.010 -4.311 -24.477 1.00 78.81 742 ASN A C 1
ATOM 5804 O O . ASN A 1 742 ? 17.549 -4.324 -23.333 1.00 78.81 742 ASN A O 1
ATOM 5808 N N . ILE A 1 743 ? 19.005 -3.508 -24.848 1.00 83.25 743 ILE A N 1
ATOM 5809 C CA . ILE A 1 743 ? 19.627 -2.525 -23.964 1.00 83.25 743 ILE A CA 1
ATOM 5810 C C . ILE A 1 743 ? 19.747 -1.166 -24.661 1.00 83.25 743 ILE A C 1
ATOM 5812 O O . ILE A 1 743 ? 20.239 -1.071 -25.786 1.00 83.25 743 ILE A O 1
ATOM 5816 N N . THR A 1 744 ? 19.320 -0.111 -23.968 1.00 84.19 744 THR A N 1
ATOM 5817 C CA . THR A 1 744 ? 19.478 1.279 -24.416 1.00 84.19 744 THR A CA 1
ATOM 5818 C C . THR A 1 744 ? 20.258 2.068 -23.368 1.00 84.19 744 THR A C 1
ATOM 5820 O O . THR A 1 744 ? 19.832 2.159 -22.215 1.00 84.19 744 THR A O 1
ATOM 5823 N N . LEU A 1 745 ? 21.391 2.646 -23.770 1.00 85.56 745 LEU A N 1
ATOM 5824 C CA . LEU A 1 745 ? 22.154 3.626 -23.000 1.00 85.56 745 LEU A CA 1
ATOM 5825 C C . LEU A 1 745 ? 21.971 4.994 -23.655 1.00 85.56 745 LEU A C 1
ATOM 5827 O O . LEU A 1 745 ? 22.375 5.168 -24.807 1.00 85.56 745 LEU A O 1
ATOM 5831 N N . SER A 1 746 ? 21.401 5.969 -22.946 1.00 84.94 746 SER A N 1
ATOM 5832 C CA . SER A 1 746 ? 21.268 7.332 -23.469 1.00 84.94 746 SER A CA 1
ATOM 5833 C C . SER A 1 746 ? 21.775 8.428 -22.537 1.00 84.94 746 SER A C 1
ATOM 5835 O O . SER A 1 746 ? 21.525 8.385 -21.336 1.00 84.94 746 SER A O 1
ATOM 5837 N N . ASP A 1 747 ? 22.422 9.454 -23.087 1.00 86.88 747 ASP A N 1
ATOM 5838 C CA . ASP A 1 747 ? 22.829 10.655 -22.341 1.00 86.88 747 ASP A CA 1
ATOM 5839 C C . ASP A 1 747 ? 23.765 10.353 -21.148 1.00 86.88 747 ASP A C 1
ATOM 5841 O O . ASP A 1 747 ? 23.708 11.022 -20.115 1.00 86.88 747 ASP A O 1
ATOM 5845 N N . ASN A 1 748 ? 24.595 9.306 -21.247 1.00 84.00 748 ASN A N 1
ATOM 5846 C CA . ASN A 1 748 ? 25.515 8.915 -20.176 1.00 84.00 748 ASN A CA 1
ATOM 5847 C C . ASN A 1 748 ? 26.930 9.462 -20.399 1.00 84.00 748 ASN A C 1
ATOM 5849 O O . ASN A 1 748 ? 27.374 9.612 -21.535 1.00 84.00 748 ASN A O 1
ATOM 5853 N N . SER A 1 749 ? 27.661 9.682 -19.306 1.00 85.12 749 SER A N 1
ATOM 5854 C CA . SER A 1 749 ? 29.103 9.957 -19.321 1.00 85.12 749 SER A CA 1
ATOM 5855 C C . SER A 1 749 ? 29.846 8.757 -18.740 1.00 85.12 749 SER A C 1
ATOM 5857 O O . SER A 1 749 ? 29.576 8.361 -17.608 1.00 85.12 749 SER A O 1
ATOM 5859 N N . VAL A 1 750 ? 30.740 8.154 -19.518 1.00 82.06 750 VAL A N 1
ATOM 5860 C CA . VAL A 1 750 ? 31.522 6.969 -19.157 1.00 82.06 750 VAL A CA 1
ATOM 5861 C C . VAL A 1 750 ? 32.996 7.346 -19.185 1.00 82.06 750 VAL A C 1
ATOM 5863 O O . VAL A 1 750 ? 33.507 7.710 -20.238 1.00 82.06 750 VAL A O 1
ATOM 5866 N N . SER A 1 751 ? 33.688 7.237 -18.052 1.00 79.19 751 SER A N 1
ATOM 5867 C CA . SER A 1 751 ? 35.134 7.467 -17.976 1.00 79.19 751 SER A CA 1
ATOM 5868 C C . SER A 1 751 ? 35.882 6.181 -17.615 1.00 79.19 751 SER A C 1
ATOM 5870 O O . SER A 1 751 ? 35.577 5.509 -16.624 1.00 79.19 751 SER A O 1
ATOM 5872 N N . SER A 1 752 ? 36.880 5.813 -18.422 1.00 70.88 752 SER A N 1
ATOM 5873 C CA . SER A 1 752 ? 37.781 4.687 -18.150 1.00 70.88 752 SER A CA 1
ATOM 5874 C C . SER A 1 752 ? 39.175 5.190 -17.793 1.00 70.88 752 SER A C 1
ATOM 5876 O O . SER A 1 752 ? 39.739 6.006 -18.508 1.00 70.88 752 SER A O 1
ATOM 5878 N N . SER A 1 753 ? 39.741 4.702 -16.691 1.00 69.19 753 SER A N 1
ATOM 5879 C CA . SER A 1 753 ? 41.106 5.014 -16.240 1.00 69.19 753 SER A CA 1
ATOM 5880 C C . SER A 1 753 ? 42.020 3.782 -16.201 1.00 69.19 753 SER A C 1
ATOM 5882 O O . SER A 1 753 ? 43.189 3.890 -15.828 1.00 69.19 753 SER A O 1
ATOM 5884 N N . ASN A 1 754 ? 41.502 2.597 -16.548 1.00 63.34 754 ASN A N 1
ATOM 5885 C CA . ASN A 1 754 ? 42.210 1.332 -16.366 1.00 63.34 754 ASN A CA 1
ATOM 5886 C C . ASN A 1 754 ? 43.065 1.005 -17.597 1.00 63.34 754 ASN A C 1
ATOM 5888 O O . ASN A 1 754 ? 42.507 0.933 -18.682 1.00 63.34 754 ASN A O 1
ATOM 5892 N N . PRO A 1 755 ? 44.370 0.731 -17.445 1.00 56.19 755 PRO A N 1
ATOM 5893 C CA . PRO A 1 755 ? 45.302 0.484 -18.551 1.00 56.19 755 PRO A CA 1
ATOM 5894 C C . PRO A 1 755 ? 45.092 -0.821 -19.353 1.00 56.19 755 PRO A C 1
ATOM 5896 O O . PRO A 1 755 ? 45.973 -1.177 -20.125 1.00 56.19 755 PRO A O 1
ATOM 5899 N N . ILE A 1 756 ? 44.021 -1.594 -19.125 1.00 56.31 756 ILE A N 1
ATOM 5900 C CA . ILE A 1 756 ? 43.777 -2.905 -19.773 1.00 56.31 756 ILE A CA 1
ATOM 5901 C C . ILE A 1 756 ? 42.276 -3.075 -20.131 1.00 56.31 756 ILE A C 1
ATOM 5903 O O . ILE A 1 756 ? 41.760 -4.193 -20.181 1.00 56.31 756 ILE A O 1
ATOM 5907 N N . GLY A 1 757 ? 41.512 -1.985 -20.279 1.00 59.66 757 GLY A N 1
ATOM 5908 C CA . GLY A 1 757 ? 40.042 -2.023 -20.244 1.00 59.66 757 GLY A CA 1
ATOM 5909 C C . GLY A 1 757 ? 39.341 -1.694 -21.565 1.00 59.66 757 GLY A C 1
ATOM 5910 O O . GLY A 1 757 ? 39.748 -0.819 -22.305 1.00 59.66 757 GLY A O 1
ATOM 5911 N N . ILE A 1 758 ? 38.214 -2.346 -21.855 1.00 64.62 758 ILE A N 1
ATOM 5912 C CA . ILE A 1 758 ? 37.253 -1.851 -22.860 1.00 64.62 758 ILE A CA 1
ATOM 5913 C C . ILE A 1 758 ? 36.360 -0.809 -22.170 1.00 64.62 758 ILE A C 1
ATOM 5915 O O . ILE A 1 758 ? 35.872 -1.092 -21.075 1.00 64.62 758 ILE A O 1
ATOM 5919 N N . GLY A 1 759 ? 36.113 0.346 -22.798 1.00 69.25 759 GLY A N 1
ATOM 5920 C CA . GLY A 1 759 ? 35.235 1.393 -22.259 1.00 69.25 759 GLY A CA 1
ATOM 5921 C C . GLY A 1 759 ? 33.809 0.887 -22.023 1.00 69.25 759 GLY A C 1
ATOM 5922 O O . GLY A 1 759 ? 33.322 0.902 -20.897 1.00 69.25 759 GLY A O 1
ATOM 5923 N N . LEU A 1 760 ? 33.168 0.369 -23.074 1.00 79.94 760 LEU A N 1
ATOM 5924 C CA . LEU A 1 760 ? 31.914 -0.385 -23.006 1.00 79.94 760 LEU A CA 1
ATOM 5925 C C . LEU A 1 760 ? 32.022 -1.660 -23.842 1.00 79.94 760 LEU A C 1
ATOM 5927 O O . LEU A 1 760 ? 32.328 -1.602 -25.030 1.00 79.94 760 LEU A O 1
ATOM 5931 N N . LYS A 1 761 ? 31.734 -2.818 -23.248 1.00 80.44 761 LYS A N 1
ATOM 5932 C CA . LYS A 1 761 ? 31.664 -4.101 -23.961 1.00 80.44 761 LYS A CA 1
ATOM 5933 C C . LYS A 1 761 ? 30.208 -4.555 -24.028 1.00 80.44 761 LYS A C 1
ATOM 5935 O O . LYS A 1 761 ? 29.533 -4.559 -23.011 1.00 80.44 761 LYS A O 1
ATOM 5940 N N . PHE A 1 762 ? 29.735 -4.974 -25.198 1.00 79.56 762 PHE A N 1
ATOM 5941 C CA . PHE A 1 762 ? 28.409 -5.567 -25.379 1.00 79.56 762 PHE A CA 1
ATOM 5942 C C . PHE A 1 762 ? 28.549 -6.954 -25.980 1.00 79.56 762 PHE A C 1
ATOM 5944 O O . PHE A 1 762 ? 29.113 -7.107 -27.066 1.00 79.56 762 PHE A O 1
ATOM 5951 N N . THR A 1 763 ? 28.051 -7.971 -25.277 1.00 76.19 763 THR A N 1
ATOM 5952 C CA . THR A 1 763 ? 28.072 -9.358 -25.751 1.00 76.19 763 THR A CA 1
ATOM 5953 C C . THR A 1 763 ? 26.667 -9.972 -25.730 1.00 76.19 763 THR A C 1
ATOM 5955 O O . THR A 1 763 ? 25.995 -9.905 -24.707 1.00 76.19 763 THR A O 1
ATOM 5958 N N . GLY A 1 764 ? 26.191 -10.572 -26.824 1.00 72.94 764 GLY A N 1
ATOM 5959 C CA . GLY A 1 764 ? 24.983 -11.419 -26.794 1.00 72.94 764 GLY A CA 1
ATOM 5960 C C . GLY A 1 764 ? 23.616 -10.713 -26.702 1.00 72.94 764 GLY A C 1
ATOM 5961 O O . GLY A 1 764 ? 22.650 -11.344 -26.271 1.00 72.94 764 GLY A O 1
ATOM 5962 N N . PHE A 1 765 ? 23.499 -9.430 -27.053 1.00 76.75 765 PHE A N 1
ATOM 5963 C CA . PHE A 1 765 ? 22.231 -8.683 -27.008 1.00 76.75 765 PHE A CA 1
ATOM 5964 C C . PHE A 1 765 ? 21.423 -8.795 -28.313 1.00 76.75 765 PHE A C 1
ATOM 5966 O O . PHE A 1 765 ? 21.974 -8.957 -29.399 1.00 76.75 765 PHE A O 1
ATOM 5973 N N . ASN A 1 766 ? 20.095 -8.658 -28.229 1.00 81.38 766 ASN A N 1
ATOM 5974 C CA . ASN A 1 766 ? 19.241 -8.554 -29.419 1.00 81.38 766 ASN A CA 1
ATOM 5975 C C . ASN A 1 766 ? 19.375 -7.174 -30.068 1.00 81.38 766 ASN A C 1
ATOM 5977 O O . ASN A 1 766 ? 19.600 -7.075 -31.266 1.00 81.38 766 ASN A O 1
ATOM 5981 N N . ASN A 1 767 ? 19.242 -6.116 -29.274 1.00 83.94 767 ASN A N 1
ATOM 5982 C CA . ASN A 1 767 ? 19.400 -4.748 -29.742 1.00 83.94 767 ASN A CA 1
ATOM 5983 C C . ASN A 1 767 ? 20.206 -3.949 -28.723 1.00 83.94 767 ASN A C 1
ATOM 5985 O O . ASN A 1 767 ? 19.824 -3.892 -27.553 1.00 83.94 767 ASN A O 1
ATOM 5989 N N . VAL A 1 768 ? 21.293 -3.329 -29.171 1.00 87.12 768 VAL A N 1
ATOM 5990 C CA . VAL A 1 768 ? 22.093 -2.384 -28.387 1.00 87.12 768 VAL A CA 1
ATOM 5991 C C . VAL A 1 768 ? 21.913 -0.999 -28.985 1.00 87.12 768 VAL A C 1
ATOM 5993 O O . VAL A 1 768 ? 22.237 -0.788 -30.149 1.00 87.12 768 VAL A O 1
ATOM 5996 N N . GLN A 1 769 ? 21.434 -0.045 -28.195 1.00 90.69 769 GLN A N 1
ATOM 5997 C CA . GLN A 1 769 ? 21.339 1.354 -28.607 1.00 90.69 769 GLN A CA 1
ATOM 5998 C C . GLN A 1 769 ? 22.186 2.239 -27.698 1.00 90.69 769 GLN A C 1
ATOM 6000 O O . GLN A 1 769 ? 21.946 2.298 -26.495 1.00 90.69 769 GLN A O 1
ATOM 6005 N N . LEU A 1 770 ? 23.150 2.953 -28.274 1.00 89.81 770 LEU A N 1
ATOM 6006 C CA . LEU A 1 770 ? 23.893 4.031 -27.631 1.00 89.81 770 LEU A CA 1
ATOM 6007 C C . LEU A 1 770 ? 23.423 5.355 -28.234 1.00 89.81 770 LEU A C 1
ATOM 6009 O O . LEU A 1 770 ? 23.604 5.578 -29.425 1.00 89.81 770 LEU A O 1
ATOM 6013 N N . VAL A 1 771 ? 22.829 6.239 -27.435 1.00 91.62 771 VAL A N 1
ATOM 6014 C CA . VAL A 1 771 ? 22.305 7.527 -27.908 1.00 91.62 771 VAL A CA 1
ATOM 6015 C C . VAL A 1 771 ? 22.877 8.678 -27.082 1.00 91.62 771 VAL A C 1
ATOM 6017 O O . VAL A 1 771 ? 22.564 8.794 -25.905 1.00 91.62 771 VAL A O 1
ATOM 6020 N N . ARG A 1 772 ? 23.666 9.573 -27.682 1.00 93.19 772 ARG A N 1
ATOM 6021 C CA . ARG A 1 772 ? 24.214 10.770 -27.010 1.00 93.19 772 ARG A CA 1
ATOM 6022 C C . ARG A 1 772 ? 25.053 10.471 -25.764 1.00 93.19 772 ARG A C 1
ATOM 6024 O O . ARG A 1 772 ? 24.928 11.154 -24.756 1.00 93.19 772 ARG A O 1
ATOM 6031 N N . ASN A 1 773 ? 25.870 9.420 -25.803 1.00 87.44 773 ASN A N 1
ATOM 6032 C CA . ASN A 1 773 ? 26.780 9.104 -24.699 1.00 87.44 773 ASN A CA 1
ATOM 6033 C C . ASN A 1 773 ? 28.168 9.691 -24.961 1.00 87.44 773 ASN A C 1
ATOM 6035 O O . ASN A 1 773 ? 28.649 9.609 -26.086 1.00 87.44 773 ASN A O 1
ATOM 6039 N N . THR A 1 774 ? 28.833 10.174 -23.917 1.00 90.19 774 THR A N 1
ATOM 6040 C CA . THR A 1 774 ? 30.255 10.538 -23.944 1.00 90.19 774 THR A CA 1
ATOM 6041 C C . THR A 1 774 ? 31.048 9.422 -23.272 1.00 90.19 774 THR A C 1
ATOM 6043 O O . THR A 1 774 ? 30.814 9.114 -22.106 1.00 90.19 774 THR A O 1
ATOM 6046 N N . ILE A 1 775 ? 31.965 8.796 -23.997 1.00 87.56 775 ILE A N 1
ATOM 6047 C CA . ILE A 1 775 ? 32.820 7.697 -23.554 1.00 87.56 775 ILE A CA 1
ATOM 6048 C C . ILE A 1 775 ? 34.257 8.186 -23.700 1.00 87.56 775 ILE A C 1
ATOM 6050 O O . ILE A 1 775 ? 34.728 8.399 -24.814 1.00 87.56 775 ILE A O 1
ATOM 6054 N N . GLU A 1 776 ? 34.951 8.376 -22.586 1.00 87.50 776 GLU A N 1
ATOM 6055 C CA . GLU A 1 776 ? 36.287 8.966 -22.553 1.00 87.50 776 GLU A CA 1
ATOM 6056 C C . GLU A 1 776 ? 37.274 8.032 -21.847 1.00 87.50 776 GLU A C 1
ATOM 6058 O O . GLU A 1 776 ? 37.002 7.501 -20.765 1.00 87.50 776 GLU A O 1
ATOM 6063 N N . ASN A 1 777 ? 38.442 7.832 -22.450 1.00 81.31 777 ASN A N 1
ATOM 6064 C CA . ASN A 1 777 ? 39.576 7.210 -21.782 1.00 81.31 777 ASN A CA 1
ATOM 6065 C C . ASN A 1 777 ? 40.490 8.290 -21.199 1.00 81.31 777 ASN A C 1
ATOM 6067 O O . ASN A 1 777 ? 41.080 9.083 -21.929 1.00 81.31 777 ASN A O 1
ATOM 6071 N N . ILE A 1 778 ? 40.646 8.273 -19.881 1.00 77.94 778 ILE A N 1
ATOM 6072 C CA . ILE A 1 778 ? 41.570 9.129 -19.131 1.00 77.94 778 ILE A CA 1
ATOM 6073 C C . ILE A 1 778 ? 42.857 8.373 -18.723 1.00 77.94 778 ILE A C 1
ATOM 6075 O O . ILE A 1 778 ? 43.706 8.937 -18.033 1.00 77.94 778 ILE A O 1
ATOM 6079 N N . GLY A 1 779 ? 42.990 7.094 -19.111 1.00 68.00 779 GLY A N 1
ATOM 6080 C CA . GLY A 1 779 ? 44.103 6.181 -18.811 1.00 68.00 779 GLY A CA 1
ATOM 6081 C C . GLY A 1 779 ? 45.054 5.912 -19.995 1.00 68.00 779 GLY A C 1
ATOM 6082 O O . GLY A 1 779 ? 45.114 6.679 -20.951 1.00 68.00 779 GLY A O 1
ATOM 6083 N N . SER A 1 780 ? 45.866 4.844 -19.928 1.00 61.62 780 SER A N 1
ATOM 6084 C CA . SER A 1 780 ? 46.899 4.566 -20.947 1.00 61.62 780 SER A CA 1
ATOM 6085 C C . SER A 1 780 ? 46.379 3.924 -22.249 1.00 61.62 780 SER A C 1
ATOM 6087 O O . SER A 1 780 ? 45.321 3.312 -22.302 1.00 61.62 780 SER A O 1
ATOM 6089 N N . VAL A 1 781 ? 47.209 4.032 -23.289 1.00 58.16 781 VAL A N 1
ATOM 6090 C CA . VAL A 1 781 ? 47.004 3.884 -24.748 1.00 58.16 781 VAL A CA 1
ATOM 6091 C C . VAL A 1 781 ? 46.542 2.524 -25.347 1.00 58.16 781 VAL A C 1
ATOM 6093 O O . VAL A 1 781 ? 46.657 2.361 -26.558 1.00 58.16 781 VAL A O 1
ATOM 6096 N N . SER A 1 782 ? 46.031 1.528 -24.610 1.00 57.00 782 SER A N 1
ATOM 6097 C CA . SER A 1 782 ? 45.804 0.166 -25.176 1.00 57.00 782 SER A CA 1
ATOM 6098 C C . SER A 1 782 ? 44.364 -0.239 -25.528 1.00 57.00 782 SER A C 1
ATOM 6100 O O . SER A 1 782 ? 44.137 -1.395 -25.887 1.00 57.00 782 SER A O 1
ATOM 6102 N N . ASP A 1 783 ? 43.398 0.675 -25.478 1.00 72.12 783 ASP A N 1
ATOM 6103 C CA . ASP A 1 783 ? 42.013 0.273 -25.199 1.00 72.12 783 ASP A CA 1
ATOM 6104 C C . ASP A 1 783 ? 41.013 0.461 -26.358 1.00 72.12 783 ASP A C 1
ATOM 6106 O O . ASP A 1 783 ? 41.226 1.266 -27.269 1.00 72.12 783 ASP A O 1
ATOM 6110 N N . VAL A 1 784 ? 39.906 -0.297 -26.300 1.00 80.31 784 VAL A N 1
ATOM 6111 C CA . VAL A 1 784 ? 38.742 -0.203 -27.204 1.00 80.31 784 VAL A CA 1
ATOM 6112 C C . VAL A 1 784 ? 37.658 0.648 -26.535 1.00 80.31 784 VAL A C 1
ATOM 6114 O O . VAL A 1 784 ? 37.249 0.327 -25.420 1.00 80.31 784 VAL A O 1
ATOM 6117 N N . GLY A 1 785 ? 37.138 1.673 -27.210 1.00 81.50 785 GLY A N 1
ATOM 6118 C CA . GLY A 1 785 ? 36.039 2.502 -26.704 1.00 81.50 785 GLY A CA 1
ATOM 6119 C C . GLY A 1 785 ? 34.745 1.709 -26.562 1.00 81.50 785 GLY A C 1
ATOM 6120 O O . GLY A 1 785 ? 34.233 1.537 -25.456 1.00 81.50 785 GLY A O 1
ATOM 6121 N N . VAL A 1 786 ? 34.249 1.162 -27.674 1.00 85.44 786 VAL A N 1
ATOM 6122 C CA . VAL A 1 786 ? 33.056 0.302 -27.711 1.00 85.44 786 VAL A CA 1
ATOM 6123 C C . VAL A 1 786 ? 33.379 -1.038 -28.371 1.00 85.44 786 VAL A C 1
ATOM 6125 O O . VAL A 1 786 ? 33.641 -1.111 -29.571 1.00 85.44 786 VAL A O 1
ATOM 6128 N N . GLY A 1 787 ? 33.344 -2.111 -27.583 1.00 83.62 787 GLY A N 1
ATOM 6129 C CA . GLY A 1 787 ? 33.533 -3.488 -28.028 1.00 83.62 787 GLY A CA 1
ATOM 6130 C C . GLY A 1 787 ? 32.205 -4.204 -28.274 1.00 83.62 787 GLY A C 1
ATOM 6131 O O . GLY A 1 787 ? 31.345 -4.232 -27.395 1.00 83.62 787 GLY A O 1
ATOM 6132 N N . ILE A 1 788 ? 32.044 -4.816 -29.447 1.00 80.19 788 ILE A N 1
ATOM 6133 C CA . ILE A 1 788 ? 30.781 -5.421 -29.897 1.00 80.19 788 ILE A CA 1
ATOM 6134 C C . ILE A 1 788 ? 31.023 -6.888 -30.261 1.00 80.19 788 ILE A C 1
ATOM 6136 O O . ILE A 1 788 ? 31.813 -7.194 -31.154 1.00 80.19 788 ILE A O 1
ATOM 6140 N N . LEU A 1 789 ? 30.323 -7.804 -29.592 1.00 77.81 789 LEU A N 1
ATOM 6141 C CA . LEU A 1 789 ? 30.443 -9.242 -29.826 1.00 77.81 789 LEU A CA 1
ATOM 6142 C C . LEU A 1 789 ? 29.054 -9.908 -29.831 1.00 77.81 789 LEU A C 1
ATOM 6144 O O . LEU A 1 789 ? 28.300 -9.788 -28.878 1.00 77.81 789 LEU A O 1
ATOM 6148 N N . ASN A 1 790 ? 28.700 -10.648 -30.880 1.00 75.12 790 ASN A N 1
ATOM 6149 C CA . ASN A 1 790 ? 27.486 -11.489 -30.920 1.00 75.12 790 ASN A CA 1
ATOM 6150 C C . ASN A 1 790 ? 26.152 -10.765 -30.640 1.00 75.12 790 ASN A C 1
ATOM 6152 O O . ASN A 1 790 ? 25.308 -11.310 -29.930 1.00 75.12 790 ASN A O 1
ATOM 6156 N N . ASN A 1 791 ? 25.953 -9.545 -31.142 1.00 74.88 791 ASN A N 1
ATOM 6157 C CA . ASN A 1 791 ? 24.711 -8.792 -30.950 1.00 74.88 791 ASN A CA 1
ATOM 6158 C C . ASN A 1 791 ? 23.885 -8.765 -32.238 1.00 74.88 791 ASN A C 1
ATOM 6160 O O . ASN A 1 791 ? 24.428 -8.431 -33.279 1.00 74.88 791 ASN A O 1
ATOM 6164 N N . LYS A 1 792 ? 22.574 -9.030 -32.202 1.00 83.00 792 LYS A N 1
ATOM 6165 C CA . LYS A 1 792 ? 21.754 -9.056 -33.429 1.00 83.00 792 LYS A CA 1
ATOM 6166 C C . LYS A 1 792 ? 21.693 -7.686 -34.122 1.00 83.00 792 LYS A C 1
ATOM 6168 O O . LYS A 1 792 ? 21.906 -7.623 -35.329 1.00 83.00 792 LYS A O 1
ATOM 6173 N N . SER A 1 793 ? 21.461 -6.600 -33.390 1.00 85.75 793 SER A N 1
ATOM 6174 C CA . SER A 1 793 ? 21.575 -5.236 -33.913 1.00 85.75 793 SER A CA 1
ATOM 6175 C C . SER A 1 793 ? 22.287 -4.301 -32.945 1.00 85.75 793 SER A C 1
ATOM 6177 O O . SER A 1 793 ? 22.132 -4.407 -31.725 1.00 85.75 793 SER A O 1
ATOM 6179 N N . ILE A 1 794 ? 23.046 -3.357 -33.497 1.00 89.25 794 ILE A N 1
ATOM 6180 C CA . ILE A 1 794 ? 23.665 -2.268 -32.746 1.00 89.25 794 ILE A CA 1
ATOM 6181 C C . ILE A 1 794 ? 23.487 -0.936 -33.462 1.00 89.25 794 ILE A C 1
ATOM 6183 O O . ILE A 1 794 ? 23.680 -0.825 -34.672 1.00 89.25 794 ILE A O 1
ATOM 6187 N N . GLU A 1 795 ? 23.138 0.082 -32.689 1.00 92.94 795 GLU A N 1
ATOM 6188 C CA . GLU A 1 795 ? 22.917 1.438 -33.156 1.00 92.94 795 GLU A CA 1
ATOM 6189 C C . GLU A 1 795 ? 23.606 2.435 -32.216 1.00 92.94 795 GLU A C 1
ATOM 6191 O O . GLU A 1 795 ? 23.338 2.467 -31.019 1.00 92.94 795 GLU A O 1
ATOM 6196 N N . ILE A 1 796 ? 24.522 3.232 -32.759 1.00 91.81 796 ILE A N 1
ATOM 6197 C CA . ILE A 1 796 ? 25.303 4.247 -32.048 1.00 91.81 796 ILE A CA 1
ATOM 6198 C C . ILE A 1 796 ? 24.976 5.591 -32.695 1.00 91.81 796 ILE A C 1
ATOM 6200 O O . ILE A 1 796 ? 25.236 5.776 -33.879 1.00 91.81 796 ILE A O 1
ATOM 6204 N N . ILE A 1 797 ? 24.352 6.504 -31.953 1.00 93.94 797 ILE A N 1
ATOM 6205 C CA . ILE A 1 797 ? 23.816 7.766 -32.472 1.00 93.94 797 ILE A CA 1
ATOM 6206 C C . ILE A 1 797 ? 24.267 8.916 -31.580 1.00 93.94 797 ILE A C 1
ATOM 6208 O O . ILE A 1 797 ? 23.900 8.956 -30.408 1.00 93.94 797 ILE A O 1
ATOM 6212 N N . GLY A 1 798 ? 24.952 9.917 -32.130 1.00 93.00 798 GLY A N 1
ATOM 6213 C CA . GLY A 1 798 ? 25.236 11.134 -31.365 1.00 93.00 798 GLY A CA 1
ATOM 6214 C C . GLY A 1 798 ? 26.286 10.969 -30.271 1.00 93.00 798 GLY A C 1
ATOM 6215 O O . GLY A 1 798 ? 26.258 11.766 -29.345 1.00 93.00 798 GLY A O 1
ATOM 6216 N N . CYS A 1 799 ? 27.104 9.914 -30.289 1.00 93.06 799 CYS A N 1
ATOM 6217 C CA . CYS A 1 799 ? 28.028 9.614 -29.194 1.00 93.06 799 CYS A CA 1
ATOM 6218 C C . CYS A 1 799 ? 29.405 10.250 -29.410 1.00 93.06 799 CYS A C 1
ATOM 6220 O O . CYS A 1 799 ? 29.884 10.294 -30.540 1.00 93.06 799 CYS A O 1
ATOM 6222 N N . ASP A 1 800 ? 30.069 10.613 -28.316 1.00 93.19 800 ASP A N 1
ATOM 6223 C CA . ASP A 1 800 ? 31.470 11.031 -28.304 1.00 93.19 800 ASP A CA 1
ATOM 6224 C C . ASP A 1 800 ? 32.315 9.872 -27.762 1.00 93.19 800 ASP A C 1
ATOM 6226 O O . ASP A 1 800 ? 32.077 9.406 -26.652 1.00 93.19 800 ASP A O 1
ATOM 6230 N N . ILE A 1 801 ? 33.287 9.372 -28.520 1.00 91.31 801 ILE A N 1
ATOM 6231 C CA . ILE A 1 801 ? 34.176 8.268 -28.134 1.00 91.31 801 ILE A CA 1
ATOM 6232 C C . ILE A 1 801 ? 35.613 8.771 -28.246 1.00 91.31 801 ILE A C 1
ATOM 6234 O O . ILE A 1 801 ? 36.152 8.857 -29.347 1.00 91.31 801 ILE A O 1
ATOM 6238 N N . ILE A 1 802 ? 36.226 9.130 -27.118 1.00 91.50 802 ILE A N 1
ATOM 6239 C CA . ILE A 1 802 ? 37.447 9.945 -27.070 1.00 91.50 802 ILE A CA 1
ATOM 6240 C C . ILE A 1 802 ? 38.561 9.219 -26.307 1.00 91.50 802 ILE A C 1
ATOM 6242 O O . ILE A 1 802 ? 38.342 8.672 -25.230 1.00 91.50 802 ILE A O 1
ATOM 6246 N N . GLY A 1 803 ? 39.783 9.251 -26.839 1.00 87.25 803 GLY A N 1
ATOM 6247 C CA . GLY A 1 803 ? 40.985 8.809 -26.123 1.00 87.25 803 GLY A CA 1
ATOM 6248 C C . GLY A 1 803 ? 41.264 7.303 -26.196 1.00 87.25 803 GLY A C 1
ATOM 6249 O O . GLY A 1 803 ? 42.080 6.780 -25.436 1.00 87.25 803 GLY A O 1
ATOM 6250 N N . PHE A 1 804 ? 40.628 6.579 -27.117 1.00 85.31 804 PHE A N 1
ATOM 6251 C CA . PHE A 1 804 ? 40.851 5.140 -27.290 1.00 85.31 804 PHE A CA 1
ATOM 6252 C C . PHE A 1 804 ? 41.825 4.835 -28.432 1.00 85.31 804 PHE A C 1
ATOM 6254 O O . PHE A 1 804 ? 41.963 5.618 -29.373 1.00 85.31 804 PHE A O 1
ATOM 6261 N N . LYS A 1 805 ? 42.500 3.679 -28.357 1.00 87.00 805 LYS A N 1
ATOM 6262 C CA . LYS A 1 805 ? 43.307 3.163 -29.472 1.00 87.00 805 LYS A CA 1
ATOM 6263 C C . LYS A 1 805 ? 42.383 2.692 -30.585 1.00 87.00 805 LYS A C 1
ATOM 6265 O O . LYS A 1 805 ? 42.552 3.090 -31.727 1.00 87.00 805 LYS A O 1
ATOM 6270 N N . ASP A 1 806 ? 41.394 1.881 -30.234 1.00 86.69 806 ASP A N 1
ATOM 6271 C CA . ASP A 1 806 ? 40.318 1.490 -31.137 1.00 86.69 806 ASP A CA 1
ATOM 6272 C C . ASP A 1 806 ? 39.036 2.209 -30.703 1.00 86.69 806 ASP A C 1
ATOM 6274 O O . ASP A 1 806 ? 38.619 2.075 -29.556 1.00 86.69 806 ASP A O 1
ATOM 6278 N N . GLY A 1 807 ? 38.387 2.969 -31.585 1.00 84.94 807 GLY A N 1
ATOM 6279 C CA . GLY A 1 807 ? 37.150 3.677 -31.236 1.00 84.94 807 GLY A CA 1
ATOM 6280 C C . GLY A 1 807 ? 35.995 2.697 -31.014 1.00 84.94 807 GLY A C 1
ATOM 6281 O O . GLY A 1 807 ? 35.542 2.476 -29.890 1.00 84.94 807 GLY A O 1
ATOM 6282 N N . ILE A 1 808 ? 35.541 2.069 -32.097 1.00 86.44 808 ILE A N 1
ATOM 6283 C CA . ILE A 1 808 ? 34.491 1.047 -32.109 1.00 86.44 808 ILE A CA 1
ATOM 6284 C C . ILE A 1 808 ? 35.045 -0.205 -32.783 1.00 86.44 808 ILE A C 1
ATOM 6286 O O . ILE A 1 808 ? 35.521 -0.143 -33.918 1.00 86.44 808 ILE A O 1
ATOM 6290 N N . LYS A 1 809 ? 34.947 -1.357 -32.117 1.00 84.38 809 LYS A N 1
ATOM 6291 C CA . LYS A 1 809 ? 35.482 -2.621 -32.630 1.00 84.38 809 LYS A CA 1
ATOM 6292 C C . LYS A 1 809 ? 34.494 -3.766 -32.475 1.00 84.38 809 LYS A C 1
ATOM 6294 O O . LYS A 1 809 ? 34.111 -4.132 -31.364 1.00 84.38 809 LYS A O 1
ATOM 6299 N N . GLN A 1 810 ? 34.133 -4.372 -33.600 1.00 73.50 810 GLN A N 1
ATOM 6300 C CA . GLN A 1 810 ? 33.340 -5.592 -33.663 1.00 73.50 810 GLN A CA 1
ATOM 6301 C C . GLN A 1 810 ? 34.243 -6.788 -34.001 1.00 73.50 810 GLN A C 1
ATOM 6303 O O . GLN A 1 810 ? 34.826 -6.833 -35.085 1.00 73.50 810 GLN A O 1
ATOM 6308 N N . GLY A 1 811 ? 34.359 -7.760 -33.090 1.00 62.09 811 GLY A N 1
ATOM 6309 C CA . GLY A 1 811 ? 35.187 -8.963 -33.281 1.00 62.09 811 GLY A CA 1
ATOM 6310 C C . GLY A 1 811 ? 36.125 -9.278 -32.109 1.00 62.09 811 GLY A C 1
ATOM 6311 O O . GLY A 1 811 ? 35.842 -8.929 -30.966 1.00 62.09 811 GLY A O 1
ATOM 6312 N N . ARG A 1 812 ? 37.236 -9.980 -32.384 1.00 57.59 812 ARG A N 1
ATOM 6313 C CA . ARG A 1 812 ? 38.158 -10.532 -31.370 1.00 57.59 812 ARG A CA 1
ATOM 6314 C C . ARG A 1 812 ? 38.819 -9.429 -30.526 1.00 57.59 812 ARG A C 1
ATOM 6316 O O . ARG A 1 812 ? 39.692 -8.708 -31.006 1.00 57.59 812 ARG A O 1
ATOM 6323 N N . ILE A 1 813 ? 38.436 -9.338 -29.251 1.00 53.41 813 ILE A N 1
ATOM 6324 C CA . ILE A 1 813 ? 39.085 -8.493 -28.238 1.00 53.41 813 ILE A CA 1
ATOM 6325 C C . ILE A 1 813 ? 39.766 -9.424 -27.218 1.00 53.41 813 ILE A C 1
ATOM 6327 O O . ILE A 1 813 ? 39.172 -9.755 -26.197 1.00 53.41 813 ILE A O 1
ATOM 6331 N N . GLY A 1 814 ? 40.978 -9.911 -27.523 1.00 48.00 814 GLY A N 1
ATOM 6332 C CA . GLY A 1 814 ? 41.763 -10.786 -26.628 1.00 48.00 814 GLY A CA 1
ATOM 6333 C C . GLY A 1 814 ? 42.289 -12.090 -27.256 1.00 48.00 814 GLY A C 1
ATOM 6334 O O . GLY A 1 814 ? 41.867 -12.497 -28.340 1.00 48.00 814 GLY A O 1
ATOM 6335 N N . LEU A 1 815 ? 43.271 -12.717 -26.589 1.00 31.61 815 LEU A N 1
ATOM 6336 C CA . LEU A 1 815 ? 44.078 -13.828 -27.121 1.00 31.61 815 LEU A CA 1
ATOM 6337 C C . LEU A 1 815 ? 43.408 -15.210 -27.076 1.00 31.61 815 LEU A C 1
ATOM 6339 O O . LEU A 1 815 ? 43.779 -16.048 -27.894 1.00 31.61 815 LEU A O 1
ATOM 6343 N N . ASP A 1 816 ? 42.370 -15.429 -26.274 1.00 32.75 816 ASP A N 1
ATOM 6344 C CA . ASP A 1 816 ? 41.721 -16.737 -26.137 1.00 32.75 816 ASP A CA 1
ATOM 6345 C C . ASP A 1 816 ? 40.198 -16.632 -26.362 1.00 32.75 816 ASP A C 1
ATOM 6347 O O . ASP A 1 816 ? 39.578 -15.665 -25.933 1.00 32.75 816 ASP A O 1
ATOM 6351 N N . GLU A 1 817 ? 39.628 -17.655 -27.014 1.00 36.94 817 GLU A N 1
ATOM 6352 C CA . GLU A 1 817 ? 38.191 -18.010 -27.107 1.00 36.94 817 GLU A CA 1
ATOM 6353 C C . GLU A 1 817 ? 37.322 -17.566 -28.320 1.00 36.94 817 GLU A C 1
ATOM 6355 O O . GLU A 1 817 ? 37.053 -16.394 -28.563 1.00 36.94 817 GLU A O 1
ATOM 6360 N N . ILE A 1 818 ? 36.859 -18.622 -29.021 1.00 35.78 818 ILE A N 1
ATOM 6361 C CA . ILE A 1 818 ? 35.567 -18.938 -29.679 1.00 35.78 818 ILE A CA 1
ATOM 6362 C C . ILE A 1 818 ? 34.961 -17.931 -30.683 1.00 35.78 818 ILE A C 1
ATOM 6364 O O . ILE A 1 818 ? 34.354 -16.928 -30.313 1.00 35.78 818 ILE A O 1
ATOM 6368 N N . ASP A 1 819 ? 35.014 -18.323 -31.966 1.00 41.69 819 ASP A N 1
ATOM 6369 C CA . ASP A 1 819 ? 34.228 -17.776 -33.082 1.00 41.69 819 ASP A CA 1
ATOM 6370 C C . ASP A 1 819 ? 32.729 -17.867 -32.794 1.00 41.69 819 ASP A C 1
ATOM 6372 O O . ASP A 1 819 ? 32.165 -18.959 -32.678 1.00 41.69 819 ASP A O 1
ATOM 6376 N N . ILE A 1 820 ? 32.067 -16.714 -32.723 1.00 38.28 820 ILE A N 1
ATOM 6377 C CA . ILE A 1 820 ? 30.613 -16.638 -32.785 1.00 38.28 820 ILE A CA 1
ATOM 6378 C C . ILE A 1 820 ? 30.254 -15.518 -33.769 1.00 38.28 820 ILE A C 1
ATOM 6380 O O . ILE A 1 820 ? 30.400 -14.323 -33.539 1.00 38.28 820 ILE A O 1
ATOM 6384 N N . SER A 1 821 ? 29.826 -15.969 -34.936 1.00 47.56 821 SER A N 1
ATOM 6385 C CA . SER A 1 821 ? 29.231 -15.235 -36.043 1.00 47.56 821 SER A CA 1
ATOM 6386 C C . SER A 1 821 ? 27.774 -14.893 -35.712 1.00 47.56 821 SER A C 1
ATOM 6388 O O . SER A 1 821 ? 27.067 -15.797 -35.272 1.00 47.56 821 SER A O 1
ATOM 6390 N N . ASN A 1 822 ? 27.337 -13.640 -35.921 1.00 54.31 822 ASN A N 1
ATOM 6391 C CA . ASN A 1 822 ? 25.953 -13.166 -36.188 1.00 54.31 822 ASN A CA 1
ATOM 6392 C C . ASN A 1 822 ? 25.709 -11.789 -35.535 1.00 54.31 822 ASN A C 1
ATOM 6394 O O . ASN A 1 822 ? 25.058 -11.707 -34.495 1.00 54.31 822 ASN A O 1
ATOM 6398 N N . ASN A 1 823 ? 26.206 -10.701 -36.139 1.00 61.81 823 ASN A N 1
ATOM 6399 C CA . ASN A 1 823 ? 25.584 -9.392 -35.901 1.00 61.81 823 ASN A CA 1
ATOM 6400 C C . ASN A 1 823 ? 24.857 -8.993 -37.173 1.00 61.81 823 ASN A C 1
ATOM 6402 O O . ASN A 1 823 ? 25.518 -8.758 -38.166 1.00 61.81 823 ASN A O 1
ATOM 6406 N N . GLU A 1 824 ? 23.531 -8.944 -37.187 1.00 73.75 824 GLU A N 1
ATOM 6407 C CA . GLU A 1 824 ? 22.783 -8.738 -38.429 1.00 73.75 824 GLU A CA 1
ATOM 6408 C C . GLU A 1 824 ? 22.900 -7.286 -38.937 1.00 73.75 824 GLU A C 1
ATOM 6410 O O . GLU A 1 824 ? 23.135 -7.098 -40.132 1.00 73.75 824 GLU A O 1
ATOM 6415 N N . ASP A 1 825 ? 22.796 -6.269 -38.068 1.00 83.62 825 ASP A N 1
ATOM 6416 C CA . ASP A 1 825 ? 22.740 -4.845 -38.467 1.00 83.62 825 ASP A CA 1
ATOM 6417 C C . ASP A 1 825 ? 23.590 -3.931 -37.557 1.00 83.62 825 ASP A C 1
ATOM 6419 O O . ASP A 1 825 ? 23.359 -3.857 -36.348 1.00 83.62 825 ASP A O 1
ATOM 6423 N N . VAL A 1 826 ? 24.559 -3.215 -38.138 1.00 88.75 826 VAL A N 1
ATOM 6424 C CA . VAL A 1 826 ? 25.445 -2.256 -37.451 1.00 88.75 826 VAL A CA 1
ATOM 6425 C C . VAL A 1 826 ? 25.206 -0.851 -37.991 1.00 88.75 826 VAL A C 1
ATOM 6427 O O . VAL A 1 826 ? 25.382 -0.581 -39.181 1.00 88.75 826 VAL A O 1
ATOM 6430 N N . ARG A 1 827 ? 24.840 0.070 -37.104 1.00 92.06 827 ARG A N 1
ATOM 6431 C CA . ARG A 1 827 ? 24.442 1.440 -37.431 1.00 92.06 827 ARG A CA 1
ATOM 6432 C C . ARG A 1 827 ? 25.210 2.446 -36.584 1.00 92.06 827 ARG A C 1
ATOM 6434 O O . ARG A 1 827 ? 25.121 2.403 -35.364 1.00 92.06 827 ARG A O 1
ATOM 6441 N N . ILE A 1 828 ? 25.955 3.350 -37.212 1.00 94.06 828 ILE A N 1
ATOM 6442 C CA . ILE A 1 828 ? 26.768 4.363 -36.524 1.00 94.06 828 ILE A CA 1
ATOM 6443 C C . ILE A 1 828 ? 26.511 5.720 -37.182 1.00 94.06 828 ILE A C 1
ATOM 6445 O O . ILE A 1 828 ? 26.798 5.908 -38.368 1.00 94.06 828 ILE A O 1
ATOM 6449 N N . PHE A 1 829 ? 25.944 6.654 -36.422 1.00 94.25 829 PHE A N 1
ATOM 6450 C CA . PHE A 1 829 ? 25.419 7.915 -36.926 1.00 94.25 829 PHE A CA 1
ATOM 6451 C C . PHE A 1 829 ? 25.825 9.109 -36.070 1.00 94.25 829 PHE A C 1
ATOM 6453 O O . PHE A 1 829 ? 25.749 9.045 -34.842 1.00 94.25 829 PHE A O 1
ATOM 6460 N N . ASN A 1 830 ? 26.143 10.233 -36.717 1.00 94.44 830 ASN A N 1
ATOM 6461 C CA . ASN A 1 830 ? 26.281 11.540 -36.063 1.00 94.44 830 ASN A CA 1
ATOM 6462 C C . ASN A 1 830 ? 27.181 11.515 -34.809 1.00 94.44 830 ASN A C 1
ATOM 6464 O O . ASN A 1 830 ? 26.836 12.132 -33.810 1.00 94.44 830 ASN A O 1
ATOM 6468 N N . SER A 1 831 ? 28.257 10.723 -34.813 1.00 95.12 831 SER A N 1
ATOM 6469 C CA . SER A 1 831 ? 29.121 10.500 -33.643 1.00 95.12 831 SER A CA 1
ATOM 6470 C C . SER A 1 831 ? 30.523 11.083 -33.855 1.00 95.12 831 SER A C 1
ATOM 6472 O O . SER A 1 831 ? 31.046 11.044 -34.973 1.00 95.12 831 SER A O 1
ATOM 6474 N N . ASP A 1 832 ? 31.131 11.584 -32.780 1.00 94.81 832 ASP A N 1
ATOM 6475 C CA . ASP A 1 832 ? 32.523 12.035 -32.727 1.00 94.81 832 ASP A CA 1
ATOM 6476 C C . ASP A 1 832 ? 33.397 10.895 -32.184 1.00 94.81 832 ASP A C 1
ATOM 6478 O O . ASP A 1 832 ? 33.239 10.453 -31.051 1.00 94.81 832 ASP A O 1
ATOM 6482 N N . ILE A 1 833 ? 34.325 10.379 -32.987 1.00 93.94 833 ILE A N 1
ATOM 6483 C CA . ILE A 1 833 ? 35.212 9.267 -32.625 1.00 93.94 833 ILE A CA 1
ATOM 6484 C C . ILE A 1 833 ? 36.649 9.770 -32.757 1.00 93.94 833 ILE A C 1
ATOM 6486 O O . ILE A 1 833 ? 37.142 10.000 -33.862 1.00 93.94 833 ILE A O 1
ATOM 6490 N N . ILE A 1 834 ? 37.322 9.982 -31.628 1.00 92.75 834 ILE A N 1
ATOM 6491 C CA . ILE A 1 834 ? 38.610 10.677 -31.546 1.00 92.75 834 ILE A CA 1
ATOM 6492 C C . ILE A 1 834 ? 39.628 9.779 -30.841 1.00 92.75 834 ILE A C 1
ATOM 6494 O O . ILE A 1 834 ? 39.507 9.483 -29.653 1.00 92.75 834 ILE A O 1
ATOM 6498 N N . GLY A 1 835 ? 40.636 9.336 -31.583 1.00 86.25 835 GLY A N 1
ATOM 6499 C CA . GLY A 1 835 ? 41.713 8.493 -31.082 1.00 86.25 835 GLY A CA 1
ATOM 6500 C C . GLY A 1 835 ? 42.828 9.283 -30.401 1.00 86.25 835 GLY A C 1
ATOM 6501 O O . GLY A 1 835 ? 42.830 10.512 -30.355 1.00 86.25 835 GLY A O 1
ATOM 6502 N N . ILE A 1 836 ? 43.800 8.552 -29.862 1.00 82.50 836 ILE A N 1
ATOM 6503 C CA . ILE A 1 836 ? 44.957 9.097 -29.126 1.00 82.50 836 ILE A CA 1
ATOM 6504 C C . ILE A 1 836 ? 46.134 9.530 -30.011 1.00 82.50 836 ILE A C 1
ATOM 6506 O O . ILE A 1 836 ? 47.107 10.070 -29.486 1.00 82.50 836 ILE A O 1
ATOM 6510 N N . GLY A 1 837 ? 46.083 9.276 -31.322 1.00 70.62 837 GLY A N 1
ATOM 6511 C CA . GLY A 1 837 ? 47.170 9.570 -32.262 1.00 70.62 837 GLY A CA 1
ATOM 6512 C C . GLY A 1 837 ? 47.418 8.451 -33.282 1.00 70.62 837 GLY A C 1
ATOM 6513 O O . GLY A 1 837 ? 47.019 7.304 -33.084 1.00 70.62 837 GLY A O 1
ATOM 6514 N N . TYR A 1 838 ? 48.086 8.789 -34.389 1.00 62.16 838 TYR A N 1
ATOM 6515 C CA . TYR A 1 838 ? 48.228 7.947 -35.591 1.00 62.16 838 TYR A CA 1
ATOM 6516 C C . TYR A 1 838 ? 49.370 6.913 -35.542 1.00 62.16 838 TYR A C 1
ATOM 6518 O O . TYR A 1 838 ? 49.358 5.975 -36.339 1.00 62.16 838 TYR A O 1
ATOM 6526 N N . ASP A 1 839 ? 50.307 7.032 -34.594 1.00 63.06 839 ASP A N 1
ATOM 6527 C CA . ASP A 1 839 ? 51.463 6.124 -34.438 1.00 63.06 839 ASP A CA 1
ATOM 6528 C C . ASP A 1 839 ? 51.111 4.760 -33.820 1.00 63.06 839 ASP A C 1
ATOM 6530 O O . ASP A 1 839 ? 51.942 3.856 -33.721 1.00 63.06 839 ASP A O 1
ATOM 6534 N N . GLN A 1 840 ? 49.874 4.607 -33.356 1.00 61.03 840 GLN A N 1
ATOM 6535 C CA . GLN A 1 840 ? 49.357 3.392 -32.740 1.00 61.03 840 GLN A CA 1
ATOM 6536 C C . GLN A 1 840 ? 48.483 2.683 -33.781 1.00 61.03 840 GLN A C 1
ATOM 6538 O O . GLN A 1 840 ? 47.676 3.340 -34.427 1.00 61.03 840 GLN A O 1
ATOM 6543 N N . GLU A 1 841 ? 48.593 1.356 -33.927 1.00 79.38 841 GLU A N 1
ATOM 6544 C CA . GLU A 1 841 ? 47.838 0.486 -34.868 1.00 79.38 841 GLU A CA 1
ATOM 6545 C C . GLU A 1 841 ? 46.295 0.467 -34.668 1.00 79.38 841 GLU A C 1
ATOM 6547 O O . GLU A 1 841 ? 45.635 -0.548 -34.877 1.00 79.38 841 GLU A O 1
ATOM 6552 N N . GLY A 1 842 ? 45.714 1.553 -34.169 1.00 86.44 842 GLY A N 1
ATOM 6553 C CA . GLY A 1 842 ? 44.318 1.700 -33.808 1.00 86.44 842 GLY A CA 1
ATOM 6554 C C . GLY A 1 842 ? 43.396 2.015 -34.981 1.00 86.44 842 GLY A C 1
ATOM 6555 O O . GLY A 1 842 ? 43.797 2.652 -35.963 1.00 86.44 842 GLY A O 1
ATOM 6556 N N . VAL A 1 843 ? 42.140 1.591 -34.859 1.00 91.25 843 VAL A N 1
ATOM 6557 C CA . VAL A 1 843 ? 41.090 1.812 -35.858 1.00 91.25 843 VAL A CA 1
ATOM 6558 C C . VAL A 1 843 ? 39.932 2.602 -35.252 1.00 91.25 843 VAL A C 1
ATOM 6560 O O . VAL A 1 843 ? 39.418 2.240 -34.196 1.00 91.25 843 VAL A O 1
ATOM 6563 N N . GLY A 1 844 ? 39.463 3.645 -35.939 1.00 91.31 844 GLY A N 1
ATOM 6564 C CA . GLY A 1 844 ? 38.301 4.422 -35.504 1.00 91.31 844 GLY A CA 1
ATOM 6565 C C . GLY A 1 844 ? 37.034 3.569 -35.452 1.00 91.31 844 GLY A C 1
ATOM 6566 O O . GLY A 1 844 ? 36.407 3.448 -34.403 1.00 91.31 844 GLY A O 1
ATOM 6567 N N . ILE A 1 845 ? 36.684 2.923 -36.566 1.00 93.75 845 ILE A N 1
ATOM 6568 C CA . ILE A 1 845 ? 35.581 1.954 -36.651 1.00 93.75 845 ILE A CA 1
ATOM 6569 C C . ILE A 1 845 ? 36.061 0.685 -37.355 1.00 93.75 845 ILE A C 1
ATOM 6571 O O . ILE A 1 845 ? 36.496 0.745 -38.504 1.00 93.75 845 ILE A O 1
ATOM 6575 N N . SER A 1 846 ? 35.930 -0.470 -36.703 1.00 92.25 846 SER A N 1
ATOM 6576 C CA . SER A 1 846 ? 36.261 -1.781 -37.266 1.00 92.25 846 SER A CA 1
ATOM 6577 C C . SER A 1 846 ? 35.066 -2.738 -37.225 1.00 92.25 846 SER A C 1
ATOM 6579 O O . SER A 1 846 ? 34.529 -3.013 -36.150 1.00 92.25 846 SER A O 1
ATOM 6581 N N . VAL A 1 847 ? 34.669 -3.257 -38.394 1.00 88.25 847 VAL A N 1
ATOM 6582 C CA . VAL A 1 847 ? 33.544 -4.193 -38.573 1.00 88.25 847 VAL A CA 1
ATOM 6583 C C . VAL A 1 847 ? 33.992 -5.459 -39.321 1.00 88.25 847 VAL A C 1
ATOM 6585 O O . VAL A 1 847 ? 34.578 -5.358 -40.396 1.00 88.25 847 VAL A O 1
ATOM 6588 N N . GLY A 1 848 ? 33.678 -6.636 -38.760 1.00 71.94 848 GLY A N 1
ATOM 6589 C CA . GLY A 1 848 ? 33.633 -7.935 -39.462 1.00 71.94 848 GLY A CA 1
ATOM 6590 C C . GLY A 1 848 ? 34.922 -8.781 -39.539 1.00 71.94 848 GLY A C 1
ATOM 6591 O O . GLY A 1 848 ? 35.164 -9.530 -40.482 1.00 71.94 848 GLY A O 1
ATOM 6592 N N . TYR A 1 849 ? 35.768 -8.740 -38.514 1.00 65.31 849 TYR A N 1
ATOM 6593 C CA . TYR A 1 849 ? 36.977 -9.573 -38.483 1.00 65.31 849 TYR A CA 1
ATOM 6594 C C . TYR A 1 849 ? 36.652 -11.087 -38.347 1.00 65.31 849 TYR A C 1
ATOM 6596 O O . TYR A 1 849 ? 36.161 -11.490 -37.298 1.00 65.31 849 TYR A O 1
ATOM 6604 N N . ASN A 1 850 ? 36.985 -11.900 -39.368 1.00 57.47 850 ASN A N 1
ATOM 6605 C CA . ASN A 1 850 ? 36.805 -13.368 -39.488 1.00 57.47 850 ASN A CA 1
ATOM 6606 C C . ASN A 1 850 ? 35.341 -13.877 -39.485 1.00 57.47 850 ASN A C 1
ATOM 6608 O O . ASN A 1 850 ? 34.700 -13.913 -38.441 1.00 57.47 850 ASN A O 1
ATOM 6612 N N . GLN A 1 851 ? 34.834 -14.346 -40.638 1.00 59.59 851 GLN A N 1
ATOM 6613 C CA . GLN A 1 851 ? 33.587 -15.136 -40.766 1.00 59.59 851 GLN A CA 1
ATOM 6614 C C . GLN A 1 851 ? 32.334 -14.549 -40.076 1.00 59.59 851 GLN A C 1
ATOM 6616 O O . GLN A 1 851 ? 31.500 -15.275 -39.529 1.00 59.59 851 GLN A O 1
ATOM 6621 N N . SER A 1 852 ? 32.170 -13.224 -40.070 1.00 60.16 852 SER A N 1
ATOM 6622 C CA . SER A 1 852 ? 30.978 -12.604 -39.484 1.00 60.16 852 SER A CA 1
ATOM 6623 C C . SER A 1 852 ? 29.822 -12.553 -40.490 1.00 60.16 852 SER A C 1
ATOM 6625 O O . SER A 1 852 ? 29.948 -11.873 -41.501 1.00 60.16 852 SER A O 1
ATOM 6627 N N . ASN A 1 853 ? 28.665 -13.140 -40.171 1.00 67.88 853 ASN A N 1
ATOM 6628 C CA . ASN A 1 853 ? 27.417 -12.963 -40.935 1.00 67.88 853 ASN A CA 1
ATOM 6629 C C . ASN A 1 853 ? 26.818 -11.554 -40.712 1.00 67.88 853 ASN A C 1
ATOM 6631 O O . ASN A 1 853 ? 25.724 -11.420 -40.156 1.00 67.88 853 ASN A O 1
ATOM 6635 N N . THR A 1 854 ? 27.547 -10.488 -41.058 1.00 75.12 854 THR A N 1
ATOM 6636 C CA . THR A 1 854 ? 27.034 -9.115 -40.932 1.00 75.12 854 THR A CA 1
ATOM 6637 C C . THR A 1 854 ? 26.236 -8.747 -42.170 1.00 75.12 854 THR A C 1
ATOM 6639 O O . THR A 1 854 ? 26.816 -8.662 -43.242 1.00 75.12 854 THR A O 1
ATOM 6642 N N . THR A 1 855 ? 24.916 -8.550 -42.048 1.00 78.25 855 THR A N 1
ATOM 6643 C CA . THR A 1 855 ? 24.011 -8.384 -43.210 1.00 78.25 855 THR A CA 1
ATOM 6644 C C . THR A 1 855 ? 23.825 -6.924 -43.640 1.00 78.25 855 THR A C 1
ATOM 6646 O O . THR A 1 855 ? 23.565 -6.650 -44.815 1.00 78.25 855 THR A O 1
ATOM 6649 N N . GLY A 1 856 ? 24.013 -5.970 -42.721 1.00 83.25 856 GLY A N 1
ATOM 6650 C CA . GLY A 1 856 ? 23.917 -4.536 -42.990 1.00 83.25 856 GLY A CA 1
ATOM 6651 C C . GLY A 1 856 ? 24.877 -3.712 -42.137 1.00 83.25 856 GLY A C 1
ATOM 6652 O O . GLY A 1 856 ? 24.954 -3.891 -40.926 1.00 83.25 856 GLY A O 1
ATOM 6653 N N . VAL A 1 857 ? 25.605 -2.792 -42.776 1.00 90.00 857 VAL A N 1
ATOM 6654 C CA . VAL A 1 857 ? 26.490 -1.836 -42.094 1.00 90.00 857 VAL A CA 1
ATOM 6655 C C . VAL A 1 857 ? 26.220 -0.438 -42.638 1.00 90.00 857 VAL A C 1
ATOM 6657 O O . VAL A 1 857 ? 26.342 -0.199 -43.842 1.00 90.00 857 VAL A O 1
ATOM 6660 N N . LYS A 1 858 ? 25.856 0.499 -41.761 1.00 93.62 858 LYS A N 1
ATOM 6661 C CA . LYS A 1 858 ? 25.615 1.907 -42.103 1.00 93.62 858 LYS A CA 1
ATOM 6662 C C . LYS A 1 858 ? 26.428 2.817 -41.192 1.00 93.62 858 LYS A C 1
ATOM 6664 O O . LYS A 1 858 ? 26.195 2.844 -39.990 1.00 93.62 858 LYS A O 1
ATOM 6669 N N . ILE A 1 859 ? 27.346 3.572 -41.784 1.00 95.81 859 ILE A N 1
ATOM 6670 C CA . ILE A 1 859 ? 28.202 4.547 -41.106 1.00 95.81 859 ILE A CA 1
ATOM 6671 C C . ILE A 1 859 ? 27.973 5.899 -41.787 1.00 95.81 859 ILE A C 1
ATOM 6673 O O . ILE A 1 859 ? 28.408 6.095 -42.925 1.00 95.81 859 ILE A O 1
ATOM 6677 N N . ASP A 1 860 ? 27.240 6.807 -41.144 1.00 97.00 860 ASP A N 1
ATOM 6678 C CA . ASP A 1 860 ? 26.805 8.062 -41.773 1.00 97.00 860 ASP A CA 1
ATOM 6679 C C . ASP A 1 860 ? 26.933 9.283 -40.847 1.00 97.00 860 ASP A C 1
ATOM 6681 O O . ASP A 1 860 ? 26.575 9.221 -39.675 1.00 97.00 860 ASP A O 1
ATOM 6685 N N . GLN A 1 861 ? 27.418 10.407 -41.378 1.00 96.88 861 GLN A N 1
ATOM 6686 C CA . GLN A 1 861 ? 27.563 11.684 -40.655 1.00 96.88 861 GLN A CA 1
ATOM 6687 C C . GLN A 1 861 ? 28.485 11.644 -39.421 1.00 96.88 861 GLN A C 1
ATOM 6689 O O . GLN A 1 861 ? 28.272 12.398 -38.480 1.00 96.88 861 GLN A O 1
ATOM 6694 N N . ASN A 1 862 ? 29.505 10.784 -39.388 1.00 96.88 862 ASN A N 1
ATOM 6695 C CA . ASN A 1 862 ? 30.441 10.717 -38.257 1.00 96.88 862 ASN A CA 1
ATOM 6696 C C . ASN A 1 862 ? 31.690 11.568 -38.496 1.00 96.88 862 ASN A C 1
ATOM 6698 O O . ASN A 1 862 ? 32.123 11.746 -39.637 1.00 96.88 862 ASN A O 1
ATOM 6702 N N . ASN A 1 863 ? 32.304 12.030 -37.414 1.00 96.88 863 ASN A N 1
ATOM 6703 C CA . ASN A 1 863 ? 33.604 12.683 -37.424 1.00 96.88 863 ASN A CA 1
ATOM 6704 C C . ASN A 1 863 ? 34.626 11.765 -36.743 1.00 96.88 863 ASN A C 1
ATOM 6706 O O . ASN A 1 863 ? 34.500 11.443 -35.568 1.00 96.88 863 ASN A O 1
ATOM 6710 N N . ILE A 1 864 ? 35.608 11.290 -37.504 1.00 96.12 864 ILE A N 1
ATOM 6711 C CA . ILE A 1 864 ? 36.571 10.268 -37.095 1.00 96.12 864 ILE A CA 1
ATOM 6712 C C . ILE A 1 864 ? 37.968 10.861 -37.230 1.00 96.12 864 ILE A C 1
ATOM 6714 O O . ILE A 1 864 ? 38.346 11.294 -38.319 1.00 96.12 864 ILE A O 1
ATOM 6718 N N . SER A 1 865 ? 38.753 10.887 -36.153 1.00 94.44 865 SER A N 1
ATOM 6719 C CA . SER A 1 865 ? 40.095 11.475 -36.208 1.00 94.44 865 SER A CA 1
ATOM 6720 C C . SER A 1 865 ? 41.112 10.826 -35.280 1.00 94.44 865 SER A C 1
ATOM 6722 O O . SER A 1 865 ? 40.737 10.291 -34.243 1.00 94.44 865 SER A O 1
ATOM 6724 N N . GLY A 1 866 ? 42.399 10.890 -35.636 1.00 90.69 866 GLY A N 1
ATOM 6725 C CA . GLY A 1 866 ? 43.495 10.490 -34.744 1.00 90.69 866 GLY A CA 1
ATOM 6726 C C . GLY A 1 866 ? 43.683 8.976 -34.593 1.00 90.69 866 GLY A C 1
ATOM 6727 O O . GLY A 1 866 ? 44.011 8.515 -33.502 1.00 90.69 866 GLY A O 1
ATOM 6728 N N . PHE A 1 867 ? 43.478 8.213 -35.672 1.00 90.94 867 PHE A N 1
ATOM 6729 C CA . PHE A 1 867 ? 43.654 6.752 -35.720 1.00 90.94 867 PHE A CA 1
ATOM 6730 C C . PHE A 1 867 ? 44.628 6.341 -36.827 1.00 90.94 867 PHE A C 1
ATOM 6732 O O . PHE A 1 867 ? 44.771 7.048 -37.819 1.00 90.94 867 PHE A O 1
ATOM 6739 N N . SER A 1 868 ? 45.243 5.159 -36.744 1.00 91.19 868 SER A N 1
ATOM 6740 C CA . SER A 1 868 ? 45.982 4.619 -37.895 1.00 91.19 868 SER A CA 1
ATOM 6741 C C . SER A 1 868 ? 45.034 4.342 -39.064 1.00 91.19 868 SER A C 1
ATOM 6743 O O . SER A 1 868 ? 45.333 4.693 -40.200 1.00 91.19 868 SER A O 1
ATOM 6745 N N . SER A 1 869 ? 43.846 3.794 -38.806 1.00 93.25 869 SER A N 1
ATOM 6746 C CA . SER A 1 869 ? 42.808 3.651 -39.832 1.00 93.25 869 SER A CA 1
ATOM 6747 C C . SER A 1 869 ? 41.493 4.285 -39.394 1.00 93.25 869 SER A C 1
ATOM 6749 O O . SER A 1 869 ? 41.049 4.061 -38.273 1.00 93.25 869 SER A O 1
ATOM 6751 N N . GLY A 1 870 ? 40.839 5.050 -40.268 1.00 94.25 870 GLY A N 1
ATOM 6752 C CA . GLY A 1 870 ? 39.542 5.663 -39.973 1.00 94.25 870 GLY A CA 1
ATOM 6753 C C . GLY A 1 870 ? 38.435 4.614 -39.868 1.00 94.25 870 GLY A C 1
ATOM 6754 O O . GLY A 1 870 ? 37.964 4.302 -38.776 1.00 94.25 870 GLY A O 1
ATOM 6755 N N . ILE A 1 871 ? 38.040 4.040 -41.006 1.00 95.75 871 ILE A N 1
ATOM 6756 C CA . ILE A 1 871 ? 37.029 2.975 -41.080 1.00 95.75 871 ILE A CA 1
ATOM 6757 C C . ILE A 1 871 ? 37.639 1.742 -41.741 1.00 95.75 871 ILE A C 1
ATOM 6759 O O . ILE A 1 871 ? 38.156 1.833 -42.850 1.00 95.75 871 ILE A O 1
ATOM 6763 N N . THR A 1 872 ? 37.533 0.582 -41.097 1.00 94.12 872 THR A N 1
ATOM 6764 C CA . THR A 1 872 ? 37.918 -0.714 -41.667 1.00 94.12 872 THR A CA 1
ATOM 6765 C C . THR A 1 872 ? 36.742 -1.677 -41.637 1.00 94.12 872 THR A C 1
ATOM 6767 O O . THR A 1 872 ? 36.199 -1.970 -40.572 1.00 94.12 872 THR A O 1
ATOM 6770 N N . VAL A 1 873 ? 36.367 -2.207 -42.797 1.00 91.56 873 VAL A N 1
ATOM 6771 C CA . VAL A 1 873 ? 35.342 -3.245 -42.918 1.00 91.56 873 VAL A CA 1
ATOM 6772 C C . VAL A 1 873 ? 35.937 -4.439 -43.649 1.00 91.56 873 VAL A C 1
ATOM 6774 O O . VAL A 1 873 ? 36.349 -4.316 -44.795 1.00 91.56 873 VAL A O 1
ATOM 6777 N N . ASN A 1 874 ? 35.971 -5.593 -43.000 1.00 88.62 874 ASN A N 1
ATOM 6778 C CA . ASN A 1 874 ? 36.298 -6.867 -43.631 1.00 88.62 874 ASN A CA 1
ATOM 6779 C C . ASN A 1 874 ? 35.075 -7.763 -43.454 1.00 88.62 874 ASN A C 1
ATOM 6781 O O . ASN A 1 874 ? 34.533 -7.776 -42.363 1.00 88.62 874 ASN A O 1
ATOM 6785 N N . ASN A 1 875 ? 34.569 -8.436 -44.477 1.00 78.56 875 ASN A N 1
ATOM 6786 C CA . ASN A 1 875 ? 33.421 -9.334 -44.318 1.00 78.56 875 ASN A CA 1
ATOM 6787 C C . ASN A 1 875 ? 33.375 -10.275 -45.517 1.00 78.56 875 ASN A C 1
ATOM 6789 O O . ASN A 1 875 ? 33.483 -9.780 -46.626 1.00 78.56 875 ASN A O 1
ATOM 6793 N N . ASP A 1 876 ? 33.211 -11.580 -45.304 1.00 70.75 876 ASP A N 1
ATOM 6794 C CA . ASP A 1 876 ? 33.307 -12.604 -46.355 1.00 70.75 876 ASP A CA 1
ATOM 6795 C C . ASP A 1 876 ? 31.978 -12.848 -47.118 1.00 70.75 876 ASP A C 1
ATOM 6797 O O . ASP A 1 876 ? 31.953 -13.644 -48.059 1.00 70.75 876 ASP A O 1
ATOM 6801 N N . ASP A 1 877 ? 30.882 -12.167 -46.744 1.00 66.94 877 ASP A N 1
ATOM 6802 C CA . ASP A 1 877 ? 29.519 -12.433 -47.239 1.00 66.94 877 ASP A CA 1
ATOM 6803 C C . ASP A 1 877 ? 28.871 -11.308 -48.085 1.00 66.94 877 ASP A C 1
ATOM 6805 O O . ASP A 1 877 ? 29.350 -10.178 -48.189 1.00 66.94 877 ASP A O 1
ATOM 6809 N N . ASN A 1 878 ? 27.714 -11.616 -48.696 1.00 63.84 878 ASN A N 1
ATOM 6810 C CA . ASN A 1 878 ? 26.853 -10.645 -49.384 1.00 63.84 878 ASN A CA 1
ATOM 6811 C C . ASN A 1 878 ? 26.192 -9.683 -48.378 1.00 63.84 878 ASN A C 1
ATOM 6813 O O . ASN A 1 878 ? 25.138 -10.006 -47.825 1.00 63.84 878 ASN A O 1
ATOM 6817 N N . PHE A 1 879 ? 26.751 -8.489 -48.173 1.00 72.25 879 PHE A N 1
ATOM 6818 C CA . PHE A 1 879 ? 26.162 -7.487 -47.282 1.00 72.25 879 PHE A CA 1
ATOM 6819 C C . PHE A 1 879 ? 26.030 -6.112 -47.930 1.00 72.25 879 PHE A C 1
ATOM 6821 O O . PHE A 1 879 ? 26.791 -5.738 -48.821 1.00 72.25 879 PHE A O 1
ATOM 6828 N N . ALA A 1 880 ? 25.038 -5.352 -47.464 1.00 77.81 880 ALA A N 1
ATOM 6829 C CA . ALA A 1 880 ? 24.826 -3.978 -47.892 1.00 77.81 880 ALA A CA 1
ATOM 6830 C C . ALA A 1 880 ? 25.649 -3.023 -47.010 1.00 77.81 880 ALA A C 1
ATOM 6832 O O . ALA A 1 880 ? 25.258 -2.727 -45.876 1.00 77.81 880 ALA A O 1
ATOM 6833 N N . LEU A 1 881 ? 26.775 -2.524 -47.533 1.00 88.88 881 LEU A N 1
ATOM 6834 C CA . LEU A 1 881 ? 27.612 -1.521 -46.865 1.00 88.88 881 LEU A CA 1
ATOM 6835 C C . LEU A 1 881 ? 27.291 -0.101 -47.348 1.00 88.88 881 LEU A C 1
ATOM 6837 O O . LEU A 1 881 ? 27.351 0.192 -48.542 1.00 88.88 881 LEU A O 1
ATOM 6841 N N . GLY A 1 882 ? 27.016 0.814 -46.420 1.00 93.12 882 GLY A N 1
ATOM 6842 C CA . GLY A 1 882 ? 26.886 2.244 -46.693 1.00 93.12 882 GLY A CA 1
ATOM 6843 C C . GLY A 1 882 ? 27.783 3.084 -45.789 1.00 93.12 882 GLY A C 1
ATOM 6844 O O . GLY A 1 882 ? 27.547 3.137 -44.588 1.00 93.12 882 GLY A O 1
ATOM 6845 N N . ILE A 1 883 ? 28.754 3.787 -46.371 1.00 96.88 883 ILE A N 1
ATOM 6846 C CA . ILE A 1 883 ? 29.632 4.748 -45.691 1.00 96.88 883 ILE A CA 1
ATOM 6847 C C . ILE A 1 883 ? 29.417 6.126 -46.324 1.00 96.88 883 ILE A C 1
ATOM 6849 O O . ILE A 1 883 ? 29.838 6.362 -47.463 1.00 96.88 883 ILE A O 1
ATOM 6853 N N . LYS A 1 884 ? 28.708 7.026 -45.637 1.00 97.69 884 LYS A N 1
ATOM 6854 C CA . LYS A 1 884 ? 28.241 8.289 -46.228 1.00 97.69 884 LYS A CA 1
ATOM 6855 C C . LYS A 1 884 ? 28.517 9.510 -45.357 1.00 97.69 884 LYS A C 1
ATOM 6857 O O . LYS A 1 884 ? 28.470 9.414 -44.145 1.00 97.69 884 LYS A O 1
ATOM 6862 N N . ASN A 1 885 ? 28.772 10.665 -45.967 1.00 97.69 885 ASN A N 1
ATOM 6863 C CA . ASN A 1 885 ? 28.847 11.958 -45.269 1.00 97.69 885 ASN A CA 1
ATOM 6864 C C . ASN A 1 885 ? 29.777 12.001 -44.036 1.00 97.69 885 ASN A C 1
ATOM 6866 O O . ASN A 1 885 ? 29.546 12.805 -43.137 1.00 97.69 885 ASN A O 1
ATOM 6870 N N . ASN A 1 886 ? 30.795 11.140 -43.945 1.00 98.00 886 ASN A N 1
ATOM 6871 C CA . ASN A 1 886 ? 31.712 11.132 -42.804 1.00 98.00 886 ASN A CA 1
ATOM 6872 C C . ASN A 1 886 ? 32.876 12.100 -43.041 1.00 98.00 886 ASN A C 1
ATOM 6874 O O . ASN A 1 886 ? 33.332 12.263 -44.174 1.00 98.00 886 ASN A O 1
ATOM 6878 N N . SER A 1 887 ? 33.387 12.690 -41.966 1.00 97.62 887 SER A N 1
ATOM 6879 C CA . SER A 1 887 ? 34.635 13.452 -41.928 1.00 97.62 887 SER A CA 1
ATOM 6880 C C . SER A 1 887 ? 35.712 12.587 -41.279 1.00 97.62 887 SER A C 1
ATOM 6882 O O . SER A 1 887 ? 35.631 12.298 -40.093 1.00 97.62 887 SER A O 1
ATOM 6884 N N . ILE A 1 888 ? 36.698 12.133 -42.046 1.00 96.81 888 ILE A N 1
ATOM 6885 C CA . ILE A 1 888 ? 37.786 11.264 -41.590 1.00 96.81 888 ILE A CA 1
ATOM 6886 C C . ILE A 1 888 ? 39.084 12.051 -41.707 1.00 96.81 888 ILE A C 1
ATOM 6888 O O . ILE A 1 888 ? 39.559 12.319 -42.813 1.00 96.81 888 ILE A O 1
ATOM 6892 N N . THR A 1 889 ? 39.648 12.447 -40.570 1.00 94.00 889 THR A N 1
ATOM 6893 C CA . THR A 1 889 ? 40.806 13.343 -40.525 1.00 94.00 889 THR A CA 1
ATOM 6894 C C . THR A 1 889 ? 41.983 12.751 -39.756 1.00 94.00 889 THR A C 1
ATOM 6896 O O . THR A 1 889 ? 41.797 11.893 -38.902 1.00 94.00 889 THR A O 1
ATOM 6899 N N . ASN A 1 890 ? 43.210 13.184 -40.057 1.00 89.19 890 ASN A N 1
ATOM 6900 C CA . ASN A 1 890 ? 44.422 12.793 -39.315 1.00 89.19 890 ASN A CA 1
ATOM 6901 C C . ASN A 1 890 ? 44.567 11.266 -39.136 1.00 89.19 890 ASN A C 1
ATOM 6903 O O . ASN A 1 890 ? 44.733 10.778 -38.017 1.00 89.19 890 ASN A O 1
ATOM 6907 N N . TYR A 1 891 ? 44.446 10.518 -40.240 1.00 92.00 891 TYR A N 1
ATOM 6908 C CA . TYR A 1 891 ? 44.656 9.070 -40.262 1.00 92.00 891 TYR A CA 1
ATOM 6909 C C . TYR A 1 891 ? 46.081 8.707 -40.712 1.00 92.00 891 TYR A C 1
ATOM 6911 O O . TYR A 1 891 ? 46.671 9.432 -41.511 1.00 92.00 891 TYR A O 1
ATOM 6919 N N . GLY A 1 892 ? 46.623 7.587 -40.223 1.00 88.81 892 GLY A N 1
ATOM 6920 C CA . GLY A 1 892 ? 47.996 7.151 -40.531 1.00 88.81 892 GLY A CA 1
ATOM 6921 C C . GLY A 1 892 ? 48.133 6.313 -41.811 1.00 88.81 892 GLY A C 1
ATOM 6922 O O . GLY A 1 892 ? 48.932 6.625 -42.686 1.00 88.81 892 GLY A O 1
ATOM 6923 N N . MET A 1 893 ? 47.339 5.250 -41.935 1.00 92.19 893 MET A N 1
ATOM 6924 C CA . MET A 1 893 ? 47.425 4.232 -42.987 1.00 92.19 893 MET A CA 1
ATOM 6925 C C . MET A 1 893 ? 46.239 4.285 -43.956 1.00 92.19 893 MET A C 1
ATOM 6927 O O . MET A 1 893 ? 46.451 4.416 -45.159 1.00 92.19 893 MET A O 1
ATOM 6931 N N . PHE A 1 894 ? 44.998 4.209 -43.463 1.00 95.19 894 PHE A N 1
ATOM 6932 C CA . PHE A 1 894 ? 43.799 4.198 -44.313 1.00 95.19 894 PHE A CA 1
ATOM 6933 C C . PHE A 1 894 ? 42.742 5.190 -43.825 1.00 95.19 894 PHE A C 1
ATOM 6935 O O . PHE A 1 894 ? 42.365 5.166 -42.657 1.00 95.19 894 PHE A O 1
ATOM 6942 N N . GLY A 1 895 ? 42.176 6.001 -44.719 1.00 96.00 895 GLY A N 1
ATOM 6943 C CA . GLY A 1 895 ? 40.952 6.742 -44.412 1.00 96.00 895 GLY A CA 1
ATOM 6944 C C . GLY A 1 895 ? 39.771 5.775 -44.305 1.00 96.00 895 GLY A C 1
ATOM 6945 O O . GLY A 1 895 ? 39.151 5.631 -43.252 1.00 96.00 895 GLY A O 1
ATOM 6946 N N . ILE A 1 896 ? 39.510 5.048 -45.392 1.00 97.69 896 ILE A N 1
ATOM 6947 C CA . ILE A 1 896 ? 38.530 3.958 -45.468 1.00 97.69 896 ILE A CA 1
ATOM 6948 C C . ILE A 1 896 ? 39.208 2.734 -46.085 1.00 97.69 896 ILE A C 1
ATOM 6950 O O . ILE A 1 896 ? 39.810 2.845 -47.148 1.00 97.69 896 ILE A O 1
ATOM 6954 N N . SER A 1 897 ? 39.073 1.564 -45.467 1.00 96.69 897 SER A N 1
ATOM 6955 C CA . SER A 1 897 ? 39.535 0.279 -45.998 1.00 96.69 897 SER A CA 1
ATOM 6956 C C . SER A 1 897 ? 38.392 -0.731 -45.988 1.00 96.69 897 SER A C 1
ATOM 6958 O O . SER A 1 897 ? 37.775 -0.963 -44.949 1.00 96.69 897 SER A O 1
ATOM 6960 N N . ILE A 1 898 ? 38.078 -1.315 -47.143 1.00 94.94 898 ILE A N 1
ATOM 6961 C CA . ILE A 1 898 ? 37.034 -2.334 -47.283 1.00 94.94 898 ILE A CA 1
ATOM 6962 C C . ILE A 1 898 ? 37.626 -3.559 -47.974 1.00 94.94 898 ILE A C 1
ATOM 6964 O O . ILE A 1 898 ? 38.239 -3.427 -49.037 1.00 94.94 898 ILE A O 1
ATOM 6968 N N . SER A 1 899 ? 37.396 -4.742 -47.410 1.00 92.62 899 SER A N 1
ATOM 6969 C CA . SER A 1 899 ? 37.765 -6.022 -48.010 1.00 92.62 899 SER A CA 1
ATOM 6970 C C . SER A 1 899 ? 36.602 -7.019 -48.044 1.00 92.62 899 SER A C 1
ATOM 6972 O O . SER A 1 899 ? 35.792 -7.062 -47.119 1.00 92.62 899 SER A O 1
ATOM 6974 N N . ASN A 1 900 ? 36.557 -7.827 -49.109 1.00 88.06 900 ASN A N 1
ATOM 6975 C CA . ASN A 1 900 ? 35.738 -9.044 -49.259 1.00 88.06 900 ASN A CA 1
ATOM 6976 C C . ASN A 1 900 ? 34.203 -8.907 -49.439 1.00 88.06 900 ASN A C 1
ATOM 6978 O O . ASN A 1 900 ? 33.486 -9.887 -49.305 1.00 88.06 900 ASN A O 1
ATOM 6982 N N . GLY A 1 901 ? 33.658 -7.753 -49.839 1.00 86.94 901 GLY A N 1
ATOM 6983 C CA . GLY A 1 901 ? 32.195 -7.552 -49.945 1.00 86.94 901 GLY A CA 1
ATOM 6984 C C . GLY A 1 901 ? 31.543 -7.752 -51.329 1.00 86.94 901 GLY A C 1
ATOM 6985 O O . GLY A 1 901 ? 32.179 -7.691 -52.381 1.00 86.94 901 GLY A O 1
ATOM 6986 N N . SER A 1 902 ? 30.211 -7.871 -51.365 1.00 86.81 902 SER A N 1
ATOM 6987 C CA . SER A 1 902 ? 29.443 -7.847 -52.623 1.00 86.81 902 SER A CA 1
ATOM 6988 C C . SER A 1 902 ? 29.192 -6.426 -53.141 1.00 86.81 902 SER A C 1
ATOM 6990 O O . SER A 1 902 ? 29.518 -6.101 -54.284 1.00 86.81 902 SER A O 1
ATOM 6992 N N . GLU A 1 903 ? 28.641 -5.556 -52.295 1.00 90.06 903 GLU A N 1
ATOM 6993 C CA . GLU A 1 903 ? 28.237 -4.194 -52.642 1.00 90.06 903 GLU A CA 1
ATOM 6994 C C . GLU A 1 903 ? 28.666 -3.217 -51.545 1.00 90.06 903 GLU A C 1
ATOM 6996 O O . GLU A 1 903 ? 28.481 -3.466 -50.356 1.00 90.06 903 GLU A O 1
ATOM 7001 N N . ALA A 1 904 ? 29.214 -2.070 -51.944 1.00 93.56 904 ALA A N 1
ATOM 7002 C CA . ALA A 1 904 ? 29.580 -1.013 -51.009 1.00 93.56 904 ALA A CA 1
ATOM 7003 C C . ALA A 1 904 ? 29.260 0.357 -51.593 1.00 93.56 904 ALA A C 1
ATOM 7005 O O . ALA A 1 904 ? 29.612 0.640 -52.731 1.00 93.56 904 ALA A O 1
ATOM 7006 N N . VAL A 1 905 ? 28.631 1.238 -50.820 1.00 96.81 905 VAL A N 1
ATOM 7007 C CA . VAL A 1 905 ? 28.354 2.623 -51.216 1.00 96.81 905 VAL A CA 1
ATOM 7008 C C . VAL A 1 905 ? 29.186 3.558 -50.351 1.00 96.81 905 VAL A C 1
ATOM 7010 O O . VAL A 1 905 ? 28.888 3.722 -49.172 1.00 96.81 905 VAL A O 1
ATOM 7013 N N . ILE A 1 906 ? 30.190 4.202 -50.948 1.00 98.00 906 ILE A N 1
ATOM 7014 C CA . ILE A 1 906 ? 31.073 5.174 -50.291 1.00 98.00 906 ILE A CA 1
ATOM 7015 C C . ILE A 1 906 ? 30.783 6.549 -50.888 1.00 98.00 906 ILE A C 1
ATOM 7017 O O . ILE A 1 906 ? 31.191 6.833 -52.019 1.00 98.00 906 ILE A O 1
ATOM 7021 N N . LYS A 1 907 ? 30.025 7.393 -50.185 1.00 98.25 907 LYS A N 1
ATOM 7022 C CA . LYS A 1 907 ? 29.457 8.612 -50.779 1.00 98.25 907 LYS A CA 1
ATOM 7023 C C . LYS A 1 907 ? 29.649 9.866 -49.933 1.00 98.25 907 LYS A C 1
ATOM 7025 O O . LYS A 1 907 ? 29.302 9.864 -48.764 1.00 98.25 907 LYS A O 1
ATOM 7030 N N . GLU A 1 908 ? 30.088 10.957 -50.558 1.00 98.12 908 GLU A N 1
ATOM 7031 C CA . GLU A 1 908 ? 30.116 12.301 -49.946 1.00 98.12 908 GLU A CA 1
ATOM 7032 C C . GLU A 1 908 ? 30.946 12.385 -48.648 1.00 98.12 908 GLU A C 1
ATOM 7034 O O . GLU A 1 908 ? 30.678 13.217 -47.790 1.00 98.12 908 GLU A O 1
ATOM 7039 N N . ASN A 1 909 ? 31.972 11.540 -48.494 1.00 98.50 909 ASN A N 1
ATOM 7040 C CA . ASN A 1 909 ? 32.889 11.608 -47.353 1.00 98.50 909 ASN A CA 1
ATOM 7041 C C . ASN A 1 909 ? 34.003 12.643 -47.596 1.00 98.50 909 ASN A C 1
ATOM 7043 O O . ASN A 1 909 ? 34.456 12.827 -48.730 1.00 98.50 909 ASN A O 1
ATOM 7047 N N . ILE A 1 910 ? 34.471 13.280 -46.525 1.00 98.06 910 ILE A N 1
ATOM 7048 C CA . ILE A 1 910 ? 35.649 14.152 -46.493 1.00 98.06 910 ILE A CA 1
ATOM 7049 C C . ILE A 1 910 ? 36.771 13.360 -45.825 1.00 98.06 910 ILE A C 1
ATOM 7051 O O . ILE A 1 910 ? 36.643 12.982 -44.669 1.00 98.06 910 ILE A O 1
ATOM 7055 N N . ILE A 1 911 ? 37.849 13.078 -46.547 1.00 97.75 911 ILE A N 1
ATOM 7056 C CA . ILE A 1 911 ? 38.959 12.236 -46.097 1.00 97.75 911 ILE A CA 1
ATOM 7057 C C . ILE A 1 911 ? 40.238 13.050 -46.249 1.00 97.75 911 ILE A C 1
ATOM 7059 O O . ILE A 1 911 ? 40.714 13.255 -47.363 1.00 97.75 911 ILE A O 1
ATOM 7063 N N . SER A 1 912 ? 40.795 13.540 -45.148 1.00 95.25 912 SER A N 1
ATOM 7064 C CA . SER A 1 912 ? 41.958 14.429 -45.204 1.00 95.25 912 SER A CA 1
ATOM 7065 C C . SER A 1 912 ? 43.017 14.064 -44.184 1.00 95.25 912 SER A C 1
ATOM 7067 O O . SER A 1 912 ? 42.716 13.884 -43.009 1.00 95.25 912 SER A O 1
ATOM 7069 N N . VAL A 1 913 ? 44.274 14.035 -44.592 1.00 89.38 913 VAL A N 1
ATOM 7070 C CA . VAL A 1 913 ? 45.398 13.783 -43.688 1.00 89.38 913 VAL A CA 1
ATOM 7071 C C . VAL A 1 913 ? 46.280 15.027 -43.610 1.00 89.38 913 VAL A C 1
ATOM 7073 O O . VAL A 1 913 ? 46.792 15.511 -44.620 1.00 89.38 913 VAL A O 1
ATOM 7076 N N . ASN A 1 914 ? 46.412 15.580 -42.399 1.00 78.38 914 ASN A N 1
ATOM 7077 C CA . ASN A 1 914 ? 47.178 16.805 -42.151 1.00 78.38 914 ASN A CA 1
ATOM 7078 C C . ASN A 1 914 ? 48.531 16.567 -41.463 1.00 78.38 914 ASN A C 1
ATOM 7080 O O . ASN A 1 914 ? 49.257 17.524 -41.203 1.00 78.38 914 ASN A O 1
ATOM 7084 N N . GLU A 1 915 ? 48.873 15.312 -41.191 1.00 73.19 915 GLU A N 1
ATOM 7085 C CA . GLU A 1 915 ? 50.057 14.921 -40.428 1.00 73.19 915 GLU A CA 1
ATOM 7086 C C . GLU A 1 915 ? 51.242 14.649 -41.361 1.00 73.19 915 GLU A C 1
ATOM 7088 O O . GLU A 1 915 ? 51.126 13.880 -42.315 1.00 73.19 915 GLU A O 1
ATOM 7093 N N . GLN A 1 916 ? 52.397 15.269 -41.093 1.00 71.50 916 GLN A N 1
ATOM 7094 C CA . GLN A 1 916 ? 53.582 15.142 -41.958 1.00 71.50 916 GLN A CA 1
ATOM 7095 C C . GLN A 1 916 ? 54.157 13.717 -41.998 1.00 71.50 916 GLN A C 1
ATOM 7097 O O . GLN A 1 916 ? 54.822 13.370 -42.981 1.00 71.50 916 GLN A O 1
ATOM 7102 N N . GLU A 1 917 ? 53.887 12.926 -40.955 1.00 70.50 917 GLU A N 1
ATOM 7103 C CA . GLU A 1 917 ? 54.465 11.603 -40.685 1.00 70.50 917 GLU A CA 1
ATOM 7104 C C . GLU A 1 917 ? 53.577 10.426 -41.140 1.00 70.50 917 GLU A C 1
ATOM 7106 O O . GLU A 1 917 ? 53.968 9.270 -40.999 1.00 70.50 917 GLU A O 1
ATOM 7111 N N . ALA A 1 918 ? 52.406 10.688 -41.737 1.00 80.06 918 ALA A N 1
ATOM 7112 C CA . ALA A 1 918 ? 51.508 9.659 -42.274 1.00 80.06 918 ALA A CA 1
ATOM 7113 C C . ALA A 1 918 ? 52.019 9.072 -43.611 1.00 80.06 918 ALA A C 1
ATOM 7115 O O . ALA A 1 918 ? 51.417 9.245 -44.678 1.00 80.06 918 ALA A O 1
ATOM 7116 N N . ASP A 1 919 ? 53.173 8.409 -43.562 1.00 85.19 919 ASP A N 1
ATOM 7117 C CA . ASP A 1 919 ? 53.821 7.798 -44.718 1.00 85.19 919 ASP A CA 1
ATOM 7118 C C . ASP A 1 919 ? 52.933 6.728 -45.364 1.00 85.19 919 ASP A C 1
ATOM 7120 O O . ASP A 1 919 ? 52.385 5.843 -44.710 1.00 85.19 919 ASP A O 1
ATOM 7124 N N . ASN A 1 920 ? 52.826 6.788 -46.692 1.00 90.56 920 ASN A N 1
ATOM 7125 C CA . ASN A 1 920 ? 52.026 5.878 -47.507 1.00 90.56 920 ASN A CA 1
ATOM 7126 C C . ASN A 1 920 ? 50.531 5.821 -47.119 1.00 90.56 920 ASN A C 1
ATOM 7128 O O . ASN A 1 920 ? 49.863 4.812 -47.351 1.00 90.56 920 ASN A O 1
ATOM 7132 N N . CYS A 1 921 ? 49.987 6.907 -46.565 1.00 93.31 921 CYS A N 1
ATOM 7133 C CA . CYS A 1 921 ? 48.561 7.016 -46.269 1.00 93.31 921 CYS A CA 1
ATOM 7134 C C . CYS A 1 921 ? 47.694 6.892 -47.537 1.00 93.31 921 CYS A C 1
ATOM 7136 O O . CYS A 1 921 ? 47.928 7.556 -48.553 1.00 93.31 921 CYS A O 1
ATOM 7138 N N . ILE A 1 922 ? 46.667 6.047 -47.467 1.00 97.06 922 ILE A N 1
ATOM 7139 C CA . ILE A 1 922 ? 45.704 5.809 -48.543 1.00 97.06 922 ILE A CA 1
ATOM 7140 C C . ILE A 1 922 ? 44.343 6.373 -48.145 1.00 97.06 922 ILE A C 1
ATOM 7142 O O . ILE A 1 922 ? 43.819 6.053 -47.080 1.00 97.06 922 ILE A O 1
ATOM 7146 N N . GLY A 1 923 ? 43.729 7.167 -49.023 1.00 97.38 923 GLY A N 1
ATOM 7147 C CA . GLY A 1 923 ? 42.402 7.731 -48.765 1.00 97.38 923 GLY A CA 1
ATOM 7148 C C . GLY A 1 923 ? 41.317 6.656 -48.686 1.00 97.38 923 GLY A C 1
ATOM 7149 O O . GLY A 1 923 ? 40.707 6.457 -47.637 1.00 97.38 923 GLY A O 1
ATOM 7150 N N . ILE A 1 924 ? 41.084 5.943 -49.792 1.00 98.38 924 ILE A N 1
ATOM 7151 C CA . ILE A 1 924 ? 40.118 4.834 -49.862 1.00 98.38 924 ILE A CA 1
ATOM 7152 C C . ILE A 1 924 ? 40.789 3.594 -50.455 1.00 98.38 924 ILE A C 1
ATOM 7154 O O . ILE A 1 924 ? 41.224 3.617 -51.602 1.00 98.38 924 ILE A O 1
ATOM 7158 N N . ASN A 1 925 ? 40.812 2.495 -49.709 1.00 98.00 925 ASN A N 1
ATOM 7159 C CA . ASN A 1 925 ? 41.264 1.182 -50.152 1.00 98.00 925 ASN A CA 1
ATOM 7160 C C . ASN A 1 925 ? 40.069 0.227 -50.286 1.00 98.00 925 ASN A C 1
ATOM 7162 O O . ASN A 1 925 ? 39.325 0.019 -49.329 1.00 98.00 925 ASN A O 1
ATOM 7166 N N . VAL A 1 926 ? 39.880 -0.365 -51.464 1.00 97.12 926 VAL A N 1
ATOM 7167 C CA . VAL A 1 926 ? 38.815 -1.341 -51.730 1.00 97.12 926 VAL A CA 1
ATOM 7168 C C . VAL A 1 926 ? 39.421 -2.586 -52.361 1.00 97.12 926 VAL A C 1
ATOM 7170 O O . VAL A 1 926 ? 39.904 -2.545 -53.491 1.00 97.12 926 VAL A O 1
ATOM 7173 N N . CYS A 1 927 ? 39.377 -3.705 -51.649 1.00 96.19 927 CYS A N 1
ATOM 7174 C CA . CYS A 1 927 ? 39.955 -4.968 -52.085 1.00 96.19 927 CYS A CA 1
ATOM 7175 C C . CYS A 1 927 ? 38.875 -6.049 -52.180 1.00 96.19 927 CYS A C 1
ATOM 7177 O O . CYS A 1 927 ? 38.135 -6.268 -51.228 1.00 96.19 927 CYS A O 1
ATOM 7179 N N . GLN A 1 928 ? 38.790 -6.743 -53.316 1.00 94.44 928 GLN A N 1
ATOM 7180 C CA . GLN A 1 928 ? 37.859 -7.860 -53.515 1.00 94.44 928 GLN A CA 1
ATOM 7181 C C . GLN A 1 928 ? 36.396 -7.478 -53.224 1.00 94.44 928 GLN A C 1
ATOM 7183 O O . GLN A 1 928 ? 35.666 -8.235 -52.592 1.00 94.44 928 GLN A O 1
ATOM 7188 N N . VAL A 1 929 ? 35.968 -6.292 -53.677 1.00 93.31 929 VAL A N 1
ATOM 7189 C CA . VAL A 1 929 ? 34.562 -5.874 -53.611 1.00 93.31 929 VAL A CA 1
ATOM 7190 C C . VAL A 1 929 ? 33.949 -5.929 -55.004 1.00 93.31 929 VAL A C 1
ATOM 7192 O O . VAL A 1 929 ? 34.390 -5.222 -55.916 1.00 93.31 929 VAL A O 1
ATOM 7195 N N . ASN A 1 930 ? 32.907 -6.746 -55.183 1.00 92.50 930 ASN A N 1
ATOM 7196 C CA . ASN A 1 930 ? 32.358 -7.025 -56.516 1.00 92.50 930 ASN A CA 1
ATOM 7197 C C . ASN A 1 930 ? 31.829 -5.757 -57.204 1.00 92.50 930 ASN A C 1
ATOM 7199 O O . ASN A 1 930 ? 32.057 -5.553 -58.398 1.00 92.50 930 ASN A O 1
ATOM 7203 N N . SER A 1 931 ? 31.111 -4.897 -56.477 1.00 93.44 931 SER A N 1
ATOM 7204 C CA . SER A 1 931 ? 30.454 -3.709 -57.042 1.00 93.44 931 SER A CA 1
ATOM 7205 C C . SER A 1 931 ? 30.469 -2.492 -56.097 1.00 93.44 931 SER A C 1
ATOM 7207 O O . SER A 1 931 ? 29.420 -2.085 -55.596 1.00 93.44 931 SER A O 1
ATOM 7209 N N . PRO A 1 932 ? 31.636 -1.862 -55.844 1.00 96.12 932 PRO A N 1
ATOM 7210 C CA . PRO A 1 932 ? 31.710 -0.633 -55.052 1.00 96.12 932 PRO A CA 1
ATOM 7211 C C . PRO A 1 932 ? 31.199 0.598 -55.824 1.00 96.12 932 PRO A C 1
ATOM 7213 O O . PRO A 1 932 ? 31.533 0.811 -56.982 1.00 96.12 932 PRO A O 1
ATOM 7216 N N . SER A 1 933 ? 30.444 1.474 -55.176 1.00 97.75 933 SER A N 1
ATOM 7217 C CA . SER A 1 933 ? 29.970 2.758 -55.697 1.00 97.75 933 SER A CA 1
ATOM 7218 C C . SER A 1 933 ? 30.610 3.895 -54.900 1.00 97.75 933 SER A C 1
ATOM 7220 O O . SER A 1 933 ? 30.136 4.236 -53.815 1.00 97.75 933 SER A O 1
ATOM 7222 N N . ILE A 1 934 ? 31.665 4.502 -55.449 1.00 98.25 934 ILE A N 1
ATOM 7223 C CA . ILE A 1 934 ? 32.478 5.542 -54.804 1.00 98.25 934 ILE A CA 1
ATOM 7224 C C . ILE A 1 934 ? 32.153 6.912 -55.418 1.00 98.25 934 ILE A C 1
ATOM 7226 O O . ILE A 1 934 ? 32.606 7.243 -56.520 1.00 98.25 934 ILE A O 1
ATOM 7230 N N . LEU A 1 935 ? 31.332 7.710 -54.730 1.00 98.06 935 LEU A N 1
ATOM 7231 C CA . LEU A 1 935 ? 30.665 8.884 -55.303 1.00 98.06 935 LEU A CA 1
ATOM 7232 C C . LEU A 1 935 ? 30.867 10.165 -54.484 1.00 98.06 935 LEU A C 1
ATOM 7234 O O . LEU A 1 935 ? 30.456 10.233 -53.334 1.00 98.06 935 LEU A O 1
ATOM 7238 N N . GLY A 1 936 ? 31.365 11.241 -55.092 1.00 97.69 936 GLY A N 1
ATOM 7239 C CA . GLY A 1 936 ? 31.302 12.569 -54.463 1.00 97.69 936 GLY A CA 1
ATOM 7240 C C . GLY A 1 936 ? 32.217 12.777 -53.250 1.00 97.69 936 GLY A C 1
ATOM 7241 O O . GLY A 1 936 ? 31.977 13.706 -52.489 1.00 97.69 936 GLY A O 1
ATOM 7242 N N . ASN A 1 937 ? 33.216 11.921 -53.026 1.00 98.62 937 ASN A N 1
ATOM 7243 C CA . ASN A 1 937 ? 34.128 12.043 -51.887 1.00 98.62 937 ASN A CA 1
ATOM 7244 C C . ASN A 1 937 ? 35.212 13.100 -52.157 1.00 98.62 937 ASN A C 1
ATOM 7246 O O . ASN A 1 937 ? 35.633 13.286 -53.300 1.00 98.62 937 ASN A O 1
ATOM 7250 N N . THR A 1 938 ? 35.687 13.766 -51.108 1.00 98.38 938 THR A N 1
ATOM 7251 C CA . THR A 1 938 ? 36.831 14.689 -51.156 1.00 98.38 938 THR A CA 1
ATOM 7252 C C . THR A 1 938 ? 37.997 14.055 -50.415 1.00 98.38 938 THR A C 1
ATOM 7254 O O . THR A 1 938 ? 37.851 13.733 -49.244 1.00 98.38 938 THR A O 1
ATOM 7257 N N . ILE A 1 939 ? 39.123 13.851 -51.097 1.00 98.19 939 ILE A N 1
ATOM 7258 C CA . ILE A 1 939 ? 40.289 13.120 -50.595 1.00 98.19 939 ILE A CA 1
ATOM 7259 C C . ILE A 1 939 ? 41.534 13.998 -50.763 1.00 98.19 939 ILE A C 1
ATOM 7261 O O . ILE A 1 939 ? 41.863 14.390 -51.887 1.00 98.19 939 ILE A O 1
ATOM 7265 N N . ASP A 1 940 ? 42.197 14.331 -49.656 1.00 97.38 940 ASP A N 1
ATOM 7266 C CA . ASP A 1 940 ? 43.316 15.277 -49.633 1.00 97.38 940 ASP A CA 1
ATOM 7267 C C . ASP A 1 940 ? 44.464 14.824 -48.719 1.00 97.38 940 ASP A C 1
ATOM 7269 O O . ASP A 1 940 ? 44.249 14.447 -47.565 1.00 97.38 940 ASP A O 1
ATOM 7273 N N . ALA A 1 941 ? 45.694 14.935 -49.220 1.00 95.81 941 ALA A N 1
ATOM 7274 C CA . ALA A 1 941 ? 46.928 14.719 -48.466 1.00 95.81 941 ALA A CA 1
ATOM 7275 C C . ALA A 1 941 ? 47.911 15.902 -48.562 1.00 95.81 941 ALA A C 1
ATOM 7277 O O . ALA A 1 941 ? 49.128 15.714 -48.604 1.00 95.81 941 ALA A O 1
ATOM 7278 N N . SER A 1 942 ? 47.398 17.139 -48.607 1.00 91.00 942 SER A N 1
ATOM 7279 C CA . SER A 1 942 ? 48.174 18.374 -48.823 1.00 91.00 942 SER A CA 1
ATOM 7280 C C . SER A 1 942 ? 49.388 18.552 -47.914 1.00 91.00 942 SER A C 1
ATOM 7282 O O . SER A 1 942 ? 50.349 19.206 -48.313 1.00 91.00 942 SER A O 1
ATOM 7284 N N . ASN A 1 943 ? 49.356 17.986 -46.707 1.00 86.50 943 ASN A N 1
ATOM 7285 C CA . ASN A 1 943 ? 50.400 18.171 -45.701 1.00 86.50 943 ASN A CA 1
ATOM 7286 C C . ASN A 1 943 ? 51.311 16.946 -45.519 1.00 86.50 943 ASN A C 1
ATOM 7288 O O . ASN A 1 943 ? 52.170 16.963 -44.642 1.00 86.50 943 ASN A O 1
ATOM 7292 N N . VAL A 1 944 ? 51.175 15.908 -46.354 1.00 90.69 944 VAL A N 1
ATOM 7293 C CA . VAL A 1 944 ? 51.948 14.665 -46.218 1.00 90.69 944 VAL A CA 1
ATOM 7294 C C . VAL A 1 944 ? 53.196 14.675 -47.103 1.00 90.69 944 VAL A C 1
ATOM 7296 O O . VAL A 1 944 ? 53.160 14.913 -48.321 1.00 90.69 944 VAL A O 1
ATOM 7299 N N . SER A 1 945 ? 54.341 14.369 -46.493 1.00 90.94 945 SER A N 1
ATOM 7300 C CA . SER A 1 945 ? 55.638 14.367 -47.175 1.00 90.94 945 SER A CA 1
ATOM 7301 C C . SER A 1 945 ? 55.785 13.204 -48.169 1.00 90.94 945 SER A C 1
ATOM 7303 O O . SER A 1 945 ? 56.317 13.407 -49.265 1.00 90.94 945 SER A O 1
ATOM 7305 N N . ASN A 1 946 ? 55.212 12.036 -47.868 1.00 92.81 946 ASN A N 1
ATOM 7306 C CA . ASN A 1 946 ? 55.209 10.847 -48.721 1.00 92.81 946 ASN A CA 1
ATOM 7307 C C . ASN A 1 946 ? 53.839 10.122 -48.706 1.00 92.81 946 ASN A C 1
ATOM 7309 O O . ASN A 1 946 ? 53.717 9.038 -48.142 1.00 92.81 946 ASN A O 1
ATOM 7313 N N . PRO A 1 947 ? 52.785 10.716 -49.297 1.00 94.38 947 PRO A N 1
ATOM 7314 C CA . PRO A 1 947 ? 51.446 10.141 -49.290 1.00 94.38 947 PRO A CA 1
ATOM 7315 C C . PRO A 1 947 ? 51.381 8.903 -50.178 1.00 94.38 947 PRO A C 1
ATOM 7317 O O . PRO A 1 947 ? 52.090 8.824 -51.179 1.00 94.38 947 PRO A O 1
ATOM 7320 N N . GLY A 1 948 ? 50.482 7.978 -49.858 1.00 96.38 948 GLY A N 1
ATOM 7321 C CA . GLY A 1 948 ? 50.103 6.892 -50.754 1.00 96.38 948 GLY A CA 1
ATOM 7322 C C . GLY A 1 948 ? 49.094 7.358 -51.816 1.00 96.38 948 GLY A C 1
ATOM 7323 O O . GLY A 1 948 ? 48.886 8.564 -52.012 1.00 96.38 948 GLY A O 1
ATOM 7324 N N . PRO A 1 949 ? 48.470 6.421 -52.544 1.00 97.88 949 PRO A N 1
ATOM 7325 C CA . PRO A 1 949 ? 47.373 6.710 -53.468 1.00 97.88 949 PRO A CA 1
ATOM 7326 C C . PRO A 1 949 ? 46.134 7.306 -52.780 1.00 97.88 949 PRO A C 1
ATOM 7328 O O . PRO A 1 949 ? 45.762 6.913 -51.678 1.00 97.88 949 PRO A O 1
ATOM 7331 N N . GLY A 1 950 ? 45.427 8.206 -53.465 1.00 97.38 950 GLY A N 1
ATOM 7332 C CA . GLY A 1 950 ? 44.151 8.743 -52.985 1.00 97.38 950 GLY A CA 1
ATOM 7333 C C . GLY A 1 950 ? 43.059 7.675 -52.944 1.00 97.38 950 GLY A C 1
ATOM 7334 O O . GLY A 1 950 ? 42.304 7.588 -51.977 1.00 97.38 950 GLY A O 1
ATOM 7335 N N . MET A 1 951 ? 43.008 6.814 -53.963 1.00 98.38 951 MET A N 1
ATOM 7336 C CA . MET A 1 951 ? 42.181 5.608 -53.971 1.00 98.38 951 MET A CA 1
ATOM 7337 C C . MET A 1 951 ? 42.943 4.408 -54.525 1.00 98.38 951 MET A C 1
ATOM 7339 O O . MET A 1 951 ? 43.629 4.540 -55.534 1.00 98.38 951 MET A O 1
ATOM 7343 N N . VAL A 1 952 ? 42.749 3.237 -53.922 1.00 98.31 952 VAL A N 1
ATOM 7344 C CA . VAL A 1 952 ? 43.268 1.944 -54.380 1.00 98.31 952 VAL A CA 1
ATOM 7345 C C . VAL A 1 952 ? 42.101 0.983 -54.556 1.00 98.31 952 VAL A C 1
ATOM 7347 O O . VAL A 1 952 ? 41.315 0.781 -53.630 1.00 98.31 952 VAL A O 1
ATOM 7350 N N . LEU A 1 953 ? 41.972 0.391 -55.743 1.00 98.12 953 LEU A N 1
ATOM 7351 C CA . LEU A 1 953 ? 41.014 -0.681 -56.000 1.00 98.12 953 LEU A CA 1
ATOM 7352 C C . LEU A 1 953 ? 41.755 -1.934 -56.443 1.00 98.12 953 LEU A C 1
ATOM 7354 O O . LEU A 1 953 ? 42.408 -1.929 -57.485 1.00 98.12 953 LEU A O 1
ATOM 7358 N N . ILE A 1 954 ? 41.598 -3.022 -55.694 1.00 97.50 954 ILE A N 1
ATOM 7359 C CA . ILE A 1 954 ? 42.188 -4.322 -56.003 1.00 97.50 954 ILE A CA 1
ATOM 7360 C C . ILE A 1 954 ? 41.067 -5.323 -56.268 1.00 97.50 954 ILE A C 1
ATOM 7362 O O . ILE A 1 954 ? 40.172 -5.481 -55.441 1.00 97.50 954 ILE A O 1
ATOM 7366 N N . SER A 1 955 ? 41.088 -5.993 -57.425 1.00 95.88 955 SER A N 1
ATOM 7367 C CA . SER A 1 955 ? 40.083 -7.006 -57.809 1.00 95.88 955 SER A CA 1
ATOM 7368 C C . SER A 1 955 ? 38.628 -6.546 -57.595 1.00 95.88 955 SER A C 1
ATOM 7370 O O . SER A 1 955 ? 37.819 -7.265 -57.017 1.00 95.88 955 SER A O 1
ATOM 7372 N N . SER A 1 956 ? 38.318 -5.306 -57.994 1.00 95.19 956 SER A N 1
ATOM 7373 C CA . SER A 1 956 ? 37.015 -4.661 -57.765 1.00 95.19 956 SER A CA 1
ATOM 7374 C C . SER A 1 956 ? 36.493 -3.980 -59.044 1.00 95.19 956 SER A C 1
ATOM 7376 O O . SER A 1 956 ? 37.277 -3.418 -59.816 1.00 95.19 956 SER A O 1
ATOM 7378 N N . HIS A 1 957 ? 35.177 -4.021 -59.307 1.00 90.44 957 HIS A N 1
ATOM 7379 C CA . HIS A 1 957 ? 34.612 -3.731 -60.650 1.00 90.44 957 HIS A CA 1
ATOM 7380 C C . HIS A 1 957 ? 33.458 -2.705 -60.689 1.00 90.44 957 HIS A C 1
ATOM 7382 O O . HIS A 1 957 ? 32.609 -2.737 -61.578 1.00 90.44 957 HIS A O 1
ATOM 7388 N N . GLY A 1 958 ? 33.413 -1.780 -59.732 1.00 94.06 958 GLY A N 1
ATOM 7389 C CA . GLY A 1 958 ? 32.282 -0.867 -59.534 1.00 94.06 958 GLY A CA 1
ATOM 7390 C C . GLY A 1 958 ? 32.340 0.475 -60.287 1.00 94.06 958 GLY A C 1
ATOM 7391 O O . GLY A 1 958 ? 32.706 0.537 -61.458 1.00 94.06 958 GLY A O 1
ATOM 7392 N N . GLU A 1 959 ? 31.947 1.573 -59.641 1.00 97.44 959 GLU A N 1
ATOM 7393 C CA . GLU A 1 959 ? 31.896 2.925 -60.218 1.00 97.44 959 GLU A CA 1
ATOM 7394 C C . GLU A 1 959 ? 32.599 3.955 -59.315 1.00 97.44 959 GLU A C 1
ATOM 7396 O O . GLU A 1 959 ? 32.438 3.940 -58.097 1.00 97.44 959 GLU A O 1
ATOM 7401 N N . ILE A 1 960 ? 33.367 4.869 -59.921 1.00 98.25 960 ILE A N 1
ATOM 7402 C CA . ILE A 1 960 ? 34.107 5.948 -59.247 1.00 98.25 960 ILE A CA 1
ATOM 7403 C C . ILE A 1 960 ? 33.773 7.280 -59.919 1.00 98.25 960 ILE A C 1
ATOM 7405 O O . ILE A 1 960 ? 34.228 7.543 -61.043 1.00 98.25 960 ILE A O 1
ATOM 7409 N N . ARG A 1 961 ? 32.982 8.146 -59.268 1.00 98.19 961 ARG A N 1
ATOM 7410 C CA . ARG A 1 961 ? 32.522 9.403 -59.888 1.00 98.19 961 ARG A CA 1
ATOM 7411 C C . ARG A 1 961 ? 32.425 10.596 -58.967 1.00 98.19 961 ARG A C 1
ATOM 7413 O O . ARG A 1 961 ? 32.045 10.472 -57.812 1.00 98.19 961 ARG A O 1
ATOM 7420 N N . ARG A 1 962 ? 32.632 11.784 -59.544 1.00 98.00 962 ARG A N 1
ATOM 7421 C CA . ARG A 1 962 ? 32.461 13.079 -58.861 1.00 98.00 962 ARG A CA 1
ATOM 7422 C C . ARG A 1 962 ? 33.327 13.238 -57.612 1.00 98.00 962 ARG A C 1
ATOM 7424 O O . ARG A 1 962 ? 33.028 14.088 -56.788 1.00 98.00 962 ARG A O 1
ATOM 7431 N N . ASN A 1 963 ? 34.380 12.441 -57.473 1.00 98.62 963 ASN A N 1
ATOM 7432 C CA . ASN A 1 963 ? 35.318 12.573 -56.371 1.00 98.62 963 ASN A CA 1
ATOM 7433 C C . ASN A 1 963 ? 36.333 13.678 -56.684 1.00 98.62 963 ASN A C 1
ATOM 7435 O O . ASN A 1 963 ? 36.714 13.855 -57.845 1.00 98.62 963 ASN A O 1
ATOM 7439 N N . THR A 1 964 ? 36.785 14.378 -55.651 1.00 98.50 964 THR A N 1
ATOM 7440 C CA . THR A 1 964 ? 37.910 15.316 -55.708 1.00 98.50 964 THR A CA 1
ATOM 7441 C C . THR A 1 964 ? 39.093 14.668 -55.007 1.00 98.50 964 THR A C 1
ATOM 7443 O O . THR A 1 964 ? 38.977 14.333 -53.835 1.00 98.50 964 THR A O 1
ATOM 7446 N N . ILE A 1 965 ? 40.205 14.461 -55.713 1.00 98.50 965 ILE A N 1
ATOM 7447 C CA . ILE A 1 965 ? 41.398 13.779 -55.194 1.00 98.50 965 ILE A CA 1
ATOM 7448 C C . ILE A 1 965 ? 42.616 14.658 -55.435 1.00 98.50 965 ILE A C 1
ATOM 7450 O O . ILE A 1 965 ? 42.915 14.993 -56.591 1.00 98.50 965 ILE A O 1
ATOM 7454 N N . GLN A 1 966 ? 43.336 15.006 -54.373 1.00 97.94 966 GLN A N 1
ATOM 7455 C CA . GLN A 1 966 ? 44.493 15.878 -54.500 1.00 97.94 966 GLN A CA 1
ATOM 7456 C C . GLN A 1 966 ? 45.641 15.560 -53.549 1.00 97.94 966 GLN A C 1
ATOM 7458 O O . GLN A 1 966 ? 45.444 15.038 -52.459 1.00 97.94 966 GLN A O 1
ATOM 7463 N N . ASN A 1 967 ? 46.849 15.928 -53.982 1.00 96.88 967 ASN A N 1
ATOM 7464 C CA . ASN A 1 967 ? 48.080 15.868 -53.190 1.00 96.88 967 ASN A CA 1
ATOM 7465 C C . ASN A 1 967 ? 48.531 14.457 -52.761 1.00 96.88 967 ASN A C 1
ATOM 7467 O O . ASN A 1 967 ? 49.360 14.335 -51.868 1.00 96.88 967 ASN A O 1
ATOM 7471 N N . HIS A 1 968 ? 48.062 13.400 -53.426 1.00 97.31 968 HIS A N 1
ATOM 7472 C CA . HIS A 1 968 ? 48.497 12.016 -53.200 1.00 97.31 968 HIS A CA 1
ATOM 7473 C C . HIS A 1 968 ? 49.648 11.601 -54.131 1.00 97.31 968 HIS A C 1
ATOM 7475 O O . HIS A 1 968 ? 50.031 12.349 -55.033 1.00 97.31 968 HIS A O 1
ATOM 7481 N N . LEU A 1 969 ? 50.217 10.401 -53.949 1.00 97.12 969 LEU A N 1
ATOM 7482 C CA . LEU A 1 969 ? 51.180 9.839 -54.909 1.00 97.12 969 LEU A CA 1
ATOM 7483 C C . LEU A 1 969 ? 50.508 9.593 -56.265 1.00 97.12 969 LEU A C 1
ATOM 7485 O O . LEU A 1 969 ? 50.955 10.114 -57.294 1.00 97.12 969 LEU A O 1
ATOM 7489 N N . TYR A 1 970 ? 49.394 8.863 -56.233 1.00 98.25 970 TYR A N 1
ATOM 7490 C CA . TYR A 1 970 ? 48.488 8.653 -57.358 1.00 98.25 970 TYR A CA 1
ATOM 7491 C C . TYR A 1 970 ? 47.091 9.144 -56.990 1.00 98.25 970 TYR A C 1
ATOM 7493 O O . TYR A 1 970 ? 46.681 9.012 -55.841 1.00 98.25 970 TYR A O 1
ATOM 7501 N N . GLY A 1 971 ? 46.329 9.666 -57.951 1.00 97.75 971 GLY A N 1
ATOM 7502 C CA . GLY A 1 971 ? 44.910 9.938 -57.711 1.00 97.75 971 GLY A CA 1
ATOM 7503 C C . GLY A 1 971 ? 44.123 8.639 -57.497 1.00 97.75 971 GLY A C 1
ATOM 7504 O O . GLY A 1 971 ? 43.508 8.447 -56.452 1.00 97.75 971 GLY A O 1
ATOM 7505 N N . ILE A 1 972 ? 44.169 7.730 -58.476 1.00 98.44 972 ILE A N 1
ATOM 7506 C CA . ILE A 1 972 ? 43.512 6.411 -58.433 1.00 98.44 972 ILE A CA 1
ATOM 7507 C C . ILE A 1 972 ? 44.504 5.332 -58.875 1.00 98.44 972 ILE A C 1
ATOM 7509 O O . ILE A 1 972 ? 45.096 5.469 -59.940 1.00 98.44 972 ILE A O 1
ATOM 7513 N N . GLU A 1 973 ? 44.632 4.252 -58.112 1.00 98.38 973 GLU A N 1
ATOM 7514 C CA . GLU A 1 973 ? 45.406 3.051 -58.441 1.00 98.38 973 GLU A CA 1
ATOM 7515 C C . GLU A 1 973 ? 44.489 1.837 -58.662 1.00 98.38 973 GLU A C 1
ATOM 7517 O O . GLU A 1 973 ? 43.573 1.589 -57.871 1.00 98.38 973 GLU A O 1
ATOM 7522 N N . LEU A 1 974 ? 44.729 1.079 -59.739 1.00 97.75 974 LEU A N 1
ATOM 7523 C CA . LEU A 1 974 ? 43.930 -0.087 -60.129 1.00 97.75 974 LEU A CA 1
ATOM 7524 C C . LEU A 1 974 ? 44.767 -1.376 -60.160 1.00 97.75 974 LEU A C 1
ATOM 7526 O O . LEU A 1 974 ? 45.445 -1.663 -61.136 1.00 97.75 974 LEU A O 1
ATOM 7530 N N . GLY A 1 975 ? 44.634 -2.224 -59.141 1.00 95.56 975 GLY A N 1
ATOM 7531 C CA . GLY A 1 975 ? 45.265 -3.545 -59.085 1.00 95.56 975 GLY A CA 1
ATOM 7532 C C . GLY A 1 975 ? 44.324 -4.657 -59.550 1.00 95.56 975 GLY A C 1
ATOM 7533 O O . GLY A 1 975 ? 43.548 -5.192 -58.764 1.00 95.56 975 GLY A O 1
ATOM 7534 N N . SER A 1 976 ? 44.374 -5.056 -60.823 1.00 94.06 976 SER A N 1
ATOM 7535 C CA . SER A 1 976 ? 43.423 -6.049 -61.382 1.00 94.06 976 SER A CA 1
ATOM 7536 C C . SER A 1 976 ? 41.943 -5.643 -61.223 1.00 94.06 976 SER A C 1
ATOM 7538 O O . SER A 1 976 ? 41.057 -6.485 -61.094 1.00 94.06 976 SER A O 1
ATOM 7540 N N . ALA A 1 977 ? 41.668 -4.337 -61.220 1.00 95.25 977 ALA A N 1
ATOM 7541 C CA . ALA A 1 977 ? 40.337 -3.752 -61.089 1.00 95.25 977 ALA A CA 1
ATOM 7542 C C . ALA A 1 977 ? 39.848 -3.187 -62.434 1.00 95.25 977 ALA A C 1
ATOM 7544 O O . ALA A 1 977 ? 40.644 -2.783 -63.280 1.00 95.25 977 ALA A O 1
ATOM 7545 N N . SER A 1 978 ? 38.529 -3.139 -62.644 1.00 94.44 978 SER A N 1
ATOM 7546 C CA . SER A 1 978 ? 37.940 -2.566 -63.871 1.00 94.44 978 SER A CA 1
ATOM 7547 C C . SER A 1 978 ? 36.691 -1.720 -63.577 1.00 94.44 978 SER A C 1
ATOM 7549 O O . SER A 1 978 ? 35.588 -2.077 -63.992 1.00 94.44 978 SER A O 1
ATOM 7551 N N . PRO A 1 979 ? 36.820 -0.624 -62.804 1.00 96.81 979 PRO A N 1
ATOM 7552 C CA . PRO A 1 979 ? 35.689 0.232 -62.474 1.00 96.81 979 PRO A CA 1
ATOM 7553 C C . PRO A 1 979 ? 35.319 1.186 -63.622 1.00 96.81 979 PRO A C 1
ATOM 7555 O O . PRO A 1 979 ? 36.149 1.580 -64.443 1.00 96.81 979 PRO A O 1
ATOM 7558 N N . LYS A 1 980 ? 34.071 1.661 -63.628 1.00 97.56 980 LYS A N 1
ATOM 7559 C CA . LYS A 1 980 ? 33.635 2.805 -64.442 1.00 97.56 980 LYS A CA 1
ATOM 7560 C C . LYS A 1 980 ? 34.094 4.105 -63.781 1.00 97.56 980 LYS A C 1
ATOM 7562 O O . LYS A 1 980 ? 33.596 4.462 -62.717 1.00 97.56 980 LYS A O 1
ATOM 7567 N N . ILE A 1 981 ? 35.003 4.841 -64.418 1.00 97.62 981 ILE A N 1
ATOM 7568 C CA . ILE A 1 981 ? 35.545 6.104 -63.889 1.00 97.62 981 ILE A CA 1
ATOM 7569 C C . ILE A 1 981 ? 34.980 7.284 -64.687 1.00 97.62 981 ILE A C 1
ATOM 7571 O O . ILE A 1 981 ? 35.085 7.311 -65.912 1.00 97.62 981 ILE A O 1
ATOM 7575 N N . GLY A 1 982 ? 34.393 8.284 -64.019 1.00 96.00 982 GLY A N 1
ATOM 7576 C CA . GLY A 1 982 ? 33.854 9.454 -64.720 1.00 96.00 982 GLY A CA 1
ATOM 7577 C C . GLY A 1 982 ? 33.623 10.693 -63.858 1.00 96.00 982 GLY A C 1
ATOM 7578 O O . GLY A 1 982 ? 33.146 10.607 -62.733 1.00 96.00 982 GLY A O 1
ATOM 7579 N N . ALA A 1 983 ? 33.882 11.875 -64.424 1.00 96.75 983 ALA A N 1
ATOM 7580 C CA . ALA A 1 983 ? 33.627 13.172 -63.786 1.00 96.75 983 ALA A CA 1
ATOM 7581 C C . ALA A 1 983 ? 34.325 13.372 -62.422 1.00 96.75 983 ALA A C 1
ATOM 7583 O O . ALA A 1 983 ? 33.762 14.029 -61.556 1.00 96.75 983 ALA A O 1
ATOM 7584 N N . ASN A 1 984 ? 35.511 12.792 -62.212 1.00 98.25 984 ASN A N 1
ATOM 7585 C CA . ASN A 1 984 ? 36.340 13.059 -61.031 1.00 98.25 984 ASN A CA 1
ATOM 7586 C C . ASN A 1 984 ? 37.277 14.250 -61.294 1.00 98.25 984 ASN A C 1
ATOM 7588 O O . ASN A 1 984 ? 37.743 14.427 -62.421 1.00 98.25 984 ASN A O 1
ATOM 7592 N N . THR A 1 985 ? 37.585 15.016 -60.253 1.00 98.31 985 THR A N 1
ATOM 7593 C CA . THR A 1 985 ? 38.594 16.081 -60.262 1.00 98.31 985 THR A CA 1
ATOM 7594 C C . THR A 1 985 ? 39.859 15.543 -59.602 1.00 98.31 985 THR A C 1
ATOM 7596 O O . THR A 1 985 ? 39.854 15.267 -58.409 1.00 98.31 985 THR A O 1
ATOM 7599 N N . ILE A 1 986 ? 40.935 15.365 -60.370 1.00 98.25 986 ILE A N 1
ATOM 7600 C CA . ILE A 1 986 ? 42.195 14.779 -59.888 1.00 98.25 986 ILE A CA 1
ATOM 7601 C C . ILE A 1 986 ? 43.32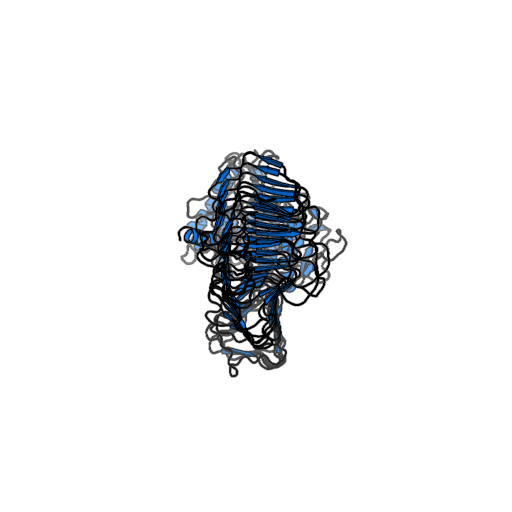3 15.773 -60.159 1.00 98.25 986 ILE A C 1
ATOM 7603 O O . ILE A 1 986 ? 43.678 15.990 -61.317 1.00 98.25 986 ILE A O 1
ATOM 7607 N N . ILE A 1 987 ? 43.864 16.402 -59.115 1.00 97.56 987 ILE A N 1
ATOM 7608 C CA . ILE A 1 987 ? 44.801 17.531 -59.247 1.00 97.56 987 ILE A CA 1
ATOM 7609 C C . ILE A 1 987 ? 45.965 17.423 -58.260 1.00 97.56 987 ILE A C 1
ATOM 7611 O O . ILE A 1 987 ? 45.840 16.801 -57.217 1.00 97.56 987 ILE A O 1
ATOM 7615 N N . ASN A 1 988 ? 47.108 18.030 -58.583 1.00 96.38 988 ASN A N 1
ATOM 7616 C CA . ASN A 1 988 ? 48.260 18.162 -57.676 1.00 96.38 988 ASN A CA 1
ATOM 7617 C C . ASN A 1 988 ? 48.814 16.846 -57.081 1.00 96.38 988 ASN A C 1
ATOM 7619 O O . ASN A 1 988 ? 49.473 16.871 -56.049 1.00 96.38 988 ASN A O 1
ATOM 7623 N N . ASN A 1 989 ? 48.576 15.693 -57.715 1.00 97.44 989 ASN A N 1
ATOM 7624 C CA . ASN A 1 989 ? 49.179 14.420 -57.298 1.00 97.44 989 ASN A CA 1
ATOM 7625 C C . ASN A 1 989 ? 50.642 14.338 -57.767 1.00 97.44 989 ASN A C 1
ATOM 7627 O O . ASN A 1 989 ? 50.983 14.875 -58.823 1.00 97.44 989 ASN A O 1
ATOM 7631 N N . LYS A 1 990 ? 51.508 13.670 -56.995 1.00 96.25 990 LYS A N 1
ATOM 7632 C CA . LYS A 1 990 ? 52.972 13.704 -57.175 1.00 96.25 990 LYS A CA 1
ATOM 7633 C C . LYS A 1 990 ? 53.453 12.996 -58.438 1.00 96.25 990 LYS A C 1
ATOM 7635 O O . LYS A 1 990 ? 54.450 13.423 -59.014 1.00 96.25 990 LYS A O 1
ATOM 7640 N N . ALA A 1 991 ? 52.772 11.929 -58.857 1.00 96.50 991 ALA A N 1
ATOM 7641 C CA . ALA A 1 991 ? 53.183 11.130 -60.010 1.00 96.50 991 ALA A CA 1
ATOM 7642 C C . ALA A 1 991 ? 52.100 11.040 -61.093 1.00 96.50 991 ALA A 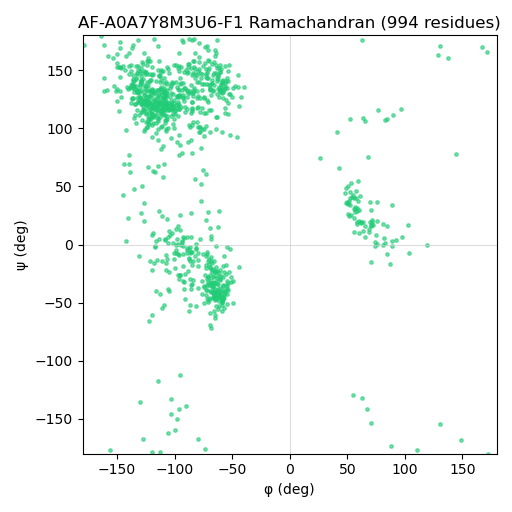C 1
ATOM 7644 O O . ALA A 1 991 ? 52.286 11.571 -62.188 1.00 96.50 991 ALA A O 1
ATOM 7645 N N . TYR A 1 992 ? 50.965 10.393 -60.806 1.00 97.31 992 TYR A N 1
ATOM 7646 C CA . TYR A 1 992 ? 49.934 10.109 -61.812 1.00 97.31 992 TYR A CA 1
ATOM 7647 C C . TYR A 1 992 ? 48.530 10.461 -61.321 1.00 97.31 992 TYR A C 1
ATOM 7649 O O . TYR A 1 992 ? 48.203 10.311 -60.148 1.00 97.31 992 TYR A O 1
ATOM 7657 N N . GLY A 1 993 ? 47.661 10.895 -62.238 1.00 95.94 993 GLY A N 1
ATOM 7658 C CA . GLY A 1 993 ? 46.234 11.025 -61.936 1.00 95.94 993 GLY A CA 1
ATOM 7659 C C . GLY A 1 993 ? 45.563 9.658 -61.773 1.00 95.94 993 GLY A C 1
ATOM 7660 O O . GLY A 1 993 ? 44.842 9.435 -60.807 1.00 95.94 993 GLY A O 1
ATOM 7661 N N . ILE A 1 994 ? 45.842 8.732 -62.693 1.00 97.62 994 ILE A N 1
ATOM 7662 C CA . ILE A 1 994 ? 45.403 7.333 -62.637 1.00 97.62 994 ILE A CA 1
ATOM 7663 C C . ILE A 1 994 ? 46.619 6.449 -62.933 1.00 97.62 994 ILE A C 1
ATOM 7665 O O . ILE A 1 994 ? 47.317 6.693 -63.918 1.00 97.62 994 ILE A O 1
ATOM 7669 N N . TYR A 1 995 ? 46.856 5.451 -62.087 1.00 97.56 995 TYR A N 1
ATOM 7670 C CA . TYR A 1 995 ? 47.894 4.434 -62.206 1.00 97.56 995 TYR A CA 1
ATOM 7671 C C . TYR A 1 995 ? 47.228 3.058 -62.350 1.00 97.56 995 TYR A C 1
ATOM 7673 O O . TYR A 1 995 ? 46.281 2.746 -61.626 1.00 97.56 995 TYR A O 1
ATOM 7681 N N . ILE A 1 996 ? 47.661 2.280 -63.341 1.00 92.62 996 ILE A N 1
ATOM 7682 C CA . ILE A 1 996 ? 47.073 0.987 -63.727 1.00 92.62 996 ILE A CA 1
ATOM 7683 C C . ILE A 1 996 ? 48.179 -0.054 -63.759 1.00 92.62 996 ILE A C 1
ATOM 7685 O O . ILE A 1 996 ? 49.229 0.266 -64.367 1.00 92.62 996 ILE A O 1
#

Secondary structure (DSSP, 8-state):
-HHHHHHHHHHHHHS---PPP--PPPP-GGGEEEEEETT-TTHHHHHHHHHHHHT--GGGEEEE----S-BTTEEEETTTTEEEESTTHHHHHHIIIIIHHHHHHHHH-EETTEEGGGT--EEEEETTS--EEEETT--TTT-TTTTTEEHHHHHTT-S-TTS--THHHHSSTTSPP-PEE-TTTT--TT--STT---TTT-EETTEE---EEEEE--SSHHHHHHHHHHHHS---BS-SEEEEE--TTSTTGGGGTTHHHHHHHHTTSEEEE-TT-S-TT----B-TTS-EEEEEE-GGGGT--TTHHHHT-B-PEEEEEEEEE--TTTTS-SSS---SS--HHHHHHTT--EEEEESS---GGGS--HHHHHHHHHTT--HHHHHHHT-SEESSSEEEES-TT--SB----EE--S-EEE-SEEE-S-EEE-TTPEEEEPTT-EEEE-TT-EEEESSEEEE-TT-EEEEESS-EEEE-TT-EEEE-TT-EEEEETT-EEEE-S-----TTSSB---TT-EEEESS-EEE-S--EE--SEEEE-SEEEE--SSEEEE--SEEEESSEEEEPTT-EEEE-SS-EEEESSEEEE-TT-EEEE-SS-EEEESSEEEEPTT-EEEE-TT-EEEESSEEEE-TT-EEEE---SS-SEEEESSEEEEE--SSS-EEEE--TT-TT-EEEEES-SEEEEESEEEESSEEE---SS------EEEEES-EEES-----------S-PPEEEEES-EEEE--TT--SEEEES-SEEEEES-EEEE-S-S--EEEEEES-SEEEEES-EEEEESEEEEES--SSS--------EEEEES-EEEES-TTS--EEEEE--SS----EEEEES-EEESSSEEEEEE-SS--EEEEES-EEES-SSEEEEEES-SEEEEES-EEE---TT-TT-EEEEEES-SEEEEES-EEE-TT-SS---SEEEES---EEES-EEESSSEEEEEES---EEES-EEES-SSEEEE-

Nearest PDB structures (foldseek):
  4ozz-assembly1_A  TM=3.881E-01  e=1.084E-02  Pseudomonas syringae pv. tomato str. DC3000
  1dab-assembly1_A  TM=2.304E-01  e=7.193E-01  Bordetella pertussis

Solvent-accessible surface area (backbone atoms only — not comparable to full-atom values): 47187 Å² total; per-residue (Å²): 106,73,67,55,54,51,50,54,50,50,56,66,68,65,53,74,78,76,73,78,72,59,69,42,72,84,80,54,41,79,21,41,33,41,37,25,25,58,91,42,92,54,5,53,58,50,45,52,52,51,32,64,76,58,60,38,50,75,85,35,52,51,66,35,67,79,74,80,64,69,60,82,66,25,43,66,39,68,87,41,37,30,30,34,11,58,65,63,40,26,59,51,45,43,42,66,47,47,47,46,58,50,46,50,48,28,73,72,37,71,56,98,89,38,45,34,59,83,52,32,31,32,40,36,38,22,40,64,53,46,44,30,30,30,40,73,71,60,57,97,86,79,43,89,76,60,55,31,30,18,50,48,23,43,57,16,39,50,85,48,93,81,77,60,52,68,62,69,54,67,71,57,87,88,59,81,60,68,65,44,58,29,53,51,30,62,67,55,83,76,62,77,70,33,63,43,81,53,44,81,66,42,61,34,96,92,44,51,46,29,33,49,45,28,23,47,58,23,54,44,72,66,34,29,52,52,21,46,52,24,24,74,60,29,48,54,80,52,74,46,29,33,38,41,36,58,51,79,82,23,77,65,33,80,72,48,60,53,43,62,58,27,55,60,60,37,76,67,41,43,71,50,69,46,84,80,60,96,54,95,76,73,74,78,36,64,53,94,89,53,41,32,37,33,43,37,30,33,46,42,52,53,70,43,58,39,58,30,57,76,79,54,46,59,63,54,51,30,36,42,7,33,40,41,58,65,45,49,44,20,38,57,41,49,58,71,61,83,66,91,41,47,38,58,26,44,38,31,64,67,52,26,20,33,34,44,35,22,39,32,71,58,59,82,82,52,43,74,36,57,45,48,13,53,50,36,22,63,68,35,34,30,42,47,56,11,43,48,24,11,19,46,49,34,53,37,33,49,42,38,39,30,52,52,76,21,42,26,26,81,68,75,65,46,68,47,90,53,73,42,76,48,65,58,46,80,33,61,37,30,36,36,31,44,70,91,21,40,44,30,37,41,57,64,19,49,34,36,28,28,60,48,9,29,46,36,33,21,8,35,41,34,40,23,41,50,16,39,39,36,24,32,33,43,4,33,42,35,37,38,73,79,43,44,62,33,45,32,53,65,37,47,64,43,42,39,58,60,14,37,55,45,57,69,44,84,42,73,61,50,102,87,37,60,69,47,67,34,94,81,37,63,52,54,39,48,25,54,43,57,50,46,28,44,41,50,50,70,39,53,35,40,38,34,58,21,51,31,40,42,45,21,87,34,62,28,37,38,49,25,54,33,34,38,35,53,25,34,40,35,34,34,66,56,12,31,42,34,35,34,38,70,16,30,38,39,32,54,20,43,36,36,40,18,40,52,9,36,41,35,30,25,50,41,10,34,36,40,32,59,22,36,42,35,37,30,43,49,11,35,41,36,38,26,52,70,18,32,40,39,28,40,16,39,39,40,35,31,32,32,22,36,37,41,36,79,38,87,54,71,59,42,38,39,37,46,44,19,37,42,40,34,57,28,38,97,90,33,43,21,33,39,40,39,47,88,85,48,102,40,40,30,48,34,38,28,37,20,56,33,41,37,40,29,17,30,35,37,34,36,31,29,51,28,60,47,61,96,74,89,62,58,70,50,64,41,40,42,39,30,54,24,40,37,40,40,42,42,45,38,47,46,63,84,89,86,84,97,78,57,37,43,39,38,40,29,50,28,40,37,37,22,55,54,66,87,41,44,44,37,40,47,40,56,30,36,34,41,37,40,35,42,28,39,38,38,42,79,42,57,79,75,21,34,32,37,34,39,38,47,26,38,27,39,37,40,34,48,26,38,32,35,42,16,30,24,26,32,40,34,48,89,86,70,97,74,86,80,96,65,63,40,34,39,36,42,38,39,32,52,23,44,32,34,32,73,40,38,93,43,97,16,30,33,34,34,42,31,61,75,75,28,56,50,48,33,39,38,41,34,48,29,40,29,33,21,11,13,24,28,35,39,37,34,30,76,48,82,24,54,37,37,41,29,48,26,40,30,35,39,33,16,45,25,32,32,36,39,34,40,31,42,38,34,38,39,30,47,27,40,28,38,30,67,45,58,79,25,59,53,22,26,34,36,39,37,33,45,23,56,39,35,39,40,34,45,28,38,30,39,23,82,45,28,78,47,34,20,33,30,24,38,30,29,51,21,46,25,38,41,29,49,27,38,25,32,32,14,34,21,26,33,36,39,50,82,37,64,54,53,74,49,75,55,48,61,45,76,37,76,74,33,58,68,43,114

Mean predicted aligned error: 15.55 Å

Sequence (996 aa):
MKTFFTLALFCLFLTNSIQAQTFAEPPGPENVLVVYRNGHTYSGLIKDHYVDVREIPSTHVTFVTLNETIQYGVEIVDNDERIVGEGILPWIYVKVKIADPIEDHLNTTYYNGQLLKDIIRYIVLCKGIPHRIDDTDCDDLHEHWRGDVTVDALLCLINQGNGNDFLSLYGSAPSPISNASNPYFYLDPSNTLQYRFISNFFQKDGWKLQYLVSRLDGDNYQDVIGMIDRSFEPDMTGDKWWILDHDLNAIGSGLVSGTYSIMNLIEAFNLNYDGNLPNVNDWITINPAGEVIGYFSHGKHAGMPENYILDTLDFTYANGAIFNSVESYNGASFGFYRPDQGLLSDFIHMGGTAGGCNAWEPTTDYIYKSGIAFAAYGLGYNLVDAVWMGYPNIGFRNVVVGDPLSKIYQCDAMVINQNTTIYSGDFDCDIIVPEGIILTIAPYSVINFNRNAALKVKGTLIIGNNTEVNFNSYTHLLLDDGSEIIVQQNAGVHFNGWSTFFVKIDFSLDENSPFNFGFASSMVVSGSLELTGNLILNMSRIVINGSAELSTSSSLSLAVTNFEVKGSLTFKEGSQLNMNGSSLLNVYGLMSVGINAWLNMNNNSILKNFGIVHFKQESNFTINNASTFYSNGIFNLDEGVLINQNNFNINSIIIQSGVFKSLGNVNNRITINFPSVAIASKLQLGGLDTLILSYTNINNGFIDFSMNDGIQKPRFNAISNSIINNSLSINNFFVNNTEGVNITLSDNSVSSSNPIGIGLKFTGFNNVQLVRNTIENIGSVSDVGVGILNNKSIEIIGCDIIGFKDGIKQGRIGLDEIDISNNEDVRIFNSDIIGIGYDQEGVGISVGYNQSNTTGVKIDQNNISGFSSGITVNNDDNFALGIKNNSITNYGMFGISISNGSEAVIKENIISVNEQEADNCIGINVCQVNSPSILGNTIDASNVSNPGPGMVLISSHGEIRRNTIQNHLYGIELGSASPKIGANTIINNKAYGIYI

pLDDT: mean 81.87, std 17.04, range [29.23, 98.88]

Radius of gyration: 42.35 Å; Cα contacts (8 Å, |Δi|>4): 3015; chains: 1; bounding box: 111×55×111 Å

=== Feature glossary ===
Legend for the data blocks above and below:

— What the protein is —

The amino-ac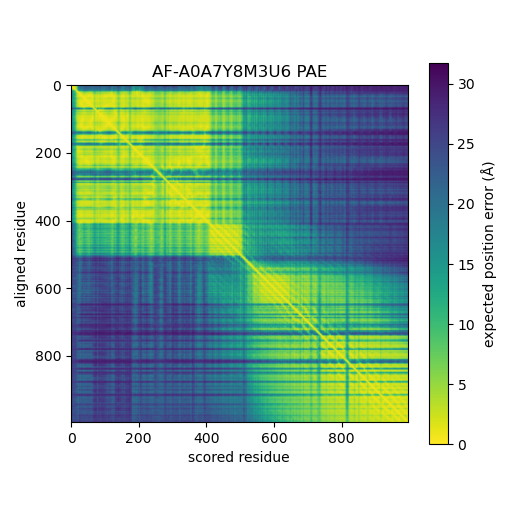id sequence is the protein's primary structure: the linear order of residues from the N-terminus to the C-terminus, written in one-letter code. Everything else here — the 3D coordinates, the secondary structure, the domain annotations — is ultimately a consequence of this string.

Database cross-references. InterPro integrates a dozen domain/family signature databases into unified entries with residue-range hits. GO terms attach function/process/location labels with evidence codes. CATH codes position the fold in a four-level structural taxonomy. Organism is the NCBI-taxonomy species name.

— Where its atoms are —

The mmCIF block holds the 3D Cartesian coordinates of each backbone atom (N, Cα, C, O) in ångströms. mmCIF is the PDB's canonical archive format — a tagged-loop text representation of the atomic model.

The six renders are orthographic views along the three Cartesian axes in both directions. Representation (cartoon, sticks, or surface) and color scheme (sequence-rainbow or by-chain) vary across proteins so the training set covers all the common visualization conventions.

— Local backbone conformation —

Secondary structure is the local, repeating backbone conformation. DSSP classifies it into eight states by reading the hydrogen-bond network: three helix types (H, G, I), two β types (E, B), two non-regular types (T, S), and unstructured coil (-).

SS3 is a coarse helix/strand/coil call (letters a/b/c) made by the P-SEA algorithm from inter-Cα distances and dihedrals. It is less detailed than DSSP but needs only Cα positions.

Backbone dihedral angles. Every residue except chain termini has a φ (preceding-C → N → Cα → C) and a ψ (N → Cα → C → next-N). They are reported in degrees following the IUPAC sign convention. Secondary structure is essentially a statement about which (φ, ψ) basin each residue occupies.

— Global shape and packing —

The geometric summary reports three shape descriptors. Rg (radius of gyration) measures how spread out the Cα atoms are about their centre of mass; compact globular proteins have small Rg, elongated or unfolded ones large. Cα contacts (<8 Å, |i−j|>4) count long-range residue pairs in spatial proximity — high for tightly packed folds, near zero for rods or random coil. The bounding-box extents give the protein's footprint along x, y, z in Å.

Solvent accessibility: the surface area of each residue that a 1.4 Å water probe can touch, in Å². When only backbone atoms are present the absolute values are lower than full-atom SASA (side chains contribute most of the area) and are flagged as backbone-only.

Plot images: a contact map (which residues are close in 3D, as an N×N binary image), a Ramachandran scatter (backbone torsion angles, revealing secondary-structure composition at a glance), and — for AlphaFold structures — a PAE heatmap (pairwise prediction confidence).

— Structural neighborhood —

Foldseek's 3Di representation compresses backbone geometry into a per-residue letter drawn from a learned twenty-state alphabet. It captures the tertiary interaction pattern around each residue — which residues are packed against it in space, regardless of where they are in sequence.

Structural nearest neighbors (via Foldseek easy-search vs the PDB). Reported per hit: target PDB id, E-value, and alignment TM-score. A TM-score above ~0.5 is the conventional threshold for 'same fold'.

— Confidence and disorder —

pLDDT (predicted Local Distance Difference Test) is AlphaFold's per-residue confidence score, ranging from 0 to 100. Values above 90 indicate high confidence (typically well-packed cores); 70–90 is confident; 50–70 low confidence; below 50 usually means the region is disordered or the prediction is unreliable there. AlphaFold stores pLDDT in the mmCIF B-factor column.

For experimental (PDB) structures, the B-factor (temperature factor) quantifies the positional spread of each atom in the crystal — a combination of thermal vibration and static disorder — in units of Å². High B-factors mark flexible loops or poorly resolved regions; low B-factors mark the rigid, well-ordered core.

Predicted Aligned Error (PAE) is an AlphaFold confidence matrix: entry (i, j) is the expected error in the position of residue j, in ångströms, when the prediction is superimposed on the true structure at residue i. Low PAE within a block of residues means that block is internally rigid and well-predicted; high PAE between two blocks means their relative placement is uncertain even if each block individually is confident.